Protein AF-A0AA39CTA6-F1 (afdb_monomer)

Foldseek 3Di:
DDDDDDALVRCVVVVVCVVPVPVRVPGDGPPDQAACDQADPPDDPQLNVQLVVVCVVQVPDGVVLNVLSSLLSVLVSVVVPPVPDDPVSVVVNVVSCVVSVPDPLQLLVLLVCPCVVVAPAALLQVLLSVLVVVCCVCVVVVQKHFARVQLSVLLVCQQVFWAFPDDPRHLHGRHDDSVLSNVSSQQGGMAGNVRATQAQEEEAAFFPFLCQLLSLLSVQVCQFPPVPAAQAEEEQDEQAQVVSVVSVVRNVSRQVSGPVNVVQWDFPDDVVGTAWIARVVRNYIYGYDYPVCVVQPPQAQHQEYEYEAQQPHPACVVVVSNVVNPVPPRHGHYYYYHFAHQDCVGPSVVVVQVLQCQSQVHNCSVVPSHRPNNHPGRRYRHHAQAFDPPDDVLPDVVRQCNRRVCEPPRHDSVNLNVLSVVVVVDVQSVCVSCGNRHRDHHHPRFFLDDCVLVVLQADADDPLVQFAFEKEKEWDDDWAQDKTKIKIKGWDAWDWDFDQDPNDTDTDIDIFMEMEMAIEDAQVCQVVCCVVQVFPSVVLCVVRLYHHDYDNTDDLLVVLVVVVVCVNGYPYPEYEYEPPPVVNNVVSNVVVVDDHHYWYAYADAPDFTDDDPVQQVVCVVVVHPRDTHHYALVVSVVVSVCSVRVRYHYHDGLVVVQPSRQWGWDADPVRRIGTDPHTGGDDPSVVVVVVPDDDDDDDDDDDDDDDDADDPPGPVNVVVVVVCVVDDDPDVLCVQLLLVLLLCVQLQLQLPWQKFKWFPDPDIDTPCVALLRCLQHPNQDDPDDNSRVSSVQSSQCQAFQKWKWFFDDDPNATDHTHTANVVQWDWDQDPVRWIWIWGQDPVPGTDIDGNLGMLMQGHPDDVVTHGDHLCVVCVVLSVVLVVLVVVVVCCQQQVPPPQFDWDAPDDDDPVRVVVLVVCCRPQQGHPVNPPPDDDDPRPIDTGGDDDDPVVVVSLVVNLVSSVVSCVSQVQDPVSVVNDDDDDDDCVLSSLVCCCPVHNVVVQVSSFVSCLSRRPDPVCSSTITTGIPCVVVVDDDPVVLVVVVCVLLPPPNRFHPDAQQRVCVVVVHDGDPDVRSRPRDHPVPPDDDDDDDDDDD

Secondary structure (DSSP, 8-state):
-PPPPPPHHHHHHTSHHHHSHHHHTT-PPPS-PPB--SPPTT--HHHHHHHHHHHHH-TT-BGGGHHHHHHHHHHHHHHTT-TT--HHHHHHHHHHHHHHT--S--TTHHHHHHHTTSS---HHHHHHHHHHHHHHHHGGGGTEEE-HHHHHHHHHIIIII-B--SGGGTT-B-PPPHHHHHHHHHHHHEEETTS-BS-SEEEEE--TTSSHHHHHHHHHHHHHHTS--TT-EEEEE-SSHHHHHHHHHHHHHHHHH-HHHHTT-EEESSTT---EEEEGGGTEEEEE--GGGGGG-----EEEEEE--GGG-S-THHHHHHHHGGGG-SS-EEEEEE---S-TTSHHHHHHHHHHHHHHTSTTTTT--------S-TTEEEEE----TT--TTT-GGGHHHH-TTBTTTB-HHHHHHHHHHHHH-HHHHHHHHHHHH---PPPS-BSS-HHHHGGGEE---GGGGTTSEEEEEEE--SSSS-EEEEEEEEEEEEEEEEEETTEEEEEEEEEEEEEEEEE--GGGHHHHHHHH---HHHHHHTTSSB--SSSS--HHHHHHHHHHHHHHSEEEEEEE-SSSHHHHHHHHHHTT----EEE--SSSS-PPPPPHHHHHHHHHTTPPPPPPP-HHHHHHHHHHHHHTT-EEEE--HHHHHHHHHEEEEE-TT--EEEEEEEPP-STTHHHHHHH-------------------TT-HHHHHHHHHHTT--SS-GGGGSHHHHHHHHHHHHHHHHS-EEEEE-SSS-EE-TTSHHHIIIII-SSSS--HHHHHHHHHHHHHHHS-EEEEEEEETTEEEEEEEE-GGGEEEEE-TTS-EEEEEEETTTEEEEEEGGGEEEE--SBSSSSSB--HHHHTHHHHHHHHHHHHHHHHHHHS--S---EEE-SSPPPHHHHHHHHHHHHHTS-SGGGTTSPPP--TT-EEEPPP-HHHHHHHHHHHHHHHHHHHHHHT--GGGGT---S---SSHHHHHHHHIIIIIHHHHHHHHHHHHHHHS-GGGTTTEEEEE-GGGT----HHHHHHHHHHHTTTTSPPP-S-HHHHHHHTTPPPP-STTTTS---GGG-------PPPP-

pLDDT: mean 77.66, std 17.05, range [24.48, 98.25]

Solvent-accessible surface area (backbone atoms only — not comparable to full-atom values): 61135 Å² total; per-residue (Å²): 134,83,77,87,76,84,48,41,67,62,28,54,76,66,45,52,31,76,77,39,44,84,86,45,72,84,53,72,59,74,86,73,70,52,66,47,69,80,78,68,92,87,60,53,73,57,28,46,51,44,46,53,53,51,46,69,78,37,76,86,57,27,41,89,44,44,67,59,51,48,52,44,15,51,54,54,40,41,59,77,73,41,95,80,73,52,72,68,57,56,52,51,45,52,53,51,32,48,76,73,64,59,59,73,86,49,45,65,54,46,30,49,31,35,71,72,60,77,38,72,60,10,48,43,37,38,20,27,25,51,40,54,57,49,42,74,73,52,29,59,84,75,44,30,47,76,37,61,70,51,10,52,54,58,48,45,41,34,39,77,50,34,14,35,64,60,80,99,37,54,72,34,59,35,72,70,50,62,74,52,31,29,51,50,20,51,48,55,12,31,20,34,79,88,69,35,51,36,36,37,35,33,44,37,33,36,16,74,63,60,55,61,55,61,51,51,21,52,51,47,49,34,45,38,78,67,61,88,52,75,50,17,28,29,34,24,29,31,69,43,47,72,60,7,36,50,40,44,48,50,33,49,44,22,31,72,56,8,76,72,42,50,77,59,45,46,74,42,68,56,94,97,53,64,59,34,42,33,26,70,94,42,61,11,32,38,32,54,39,45,81,74,56,76,78,67,78,70,79,57,59,33,31,30,38,39,34,44,48,41,46,70,25,90,58,51,62,63,58,54,55,50,57,66,18,29,82,85,45,85,60,32,33,41,41,37,35,27,39,44,38,48,52,81,87,31,44,39,35,56,50,48,51,49,33,36,18,43,22,10,16,43,90,59,19,80,85,43,63,61,73,71,64,43,89,74,47,78,36,53,42,37,41,38,31,18,64,51,94,88,59,48,71,81,82,36,75,82,51,48,38,20,11,26,84,38,61,76,75,72,35,51,68,66,59,53,48,55,49,40,55,45,27,74,74,34,72,94,39,30,49,62,45,40,10,36,51,39,24,36,76,31,70,60,97,47,57,64,54,57,64,88,62,48,56,84,25,50,38,89,75,68,72,75,82,48,55,70,38,63,31,39,35,38,44,47,72,43,55,73,84,60,66,24,40,39,38,40,39,31,79,75,54,69,45,80,40,83,42,75,56,97,90,41,83,39,80,43,80,40,74,22,35,41,32,42,73,49,37,38,41,29,38,73,42,45,70,64,44,29,69,72,66,73,44,70,54,71,59,35,38,78,69,69,57,32,44,55,57,82,38,72,43,49,62,51,57,63,56,38,49,52,50,52,52,44,54,72,44,24,42,66,66,37,36,35,30,37,83,61,70,39,70,64,40,53,51,43,31,52,74,71,67,59,91,75,48,76,41,48,36,37,86,38,73,90,48,64,21,70,55,52,72,67,54,39,52,50,21,58,74,67,77,43,75,70,59,80,31,43,31,38,30,64,52,50,53,55,49,52,53,31,40,78,68,68,29,38,38,33,47,74,40,71,63,59,51,49,50,47,57,24,30,20,63,43,66,53,99,82,70,48,40,21,70,45,92,58,74,57,85,89,62,78,66,66,63,57,45,64,79,76,53,84,91,84,87,87,88,86,90,88,89,89,90,87,90,89,85,91,51,91,82,30,65,69,50,47,48,53,47,56,72,48,71,74,71,77,66,101,56,69,68,64,70,37,66,57,53,40,50,50,50,48,50,56,23,45,53,58,20,70,44,55,42,42,32,31,34,61,57,103,66,78,42,75,38,74,86,41,56,59,26,42,33,50,56,63,40,19,38,99,87,40,50,29,36,56,49,42,25,50,43,45,47,37,19,51,57,56,4,32,20,39,23,40,46,42,71,53,97,92,40,66,68,34,50,45,79,46,65,47,94,42,45,47,69,45,76,42,98,84,76,43,49,36,35,42,32,58,39,98,89,73,45,78,42,80,39,53,51,81,34,40,40,59,43,73,45,66,48,91,80,79,70,57,32,55,26,61,49,65,74,43,41,66,62,55,49,52,46,50,52,50,52,48,54,52,45,49,37,52,56,61,47,53,71,64,67,44,50,77,49,58,83,65,89,73,51,73,72,53,48,53,49,53,51,49,44,46,66,70,68,54,47,25,71,92,22,79,81,62,83,80,87,66,66,85,77,39,43,80,44,65,66,91,64,78,70,63,55,57,53,51,51,51,53,49,53,53,44,44,50,60,61,26,57,79,68,50,50,57,59,71,86,72,72,74,70,98,67,90,84,77,87,62,60,64,60,52,52,47,44,38,44,64,76,36,46,43,57,55,52,52,50,52,26,50,34,45,38,72,48,67,42,58,80,94,42,51,80,40,46,44,48,42,68,51,64,65,75,78,65,66,62,54,76,64,56,48,49,53,50,52,42,46,31,50,13,57,92,79,44,78,37,81,43,28,56,36,61,53,25,54,75,68,76,41,78,75,64,91,54,91,61,28,84,40,69,56,68,68,86,68,82,76,82,80,81,96,70,81,86,80,90,131

InterPro domains:
  IPR005021 Terminase large subunit-like [PTHR41287] (108-679)
  IPR006427 Phage portal protein, HK97 [TIGR01537] (734-1071)
  IPR006944 Bacteriophage/Gene transfer agent portal protein [PF04860] (738-1067)
  IPR027417 P-loop containing nucleoside triphosphate hydrolase [G3DSA:3.40.50.300] (129-358)
  IPR046461 Terminase large subunit-like, ATPase domain [PF03354] (180-353)
  IPR046462 Terminase large subunit-like, endonuclease domain [PF20441] (377-611)

Radius of gyration: 41.33 Å; Cα contacts (8 Å, |Δi|>4): 1679; chains: 1; bounding box: 119×105×136 Å

Structure (mmCIF, N/CA/C/O backbone):
data_AF-A0AA39CTA6-F1
#
_entry.id   AF-A0AA39CTA6-F1
#
loop_
_atom_site.group_PDB
_atom_site.id
_atom_site.type_symbol
_atom_site.label_atom_id
_atom_site.label_alt_id
_atom_site.label_comp_id
_atom_site.label_asym_id
_atom_site.label_entity_id
_atom_site.label_seq_id
_atom_site.pdbx_PDB_ins_code
_atom_site.Cartn_x
_atom_site.Cartn_y
_atom_site.Cartn_z
_atom_site.occupancy
_atom_site.B_iso_or_equiv
_atom_site.auth_seq_id
_atom_site.auth_comp_id
_atom_site.auth_asym_id
_atom_site.auth_atom_id
_atom_site.pdbx_PDB_model_num
ATOM 1 N N . MET A 1 1 ? -61.393 31.768 -19.597 1.00 29.00 1 MET A N 1
ATOM 2 C CA . MET A 1 1 ? -60.006 32.105 -19.992 1.00 29.00 1 MET A CA 1
ATOM 3 C C . MET A 1 1 ? -59.219 30.814 -20.151 1.00 29.00 1 MET A C 1
ATOM 5 O O . MET A 1 1 ? -59.217 30.013 -19.227 1.00 29.00 1 MET A O 1
ATOM 9 N N . ALA A 1 2 ? -58.624 30.560 -21.319 1.00 29.92 2 ALA A N 1
ATOM 10 C CA . ALA A 1 2 ? -57.808 29.365 -21.530 1.00 29.92 2 ALA A CA 1
ATOM 11 C C . ALA A 1 2 ? -56.500 29.468 -20.724 1.00 29.92 2 ALA A C 1
ATOM 13 O O . ALA A 1 2 ? -55.793 30.468 -20.831 1.00 29.92 2 ALA A O 1
ATOM 14 N N . ASN A 1 3 ? -56.181 28.443 -19.926 1.00 33.16 3 ASN A N 1
ATOM 15 C CA . ASN A 1 3 ? -54.925 28.360 -19.174 1.00 33.16 3 ASN A CA 1
ATOM 16 C C . ASN A 1 3 ? -53.708 28.540 -20.110 1.00 33.16 3 ASN A C 1
ATOM 18 O O . ASN A 1 3 ? -53.654 27.877 -21.154 1.00 33.16 3 ASN A O 1
ATOM 22 N N . PRO A 1 4 ? -52.714 29.382 -19.762 1.00 40.12 4 PRO A N 1
ATOM 23 C CA . PRO A 1 4 ? -51.540 29.580 -20.606 1.00 40.12 4 PRO A CA 1
ATOM 24 C C . PRO A 1 4 ? -50.739 28.273 -20.715 1.00 40.12 4 PRO A C 1
ATOM 26 O O . PRO A 1 4 ? -50.340 27.671 -19.720 1.00 40.12 4 PRO A O 1
ATOM 29 N N . ARG A 1 5 ? -50.533 27.798 -21.949 1.00 52.25 5 ARG A N 1
ATOM 30 C CA . ARG A 1 5 ? -49.858 26.525 -22.252 1.00 52.25 5 ARG A CA 1
ATOM 31 C C . ARG A 1 5 ? -48.334 26.656 -22.092 1.00 52.25 5 ARG A C 1
ATOM 33 O O . ARG A 1 5 ? -47.736 27.572 -22.645 1.00 52.25 5 ARG A O 1
ATOM 40 N N . THR A 1 6 ? -47.694 25.704 -21.405 1.00 54.88 6 THR A N 1
ATOM 41 C CA . THR A 1 6 ? -46.226 25.641 -21.232 1.00 54.88 6 THR A CA 1
ATOM 42 C C . THR A 1 6 ? -45.495 25.513 -22.587 1.00 54.88 6 THR A C 1
ATOM 44 O O . THR A 1 6 ? -45.828 24.583 -23.340 1.00 54.88 6 THR A O 1
ATOM 47 N N . PRO A 1 7 ? -44.514 26.389 -22.906 1.00 55.34 7 PRO A N 1
ATOM 48 C CA . PRO A 1 7 ? -43.742 26.344 -24.158 1.00 55.34 7 PRO A CA 1
ATOM 49 C C . PRO A 1 7 ? -42.902 25.069 -24.321 1.00 55.34 7 PRO A C 1
ATOM 51 O O . PRO A 1 7 ? -42.473 24.483 -23.328 1.00 55.34 7 PRO A O 1
ATOM 54 N N . ALA A 1 8 ? -42.622 24.672 -25.569 1.00 54.59 8 ALA A N 1
ATOM 55 C CA . ALA A 1 8 ? -41.889 23.442 -25.897 1.00 54.59 8 ALA A CA 1
ATOM 56 C C . ALA A 1 8 ? -40.478 23.392 -25.282 1.00 54.59 8 ALA A C 1
ATOM 58 O O . ALA A 1 8 ? -40.132 22.390 -24.672 1.00 54.59 8 ALA A O 1
ATOM 59 N N . ALA A 1 9 ? -39.720 24.494 -25.325 1.00 47.56 9 ALA A N 1
ATOM 60 C CA . ALA A 1 9 ? -38.385 24.574 -24.719 1.00 47.56 9 ALA A CA 1
ATOM 61 C C . ALA A 1 9 ? -38.410 24.395 -23.188 1.00 47.56 9 ALA A C 1
ATOM 63 O O . ALA A 1 9 ? -37.610 23.650 -22.634 1.00 47.56 9 ALA A O 1
ATOM 64 N N . LYS A 1 10 ? -39.388 25.005 -22.498 1.00 45.78 10 LYS A N 1
ATOM 65 C CA . LYS A 1 10 ? -39.563 24.839 -21.045 1.00 45.78 10 LYS A CA 1
ATOM 66 C C . LYS A 1 10 ? -39.994 23.413 -20.688 1.00 45.78 10 LYS A C 1
ATOM 68 O O . LYS A 1 10 ? -39.543 22.889 -19.683 1.00 45.78 10 LYS A O 1
ATOM 73 N N . ALA A 1 11 ? -40.838 22.786 -21.510 1.00 53.94 11 ALA A N 1
ATOM 74 C CA . ALA A 1 11 ? -41.274 21.404 -21.310 1.00 53.94 11 ALA A CA 1
ATOM 75 C C . ALA A 1 11 ? -40.181 20.367 -21.635 1.00 53.94 11 ALA A C 1
ATOM 77 O O . ALA A 1 11 ? -40.172 19.309 -21.013 1.00 53.94 11 ALA A O 1
ATOM 78 N N . ALA A 1 12 ? -39.279 20.660 -22.577 1.00 49.78 12 ALA A N 1
ATOM 79 C CA . ALA A 1 12 ? -38.125 19.821 -22.896 1.00 49.78 12 ALA A CA 1
ATOM 80 C C . ALA A 1 12 ? -37.098 19.837 -21.755 1.00 49.78 12 ALA A C 1
ATOM 82 O O . ALA A 1 12 ? -36.729 18.784 -21.255 1.00 49.78 12 ALA A O 1
ATOM 83 N N . VAL A 1 13 ? -36.736 21.027 -21.262 1.00 41.19 13 VAL A N 1
ATOM 84 C CA . VAL A 1 13 ? -35.738 21.178 -20.187 1.00 41.19 13 VAL A CA 1
ATOM 85 C C . VAL A 1 13 ? -36.286 20.760 -18.815 1.00 41.19 13 VAL A C 1
ATOM 87 O O . VAL A 1 13 ? -35.540 20.261 -17.985 1.00 41.19 13 VAL A O 1
ATOM 90 N N . SER A 1 14 ? -37.594 20.901 -18.557 1.00 44.03 14 SER A N 1
ATOM 91 C CA . SER A 1 14 ? -38.211 20.420 -17.309 1.00 44.03 14 SER A CA 1
ATOM 92 C C . SER A 1 14 ? -38.575 18.925 -17.326 1.00 44.03 14 SER A C 1
ATOM 94 O O . SER A 1 14 ? -39.332 18.488 -16.458 1.00 44.03 14 SER A O 1
ATOM 96 N N . GLY A 1 15 ? -38.197 18.172 -18.368 1.00 40.72 15 GLY A N 1
ATOM 97 C CA . GLY A 1 15 ? -38.545 16.752 -18.549 1.00 40.72 15 GLY A CA 1
ATOM 98 C C . GLY A 1 15 ? -40.033 16.453 -18.814 1.00 40.72 15 GLY A C 1
ATOM 99 O O . GLY A 1 15 ? -40.420 15.308 -19.044 1.00 40.72 15 GLY A O 1
ATOM 100 N N . ALA A 1 16 ? -40.909 17.464 -18.834 1.00 49.34 16 ALA A N 1
ATOM 101 C CA . ALA A 1 16 ? -42.355 17.283 -18.994 1.00 49.34 16 ALA A CA 1
ATOM 102 C C . ALA A 1 16 ? -42.753 16.802 -20.402 1.00 49.34 16 ALA A C 1
ATOM 104 O O . ALA A 1 16 ? -43.793 16.161 -20.565 1.00 49.34 16 ALA A O 1
ATOM 105 N N . ALA A 1 17 ? -41.932 17.100 -21.413 1.00 48.06 17 ALA A N 1
ATOM 106 C CA . ALA A 1 17 ? -42.105 16.607 -22.776 1.00 48.06 17 ALA A CA 1
ATOM 107 C C . ALA A 1 17 ? -41.769 15.111 -22.901 1.00 48.06 17 ALA A C 1
ATOM 109 O O . ALA A 1 17 ? -42.447 14.422 -23.656 1.00 48.06 17 ALA A O 1
ATOM 110 N N . ALA A 1 18 ? -40.805 14.605 -22.123 1.00 47.41 18 ALA A N 1
ATOM 111 C CA . ALA A 1 18 ? -40.467 13.181 -22.069 1.00 47.41 18 ALA A CA 1
ATOM 112 C C . ALA A 1 18 ? -41.514 12.379 -21.276 1.00 47.41 18 ALA A C 1
ATOM 114 O O . ALA A 1 18 ? -41.905 11.291 -21.683 1.00 47.41 18 ALA A O 1
ATOM 115 N N . LYS A 1 19 ? -42.069 12.967 -20.205 1.00 46.81 19 LYS A N 1
ATOM 116 C CA . LYS A 1 19 ? -43.097 12.325 -19.365 1.00 46.81 19 LYS A CA 1
ATOM 117 C C . LYS A 1 19 ? -44.458 12.156 -20.058 1.00 46.81 19 LYS A C 1
ATOM 119 O O . LYS A 1 19 ? -45.244 11.308 -19.659 1.00 46.81 19 LYS A O 1
ATOM 124 N N . ASN A 1 20 ? -44.777 12.990 -21.054 1.00 50.41 20 ASN A N 1
ATOM 125 C CA . ASN A 1 20 ? -46.013 12.888 -21.845 1.00 50.41 20 ASN A CA 1
ATOM 126 C C . ASN A 1 20 ? -45.790 13.327 -23.307 1.00 50.41 20 ASN A C 1
ATOM 128 O O . ASN A 1 20 ? -46.271 14.392 -23.717 1.00 50.41 20 ASN A O 1
ATOM 132 N N . PRO A 1 21 ? -45.113 12.509 -24.130 1.00 52.94 21 PRO A N 1
ATOM 133 C CA . PRO A 1 21 ? -44.679 12.901 -25.473 1.00 52.94 21 PRO A CA 1
ATOM 134 C C . PRO A 1 21 ? -45.843 13.330 -26.368 1.00 52.94 21 PRO A C 1
ATOM 136 O O . PRO A 1 21 ? -45.788 14.371 -27.023 1.00 52.94 21 PRO A O 1
ATOM 139 N N . GLN A 1 22 ? -46.965 12.602 -26.319 1.00 56.75 22 GLN A N 1
ATOM 140 C CA . GLN A 1 22 ? -48.152 12.891 -27.133 1.00 56.75 22 GLN A CA 1
ATOM 141 C C . GLN A 1 22 ? -48.766 14.271 -26.847 1.00 56.75 22 GLN A C 1
ATOM 143 O O . GLN A 1 22 ? -49.211 14.955 -27.767 1.00 56.75 22 GLN A O 1
ATOM 148 N N . ARG A 1 23 ? -48.729 14.740 -25.592 1.00 56.97 23 ARG A N 1
ATOM 149 C CA . ARG A 1 23 ? -49.303 16.039 -25.190 1.00 56.97 23 ARG A CA 1
ATOM 150 C C . ARG A 1 23 ? -48.463 17.233 -25.680 1.00 56.97 23 ARG A C 1
ATOM 152 O O . ARG A 1 23 ? -48.927 18.383 -25.640 1.00 56.97 23 ARG A O 1
ATOM 159 N N . HIS A 1 24 ? -47.226 16.983 -26.114 1.00 59.84 24 HIS A N 1
ATOM 160 C CA . HIS A 1 24 ? -46.232 18.004 -26.455 1.00 59.84 24 HIS A CA 1
ATOM 161 C C . HIS A 1 24 ? -45.653 17.876 -27.884 1.00 59.84 24 HIS A C 1
ATOM 163 O O . HIS A 1 24 ? -45.038 18.833 -28.349 1.00 59.84 24 HIS A O 1
ATOM 169 N N . ARG A 1 25 ? -45.943 16.777 -28.606 1.00 50.22 25 ARG A N 1
ATOM 170 C CA . ARG A 1 25 ? -45.375 16.372 -29.914 1.00 50.22 25 ARG A CA 1
ATOM 171 C C . ARG A 1 25 ? -45.464 17.408 -31.045 1.00 50.22 25 ARG A C 1
ATOM 173 O O . ARG A 1 25 ? -44.577 17.456 -31.881 1.00 50.22 25 ARG A O 1
ATOM 180 N N . ASN A 1 26 ? -46.491 18.264 -31.043 1.00 53.22 26 ASN A N 1
ATOM 181 C CA . ASN A 1 26 ? -46.735 19.269 -32.093 1.00 53.22 26 ASN A CA 1
ATOM 182 C C . ASN A 1 26 ? -46.737 20.717 -31.565 1.00 53.22 26 ASN A C 1
ATOM 184 O O . ASN A 1 26 ? -47.363 21.609 -32.145 1.00 53.22 26 ASN A O 1
ATOM 188 N N . ARG A 1 27 ? -46.081 20.979 -30.426 1.00 63.38 27 ARG A N 1
ATOM 189 C CA . ARG A 1 27 ? -46.014 22.335 -29.861 1.00 63.38 27 ARG A CA 1
ATOM 190 C C . ARG A 1 27 ? -44.911 23.142 -30.538 1.00 63.38 27 ARG A C 1
ATOM 192 O O . ARG A 1 27 ? -43.734 22.860 -30.356 1.00 63.38 27 ARG A O 1
ATOM 199 N N . LYS A 1 28 ? -45.284 24.199 -31.260 1.00 46.62 28 LYS A N 1
ATOM 200 C CA . LYS A 1 28 ? -44.320 25.173 -31.788 1.00 46.62 28 LYS A CA 1
ATOM 201 C C . LYS A 1 28 ? -43.759 26.025 -30.647 1.00 46.62 28 LYS A C 1
ATOM 203 O O . LYS A 1 28 ? -44.518 26.565 -29.840 1.00 46.62 28 LYS A O 1
ATOM 208 N N . THR A 1 29 ? -42.438 26.179 -30.593 1.00 44.28 29 THR A N 1
ATOM 209 C CA . THR A 1 29 ? -41.799 27.234 -29.797 1.00 44.28 29 THR A CA 1
ATOM 210 C C . THR A 1 29 ? -42.264 28.580 -30.359 1.00 44.28 29 THR A C 1
ATOM 212 O O . THR A 1 29 ? -42.191 28.764 -31.578 1.00 44.28 29 THR A O 1
ATOM 215 N N . PRO A 1 30 ? -42.777 29.517 -29.542 1.00 41.25 30 PRO A N 1
ATOM 216 C CA . PRO A 1 30 ? -43.081 30.856 -30.031 1.00 41.25 30 PRO A CA 1
ATOM 217 C C . PRO A 1 30 ? -41.820 31.430 -30.683 1.00 41.25 30 PRO A C 1
ATOM 219 O O . PRO A 1 30 ? -40.770 31.474 -30.039 1.00 41.25 30 PRO A O 1
ATOM 222 N N . LYS A 1 31 ? -41.893 31.815 -31.965 1.00 40.06 31 LYS A N 1
ATOM 223 C CA . LYS A 1 31 ? -40.775 32.485 -32.638 1.00 40.06 31 LYS A CA 1
ATOM 224 C C . LYS A 1 31 ? -40.435 33.753 -31.850 1.00 40.06 31 LYS A C 1
ATOM 226 O O . LYS A 1 31 ? -41.252 34.663 -31.763 1.00 40.06 31 LYS A O 1
ATOM 231 N N . GLY A 1 32 ? -39.226 33.763 -31.294 1.00 51.97 32 GLY A N 1
ATOM 232 C CA . GLY A 1 32 ? -38.533 34.928 -30.757 1.00 51.97 32 GLY A CA 1
ATOM 233 C C . GLY A 1 32 ? -39.067 35.479 -29.437 1.00 51.97 32 GLY A C 1
ATOM 234 O O . GLY A 1 32 ? -39.689 36.542 -29.434 1.00 51.97 32 GLY A O 1
ATOM 235 N N . PRO A 1 33 ? -38.748 34.882 -28.276 1.00 50.12 33 PRO A N 1
ATOM 236 C CA . PRO A 1 33 ? -38.672 35.703 -27.088 1.00 50.12 33 PRO A CA 1
ATOM 237 C C . PRO A 1 33 ? -37.410 36.569 -27.217 1.00 50.12 33 PRO A C 1
ATOM 239 O O . PRO A 1 33 ? -36.296 36.056 -27.296 1.00 50.12 33 PRO A O 1
ATOM 242 N N . LYS A 1 34 ? -37.584 37.895 -27.275 1.00 55.72 34 LYS A N 1
ATOM 243 C CA . LYS A 1 34 ? -36.464 38.847 -27.192 1.00 55.72 34 LYS A CA 1
ATOM 244 C C . LYS A 1 34 ? -35.575 38.475 -25.996 1.00 55.72 34 LYS A C 1
ATOM 246 O O . LYS A 1 34 ? -36.100 38.045 -24.962 1.00 55.72 34 LYS A O 1
ATOM 251 N N . ALA A 1 35 ? -34.258 38.641 -26.138 1.00 60.50 35 ALA A N 1
ATOM 252 C CA . ALA A 1 35 ? -33.311 38.467 -25.038 1.00 60.50 35 ALA A CA 1
ATOM 253 C C . ALA A 1 35 ? -33.804 39.211 -23.788 1.00 60.50 35 ALA A C 1
ATOM 255 O O . ALA A 1 35 ? -34.526 40.209 -23.910 1.00 60.50 35 ALA A O 1
ATOM 256 N N . ILE A 1 36 ? -33.439 38.722 -22.595 1.00 76.69 36 ILE A N 1
ATOM 257 C CA . ILE A 1 36 ? -33.925 39.276 -21.324 1.00 76.69 36 ILE A CA 1
ATOM 258 C C . ILE A 1 36 ? -33.808 40.799 -21.294 1.00 76.69 36 ILE A C 1
ATOM 260 O O . ILE A 1 36 ? -34.740 41.423 -20.814 1.00 76.69 36 ILE A O 1
ATOM 264 N N . GLY A 1 37 ? -32.765 41.385 -21.899 1.00 74.62 37 GLY A N 1
ATOM 265 C CA . GLY A 1 37 ? -32.568 42.826 -22.067 1.00 74.62 37 GLY A CA 1
ATOM 266 C C . GLY A 1 37 ? -32.049 43.512 -20.800 1.00 74.62 37 GLY A C 1
ATOM 267 O O . GLY A 1 37 ? -32.018 42.916 -19.724 1.00 74.62 37 GLY A O 1
ATOM 268 N N . ALA A 1 38 ? -31.669 44.787 -20.916 1.00 82.38 38 ALA A N 1
ATOM 269 C CA . ALA A 1 38 ? -31.123 45.569 -19.802 1.00 82.38 38 ALA A CA 1
ATOM 270 C C . ALA A 1 38 ? -32.114 45.703 -18.617 1.00 82.38 38 ALA A C 1
ATOM 272 O O . ALA A 1 38 ? -33.331 45.643 -18.838 1.00 82.38 38 ALA A O 1
ATOM 273 N N . PRO A 1 39 ? -31.635 45.900 -17.371 1.00 86.31 39 PRO A N 1
ATOM 274 C CA . PRO A 1 39 ? -32.486 46.144 -16.200 1.00 86.31 39 PRO A CA 1
ATOM 275 C C . PRO A 1 39 ? -33.514 47.268 -16.424 1.00 86.31 39 PRO A C 1
ATOM 277 O O . PRO A 1 39 ? -33.351 48.119 -17.299 1.00 86.31 39 PRO A O 1
ATOM 280 N N . TYR A 1 40 ? -34.602 47.285 -15.649 1.00 83.25 40 TYR A N 1
ATOM 281 C CA . TYR A 1 40 ? -35.625 48.329 -15.789 1.00 83.25 40 TYR A CA 1
ATOM 282 C C . TYR A 1 40 ? -35.093 49.709 -15.365 1.00 83.25 40 TYR A C 1
ATOM 284 O O . TYR A 1 40 ? -34.421 49.835 -14.341 1.00 83.25 40 TYR A O 1
ATOM 292 N N . LYS A 1 41 ? -35.455 50.758 -16.121 1.00 78.62 41 LYS A N 1
ATOM 293 C CA . LYS A 1 41 ? -35.210 52.159 -15.732 1.00 78.62 41 LYS A CA 1
ATOM 294 C C . LYS A 1 41 ? -35.867 52.425 -14.367 1.00 78.62 41 LYS A C 1
ATOM 296 O O . LYS A 1 41 ? -37.055 52.156 -14.208 1.00 78.62 41 LYS A O 1
ATOM 301 N N . GLY A 1 42 ? -35.093 52.933 -13.405 1.00 78.62 42 GLY A N 1
ATOM 302 C CA . GLY A 1 42 ? -35.556 53.239 -12.043 1.00 78.62 42 GLY A CA 1
ATOM 303 C C . GLY A 1 42 ? -35.347 52.133 -10.997 1.00 78.62 42 GLY A C 1
ATOM 304 O O . GLY A 1 42 ? -35.792 52.300 -9.867 1.00 78.62 42 GLY A O 1
ATOM 305 N N . MET A 1 43 ? -34.690 51.016 -11.336 1.00 87.12 43 MET A N 1
ATOM 306 C CA . MET A 1 43 ? -34.210 50.052 -10.330 1.00 87.12 43 MET A CA 1
ATOM 307 C C . MET A 1 43 ? -33.070 50.645 -9.491 1.00 87.12 43 MET A C 1
ATOM 309 O O . MET A 1 43 ? -32.233 51.378 -10.023 1.00 87.12 43 MET A O 1
ATOM 313 N N . THR A 1 44 ? -33.018 50.305 -8.199 1.00 86.69 44 THR A N 1
ATOM 314 C CA . THR A 1 44 ? -31.902 50.707 -7.322 1.00 86.69 44 THR A CA 1
ATOM 315 C C . THR A 1 44 ? -30.612 49.976 -7.710 1.00 86.69 44 THR A C 1
ATOM 317 O O . THR A 1 44 ? -30.646 48.982 -8.443 1.00 86.69 44 THR A O 1
ATOM 320 N N . LYS A 1 45 ? -29.454 50.446 -7.226 1.00 84.19 45 LYS A N 1
ATOM 321 C CA . LYS A 1 45 ? -28.154 49.830 -7.550 1.00 84.19 45 LYS A CA 1
ATOM 322 C C . LYS A 1 45 ? -28.102 48.356 -7.132 1.00 84.19 45 LYS A C 1
ATOM 324 O O . LYS A 1 45 ? -27.606 47.523 -7.884 1.00 84.19 45 LYS A O 1
ATOM 329 N N . GLU A 1 46 ? -28.691 48.033 -5.989 1.00 79.38 46 GLU A N 1
ATOM 330 C CA . GLU A 1 46 ? -28.749 46.694 -5.400 1.00 79.38 46 GLU A CA 1
ATOM 331 C C . GLU A 1 46 ? -29.644 45.772 -6.240 1.00 79.38 46 GLU A C 1
ATOM 333 O O . GLU A 1 46 ? -29.266 44.650 -6.567 1.00 79.38 46 GLU A O 1
ATOM 338 N N . GLN A 1 47 ? -30.800 46.268 -6.693 1.00 85.06 47 GLN A N 1
ATOM 339 C CA . GLN A 1 47 ? -31.695 45.518 -7.582 1.00 85.06 47 GLN A CA 1
ATOM 340 C C . GLN A 1 47 ? -31.050 45.236 -8.944 1.00 85.06 47 GLN A C 1
ATOM 342 O O . GLN A 1 47 ? -31.252 44.162 -9.513 1.00 85.06 47 GLN A O 1
ATOM 347 N N . VAL A 1 48 ? -30.269 46.185 -9.471 1.00 85.94 48 VAL A N 1
ATOM 348 C CA . VAL A 1 48 ? -29.514 46.009 -10.721 1.00 85.94 48 VAL A CA 1
ATOM 349 C C . VAL A 1 48 ? -28.393 44.981 -10.557 1.00 85.94 48 VAL A C 1
ATOM 351 O O . VAL A 1 48 ? -28.167 44.198 -11.480 1.00 85.94 48 VAL A O 1
ATOM 354 N N . ALA A 1 49 ? -27.718 44.951 -9.405 1.00 80.19 49 ALA A N 1
ATOM 355 C CA . ALA A 1 49 ? -26.706 43.940 -9.104 1.00 80.19 49 ALA A CA 1
ATOM 356 C C . ALA A 1 49 ? -27.321 42.532 -9.098 1.00 80.19 49 ALA A C 1
ATOM 358 O O . ALA A 1 49 ? -26.869 41.674 -9.856 1.00 80.19 49 ALA A O 1
ATOM 359 N N . VAL A 1 50 ? -28.433 42.341 -8.373 1.00 80.06 50 VAL A N 1
ATOM 360 C CA . VAL A 1 50 ? -29.170 41.065 -8.369 1.00 80.06 50 VAL A CA 1
ATOM 361 C C . VAL A 1 50 ? -29.656 40.706 -9.776 1.00 80.06 50 VAL A C 1
ATOM 363 O O . VAL A 1 50 ? -29.594 39.551 -10.176 1.00 80.06 50 VAL A O 1
ATOM 366 N N . TRP A 1 51 ? -30.128 41.673 -10.571 1.00 87.81 51 TRP A N 1
ATOM 367 C CA . TRP A 1 51 ? -30.556 41.398 -11.948 1.00 87.81 51 TRP A CA 1
ATOM 368 C C . TRP A 1 51 ? -29.430 40.803 -12.794 1.00 87.81 51 TRP A C 1
ATOM 370 O O . TRP A 1 51 ? -29.664 39.840 -13.520 1.00 87.81 51 TRP A O 1
ATOM 380 N N . LYS A 1 52 ? -28.223 41.376 -12.721 1.00 80.94 52 LYS A N 1
ATOM 381 C CA . LYS A 1 52 ? -27.066 40.881 -13.478 1.00 80.94 52 LYS A CA 1
ATOM 382 C C . LYS A 1 52 ? -26.672 39.479 -13.022 1.00 80.94 52 LYS A C 1
ATOM 384 O O . LYS A 1 52 ? -26.599 38.588 -13.860 1.00 80.94 52 LYS A O 1
ATOM 389 N N . GLU A 1 53 ? -26.537 39.286 -11.714 1.00 72.12 53 GLU A N 1
ATOM 390 C CA . GLU A 1 53 ? -26.188 38.000 -11.103 1.00 72.12 53 GLU A CA 1
ATOM 391 C C . GLU A 1 53 ? -27.181 36.892 -11.489 1.00 72.12 53 GLU A C 1
ATOM 393 O O . GLU A 1 53 ? -26.798 35.799 -11.890 1.00 72.12 53 GLU A O 1
ATOM 398 N N . GLN A 1 54 ? -28.485 37.166 -11.424 1.00 71.88 54 GLN A N 1
ATOM 399 C CA . GLN A 1 54 ? -29.506 36.164 -11.733 1.00 71.88 54 GLN A CA 1
ATOM 400 C C . GLN A 1 54 ? -29.609 35.864 -13.237 1.00 71.88 54 GLN A C 1
ATOM 402 O O . GLN A 1 54 ? -29.948 34.744 -13.606 1.00 71.88 54 GLN A O 1
ATOM 407 N N . VAL A 1 55 ? -29.314 36.829 -14.116 1.00 73.50 55 VAL A N 1
ATOM 408 C CA . VAL A 1 55 ? -29.230 36.584 -15.569 1.00 73.50 55 VAL A CA 1
ATOM 409 C C . VAL A 1 55 ? -28.005 35.743 -15.920 1.00 73.50 55 VAL A C 1
ATOM 411 O O . VAL A 1 55 ? -28.107 34.871 -16.777 1.00 73.50 55 VAL A O 1
ATOM 414 N N . GLU A 1 56 ? -26.882 35.978 -15.246 1.00 62.94 56 GLU A N 1
ATOM 415 C CA . GLU A 1 56 ? -25.661 35.182 -15.390 1.00 62.94 56 GLU A CA 1
ATOM 416 C C . GLU A 1 56 ? -25.874 33.741 -14.903 1.00 62.94 56 GLU A C 1
ATOM 418 O O . GLU A 1 56 ? -25.596 32.789 -15.629 1.00 62.94 56 GLU A O 1
ATOM 423 N N . ASN A 1 57 ? -26.490 33.575 -13.730 1.00 51.69 57 ASN A N 1
ATOM 424 C CA . ASN A 1 57 ? -26.776 32.265 -13.140 1.00 51.69 57 ASN A CA 1
ATOM 425 C C . ASN A 1 57 ? -27.913 31.496 -13.845 1.00 51.69 57 ASN A C 1
ATOM 427 O O . ASN A 1 57 ? -28.017 30.276 -13.707 1.00 51.69 57 ASN A O 1
ATOM 431 N N . MET A 1 58 ? -28.785 32.185 -14.591 1.00 64.00 58 MET A N 1
ATOM 432 C CA . MET A 1 58 ? -29.903 31.585 -15.330 1.00 64.00 58 MET A CA 1
ATOM 433 C C . MET A 1 58 ? -29.911 32.031 -16.802 1.00 64.00 58 MET A C 1
ATOM 435 O O . MET A 1 58 ? -30.773 32.816 -17.219 1.00 64.00 58 MET A O 1
ATOM 439 N N . PRO A 1 59 ? -29.019 31.486 -17.649 1.00 53.97 59 PRO A N 1
ATOM 440 C CA . PRO A 1 59 ? -28.879 31.923 -19.041 1.00 53.97 59 PRO A CA 1
ATOM 441 C C . PRO A 1 59 ? -30.119 31.653 -19.920 1.00 53.97 59 PRO A C 1
ATOM 443 O O . PRO A 1 59 ? -30.219 32.167 -21.031 1.00 53.97 59 PRO A O 1
ATOM 446 N N . TRP A 1 60 ? -31.105 30.884 -19.435 1.00 57.69 60 TRP A N 1
ATOM 447 C CA . TRP A 1 60 ? -32.369 30.594 -20.133 1.00 57.69 60 TRP A CA 1
ATOM 448 C C . TRP A 1 60 ? -33.458 31.673 -19.963 1.00 57.69 60 TRP A C 1
ATOM 450 O O . TRP A 1 60 ? -34.567 31.536 -20.499 1.00 57.69 60 TRP A O 1
ATOM 460 N N . LEU A 1 61 ? -33.200 32.739 -19.198 1.00 66.12 61 LEU A N 1
ATOM 461 C CA . LEU A 1 61 ? -34.153 33.834 -19.016 1.00 66.12 61 LEU A CA 1
ATOM 462 C C . LEU A 1 61 ? -34.343 34.643 -20.315 1.00 66.12 61 LEU A C 1
ATOM 464 O O . LEU A 1 61 ? -33.422 34.883 -21.086 1.00 66.12 61 LEU A O 1
ATOM 468 N N . HIS A 1 62 ? -35.568 35.111 -20.562 1.00 70.81 62 HIS A N 1
ATOM 469 C CA . HIS A 1 62 ? -35.938 35.834 -21.786 1.00 70.81 62 HIS A CA 1
ATOM 470 C C . HIS A 1 62 ? -36.976 36.920 -21.474 1.00 70.81 62 HIS A C 1
ATOM 472 O O . HIS A 1 62 ? -37.465 36.981 -20.350 1.00 70.81 62 HIS A O 1
ATOM 478 N N . ALA A 1 63 ? -37.363 37.771 -22.434 1.00 71.38 63 ALA A N 1
ATOM 479 C CA . ALA A 1 63 ? -38.186 38.966 -22.179 1.00 71.38 63 ALA A CA 1
ATOM 480 C C . ALA A 1 63 ? -39.467 38.711 -21.346 1.00 71.38 63 ALA A C 1
ATOM 482 O O . ALA A 1 63 ? -39.816 39.512 -20.482 1.00 71.38 63 ALA A O 1
ATOM 483 N N . GLY A 1 64 ? -40.132 37.568 -21.543 1.00 64.56 64 GLY A N 1
ATOM 484 C CA . GLY A 1 64 ? -41.291 37.134 -20.745 1.00 64.56 64 GLY A CA 1
ATOM 485 C C . GLY A 1 64 ? -41.011 36.854 -19.258 1.00 64.56 64 GLY A C 1
ATOM 486 O O . GLY A 1 64 ? -41.922 36.938 -18.442 1.00 64.56 64 GLY A O 1
ATOM 487 N N . HIS A 1 65 ? -39.763 36.581 -18.877 1.00 75.06 65 HIS A N 1
ATOM 488 C CA . HIS A 1 65 ? -39.340 36.380 -17.488 1.00 75.06 65 HIS A CA 1
ATOM 489 C C . HIS A 1 65 ? -38.972 37.687 -16.773 1.00 75.06 65 HIS A C 1
ATOM 491 O O . HIS A 1 65 ? -38.864 37.690 -15.548 1.00 75.06 65 HIS A O 1
ATOM 497 N N . ARG A 1 66 ? -38.837 38.812 -17.496 1.00 87.56 66 ARG A N 1
ATOM 498 C CA . ARG A 1 66 ? -38.408 40.106 -16.929 1.00 87.56 66 ARG A CA 1
ATOM 499 C C . ARG A 1 66 ? -39.253 40.554 -15.741 1.00 87.56 66 ARG A C 1
ATOM 501 O O . ARG A 1 66 ? -38.730 41.188 -14.833 1.00 87.56 66 ARG A O 1
ATOM 508 N N . LEU A 1 67 ? -40.561 40.296 -15.763 1.00 80.19 67 LEU A N 1
ATOM 509 C CA . LEU A 1 67 ? -41.465 40.758 -14.708 1.00 80.19 67 LEU A CA 1
ATOM 510 C C . LEU A 1 67 ? -41.272 39.961 -13.410 1.00 80.19 67 LEU A C 1
ATOM 512 O O . LEU A 1 67 ? -41.217 40.550 -12.337 1.00 80.19 67 LEU A O 1
ATOM 516 N N . LEU A 1 68 ? -41.098 38.641 -13.522 1.00 80.25 68 LEU A N 1
ATOM 517 C CA . LEU A 1 68 ? -40.783 37.762 -12.393 1.00 80.25 68 LEU A CA 1
ATOM 518 C C . LEU A 1 68 ? -39.373 38.034 -11.862 1.00 80.25 68 LEU A C 1
ATOM 520 O O . LEU A 1 68 ? -39.201 38.189 -10.659 1.00 80.25 68 LEU A O 1
ATOM 524 N N . LEU A 1 69 ? -38.394 38.184 -12.760 1.00 84.62 69 LEU A N 1
ATOM 525 C CA . LEU A 1 69 ? -37.026 38.554 -12.404 1.00 84.62 69 LEU A CA 1
ATOM 526 C C . LEU A 1 69 ? -36.987 39.904 -11.676 1.00 84.62 69 LEU A C 1
ATOM 528 O O . LEU A 1 69 ? -36.308 40.033 -10.670 1.00 84.62 69 LEU A O 1
ATOM 532 N N . ARG A 1 70 ? -37.790 40.889 -12.100 1.00 87.62 70 ARG A N 1
ATOM 533 C CA . ARG A 1 70 ? -37.920 42.167 -11.385 1.00 87.62 70 ARG A CA 1
ATOM 534 C C . ARG A 1 70 ? -38.420 41.983 -9.952 1.00 87.62 70 ARG A C 1
ATOM 536 O O . ARG A 1 70 ? -37.890 42.636 -9.063 1.00 87.62 70 ARG A O 1
ATOM 543 N N . GLN A 1 71 ? -39.411 41.121 -9.724 1.00 84.06 71 GLN A N 1
ATOM 544 C CA . GLN A 1 71 ? -39.908 40.838 -8.371 1.00 84.06 71 GLN A CA 1
ATOM 545 C C . GLN A 1 71 ? -38.851 40.128 -7.518 1.00 84.06 71 GLN A C 1
ATOM 547 O O . GLN A 1 71 ? -38.679 40.484 -6.356 1.00 84.06 71 GLN A O 1
ATOM 552 N N . VAL A 1 72 ? -38.091 39.200 -8.111 1.00 82.94 72 VAL A N 1
ATOM 553 C CA . VAL A 1 72 ? -36.930 38.568 -7.464 1.00 82.94 72 VAL A CA 1
ATOM 554 C C . VAL A 1 72 ? -35.889 39.616 -7.078 1.00 82.94 72 VAL A C 1
ATOM 556 O O . VAL A 1 72 ? -35.482 39.644 -5.926 1.00 82.94 72 VAL A O 1
ATOM 559 N N . CYS A 1 73 ? -35.523 40.531 -7.981 1.00 87.12 73 CYS A N 1
ATOM 560 C CA . CYS A 1 73 ? -34.575 41.606 -7.681 1.00 87.12 73 CYS A CA 1
ATOM 561 C C . CYS A 1 73 ? -35.068 42.521 -6.557 1.00 87.12 73 CYS A C 1
ATOM 563 O O . CYS A 1 73 ? -34.276 42.897 -5.703 1.00 87.12 73 CYS A O 1
ATOM 565 N N . ILE A 1 74 ? -36.360 42.870 -6.532 1.00 84.06 74 ILE A N 1
ATOM 566 C CA . ILE A 1 74 ? -36.944 43.715 -5.478 1.00 84.06 74 ILE A CA 1
ATOM 567 C C . ILE A 1 74 ? -36.894 43.001 -4.126 1.00 84.06 74 ILE A C 1
ATOM 569 O O . ILE A 1 74 ? -36.424 43.584 -3.154 1.00 84.06 74 ILE A O 1
ATOM 573 N N . LEU A 1 75 ? -37.357 41.751 -4.062 1.00 79.62 75 LEU A N 1
ATOM 574 C CA . LEU A 1 75 ? -37.397 40.982 -2.818 1.00 79.62 75 LEU A CA 1
ATOM 575 C C . LEU A 1 75 ? -35.988 40.650 -2.312 1.00 79.62 75 LEU A C 1
ATOM 577 O O . LEU A 1 75 ? -35.714 40.856 -1.136 1.00 79.62 75 LEU A O 1
ATOM 581 N N . ALA A 1 76 ? -35.080 40.218 -3.189 1.00 76.00 76 ALA A N 1
ATOM 582 C CA . ALA A 1 76 ? -33.700 39.901 -2.827 1.00 76.00 76 ALA A CA 1
ATOM 583 C C . ALA A 1 76 ? -32.903 41.148 -2.400 1.00 76.00 76 ALA A C 1
ATOM 585 O O . ALA A 1 76 ? -32.203 41.107 -1.393 1.00 76.00 76 ALA A O 1
ATOM 586 N N . ALA A 1 77 ? -33.053 42.284 -3.093 1.00 79.38 77 ALA A N 1
ATOM 587 C CA . ALA A 1 77 ? -32.413 43.536 -2.673 1.00 79.38 77 ALA A CA 1
ATOM 588 C C . ALA A 1 77 ? -32.992 44.069 -1.352 1.00 79.38 77 ALA A C 1
ATOM 590 O O . ALA A 1 77 ? -32.271 44.651 -0.542 1.00 79.38 77 ALA A O 1
ATOM 591 N N . ARG A 1 78 ? -34.287 43.839 -1.104 1.00 73.62 78 ARG A N 1
ATOM 592 C CA . ARG A 1 78 ? -34.920 44.178 0.173 1.00 73.62 78 ARG A CA 1
ATOM 593 C C . ARG A 1 78 ? -34.438 43.275 1.310 1.00 73.62 78 ARG A C 1
ATOM 595 O O . ARG A 1 78 ? -34.207 43.780 2.396 1.00 73.62 78 ARG A O 1
ATOM 602 N N . MET A 1 79 ? -34.199 41.981 1.068 1.00 67.44 79 MET A N 1
ATOM 603 C CA . MET A 1 79 ? -33.584 41.089 2.071 1.00 67.44 79 MET A CA 1
ATOM 604 C C . MET A 1 79 ? -32.205 41.584 2.516 1.00 67.44 79 MET A C 1
ATOM 606 O O . MET A 1 79 ? -31.846 41.426 3.676 1.00 67.44 79 MET A O 1
ATOM 610 N N . ALA A 1 80 ? -31.441 42.197 1.610 1.00 61.47 80 ALA A N 1
ATOM 611 C CA . ALA A 1 80 ? -30.127 42.746 1.934 1.00 61.47 80 ALA A CA 1
ATOM 612 C C . ALA A 1 80 ? -30.186 44.035 2.779 1.00 61.47 80 ALA A C 1
ATOM 614 O O . ALA A 1 80 ? -29.158 44.465 3.294 1.00 61.47 80 ALA A O 1
ATOM 615 N N . THR A 1 81 ? -31.359 44.665 2.906 1.00 61.88 81 THR A N 1
ATOM 616 C CA . THR A 1 81 ? -31.524 45.991 3.529 1.00 61.88 81 THR A CA 1
ATOM 617 C C . THR A 1 81 ? -32.527 46.026 4.689 1.00 61.88 81 THR A C 1
ATOM 619 O O . THR A 1 81 ? -32.501 46.980 5.460 1.00 61.88 81 THR A O 1
ATOM 622 N N . ASP A 1 82 ? -33.369 45.002 4.854 1.00 60.06 82 ASP A N 1
ATOM 623 C CA . ASP A 1 82 ? -34.445 44.931 5.853 1.00 60.06 82 ASP A CA 1
ATOM 624 C C . ASP A 1 82 ? -34.345 43.620 6.674 1.00 60.06 82 ASP A C 1
ATOM 626 O O . ASP A 1 82 ? -34.734 42.554 6.180 1.00 60.06 82 ASP A O 1
ATOM 630 N N . PRO A 1 83 ? -33.799 43.662 7.910 1.00 55.25 83 PRO A N 1
ATOM 631 C CA . PRO A 1 83 ? -33.581 42.480 8.754 1.00 55.25 83 PRO A CA 1
ATOM 632 C C . PRO A 1 83 ? -34.861 41.804 9.274 1.00 55.25 83 PRO A C 1
ATOM 634 O O . PRO A 1 83 ? -34.791 40.667 9.737 1.00 55.25 83 PRO A O 1
ATOM 637 N N . GLU A 1 84 ? -36.020 42.471 9.216 1.00 51.47 84 GLU A N 1
ATOM 638 C CA . GLU A 1 84 ? -37.287 41.980 9.787 1.00 51.47 84 GLU A CA 1
ATOM 639 C C . GLU A 1 84 ? -38.210 41.300 8.763 1.00 51.47 84 GLU A C 1
ATOM 641 O O . GLU A 1 84 ? -39.397 41.078 9.026 1.00 51.47 84 GLU A O 1
ATOM 646 N N . MET A 1 85 ? -37.712 40.933 7.577 1.00 60.31 85 MET A N 1
ATOM 647 C CA . MET A 1 85 ? -38.577 40.274 6.597 1.00 60.31 85 MET A CA 1
ATOM 648 C C . MET A 1 85 ? -39.084 38.909 7.088 1.00 60.31 85 MET A C 1
ATOM 650 O O . MET A 1 85 ? -38.337 37.942 7.240 1.00 60.31 85 MET A O 1
ATOM 654 N N . GLY A 1 86 ? -40.402 38.832 7.288 1.00 57.31 86 GLY A N 1
ATOM 655 C CA . GLY A 1 86 ? -41.095 37.631 7.739 1.00 57.31 86 GLY A CA 1
ATOM 656 C C . GLY A 1 86 ? -40.988 36.452 6.764 1.00 57.31 86 GLY A C 1
ATOM 657 O O . GLY A 1 86 ? -40.822 36.611 5.553 1.00 57.31 86 GLY A O 1
ATOM 658 N N . VAL A 1 87 ? -41.153 35.241 7.306 1.00 56.56 87 VAL A N 1
ATOM 659 C CA . VAL A 1 87 ? -41.062 33.938 6.611 1.00 56.56 87 VAL A CA 1
ATOM 660 C C . VAL A 1 87 ? -41.865 33.889 5.300 1.00 56.56 87 VAL A C 1
ATOM 662 O O . VAL A 1 87 ? -41.446 33.248 4.337 1.00 56.56 87 VAL A O 1
ATOM 665 N N . SER A 1 88 ? -42.984 34.613 5.223 1.00 55.84 88 SER A N 1
ATOM 666 C CA . SER A 1 88 ? -43.833 34.697 4.029 1.00 55.84 88 SER A CA 1
ATOM 667 C C . SER A 1 88 ? -43.127 35.319 2.818 1.00 55.84 88 SER A C 1
ATOM 669 O O . SER A 1 88 ? -43.335 34.869 1.691 1.00 55.84 88 SER A O 1
ATOM 671 N N . ALA A 1 89 ? -42.256 36.310 3.020 1.00 60.78 89 ALA A N 1
ATOM 672 C CA . ALA A 1 89 ? -41.524 36.956 1.935 1.00 60.78 89 ALA A CA 1
ATOM 673 C C . ALA A 1 89 ? -40.381 36.074 1.408 1.00 60.78 89 ALA A C 1
ATOM 675 O O . ALA A 1 89 ? -40.163 36.008 0.197 1.00 60.78 89 ALA A O 1
ATOM 676 N N . MET A 1 90 ? -39.720 35.317 2.291 1.00 60.00 90 MET A N 1
ATOM 677 C CA . MET A 1 90 ? -38.745 34.291 1.900 1.00 60.00 90 MET A CA 1
ATOM 678 C C . MET A 1 90 ? -39.406 33.146 1.122 1.00 60.00 90 MET A C 1
ATOM 680 O O . MET A 1 90 ? -38.897 32.725 0.084 1.00 60.00 90 MET A O 1
ATOM 684 N N . GLN A 1 91 ? -40.583 32.688 1.560 1.00 60.72 91 GLN A N 1
ATOM 685 C CA . GLN A 1 91 ? -41.378 31.698 0.825 1.00 60.72 91 GLN A CA 1
ATOM 686 C C . GLN A 1 91 ? -41.816 32.223 -0.551 1.00 60.72 91 GLN A C 1
ATOM 688 O O . GLN A 1 91 ? -41.766 31.490 -1.543 1.00 60.72 91 GLN A O 1
ATOM 693 N N . ALA A 1 92 ? -42.200 33.500 -0.642 1.00 67.94 92 ALA A N 1
ATOM 694 C CA . ALA A 1 92 ? -42.547 34.137 -1.907 1.00 67.94 92 ALA A CA 1
ATOM 695 C C . ALA A 1 92 ? -41.342 34.224 -2.858 1.00 67.94 92 ALA A C 1
ATOM 697 O O . ALA A 1 92 ? -41.477 33.892 -4.038 1.00 67.94 92 ALA A O 1
ATOM 698 N N . LEU A 1 93 ? -40.159 34.598 -2.354 1.00 71.06 93 LEU A N 1
ATOM 699 C CA . LEU A 1 93 ? -38.924 34.624 -3.139 1.00 71.06 93 LEU A CA 1
ATOM 700 C C . LEU A 1 93 ? -38.548 33.222 -3.642 1.00 71.06 93 LEU A C 1
ATOM 702 O O . LEU A 1 93 ? -38.307 33.055 -4.837 1.00 71.06 93 LEU A O 1
ATOM 706 N N . GLY A 1 94 ? -38.590 32.207 -2.774 1.00 56.72 94 GLY A N 1
ATOM 707 C CA . GLY A 1 94 ? -38.356 30.811 -3.159 1.00 56.72 94 GLY A CA 1
ATOM 708 C C . GLY A 1 94 ? -39.343 30.318 -4.225 1.00 56.72 94 GLY A C 1
ATOM 709 O O . GLY A 1 94 ? -38.946 29.690 -5.207 1.00 56.72 94 GLY A O 1
ATOM 710 N N . SER A 1 95 ? -40.626 30.681 -4.106 1.00 66.88 95 SER A N 1
ATOM 711 C CA . SER A 1 95 ? -41.646 30.381 -5.122 1.00 66.88 95 SER A CA 1
ATOM 712 C C . SER A 1 95 ? -41.347 31.054 -6.467 1.00 66.88 95 SER A C 1
ATOM 714 O O . SER A 1 95 ? -41.537 30.447 -7.524 1.00 66.88 95 SER A O 1
ATOM 716 N N . LEU A 1 96 ? -40.879 32.305 -6.454 1.00 71.75 96 LEU A N 1
ATOM 717 C CA . LEU A 1 96 ? -40.534 33.050 -7.666 1.00 71.75 96 LEU A CA 1
ATOM 718 C C . LEU A 1 96 ? -39.278 32.491 -8.346 1.00 71.75 96 LEU A C 1
ATOM 720 O O . LEU A 1 96 ? -39.305 32.284 -9.559 1.00 71.75 96 LEU A O 1
ATOM 724 N N . LEU A 1 97 ? -38.226 32.182 -7.583 1.00 64.81 97 LEU A N 1
ATOM 725 C CA . LEU A 1 97 ? -37.003 31.545 -8.087 1.00 64.81 97 LEU A CA 1
ATOM 726 C C . LEU A 1 97 ? -37.299 30.161 -8.680 1.00 64.81 97 LEU A C 1
ATOM 728 O O . LEU A 1 97 ? -36.893 29.872 -9.804 1.00 64.81 97 LEU A O 1
ATOM 732 N N . SER A 1 98 ? -38.128 29.358 -8.009 1.00 55.81 98 SER A N 1
ATOM 733 C CA . SER A 1 98 ? -38.615 28.078 -8.537 1.00 55.81 98 SER A CA 1
ATOM 734 C C . SER A 1 98 ? -39.373 28.244 -9.864 1.00 55.81 98 SER A C 1
ATOM 736 O O . SER A 1 98 ? -39.104 27.535 -10.835 1.00 55.81 98 SER A O 1
ATOM 738 N N . LYS A 1 99 ? -40.263 29.243 -9.976 1.00 61.53 99 LYS A N 1
ATOM 739 C CA . LYS A 1 99 ? -40.989 29.546 -11.229 1.00 61.53 99 LYS A CA 1
ATOM 740 C C . LYS A 1 99 ? -40.064 29.984 -12.373 1.00 61.53 99 LYS A C 1
ATOM 742 O O . LYS A 1 99 ? -40.403 29.738 -13.541 1.00 61.53 99 LYS A O 1
ATOM 747 N N . LEU A 1 100 ? -38.930 30.610 -12.040 1.00 61.62 100 LEU A N 1
ATOM 748 C CA . LEU A 1 100 ? -37.855 30.989 -12.964 1.00 61.62 100 LEU A CA 1
ATOM 749 C C . LEU A 1 100 ? -36.897 29.833 -13.305 1.00 61.62 100 LEU A C 1
ATOM 751 O O . LEU A 1 100 ? -36.142 29.957 -14.265 1.00 61.62 100 LEU A O 1
ATOM 755 N N . GLY A 1 101 ? -36.955 28.705 -12.591 1.00 49.91 101 GLY A N 1
ATOM 756 C CA . GLY A 1 101 ? -36.046 27.565 -12.773 1.00 49.91 101 GLY A CA 1
ATOM 757 C C . GLY A 1 101 ? -34.744 27.650 -11.963 1.00 49.91 101 GLY A C 1
ATOM 758 O O . GLY A 1 101 ? -33.875 26.795 -12.128 1.00 49.91 101 GLY A O 1
ATOM 759 N N . ALA A 1 102 ? -34.615 28.643 -11.076 1.00 54.16 102 ALA A N 1
ATOM 760 C CA . ALA A 1 102 ? -33.533 28.773 -10.097 1.00 54.16 102 ALA A CA 1
ATOM 761 C C . ALA A 1 102 ? -33.793 27.902 -8.859 1.00 54.16 102 ALA A C 1
ATOM 763 O O . ALA A 1 102 ? -33.952 28.394 -7.743 1.00 54.16 102 ALA A O 1
ATOM 764 N N . THR A 1 103 ? -33.862 26.588 -9.049 1.00 47.59 103 THR A N 1
ATOM 765 C CA . THR A 1 103 ? -33.494 25.664 -7.970 1.00 47.59 103 THR A CA 1
ATOM 766 C C . THR A 1 103 ? -31.963 25.606 -7.864 1.00 47.59 103 THR A C 1
ATOM 768 O O . THR A 1 103 ? -31.308 25.809 -8.898 1.00 47.59 103 THR A O 1
ATOM 771 N N . PRO A 1 104 ? -31.394 25.339 -6.664 1.00 39.94 104 PRO A N 1
ATOM 772 C CA . PRO A 1 104 ? -29.958 25.099 -6.471 1.00 39.94 104 PRO A CA 1
ATOM 773 C C . PRO A 1 104 ? -29.408 24.134 -7.526 1.00 39.94 104 PRO A C 1
ATOM 775 O O . PRO A 1 104 ? -30.189 23.418 -8.154 1.00 39.94 104 PRO A O 1
ATOM 778 N N . VAL A 1 105 ? -28.093 24.176 -7.766 1.00 45.78 105 VAL A N 1
ATOM 779 C CA . VAL A 1 105 ? -27.363 23.391 -8.780 1.00 45.78 105 VAL A CA 1
ATOM 780 C C . VAL A 1 105 ? -27.799 21.923 -8.737 1.00 45.78 105 VAL A C 1
ATOM 782 O O . VAL A 1 105 ? -27.272 21.130 -7.975 1.00 45.78 105 VAL A O 1
ATOM 785 N N . ASP A 1 106 ? -28.815 21.603 -9.532 1.00 51.69 106 ASP A N 1
ATOM 786 C CA . ASP A 1 106 ? -29.450 20.295 -9.551 1.00 51.69 106 ASP A CA 1
ATOM 787 C C . ASP A 1 106 ? -28.426 19.311 -10.111 1.00 51.69 106 ASP A C 1
ATOM 789 O O . ASP A 1 106 ? -27.895 19.511 -11.205 1.00 51.69 106 ASP A O 1
ATOM 793 N N . GLU A 1 107 ? -28.108 18.283 -9.345 1.00 50.91 107 GLU A N 1
ATOM 794 C CA . GLU A 1 107 ? -27.180 17.208 -9.670 1.00 50.91 107 GLU A CA 1
ATOM 795 C C . GLU A 1 107 ? -27.495 16.503 -10.995 1.00 50.91 107 GLU A C 1
ATOM 797 O O . GLU A 1 107 ? -26.607 15.874 -11.564 1.00 50.91 107 GLU A O 1
ATOM 802 N N . THR A 1 108 ? -28.709 16.671 -11.534 1.00 57.03 108 THR A N 1
ATOM 803 C CA . THR A 1 108 ? -29.099 16.205 -12.873 1.00 57.03 108 THR A CA 1
ATOM 804 C C . THR A 1 108 ? -28.744 17.188 -14.003 1.00 57.03 108 THR A C 1
ATOM 806 O O . THR A 1 108 ? -28.606 16.779 -15.158 1.00 57.03 108 THR A O 1
ATOM 809 N N . LYS A 1 109 ? -28.505 18.479 -13.711 1.00 65.12 109 LYS A N 1
ATOM 810 C CA . LYS A 1 109 ? -28.139 19.505 -14.714 1.00 65.12 109 LYS A CA 1
ATOM 811 C C . LYS A 1 109 ? -26.731 19.309 -15.271 1.00 65.12 109 LYS A C 1
ATOM 813 O O . LYS A 1 109 ? -26.529 19.564 -16.456 1.00 65.12 109 LYS A O 1
ATOM 818 N N . TYR A 1 110 ? -25.773 18.883 -14.444 1.00 79.44 110 TYR A N 1
ATOM 819 C CA . TYR A 1 110 ? -24.403 18.624 -14.901 1.00 79.44 110 TYR A CA 1
ATOM 820 C C . TYR A 1 110 ? -24.342 17.425 -15.865 1.00 79.44 110 TYR A C 1
ATOM 822 O O . TYR A 1 110 ? -23.862 17.620 -16.981 1.00 79.44 110 TYR A O 1
ATOM 830 N N . PRO A 1 111 ? -24.913 16.244 -15.542 1.00 79.00 111 PRO A N 1
ATOM 831 C CA . PRO A 1 111 ? -24.987 15.119 -16.472 1.00 79.00 111 PRO A CA 1
ATOM 832 C C . PRO A 1 111 ? -25.653 15.460 -17.798 1.00 79.00 111 PRO A C 1
ATOM 834 O O . PRO A 1 111 ? -25.114 15.124 -18.848 1.00 79.00 111 PRO A O 1
ATOM 837 N N . LEU A 1 112 ? -26.782 16.177 -17.765 1.00 73.44 112 LEU A N 1
ATOM 838 C CA . LEU A 1 112 ? -27.457 16.629 -18.984 1.00 73.44 112 LEU A CA 1
ATOM 839 C C . LEU A 1 112 ? -26.561 17.556 -19.812 1.00 73.44 112 LEU A C 1
ATOM 841 O O . LEU A 1 112 ? -26.423 17.362 -21.013 1.00 73.44 112 LEU A O 1
ATOM 845 N N . ALA A 1 113 ? -25.915 18.539 -19.181 1.00 72.69 113 ALA A N 1
ATOM 846 C CA . ALA A 1 113 ? -25.031 19.465 -19.882 1.00 72.69 113 ALA A CA 1
ATOM 847 C C . ALA A 1 113 ? -23.791 18.774 -20.476 1.00 72.69 113 ALA A C 1
ATOM 849 O O . ALA A 1 113 ? -23.347 19.168 -21.551 1.00 72.69 113 ALA A O 1
ATOM 850 N N . VAL A 1 114 ? -23.256 17.746 -19.814 1.00 84.00 114 VAL A N 1
ATOM 851 C CA . VAL A 1 114 ? -22.142 16.935 -20.324 1.00 84.00 114 VAL A CA 1
ATOM 852 C C . VAL A 1 114 ? -22.580 16.070 -21.508 1.00 84.00 114 VAL A C 1
ATOM 854 O O . VAL A 1 114 ? -21.922 16.071 -22.545 1.00 84.00 114 VAL A O 1
ATOM 857 N N . VAL A 1 115 ? -23.708 15.359 -21.394 1.00 82.31 115 VAL A N 1
ATOM 858 C CA . VAL A 1 115 ? -24.206 14.470 -22.461 1.00 82.31 115 VAL A CA 1
ATOM 859 C C . VAL A 1 115 ? -24.657 15.252 -23.698 1.00 82.31 115 VAL A C 1
ATOM 861 O O . VAL A 1 115 ? -24.455 14.791 -24.817 1.00 82.31 115 VAL A O 1
ATOM 864 N N . GLU A 1 116 ? -25.204 16.455 -23.516 1.00 76.94 116 GLU A N 1
ATOM 865 C CA . GLU A 1 116 ? -25.566 17.373 -24.606 1.00 76.94 116 GLU A CA 1
ATOM 866 C C . GLU A 1 116 ? -24.366 18.150 -25.183 1.00 76.94 116 GLU A C 1
ATOM 868 O O . GLU A 1 116 ? -24.543 18.937 -26.113 1.00 76.94 116 GLU A O 1
ATOM 873 N N . GLY A 1 117 ? -23.160 17.989 -24.626 1.00 75.38 117 GLY A N 1
ATOM 874 C CA . GLY A 1 117 ? -21.946 18.668 -25.094 1.00 75.38 117 GLY A CA 1
ATOM 875 C C . GLY A 1 117 ? -21.852 20.158 -24.740 1.00 75.38 117 GLY A C 1
ATOM 876 O O . GLY A 1 117 ? -20.994 20.861 -25.266 1.00 75.38 117 GLY A O 1
ATOM 877 N N . ARG A 1 118 ? -22.708 20.665 -23.841 1.00 77.38 118 ARG A N 1
ATOM 878 C CA . ARG A 1 118 ? -22.621 22.040 -23.309 1.00 77.38 118 ARG A CA 1
ATOM 879 C C . ARG A 1 118 ? -21.457 22.213 -22.332 1.00 77.38 118 ARG A C 1
ATOM 881 O O . ARG A 1 118 ? -20.922 23.311 -22.220 1.00 77.38 118 ARG A O 1
ATOM 888 N N . ILE A 1 119 ? -21.094 21.147 -21.620 1.00 82.50 119 ILE A N 1
ATOM 889 C CA . ILE A 1 119 ? -19.873 21.057 -20.815 1.00 82.50 119 ILE A CA 1
ATOM 890 C C . ILE A 1 119 ? -18.969 20.023 -21.478 1.00 82.50 119 ILE A C 1
ATOM 892 O O . ILE A 1 119 ? -19.352 18.863 -21.623 1.00 82.50 119 ILE A O 1
ATOM 896 N N . VAL A 1 120 ? -17.769 20.448 -21.865 1.00 87.88 120 VAL A N 1
ATOM 897 C CA . VAL A 1 120 ? -16.743 19.557 -22.411 1.00 87.88 120 VAL A CA 1
ATOM 898 C C . VAL A 1 120 ? -16.201 18.685 -21.278 1.00 87.88 120 VAL A C 1
ATOM 900 O O . VAL A 1 120 ? -15.778 19.198 -20.244 1.00 87.88 120 VAL A O 1
ATOM 903 N N . ALA A 1 121 ? -16.236 17.368 -21.458 1.00 92.38 121 ALA A N 1
ATOM 904 C CA . ALA A 1 121 ? -15.757 16.398 -20.480 1.00 92.38 121 ALA A CA 1
ATOM 905 C C . ALA A 1 121 ? -15.161 15.178 -21.187 1.00 92.38 121 ALA A C 1
ATOM 907 O O . ALA A 1 121 ? -15.558 14.870 -22.313 1.00 92.38 121 ALA A O 1
ATOM 908 N N . GLY A 1 122 ? -14.237 14.492 -20.514 1.00 93.75 122 GLY A N 1
ATOM 909 C CA . GLY A 1 122 ? -13.580 13.287 -21.018 1.00 93.75 122 GLY A CA 1
ATOM 910 C C . GLY A 1 122 ? -14.511 12.080 -21.183 1.00 93.75 122 GLY A C 1
ATOM 911 O O . GLY A 1 122 ? -15.641 12.092 -20.675 1.00 93.75 122 GLY A O 1
ATOM 912 N N . PRO A 1 123 ? -14.043 11.015 -21.852 1.00 95.06 123 PRO A N 1
ATOM 913 C CA . PRO A 1 123 ? -14.857 9.852 -22.203 1.00 95.06 123 PRO A CA 1
ATOM 914 C C . PRO A 1 123 ? -15.546 9.204 -20.998 1.00 95.06 123 PRO A C 1
ATOM 916 O O . PRO A 1 123 ? -16.766 9.016 -20.996 1.00 95.06 123 PRO A O 1
ATOM 919 N N . HIS A 1 124 ? -14.800 8.937 -19.927 1.00 96.62 124 HIS A N 1
ATOM 920 C CA . HIS A 1 124 ? -15.342 8.225 -18.771 1.00 96.62 124 HIS A CA 1
ATOM 921 C C . HIS A 1 124 ? -16.272 9.099 -17.909 1.00 96.62 124 HIS A C 1
ATOM 923 O O . HIS A 1 124 ? -17.272 8.595 -17.396 1.00 96.62 124 HIS A O 1
ATOM 929 N N . VAL A 1 125 ? -16.044 10.419 -17.826 1.00 96.81 125 VAL A N 1
ATOM 930 C CA . VAL A 1 125 ? -16.998 11.358 -17.197 1.00 96.81 125 VAL A CA 1
ATOM 931 C C . VAL A 1 125 ? -18.315 11.399 -17.972 1.00 96.81 125 VAL A C 1
ATOM 933 O O . VAL A 1 125 ? -19.388 11.369 -17.361 1.00 96.81 125 VAL A O 1
ATOM 936 N N . ARG A 1 126 ? -18.264 11.423 -19.313 1.00 96.38 126 ARG A N 1
ATOM 937 C CA . ARG A 1 126 ? -19.473 11.338 -20.148 1.00 96.38 126 ARG A CA 1
ATOM 938 C C . ARG A 1 126 ? -20.231 10.041 -19.871 1.00 96.38 126 ARG A C 1
ATOM 940 O O . ARG A 1 126 ? -21.449 10.087 -19.721 1.00 96.38 126 ARG A O 1
ATOM 947 N N . ASN A 1 127 ? -19.534 8.917 -19.722 1.00 97.38 127 ASN A N 1
ATOM 948 C CA . ASN A 1 127 ? -20.156 7.631 -19.395 1.00 97.38 127 ASN A CA 1
ATOM 949 C C . ASN A 1 127 ? -20.780 7.607 -17.996 1.00 97.38 127 ASN A C 1
ATOM 951 O O . ASN A 1 127 ? -21.922 7.180 -17.857 1.00 97.38 127 ASN A O 1
ATOM 955 N N . ALA A 1 128 ? -20.110 8.158 -16.980 1.00 96.44 128 ALA A N 1
ATOM 956 C CA . ALA A 1 128 ? -20.691 8.310 -15.646 1.00 96.44 128 ALA A CA 1
ATOM 957 C C . ALA A 1 128 ? -21.979 9.160 -15.669 1.00 96.44 128 ALA A C 1
ATOM 959 O O . ALA A 1 128 ? -22.969 8.823 -15.015 1.00 96.44 128 ALA A O 1
ATOM 960 N N . CYS A 1 129 ? -21.997 10.231 -16.470 1.00 93.75 129 CYS A N 1
ATOM 961 C CA . CYS A 1 129 ? -23.178 11.071 -16.672 1.00 93.75 129 CYS A CA 1
ATOM 962 C C . CYS A 1 129 ? -24.306 10.322 -17.402 1.00 93.75 129 CYS A C 1
ATOM 964 O O . CYS A 1 129 ? -25.453 10.369 -16.959 1.00 93.75 129 CYS A O 1
ATOM 966 N N . ARG A 1 130 ? -23.991 9.593 -18.483 1.00 94.62 130 ARG A N 1
ATOM 967 C CA . ARG A 1 130 ? -24.956 8.749 -19.211 1.00 94.62 130 ARG A CA 1
ATOM 968 C C . ARG A 1 130 ? -25.551 7.676 -18.310 1.00 94.62 130 ARG A C 1
ATOM 970 O O . ARG A 1 130 ? -26.766 7.509 -18.302 1.00 94.62 130 ARG A O 1
ATOM 977 N N . ARG A 1 131 ? -24.720 7.008 -17.505 1.00 94.88 131 ARG A N 1
ATOM 978 C CA . ARG A 1 131 ? -25.164 6.010 -16.529 1.00 94.88 131 ARG A CA 1
ATOM 979 C C . ARG A 1 131 ? -26.122 6.610 -15.508 1.00 94.88 131 ARG A C 1
ATOM 981 O O . ARG A 1 131 ? -27.175 6.032 -15.282 1.00 94.88 131 ARG A O 1
ATOM 988 N N . HIS A 1 132 ? -25.808 7.777 -14.941 1.00 92.69 132 HIS A N 1
ATOM 989 C CA . HIS A 1 132 ? -26.713 8.454 -14.007 1.00 92.69 132 HIS A CA 1
ATOM 990 C C . HIS A 1 132 ? -28.081 8.741 -14.645 1.00 92.69 132 HIS A C 1
ATOM 992 O O . HIS A 1 132 ? -29.108 8.493 -14.021 1.00 92.69 132 HIS A O 1
ATOM 998 N N . LEU A 1 133 ? -28.104 9.245 -15.885 1.00 88.50 133 LEU A N 1
ATOM 999 C CA . LEU A 1 133 ? -29.353 9.534 -16.598 1.00 88.50 133 LEU A CA 1
ATOM 1000 C C . LEU A 1 133 ? -30.143 8.261 -16.924 1.00 88.50 133 LEU A C 1
ATOM 1002 O O . LEU A 1 133 ? -31.346 8.234 -16.696 1.00 88.50 133 LEU A O 1
ATOM 1006 N N . LYS A 1 134 ? -29.470 7.199 -17.378 1.00 90.56 134 LYS A N 1
ATOM 1007 C CA . LYS A 1 134 ? -30.084 5.885 -17.616 1.00 90.56 134 LYS A CA 1
ATOM 1008 C C . LYS A 1 134 ? -30.667 5.293 -16.332 1.00 90.56 134 LYS A C 1
ATOM 1010 O O . LYS A 1 134 ? -31.796 4.818 -16.322 1.00 90.56 134 LYS A O 1
ATOM 1015 N N . ASP A 1 135 ? -29.935 5.389 -15.225 1.00 91.00 135 ASP A N 1
ATOM 1016 C CA . ASP A 1 135 ? -30.394 4.889 -13.932 1.00 91.00 135 ASP A CA 1
ATOM 1017 C C . ASP A 1 135 ? -31.662 5.626 -13.454 1.00 91.00 135 ASP A C 1
ATOM 1019 O O . ASP A 1 135 ? -32.528 5.014 -12.831 1.00 91.00 135 ASP A O 1
ATOM 1023 N N . LEU A 1 136 ? -31.831 6.922 -13.759 1.00 87.44 136 LEU A N 1
ATOM 1024 C CA . LEU A 1 136 ? -33.081 7.645 -13.459 1.00 87.44 136 LEU A CA 1
ATOM 1025 C C . LEU A 1 136 ? -34.294 7.066 -14.200 1.00 87.44 136 LEU A C 1
ATOM 1027 O O . LEU A 1 136 ? -35.421 7.226 -13.728 1.00 87.44 136 LEU A O 1
ATOM 1031 N N . GLU A 1 137 ? -34.072 6.410 -15.337 1.00 86.88 137 GLU A N 1
ATOM 1032 C CA . GLU A 1 137 ? -35.115 5.777 -16.139 1.00 86.88 137 GLU A CA 1
ATOM 1033 C C . GLU A 1 137 ? -35.410 4.356 -15.644 1.00 86.88 137 GLU A C 1
ATOM 1035 O O . GLU A 1 137 ? -36.569 4.044 -15.370 1.00 86.88 137 GLU A O 1
ATOM 1040 N N . ASP A 1 138 ? -34.384 3.514 -15.469 1.00 90.88 138 ASP A N 1
ATOM 1041 C CA . ASP A 1 138 ? -34.557 2.062 -15.289 1.00 90.88 138 ASP A CA 1
ATOM 1042 C C . ASP A 1 138 ? -34.168 1.503 -13.909 1.00 90.88 138 ASP A C 1
ATOM 1044 O O . ASP A 1 138 ? -34.528 0.374 -13.578 1.00 90.88 138 ASP A O 1
ATOM 1048 N N . ALA A 1 139 ? -33.476 2.256 -13.046 1.00 88.75 139 ALA A N 1
ATOM 1049 C CA . ALA A 1 139 ? -32.883 1.657 -11.843 1.00 88.75 139 ALA A CA 1
ATOM 1050 C C . ALA A 1 139 ? -33.926 1.207 -10.803 1.00 88.75 139 ALA A C 1
ATOM 1052 O O . ALA A 1 139 ? -33.630 0.369 -9.947 1.00 88.75 139 ALA A O 1
ATOM 1053 N N . HIS A 1 140 ? -35.163 1.697 -10.910 1.00 90.69 140 HIS A N 1
ATOM 1054 C CA . HIS A 1 140 ? -36.294 1.232 -10.109 1.00 90.69 140 HIS A CA 1
ATOM 1055 C C . HIS A 1 140 ? -36.603 -0.258 -10.332 1.00 90.69 140 HIS A C 1
ATOM 1057 O O . HIS A 1 140 ? -37.010 -0.933 -9.387 1.00 90.69 140 HIS A O 1
ATOM 1063 N N . GLU A 1 141 ? -36.322 -0.797 -11.522 1.00 92.50 141 GLU A N 1
ATOM 1064 C CA . GLU A 1 141 ? -36.431 -2.231 -11.825 1.00 92.50 141 GLU A CA 1
ATOM 1065 C C . GLU A 1 141 ? -35.419 -3.063 -11.021 1.00 92.50 141 GLU A C 1
ATOM 1067 O O . GLU A 1 141 ? -35.676 -4.213 -10.674 1.00 92.50 141 GLU A O 1
ATOM 1072 N N . ARG A 1 142 ? -34.289 -2.450 -10.645 1.00 92.38 142 ARG A N 1
ATOM 1073 C CA . ARG A 1 142 ? -33.240 -3.031 -9.792 1.00 92.38 142 ARG A CA 1
ATOM 1074 C C . ARG A 1 142 ? -33.423 -2.703 -8.305 1.00 92.38 142 ARG A C 1
ATOM 1076 O O . ARG A 1 142 ? -32.535 -2.971 -7.498 1.00 92.38 142 ARG A O 1
ATOM 1083 N N . GLY A 1 143 ? -34.560 -2.115 -7.920 1.00 92.44 143 GLY A N 1
ATOM 1084 C CA . GLY A 1 143 ? -34.849 -1.732 -6.534 1.00 92.44 143 GLY A CA 1
ATOM 1085 C C . GLY A 1 143 ? -34.063 -0.510 -6.045 1.00 92.44 143 GLY A C 1
ATOM 1086 O O . GLY A 1 143 ? -33.850 -0.353 -4.840 1.00 92.44 143 GLY A O 1
ATOM 1087 N N . LEU A 1 144 ? -33.615 0.346 -6.966 1.00 94.88 144 LEU A N 1
ATOM 1088 C CA . LEU A 1 144 ? -32.880 1.575 -6.682 1.00 94.88 144 LEU A CA 1
ATOM 1089 C C . LEU A 1 144 ? -33.752 2.795 -6.982 1.00 94.88 144 LEU A C 1
ATOM 1091 O O . LEU A 1 144 ? -34.536 2.801 -7.927 1.00 94.88 144 LEU A O 1
ATOM 1095 N N . TYR A 1 145 ? -33.600 3.859 -6.206 1.00 91.38 145 TYR A N 1
ATOM 1096 C CA . TYR A 1 145 ? -34.283 5.120 -6.476 1.00 91.38 145 TYR A CA 1
ATOM 1097 C C . TYR A 1 145 ? -33.399 6.311 -6.124 1.00 91.38 145 TYR A C 1
ATOM 1099 O O . TYR A 1 145 ? -32.464 6.210 -5.324 1.00 91.38 145 TYR A O 1
ATOM 1107 N N . PHE A 1 146 ? -33.707 7.452 -6.732 1.00 89.94 146 PHE A N 1
ATOM 1108 C CA . PHE A 1 146 ? -32.991 8.693 -6.496 1.00 89.94 146 PHE A CA 1
ATOM 1109 C C . PHE A 1 146 ? -33.771 9.600 -5.533 1.00 89.94 146 PHE A C 1
ATOM 1111 O O . PHE A 1 146 ? -34.879 10.048 -5.828 1.00 89.94 146 PHE A O 1
ATOM 1118 N N . ASP A 1 147 ? -33.190 9.864 -4.366 1.00 88.38 147 ASP A N 1
ATOM 1119 C CA . ASP A 1 147 ? -33.706 10.763 -3.338 1.00 88.38 147 ASP A CA 1
ATOM 1120 C C . ASP A 1 147 ? -33.088 12.159 -3.492 1.00 88.38 147 ASP A C 1
ATOM 1122 O O . ASP A 1 147 ? -32.020 12.470 -2.953 1.00 88.38 147 ASP A O 1
ATOM 1126 N N . ARG A 1 148 ? -33.796 13.009 -4.235 1.00 81.25 148 ARG A N 1
ATOM 1127 C CA . ARG A 1 148 ? -33.381 14.387 -4.521 1.00 81.25 148 ARG A CA 1
ATOM 1128 C C . ARG A 1 148 ? -33.250 15.245 -3.265 1.00 81.25 148 ARG A C 1
ATOM 1130 O O . ARG A 1 148 ? -32.326 16.039 -3.157 1.00 81.25 148 ARG A O 1
ATOM 1137 N N . GLU A 1 149 ? -34.129 15.061 -2.283 1.00 81.19 149 GLU A N 1
ATOM 1138 C CA . GLU A 1 149 ? -34.061 15.834 -1.040 1.00 81.19 149 GLU A CA 1
ATOM 1139 C C . GLU A 1 149 ? -32.817 15.456 -0.223 1.00 81.19 149 GLU A C 1
ATOM 1141 O O . GLU A 1 149 ? -32.173 16.319 0.381 1.00 81.19 149 GLU A O 1
ATOM 1146 N N . ALA A 1 150 ? -32.446 14.171 -0.213 1.00 85.69 150 ALA A N 1
ATOM 1147 C CA . ALA A 1 150 ? -31.200 13.730 0.401 1.00 85.69 150 ALA A CA 1
ATOM 1148 C C . ALA A 1 150 ? -29.972 14.306 -0.319 1.00 85.69 150 ALA A C 1
ATOM 1150 O O . ALA A 1 150 ? -29.061 14.774 0.364 1.00 85.69 150 ALA A O 1
ATOM 1151 N N . ALA A 1 151 ? -29.957 14.321 -1.656 1.00 86.25 151 ALA A N 1
ATOM 1152 C CA . ALA A 1 151 ? -28.884 14.930 -2.445 1.00 86.25 151 ALA A CA 1
ATOM 1153 C C . ALA A 1 151 ? -28.735 16.434 -2.148 1.00 86.25 151 ALA A C 1
ATOM 1155 O O . ALA A 1 151 ? -27.666 16.866 -1.703 1.00 86.25 151 ALA A O 1
ATOM 1156 N N . ASP A 1 152 ? -29.824 17.199 -2.280 1.00 79.75 152 ASP A N 1
ATOM 1157 C CA . ASP A 1 152 ? -29.872 18.649 -2.048 1.00 79.75 152 ASP A CA 1
ATOM 1158 C C . ASP A 1 152 ? -29.357 19.011 -0.645 1.00 79.75 152 ASP A C 1
ATOM 1160 O O . ASP A 1 152 ? -28.539 19.917 -0.483 1.00 79.75 152 ASP A O 1
ATOM 1164 N N . LYS A 1 153 ? -29.766 18.260 0.390 1.00 85.62 153 LYS A N 1
ATOM 1165 C CA . LYS A 1 153 ? -29.307 18.483 1.773 1.00 85.62 153 LYS A CA 1
ATOM 1166 C C . LYS A 1 153 ? -27.798 18.314 1.936 1.00 85.62 153 LYS A C 1
ATOM 1168 O O . LYS A 1 153 ? -27.187 19.039 2.721 1.00 85.62 153 LYS A O 1
ATOM 1173 N N . LYS A 1 154 ? -27.187 17.343 1.250 1.00 90.56 154 LYS A N 1
ATOM 1174 C CA . LYS A 1 154 ? -25.736 17.110 1.346 1.00 90.56 154 LYS A CA 1
ATOM 1175 C C . LYS A 1 154 ? -24.944 18.107 0.518 1.00 90.56 154 LYS A C 1
ATOM 1177 O O . LYS A 1 154 ? -23.873 18.498 0.958 1.00 90.56 154 LYS A O 1
ATOM 1182 N N . ILE A 1 155 ? -25.474 18.556 -0.617 1.00 86.31 155 ILE A N 1
ATOM 1183 C CA . ILE A 1 155 ? -24.892 19.654 -1.397 1.00 86.31 155 ILE A CA 1
ATOM 1184 C C . ILE A 1 155 ? -24.920 20.947 -0.569 1.00 86.31 155 ILE A C 1
ATOM 1186 O O . ILE A 1 155 ? -23.880 21.576 -0.379 1.00 86.31 155 ILE A O 1
ATOM 1190 N N . ALA A 1 156 ? -26.074 21.283 0.017 1.00 84.69 156 ALA A N 1
ATOM 1191 C CA . ALA A 1 156 ? -26.240 22.456 0.873 1.00 84.69 156 ALA A CA 1
ATOM 1192 C C . ALA A 1 156 ? -25.319 22.426 2.103 1.00 84.69 156 ALA A C 1
ATOM 1194 O O . ALA A 1 156 ? -24.816 23.462 2.519 1.00 84.69 156 ALA A O 1
ATOM 1195 N N . PHE A 1 157 ? -25.010 21.244 2.653 1.00 90.88 157 PHE A N 1
ATOM 1196 C CA . PHE A 1 157 ? -24.057 21.120 3.762 1.00 90.88 157 PHE A CA 1
ATOM 1197 C C . PHE A 1 157 ? -22.683 21.737 3.442 1.00 90.88 157 PHE A C 1
ATOM 1199 O O . PHE A 1 157 ? -22.080 22.353 4.320 1.00 90.88 157 PHE A O 1
ATOM 1206 N N . PHE A 1 158 ? -22.190 21.627 2.204 1.00 90.50 158 PHE A N 1
ATOM 1207 C CA . PHE A 1 158 ? -20.912 22.238 1.830 1.00 90.50 158 PHE A CA 1
ATOM 1208 C C . PHE A 1 158 ? -20.978 23.771 1.865 1.00 90.50 158 PHE A C 1
ATOM 1210 O O . PHE A 1 158 ? -20.132 24.402 2.496 1.00 90.50 158 PHE A O 1
ATOM 1217 N N . GLU A 1 159 ? -22.003 24.379 1.269 1.00 85.31 159 GLU A N 1
ATOM 1218 C CA . GLU A 1 159 ? -22.121 25.842 1.228 1.00 85.31 159 GLU A CA 1
ATOM 1219 C C . GLU A 1 159 ? -22.543 26.424 2.588 1.00 85.31 159 GLU A C 1
ATOM 1221 O O . GLU A 1 159 ? -21.923 27.356 3.110 1.00 85.31 159 GLU A O 1
ATOM 1226 N N . ASP A 1 160 ? -23.555 25.844 3.225 1.00 87.12 160 ASP A N 1
ATOM 1227 C CA . ASP A 1 160 ? -24.160 26.405 4.430 1.00 87.12 160 ASP A CA 1
ATOM 1228 C C . ASP A 1 160 ? -23.293 26.174 5.671 1.00 87.12 160 ASP A C 1
ATOM 1230 O O . ASP A 1 160 ? -23.171 27.065 6.520 1.00 87.12 160 ASP A O 1
ATOM 1234 N N . VAL A 1 161 ? -22.662 24.996 5.773 1.00 90.75 161 VAL A N 1
ATOM 1235 C CA . VAL A 1 161 ? -21.958 24.554 6.987 1.00 90.75 161 VAL A CA 1
ATOM 1236 C C . VAL A 1 161 ? -20.446 24.654 6.848 1.00 90.75 161 VAL A C 1
ATOM 1238 O O . VAL A 1 161 ? -19.795 25.137 7.779 1.00 90.75 161 VAL A O 1
ATOM 1241 N N . LEU A 1 162 ? -19.864 24.200 5.735 1.00 92.50 162 LEU A N 1
ATOM 1242 C CA . LEU A 1 162 ? -18.409 24.163 5.589 1.00 92.50 162 LEU A CA 1
ATOM 1243 C C . LEU A 1 162 ? -17.847 25.537 5.221 1.00 92.50 162 LEU A C 1
ATOM 1245 O O . LEU A 1 162 ? -18.435 26.323 4.473 1.00 92.50 162 LEU A O 1
ATOM 1249 N N . ARG A 1 163 ? -16.680 25.843 5.780 1.00 89.19 163 ARG A N 1
ATOM 1250 C CA . ARG A 1 163 ? -15.911 27.043 5.461 1.00 89.19 163 ARG A CA 1
ATOM 1251 C C . ARG A 1 163 ? -14.526 26.608 5.036 1.00 89.19 163 ARG A C 1
ATOM 1253 O O . ARG A 1 163 ? -13.912 25.789 5.717 1.00 89.19 163 ARG A O 1
ATOM 1260 N N . LEU A 1 164 ? -14.075 27.120 3.900 1.00 84.25 164 LEU A N 1
ATOM 1261 C CA . LEU A 1 164 ? -12.717 26.894 3.440 1.00 84.25 164 LEU A CA 1
ATOM 1262 C C . LEU A 1 164 ? -11.753 27.757 4.258 1.00 84.25 164 LEU A C 1
ATOM 1264 O O . LEU A 1 164 ? -12.099 28.820 4.777 1.00 84.25 164 LEU A O 1
ATOM 1268 N N . SER A 1 165 ? -10.540 27.254 4.382 1.00 66.06 165 SER A N 1
ATOM 1269 C CA . SER A 1 165 ? -9.408 27.904 5.027 1.00 66.06 165 SER A CA 1
ATOM 1270 C C . SER A 1 165 ? -8.265 27.917 4.025 1.00 66.06 165 SER A C 1
ATOM 1272 O O . SER A 1 165 ? -8.117 26.944 3.289 1.00 66.06 165 SER A O 1
ATOM 1274 N N . GLU A 1 166 ? -7.441 28.954 4.076 1.00 66.19 166 GLU A N 1
ATOM 1275 C CA . GLU A 1 166 ? -6.223 29.192 3.301 1.00 66.19 166 GLU A CA 1
ATOM 1276 C C . GLU A 1 166 ? -6.392 29.917 1.957 1.00 66.19 166 GLU A C 1
ATOM 1278 O O . GLU A 1 166 ? -7.325 29.715 1.171 1.00 66.19 166 GLU A O 1
ATOM 1283 N N . GLY A 1 167 ? -5.419 30.799 1.701 1.00 72.06 167 GLY A N 1
ATOM 1284 C CA . GLY A 1 167 ? -5.282 31.565 0.468 1.00 72.06 167 GLY A CA 1
ATOM 1285 C C . GLY A 1 167 ? -6.504 32.429 0.154 1.00 72.06 167 GLY A C 1
ATOM 1286 O O . GLY A 1 167 ? -7.057 33.118 1.009 1.00 72.06 167 GLY A O 1
ATOM 1287 N N . GLN A 1 168 ? -6.941 32.379 -1.103 1.00 68.38 168 GLN A N 1
ATOM 1288 C CA . GLN A 1 168 ? -8.074 33.161 -1.610 1.00 68.38 168 GLN A CA 1
ATOM 1289 C C . GLN A 1 168 ? -9.451 32.726 -1.066 1.00 68.38 168 GLN A C 1
ATOM 1291 O O . GLN A 1 168 ? -10.464 33.377 -1.363 1.00 68.38 168 GLN A O 1
ATOM 1296 N N . PHE A 1 169 ? -9.506 31.640 -0.287 1.00 73.88 169 PHE A N 1
ATOM 1297 C CA . PHE A 1 169 ? -10.739 31.019 0.201 1.00 73.88 169 PHE A CA 1
ATOM 1298 C C . PHE A 1 169 ? -10.946 31.133 1.718 1.00 73.88 169 PHE A C 1
ATOM 1300 O O . PHE A 1 169 ? -11.957 30.638 2.215 1.00 73.88 169 PHE A O 1
ATOM 1307 N N . GLU A 1 170 ? -10.048 31.815 2.437 1.00 79.50 170 GLU A N 1
ATOM 1308 C CA . GLU A 1 170 ? -10.114 32.004 3.893 1.00 79.50 170 GLU A CA 1
ATOM 1309 C C . GLU A 1 170 ? -11.500 32.494 4.356 1.00 79.50 170 GLU A C 1
ATOM 1311 O O . GLU A 1 170 ? -11.980 33.555 3.946 1.00 79.50 170 GLU A O 1
ATOM 1316 N N . GLY A 1 171 ? -12.165 31.697 5.198 1.00 76.62 171 GLY A N 1
ATOM 1317 C CA . GLY A 1 171 ? -13.454 32.023 5.813 1.00 76.62 171 GLY A CA 1
ATOM 1318 C C . GLY A 1 171 ? -14.659 31.999 4.866 1.00 76.62 171 GLY A C 1
ATOM 1319 O O . GLY A 1 171 ? -15.781 32.267 5.307 1.00 76.62 171 GLY A O 1
ATOM 1320 N N . LYS A 1 172 ? -14.477 31.671 3.580 1.00 84.69 172 LYS A N 1
ATOM 1321 C CA . LYS A 1 172 ? -15.566 31.653 2.593 1.00 84.69 172 LYS A CA 1
ATOM 1322 C C . LYS A 1 172 ? -16.373 30.345 2.659 1.00 84.69 172 LYS A C 1
ATOM 1324 O O . LYS A 1 172 ? -15.812 29.290 2.966 1.00 84.69 172 LYS A O 1
ATOM 1329 N N . PRO A 1 173 ? -17.686 30.380 2.358 1.00 85.69 173 PRO A N 1
ATOM 1330 C CA . PRO A 1 173 ? -18.496 29.180 2.136 1.00 85.69 173 PRO A CA 1
ATOM 1331 C C . PRO A 1 173 ? -17.866 28.237 1.107 1.00 85.69 173 PRO A C 1
ATOM 1333 O O . PRO A 1 173 ? -17.387 28.700 0.068 1.00 85.69 173 PRO A O 1
ATOM 1336 N N . PHE A 1 174 ? -17.895 26.926 1.362 1.00 89.06 174 PHE A N 1
ATOM 1337 C CA . PHE A 1 174 ? -17.439 25.949 0.374 1.00 89.06 174 PHE A CA 1
ATOM 1338 C C . PHE A 1 174 ? -18.524 25.753 -0.691 1.00 89.06 174 PHE A C 1
ATOM 1340 O O . PHE A 1 174 ? -19.356 24.853 -0.615 1.00 89.06 174 PHE A O 1
ATOM 1347 N N . LYS A 1 175 ? -18.498 26.603 -1.718 1.00 85.94 175 LYS A N 1
ATOM 1348 C CA . LYS A 1 175 ? -19.371 26.462 -2.886 1.00 85.94 175 LYS A CA 1
ATOM 1349 C C . LYS A 1 175 ? -18.858 25.354 -3.797 1.00 85.94 175 LYS A C 1
ATOM 1351 O O . LYS A 1 175 ? -17.760 25.458 -4.340 1.00 85.94 175 LYS A O 1
ATOM 1356 N N . LEU A 1 176 ? -19.657 24.303 -3.954 1.00 85.38 176 LEU A N 1
ATOM 1357 C CA . LEU A 1 176 ? -19.333 23.194 -4.845 1.00 85.38 176 LEU A CA 1
ATOM 1358 C C . LEU A 1 176 ? -19.435 23.633 -6.306 1.00 85.38 176 LEU A C 1
ATOM 1360 O O . LEU A 1 176 ? -20.420 24.241 -6.724 1.00 85.38 176 LEU A O 1
ATOM 1364 N N . HIS A 1 177 ? -18.441 23.256 -7.101 1.00 88.62 177 HIS A N 1
ATOM 1365 C CA . HIS A 1 177 ? -18.549 23.326 -8.555 1.00 88.62 177 HIS A CA 1
ATOM 1366 C C . HIS A 1 177 ? -19.574 22.301 -9.074 1.00 88.62 177 HIS A C 1
ATOM 1368 O O . HIS A 1 177 ? -19.713 21.245 -8.452 1.00 88.62 177 HIS A O 1
ATOM 1374 N N . PRO A 1 178 ? -20.255 22.520 -10.219 1.00 84.44 178 PRO A N 1
ATOM 1375 C CA . PRO A 1 178 ? -21.218 21.562 -10.765 1.00 84.44 178 PRO A CA 1
ATOM 1376 C C . PRO A 1 178 ? -20.719 20.113 -10.872 1.00 84.44 178 PRO A C 1
ATOM 1378 O O . PRO A 1 178 ? -21.477 19.195 -10.566 1.00 84.44 178 PRO A O 1
ATOM 1381 N N . SER A 1 179 ? -19.444 19.885 -11.217 1.00 89.50 179 SER A N 1
ATOM 1382 C CA . SER A 1 179 ? -18.871 18.527 -11.231 1.00 89.50 179 SER A CA 1
ATOM 1383 C C . SER A 1 179 ? -18.753 17.917 -9.828 1.00 89.50 179 SER A C 1
ATOM 1385 O O . SER A 1 179 ? -18.986 16.725 -9.649 1.00 89.50 179 SER A O 1
ATOM 1387 N N . GLN A 1 180 ? -18.434 18.720 -8.809 1.00 92.81 180 GLN A N 1
ATOM 1388 C CA . GLN A 1 180 ? -18.396 18.274 -7.415 1.00 92.81 180 GLN A CA 1
ATOM 1389 C C . GLN A 1 180 ? -19.815 18.047 -6.873 1.00 92.81 180 GLN A C 1
ATOM 1391 O O . GLN A 1 180 ? -20.064 17.031 -6.229 1.00 92.81 180 GLN A O 1
ATOM 1396 N N . ALA A 1 181 ? -20.764 18.932 -7.193 1.00 87.75 181 ALA A N 1
ATOM 1397 C CA . ALA A 1 181 ? -22.175 18.772 -6.844 1.00 87.75 181 ALA A CA 1
ATOM 1398 C C . ALA A 1 181 ? -22.763 17.484 -7.439 1.00 87.75 181 ALA A C 1
ATOM 1400 O O . ALA A 1 181 ? -23.457 16.758 -6.735 1.00 87.75 181 ALA A O 1
ATOM 1401 N N . PHE A 1 182 ? -22.410 17.132 -8.681 1.00 92.31 182 PHE A N 1
ATOM 1402 C CA . PHE A 1 182 ? -22.788 15.852 -9.285 1.00 92.31 182 PHE A CA 1
ATOM 1403 C C . PHE A 1 182 ? -22.250 14.639 -8.508 1.00 92.31 182 PHE A C 1
ATOM 1405 O O . PHE A 1 182 ? -23.000 13.689 -8.269 1.00 92.31 182 PHE A O 1
ATOM 1412 N N . LYS A 1 183 ? -20.981 14.670 -8.070 1.00 95.81 183 LYS A N 1
ATOM 1413 C CA . LYS A 1 183 ? -20.386 13.598 -7.249 1.00 95.81 183 LYS A CA 1
ATOM 1414 C C . LYS A 1 183 ? -21.127 13.458 -5.921 1.00 95.81 183 LYS A C 1
ATOM 1416 O O . LYS A 1 183 ? -21.596 12.373 -5.593 1.00 95.81 183 LYS A O 1
ATOM 1421 N N . ILE A 1 184 ? -21.286 14.554 -5.177 1.00 94.81 184 ILE A N 1
ATOM 1422 C CA . ILE A 1 184 ? -21.966 14.548 -3.871 1.00 94.81 184 ILE A CA 1
ATOM 1423 C C . ILE A 1 184 ? -23.438 14.139 -4.020 1.00 94.81 184 ILE A C 1
ATOM 1425 O O . ILE A 1 184 ? -23.905 13.250 -3.308 1.00 94.81 184 ILE A O 1
ATOM 1429 N N . GLY A 1 185 ? -24.156 14.724 -4.977 1.00 92.00 185 GLY A N 1
ATOM 1430 C CA . GLY A 1 185 ? -25.553 14.401 -5.253 1.00 92.00 185 GLY A CA 1
ATOM 1431 C C . GLY A 1 185 ? -25.745 12.935 -5.635 1.00 92.00 185 GLY A C 1
ATOM 1432 O O . GLY A 1 185 ? -26.628 12.274 -5.096 1.00 92.00 185 GLY A O 1
ATOM 1433 N N . SER A 1 186 ? -24.865 12.376 -6.470 1.00 94.38 186 SER A N 1
ATOM 1434 C CA . SER A 1 186 ? -24.920 10.953 -6.826 1.00 94.38 186 SER A CA 1
ATOM 1435 C C . SER A 1 186 ? -24.639 10.043 -5.631 1.00 94.38 186 SER A C 1
ATOM 1437 O O . SER A 1 186 ? -25.395 9.101 -5.396 1.00 94.38 186 SER A O 1
ATOM 1439 N N . LEU A 1 187 ? -23.595 10.332 -4.847 1.00 96.06 187 LEU A N 1
ATOM 1440 C CA . LEU A 1 187 ? -23.198 9.511 -3.698 1.00 96.06 187 LEU A CA 1
ATOM 1441 C C . LEU A 1 187 ? -24.268 9.449 -2.609 1.00 96.06 187 LEU A C 1
ATOM 1443 O O . LEU A 1 187 ? -24.429 8.409 -1.977 1.00 96.06 187 LEU A O 1
ATOM 1447 N N . PHE A 1 188 ? -24.988 10.543 -2.368 1.00 94.94 188 PHE A N 1
ATOM 1448 C CA . PHE A 1 188 ? -25.949 10.621 -1.267 1.00 94.94 188 PHE A CA 1
ATOM 1449 C C . PHE A 1 188 ? -27.422 10.586 -1.693 1.00 94.94 188 PHE A C 1
ATOM 1451 O O . PHE A 1 188 ? -28.278 10.334 -0.842 1.00 94.94 188 PHE A O 1
ATOM 1458 N N . GLY A 1 189 ? -27.719 10.813 -2.973 1.00 92.75 189 GLY A N 1
ATOM 1459 C CA . GLY A 1 189 ? -29.070 10.755 -3.526 1.00 92.75 189 GLY A CA 1
ATOM 1460 C C . GLY A 1 189 ? -29.497 9.349 -3.938 1.00 92.75 189 GLY A C 1
ATOM 1461 O O . GLY A 1 189 ? -30.641 8.971 -3.708 1.00 92.75 189 GLY A O 1
ATOM 1462 N N . TRP A 1 190 ? -28.599 8.529 -4.493 1.00 95.12 190 TRP A N 1
ATOM 1463 C CA . TRP A 1 190 ? -28.954 7.165 -4.899 1.00 95.12 190 TRP A CA 1
ATOM 1464 C C . TRP A 1 190 ? -29.088 6.213 -3.704 1.00 95.12 190 TRP A C 1
ATOM 1466 O O . TRP A 1 190 ? -28.133 5.983 -2.950 1.00 95.12 190 TRP A O 1
ATOM 1476 N N . LYS A 1 191 ? -30.271 5.607 -3.565 1.00 95.19 191 LYS A N 1
ATOM 1477 C CA . LYS A 1 191 ? -30.634 4.711 -2.463 1.00 95.19 191 LYS A CA 1
ATOM 1478 C C . LYS A 1 191 ? -31.174 3.372 -2.954 1.00 95.19 191 LYS A C 1
ATOM 1480 O O . LYS A 1 191 ? -31.713 3.263 -4.051 1.00 95.19 191 LYS A O 1
ATOM 1485 N N . GLN A 1 192 ? -31.016 2.359 -2.112 1.00 95.38 192 GLN A N 1
ATOM 1486 C CA . GLN A 1 192 ? -31.691 1.068 -2.231 1.00 95.38 192 GLN A CA 1
ATOM 1487 C C . GLN A 1 192 ? -33.110 1.163 -1.664 1.00 95.38 192 GLN A C 1
ATOM 1489 O O . GLN A 1 192 ? -33.400 2.059 -0.871 1.00 95.38 192 GLN A O 1
ATOM 1494 N N . ALA A 1 193 ? -33.972 0.204 -2.000 1.00 92.12 193 ALA A N 1
ATOM 1495 C CA . ALA A 1 193 ? -35.350 0.127 -1.507 1.00 92.12 193 ALA A CA 1
ATOM 1496 C C . ALA A 1 193 ? -35.485 0.193 0.031 1.00 92.12 193 ALA A C 1
ATOM 1498 O O . ALA A 1 193 ? -36.491 0.683 0.535 1.00 92.12 193 ALA A O 1
ATOM 1499 N N . ASP A 1 194 ? -34.471 -0.248 0.786 1.00 90.75 194 ASP A N 1
ATOM 1500 C CA . ASP A 1 194 ? -34.450 -0.185 2.256 1.00 90.75 194 ASP A CA 1
ATOM 1501 C C . ASP A 1 194 ? -34.020 1.188 2.824 1.00 90.75 194 ASP A C 1
ATOM 1503 O O . ASP A 1 194 ? -33.855 1.339 4.038 1.00 90.75 194 ASP A O 1
ATOM 1507 N N . GLY A 1 195 ? -33.810 2.180 1.953 1.00 90.31 195 GLY A N 1
ATOM 1508 C CA . GLY A 1 195 ? -33.387 3.540 2.284 1.00 90.31 195 GLY A CA 1
ATOM 1509 C C . GLY A 1 195 ? -31.879 3.713 2.504 1.00 90.31 195 GLY A C 1
ATOM 1510 O O . GLY A 1 195 ? -31.438 4.838 2.759 1.00 90.31 195 GLY A O 1
ATOM 1511 N N . THR A 1 196 ? -31.075 2.646 2.412 1.00 93.06 196 THR A N 1
ATOM 1512 C CA . THR A 1 196 ? -29.608 2.728 2.537 1.00 93.06 196 THR A CA 1
ATOM 1513 C C . THR A 1 196 ? -28.948 3.238 1.257 1.00 93.06 196 THR A C 1
ATOM 1515 O O . THR A 1 196 ? -29.524 3.179 0.171 1.00 93.06 196 THR A O 1
ATOM 1518 N N . ARG A 1 197 ? -27.715 3.747 1.372 1.00 94.06 197 ARG A N 1
ATOM 1519 C CA . ARG A 1 197 ? -26.956 4.269 0.225 1.00 94.06 197 ARG A CA 1
ATOM 1520 C C . ARG A 1 197 ? -26.662 3.160 -0.790 1.00 94.06 197 ARG A C 1
ATOM 1522 O O . ARG A 1 197 ? -26.192 2.087 -0.405 1.00 94.06 197 ARG A O 1
ATOM 1529 N N . ARG A 1 198 ? -26.874 3.453 -2.078 1.00 94.81 198 ARG A N 1
ATOM 1530 C CA . ARG A 1 198 ? -26.472 2.586 -3.197 1.00 94.81 198 ARG A CA 1
ATOM 1531 C C . ARG A 1 198 ? -24.949 2.473 -3.282 1.00 94.81 198 ARG A C 1
ATOM 1533 O O . ARG A 1 198 ? -24.400 1.383 -3.148 1.00 94.81 198 ARG A O 1
ATOM 1540 N N . PHE A 1 199 ? -24.278 3.604 -3.494 1.00 97.00 199 PHE A N 1
ATOM 1541 C CA . PHE A 1 199 ? -22.836 3.633 -3.711 1.00 97.00 199 PHE A CA 1
ATOM 1542 C C . PHE A 1 199 ? -22.078 3.457 -2.397 1.00 97.00 199 PHE A C 1
ATOM 1544 O O . PHE A 1 199 ? -22.099 4.332 -1.538 1.00 97.00 199 PHE A O 1
ATOM 1551 N N . ARG A 1 200 ? -21.413 2.315 -2.231 1.00 95.81 200 ARG A N 1
ATOM 1552 C CA . ARG A 1 200 ? -20.572 2.000 -1.064 1.00 95.81 200 ARG A CA 1
ATOM 1553 C C . ARG A 1 200 ? -19.087 2.163 -1.359 1.00 95.81 200 ARG A C 1
ATOM 1555 O O . ARG A 1 200 ? -18.290 2.227 -0.427 1.00 95.81 200 ARG A O 1
ATOM 1562 N N . ARG A 1 201 ? -18.737 2.267 -2.639 1.00 97.06 201 ARG A N 1
ATOM 1563 C CA . ARG A 1 201 ? -17.403 2.581 -3.140 1.00 97.06 201 ARG A CA 1
ATOM 1564 C C . ARG A 1 201 ? -17.500 3.748 -4.111 1.00 97.06 201 ARG A C 1
ATOM 1566 O O . ARG A 1 201 ? -18.486 3.875 -4.838 1.00 97.06 201 ARG A O 1
ATOM 1573 N N . ALA A 1 202 ? -16.488 4.597 -4.119 1.00 98.06 202 ALA A N 1
ATOM 1574 C CA . ALA A 1 202 ? -16.381 5.717 -5.033 1.00 98.06 202 ALA A CA 1
ATOM 1575 C C . ALA A 1 202 ? -14.922 5.914 -5.424 1.00 98.06 202 ALA A C 1
ATOM 1577 O O . ALA A 1 202 ? -14.081 6.043 -4.538 1.00 98.06 202 ALA A O 1
ATOM 1578 N N . TYR A 1 203 ? -14.646 5.954 -6.722 1.00 98.25 203 TYR A N 1
ATOM 1579 C CA . TYR A 1 203 ? -13.317 6.218 -7.263 1.00 98.25 203 TYR A CA 1
ATOM 1580 C C . TYR A 1 203 ? -13.346 7.498 -8.095 1.00 98.25 203 TYR A C 1
ATOM 1582 O O . TYR A 1 203 ? -14.123 7.606 -9.049 1.00 98.25 203 TYR A O 1
ATOM 1590 N N . ILE A 1 204 ? -12.542 8.481 -7.684 1.00 98.06 204 ILE A N 1
ATOM 1591 C CA . ILE A 1 204 ? -12.449 9.800 -8.306 1.00 98.06 204 ILE A CA 1
ATOM 1592 C C . ILE A 1 204 ? -11.004 10.043 -8.747 1.00 98.06 204 ILE A C 1
ATOM 1594 O O . ILE A 1 204 ? -10.110 10.213 -7.915 1.00 98.06 204 ILE A O 1
ATOM 1598 N N . GLU A 1 205 ? -10.795 10.118 -10.053 1.00 97.56 205 GLU A N 1
ATOM 1599 C CA . GLU A 1 205 ? -9.492 10.376 -10.664 1.00 97.56 205 GLU A CA 1
ATOM 1600 C C . GLU A 1 205 ? -9.558 11.684 -11.444 1.00 97.56 205 GLU A C 1
ATOM 1602 O O . GLU A 1 205 ? -10.365 11.821 -12.359 1.00 97.56 205 GLU A O 1
ATOM 1607 N N . GLU A 1 206 ? -8.763 12.676 -11.038 1.00 96.06 206 GLU A N 1
ATOM 1608 C CA . GLU A 1 206 ? -8.737 14.003 -11.671 1.00 96.06 206 GLU A CA 1
ATOM 1609 C C . GLU A 1 206 ? -7.350 14.634 -11.580 1.00 96.06 206 GLU A C 1
ATOM 1611 O O . GLU A 1 206 ? -6.564 14.292 -10.691 1.00 96.06 206 GLU A O 1
ATOM 1616 N N . GLY A 1 207 ? -7.088 15.643 -12.416 1.00 93.19 207 GLY A N 1
ATOM 1617 C CA . GLY A 1 207 ? -5.832 16.384 -12.413 1.00 93.19 207 GLY A CA 1
ATOM 1618 C C . GLY A 1 207 ? -5.553 17.087 -11.079 1.00 93.19 207 GLY A C 1
ATOM 1619 O O . GLY A 1 207 ? -6.437 17.304 -10.230 1.00 93.19 207 GLY A O 1
ATOM 1620 N N . LYS A 1 208 ? -4.289 17.441 -10.851 1.00 91.44 208 LYS A N 1
ATOM 1621 C CA . LYS A 1 208 ? -3.843 18.110 -9.627 1.00 91.44 208 LYS A CA 1
ATOM 1622 C C . LYS A 1 208 ? -4.413 19.530 -9.574 1.00 91.44 208 LYS A C 1
ATOM 1624 O O . LYS A 1 208 ? -4.261 20.296 -10.514 1.00 91.44 208 LYS A O 1
ATOM 1629 N N . GLY A 1 209 ? -5.054 19.878 -8.454 1.00 87.31 209 GLY A N 1
ATOM 1630 C CA . GLY A 1 209 ? -5.664 21.198 -8.232 1.00 87.31 209 GLY A CA 1
ATOM 1631 C C . GLY A 1 209 ? -7.192 21.264 -8.384 1.00 87.31 209 GLY A C 1
ATOM 1632 O O . GLY A 1 209 ? -7.777 22.312 -8.120 1.00 87.31 209 GLY A O 1
ATOM 1633 N N . ASN A 1 210 ? -7.873 20.158 -8.716 1.00 90.19 210 ASN A N 1
ATOM 1634 C CA . ASN A 1 210 ? -9.345 20.107 -8.841 1.00 90.19 210 ASN A CA 1
ATOM 1635 C C . ASN A 1 210 ? -10.108 20.035 -7.492 1.00 90.19 210 ASN A C 1
ATOM 1637 O O . ASN A 1 210 ? -11.302 19.740 -7.449 1.00 90.19 210 ASN A O 1
ATOM 1641 N N . GLY A 1 211 ? -9.438 20.301 -6.363 1.00 87.94 211 GLY A N 1
ATOM 1642 C CA . GLY A 1 211 ? -10.085 20.370 -5.045 1.00 87.94 211 GLY A CA 1
ATOM 1643 C C . GLY A 1 211 ? -10.559 19.024 -4.476 1.00 87.94 211 GLY A C 1
ATOM 1644 O O . GLY A 1 211 ? -11.514 19.004 -3.698 1.00 87.94 211 GLY A O 1
ATOM 1645 N N . LYS A 1 212 ? -9.900 17.911 -4.840 1.00 91.75 212 LYS A N 1
ATOM 1646 C CA . LYS A 1 212 ? -10.238 16.547 -4.384 1.00 91.75 212 LYS A CA 1
ATOM 1647 C C . LYS A 1 212 ? -10.152 16.381 -2.858 1.00 91.75 212 LYS A C 1
ATOM 1649 O O . LYS A 1 212 ? -11.145 15.999 -2.240 1.00 91.75 212 LYS A O 1
ATOM 1654 N N . SER A 1 213 ? -9.011 16.708 -2.243 1.00 89.75 213 SER A N 1
ATOM 1655 C CA . SER A 1 213 ? -8.784 16.501 -0.800 1.00 89.75 213 SER A CA 1
ATOM 1656 C C . SER A 1 213 ? -9.710 17.348 0.091 1.00 89.75 213 SER A C 1
ATOM 1658 O O . SER A 1 213 ? -10.327 16.776 0.993 1.00 89.75 213 SER A O 1
ATOM 1660 N N . PRO A 1 214 ? -9.954 18.651 -0.187 1.00 89.88 214 PRO A N 1
ATOM 1661 C CA . PRO A 1 214 ? -10.974 19.418 0.534 1.00 89.88 214 PRO A CA 1
ATOM 1662 C C . PRO A 1 214 ? -12.381 18.815 0.412 1.00 89.88 214 PRO A C 1
ATOM 1664 O O . PRO A 1 214 ? -13.106 18.725 1.404 1.00 89.88 214 PRO A O 1
ATOM 1667 N N . MET A 1 215 ? -12.776 18.353 -0.782 1.00 93.12 215 MET A N 1
ATOM 1668 C CA . MET A 1 215 ? -14.066 17.682 -0.981 1.00 93.12 215 MET A CA 1
ATOM 1669 C C . MET A 1 215 ? -14.165 16.395 -0.143 1.00 93.12 215 MET A C 1
ATOM 1671 O O . MET A 1 215 ? -15.179 16.179 0.522 1.00 93.12 215 MET A O 1
ATOM 1675 N N . ALA A 1 216 ? -13.106 15.579 -0.109 1.00 95.94 216 ALA A N 1
ATOM 1676 C CA . ALA A 1 216 ? -13.044 14.376 0.722 1.00 95.94 216 ALA A CA 1
ATOM 1677 C C . ALA A 1 216 ? -13.124 14.695 2.226 1.00 95.94 216 ALA A C 1
ATOM 1679 O O . ALA A 1 216 ? -13.836 14.009 2.961 1.00 95.94 216 ALA A O 1
ATOM 1680 N N . GLY A 1 217 ? -12.479 15.776 2.680 1.00 94.94 217 GLY A N 1
ATOM 1681 C CA . GLY A 1 217 ? -12.620 16.294 4.045 1.00 94.94 217 GLY A CA 1
ATOM 1682 C C . GLY A 1 217 ? -14.066 16.678 4.385 1.00 94.94 217 GLY A C 1
ATOM 1683 O O . GLY A 1 217 ? -14.573 16.316 5.447 1.00 94.94 217 GLY A O 1
ATOM 1684 N N . GLY A 1 218 ? -14.779 17.324 3.458 1.00 95.06 218 GLY A N 1
ATOM 1685 C CA . GLY A 1 218 ? -16.206 17.620 3.611 1.00 95.06 218 GLY A CA 1
ATOM 1686 C C . GLY A 1 218 ? -17.081 16.363 3.708 1.00 95.06 218 GLY A C 1
ATOM 1687 O O . GLY A 1 218 ? -17.944 16.279 4.585 1.00 95.06 218 GLY A O 1
ATOM 1688 N N . ILE A 1 219 ? -16.816 15.344 2.881 1.00 97.19 219 ILE A N 1
ATOM 1689 C CA . ILE A 1 219 ? -17.490 14.033 2.954 1.00 97.19 219 ILE A CA 1
ATOM 1690 C C . ILE A 1 219 ? -17.213 13.346 4.299 1.00 97.19 219 ILE A C 1
ATOM 1692 O O . ILE A 1 219 ? -18.129 12.776 4.895 1.00 97.19 219 ILE A O 1
ATOM 1696 N N . ALA A 1 220 ? -15.984 13.436 4.816 1.00 97.19 220 ALA A N 1
ATOM 1697 C CA . ALA A 1 220 ? -15.630 12.900 6.128 1.00 97.19 220 ALA A CA 1
ATOM 1698 C C . ALA A 1 220 ? -16.464 13.543 7.249 1.00 97.19 220 ALA A C 1
ATOM 1700 O O . ALA A 1 220 ? -16.988 12.842 8.116 1.00 97.19 220 ALA A O 1
ATOM 1701 N N . LEU A 1 221 ? -16.650 14.867 7.200 1.00 96.81 221 LEU A N 1
ATOM 1702 C CA . LEU A 1 221 ? -17.482 15.603 8.157 1.00 96.81 221 LEU A CA 1
ATOM 1703 C C . LEU A 1 221 ? -18.970 15.253 8.025 1.00 96.81 221 LEU A C 1
ATOM 1705 O O . LEU A 1 221 ? -19.662 15.138 9.039 1.00 96.81 221 LEU A O 1
ATOM 1709 N N . ILE A 1 222 ? -19.456 14.994 6.805 1.00 96.00 222 ILE A N 1
ATOM 1710 C CA . ILE A 1 222 ? -20.802 14.445 6.604 1.00 96.00 222 ILE A CA 1
ATOM 1711 C C . ILE A 1 222 ? -20.931 13.094 7.312 1.00 96.00 222 ILE A C 1
ATOM 1713 O O . ILE A 1 222 ? -21.851 12.925 8.112 1.00 96.00 222 ILE A O 1
ATOM 1717 N N . GLY A 1 223 ? -20.009 12.160 7.063 1.00 95.38 223 GLY A N 1
ATOM 1718 C CA . GLY A 1 223 ? -19.989 10.843 7.708 1.00 95.38 223 GLY A CA 1
ATOM 1719 C C . GLY A 1 223 ? -19.923 10.924 9.236 1.00 95.38 223 GLY A C 1
ATOM 1720 O O . GLY A 1 223 ? -20.549 10.122 9.925 1.00 95.38 223 GLY A O 1
ATOM 1721 N N . LEU A 1 224 ? -19.212 11.924 9.762 1.00 95.75 224 LEU A N 1
ATOM 1722 C CA . LEU A 1 224 ? -19.010 12.130 11.194 1.00 95.75 224 LEU A CA 1
ATOM 1723 C C . LEU A 1 224 ? -20.260 12.648 11.922 1.00 95.75 224 LEU A C 1
ATOM 1725 O O . LEU A 1 224 ? -20.547 12.189 13.029 1.00 95.75 224 LEU A O 1
ATOM 1729 N N . CYS A 1 225 ? -20.974 13.629 11.354 1.00 92.19 225 CYS A N 1
ATOM 1730 C CA . CYS A 1 225 ? -22.038 14.331 12.088 1.00 92.19 225 CYS A CA 1
ATOM 1731 C C . CYS A 1 225 ? -23.349 14.567 11.326 1.00 92.19 225 CYS A C 1
ATOM 1733 O O . CYS A 1 225 ? -24.307 15.054 11.928 1.00 92.19 225 CYS A O 1
ATOM 1735 N N . ALA A 1 226 ? -23.423 14.253 10.031 1.00 91.06 226 ALA A N 1
ATOM 1736 C CA . ALA A 1 226 ? -24.592 14.546 9.196 1.00 91.06 226 ALA A CA 1
ATOM 1737 C C . ALA A 1 226 ? -25.142 13.333 8.424 1.00 91.06 226 ALA A C 1
ATOM 1739 O O . ALA A 1 226 ? -26.090 13.493 7.656 1.00 91.06 226 ALA A O 1
ATOM 1740 N N . ASP A 1 227 ? -24.589 12.129 8.604 1.00 90.94 227 ASP A N 1
ATOM 1741 C CA . ASP A 1 227 ? -25.022 10.901 7.916 1.00 90.94 227 ASP A CA 1
ATOM 1742 C C . ASP A 1 227 ? -25.982 10.016 8.724 1.00 90.94 227 ASP A C 1
ATOM 1744 O O . ASP A 1 227 ? -26.408 8.974 8.244 1.00 90.94 227 ASP A O 1
ATOM 1748 N N . GLN A 1 228 ? -26.374 10.473 9.921 1.00 86.19 228 GLN A N 1
ATOM 1749 C CA . GLN A 1 228 ? -27.345 9.813 10.810 1.00 86.19 228 GLN A CA 1
ATOM 1750 C C . GLN A 1 228 ? -26.925 8.408 11.291 1.00 86.19 228 GLN A C 1
ATOM 1752 O O . GLN A 1 228 ? -27.768 7.616 11.700 1.00 86.19 228 GLN A O 1
ATOM 1757 N N . GLU A 1 229 ? -25.621 8.123 11.310 1.00 89.69 229 GLU A N 1
ATOM 1758 C CA . GLU A 1 229 ? -25.053 6.883 11.850 1.00 89.69 229 GLU A CA 1
ATOM 1759 C C . GLU A 1 229 ? -24.572 7.087 13.298 1.00 89.69 229 GLU A C 1
ATOM 1761 O O . GLU A 1 229 ? -23.824 8.020 13.605 1.00 89.69 229 GLU A O 1
ATOM 1766 N N . ALA A 1 230 ? -24.974 6.191 14.202 1.00 89.62 230 ALA A N 1
ATOM 1767 C CA . ALA A 1 230 ? -24.474 6.178 15.573 1.00 89.62 230 ALA A CA 1
ATOM 1768 C C . ALA A 1 230 ? -23.096 5.499 15.656 1.00 89.62 230 ALA A C 1
ATOM 1770 O O . ALA A 1 230 ? -22.832 4.459 15.049 1.00 89.62 230 ALA A O 1
ATOM 1771 N N . GLY A 1 231 ? -22.196 6.080 16.443 1.00 90.81 231 GLY A N 1
ATOM 1772 C CA . GLY A 1 231 ? -20.844 5.572 16.642 1.00 90.81 231 GLY A CA 1
ATOM 1773 C C . GLY A 1 231 ? -20.019 5.510 15.357 1.00 90.81 231 GLY A C 1
ATOM 1774 O O . GLY A 1 231 ? -19.219 4.586 15.214 1.00 90.81 231 GLY A O 1
ATOM 1775 N N . ALA A 1 232 ? -20.249 6.411 14.396 1.00 94.38 232 ALA A N 1
ATOM 1776 C CA . ALA A 1 232 ? -19.563 6.422 13.111 1.00 94.38 232 ALA A CA 1
ATOM 1777 C C . ALA A 1 232 ? -18.048 6.589 13.303 1.00 94.38 232 ALA A C 1
ATOM 1779 O O . ALA A 1 232 ? -17.581 7.543 13.927 1.00 94.38 232 ALA A O 1
ATOM 1780 N N . GLN A 1 233 ? -17.279 5.641 12.767 1.00 94.50 233 GLN A N 1
ATOM 1781 C CA . GLN A 1 233 ? -15.820 5.721 12.731 1.00 94.50 233 GLN A CA 1
ATOM 1782 C C . GLN A 1 233 ? -15.414 6.164 11.330 1.00 94.50 233 GLN A C 1
ATOM 1784 O O . GLN A 1 233 ? -15.699 5.471 10.356 1.00 94.50 233 GLN A O 1
ATOM 1789 N N . VAL A 1 234 ? -14.796 7.329 11.221 1.00 96.31 234 VAL A N 1
ATOM 1790 C CA . VAL A 1 234 ? -14.337 7.894 9.955 1.00 96.31 234 VAL A CA 1
ATOM 1791 C C . VAL A 1 234 ? -12.814 7.849 9.940 1.00 96.31 234 VAL A C 1
ATOM 1793 O O . VAL A 1 234 ? -12.179 8.180 10.946 1.00 96.31 234 VAL A O 1
ATOM 1796 N N . TYR A 1 235 ? -12.216 7.446 8.820 1.00 94.94 235 TYR A N 1
ATOM 1797 C CA . TYR A 1 235 ? -10.760 7.366 8.697 1.00 94.94 235 TYR A CA 1
ATOM 1798 C C . TYR A 1 235 ? -10.235 8.008 7.425 1.00 94.94 235 TYR A C 1
ATOM 1800 O O . TYR A 1 235 ? -10.792 7.800 6.353 1.00 94.94 235 TYR A O 1
ATOM 1808 N N . ALA A 1 236 ? -9.132 8.744 7.558 1.00 94.38 236 ALA A N 1
ATOM 1809 C CA . ALA A 1 236 ? -8.314 9.184 6.435 1.00 94.38 236 ALA A CA 1
ATOM 1810 C C . ALA A 1 236 ? -7.183 8.172 6.251 1.00 94.38 236 ALA A C 1
ATOM 1812 O O . ALA A 1 236 ? -6.557 7.773 7.236 1.00 94.38 236 ALA A O 1
ATOM 1813 N N . VAL A 1 237 ? -6.940 7.749 5.018 1.00 91.62 237 VAL A N 1
ATOM 1814 C CA . VAL A 1 237 ? -5.988 6.698 4.659 1.00 91.62 237 VAL A CA 1
ATOM 1815 C C . VAL A 1 237 ? -5.126 7.186 3.499 1.00 91.62 237 VAL A C 1
ATOM 1817 O O . VAL A 1 237 ? -5.629 7.812 2.577 1.00 91.62 237 VAL A O 1
ATOM 1820 N N . ALA A 1 238 ? -3.831 6.898 3.556 1.00 88.12 238 ALA A N 1
ATOM 1821 C CA . ALA A 1 238 ? -2.850 7.151 2.501 1.00 88.12 238 ALA A CA 1
ATOM 1822 C C . ALA A 1 238 ? -1.696 6.138 2.654 1.00 88.12 238 ALA A C 1
ATOM 1824 O O . ALA A 1 238 ? -1.702 5.342 3.603 1.00 88.12 238 ALA A O 1
ATOM 1825 N N . SER A 1 239 ? -0.685 6.189 1.782 1.00 82.12 239 SER A N 1
ATOM 1826 C CA . SER A 1 239 ? 0.513 5.331 1.855 1.00 82.12 239 SER A CA 1
ATOM 1827 C C . SER A 1 239 ? 1.243 5.449 3.194 1.00 82.12 239 SER A C 1
ATOM 1829 O O . SER A 1 239 ? 1.645 4.446 3.790 1.00 82.12 239 SER A O 1
ATOM 1831 N N . HIS A 1 240 ? 1.338 6.675 3.715 1.00 78.94 240 HIS A N 1
ATOM 1832 C CA . HIS A 1 240 ? 1.939 6.982 5.011 1.00 78.94 240 HIS A CA 1
ATOM 1833 C C . HIS A 1 240 ? 1.009 7.840 5.877 1.00 78.94 240 HIS A C 1
ATOM 1835 O O . HIS A 1 240 ? 0.175 8.600 5.381 1.00 78.94 240 HIS A O 1
ATOM 1841 N N . LYS A 1 241 ? 1.171 7.750 7.205 1.00 78.44 241 LYS A N 1
ATOM 1842 C CA . LYS A 1 241 ? 0.317 8.462 8.174 1.00 78.44 241 LYS A CA 1
ATOM 1843 C C . LYS A 1 241 ? 0.331 9.979 7.975 1.00 78.44 241 LYS A C 1
ATOM 1845 O O . LYS A 1 241 ? -0.706 10.617 8.128 1.00 78.44 241 LYS A O 1
ATOM 1850 N N . ASP A 1 242 ? 1.485 10.548 7.639 1.00 81.69 242 ASP A N 1
ATOM 1851 C CA . ASP A 1 242 ? 1.643 11.997 7.483 1.00 81.69 242 ASP A CA 1
ATOM 1852 C C . ASP A 1 242 ? 0.878 12.539 6.273 1.00 81.69 242 ASP A C 1
ATOM 1854 O O . ASP A 1 242 ? 0.309 13.633 6.346 1.00 81.69 242 ASP A O 1
ATOM 1858 N N . GLN A 1 243 ? 0.791 11.733 5.210 1.00 81.25 243 GLN A N 1
ATOM 1859 C CA . GLN A 1 243 ? 0.002 12.013 4.013 1.00 81.25 243 GLN A CA 1
ATOM 1860 C C . GLN A 1 243 ? -1.499 11.905 4.310 1.00 81.25 243 GLN A C 1
ATOM 1862 O O . GLN A 1 243 ? -2.245 12.830 4.005 1.00 81.25 243 GLN A O 1
ATOM 1867 N N . ALA A 1 244 ? -1.937 10.872 5.044 1.00 84.75 244 ALA A N 1
ATOM 1868 C CA . ALA A 1 244 ? -3.314 10.788 5.553 1.00 84.75 244 ALA A CA 1
ATOM 1869 C C . ALA A 1 244 ? -3.657 11.970 6.486 1.00 84.75 244 ALA A C 1
ATOM 1871 O O . ALA A 1 244 ? -4.802 12.421 6.573 1.00 84.75 244 ALA A O 1
ATOM 1872 N N . GLY A 1 245 ? -2.641 12.502 7.170 1.00 86.25 245 GLY A N 1
ATOM 1873 C CA . GLY A 1 245 ? -2.721 13.708 7.979 1.00 86.25 245 GLY A CA 1
ATOM 1874 C C . GLY A 1 245 ? -3.024 14.978 7.180 1.00 86.25 245 GLY A C 1
ATOM 1875 O O . GLY A 1 245 ? -3.565 15.907 7.768 1.00 86.25 245 GLY A O 1
ATOM 1876 N N . ILE A 1 246 ? -2.724 15.044 5.875 1.00 85.81 246 ILE A N 1
ATOM 1877 C CA . ILE A 1 246 ? -3.030 16.215 5.030 1.00 85.81 246 ILE A CA 1
ATOM 1878 C C . ILE A 1 246 ? -4.547 16.392 4.923 1.00 85.81 246 ILE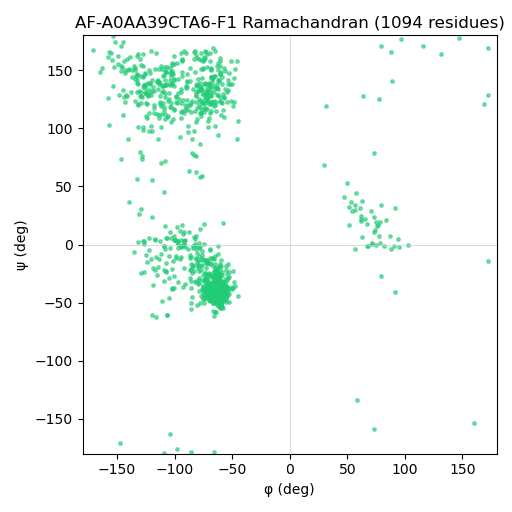 A C 1
ATOM 1880 O O . ILE A 1 246 ? -5.072 17.403 5.387 1.00 85.81 246 ILE A O 1
ATOM 1884 N N . LEU A 1 247 ? -5.254 15.365 4.438 1.00 89.88 247 LEU A N 1
ATOM 1885 C CA . LEU A 1 247 ? -6.718 15.358 4.341 1.00 89.88 247 LEU A CA 1
ATOM 1886 C C . LEU A 1 247 ? -7.371 15.610 5.709 1.00 89.88 247 LEU A C 1
ATOM 1888 O O . LEU A 1 247 ? -8.305 16.405 5.833 1.00 89.88 247 LEU A O 1
ATOM 1892 N N . PHE A 1 248 ? -6.855 14.972 6.765 1.00 93.94 248 PHE A N 1
ATOM 1893 C CA . PHE A 1 248 ? -7.361 15.177 8.122 1.00 93.94 248 PHE A CA 1
ATOM 1894 C C . PHE A 1 248 ? -7.194 16.630 8.603 1.00 93.94 248 PHE A C 1
ATOM 1896 O O . PHE A 1 248 ? -8.125 17.196 9.178 1.00 93.94 248 PHE A O 1
ATOM 1903 N N . ARG A 1 249 ? -6.039 17.259 8.348 1.00 90.12 249 ARG A N 1
ATOM 1904 C CA . ARG A 1 249 ? -5.792 18.663 8.709 1.00 90.12 249 ARG A CA 1
ATOM 1905 C C . ARG A 1 249 ? -6.720 19.614 7.963 1.00 90.12 249 ARG A C 1
ATOM 1907 O O . ARG A 1 249 ? -7.200 20.559 8.582 1.00 90.12 249 ARG A O 1
ATOM 1914 N N . ASP A 1 250 ? -7.032 19.358 6.697 1.00 88.56 250 ASP A N 1
ATOM 1915 C CA . ASP A 1 250 ? -7.995 20.185 5.960 1.00 88.56 250 ASP A CA 1
ATOM 1916 C C . ASP A 1 250 ? -9.383 20.141 6.609 1.00 88.56 250 ASP A C 1
ATOM 1918 O O . ASP A 1 250 ? -10.002 21.184 6.826 1.00 88.56 250 ASP A O 1
ATOM 1922 N N . ALA A 1 251 ? -9.834 18.964 7.050 1.00 93.44 251 ALA A N 1
ATOM 1923 C CA . ALA A 1 251 ? -11.073 18.853 7.815 1.00 93.44 251 ALA A CA 1
ATOM 1924 C C . ALA A 1 251 ? -11.003 19.581 9.172 1.00 93.44 251 ALA A C 1
ATOM 1926 O O . ALA A 1 251 ? -11.968 20.244 9.555 1.00 93.44 251 ALA A O 1
ATOM 1927 N N . VAL A 1 252 ? -9.872 19.518 9.890 1.00 93.00 252 VAL A N 1
ATOM 1928 C CA . VAL A 1 252 ? -9.671 20.285 11.138 1.00 93.00 252 VAL A CA 1
ATOM 1929 C C . VAL A 1 252 ? -9.847 21.780 10.885 1.00 93.00 252 VAL A C 1
ATOM 1931 O O . VAL A 1 252 ? -10.573 22.444 11.632 1.00 93.00 252 VAL A O 1
ATOM 1934 N N . LYS A 1 253 ? -9.228 22.316 9.827 1.00 90.56 253 LYS A N 1
ATOM 1935 C CA . LYS A 1 253 ? -9.349 23.737 9.492 1.00 90.56 253 LYS A CA 1
ATOM 1936 C C . LYS A 1 253 ? -10.792 24.107 9.129 1.00 90.56 253 LYS A C 1
ATOM 1938 O O . LYS A 1 253 ? -11.300 25.098 9.654 1.00 90.56 253 LYS A O 1
ATOM 1943 N N . MET A 1 254 ? -11.496 23.272 8.354 1.00 92.31 254 MET A N 1
ATOM 1944 C CA . MET A 1 254 ? -12.920 23.481 8.042 1.00 92.31 254 MET A CA 1
ATOM 1945 C C . MET A 1 254 ? -13.796 23.531 9.300 1.00 92.31 254 MET A C 1
ATOM 1947 O O . MET A 1 254 ? -14.690 24.374 9.408 1.00 92.31 254 MET A O 1
ATOM 1951 N N . VAL A 1 255 ? -13.537 22.656 10.278 1.00 93.50 255 VAL A N 1
ATOM 1952 C CA . VAL A 1 255 ? -14.265 22.651 11.557 1.00 93.50 255 VAL A CA 1
ATOM 1953 C C . VAL A 1 255 ? -13.963 23.909 12.367 1.00 93.50 255 VAL A C 1
ATOM 1955 O O . VAL A 1 255 ? -14.891 24.516 12.898 1.00 93.50 255 VAL A O 1
ATOM 1958 N N . LYS A 1 256 ? -12.694 24.334 12.443 1.00 91.00 256 LYS A N 1
ATOM 1959 C CA . LYS A 1 256 ? -12.299 25.557 13.164 1.00 91.00 256 LYS A CA 1
ATOM 1960 C C . LYS A 1 256 ? -12.917 26.818 12.551 1.00 91.00 256 LYS A C 1
ATOM 1962 O O . LYS A 1 256 ? -13.310 27.712 13.302 1.00 91.00 256 LYS A O 1
ATOM 1967 N N . ALA A 1 257 ? -13.029 26.868 11.224 1.00 90.25 257 ALA A N 1
ATOM 1968 C CA . ALA A 1 257 ? -13.613 27.985 10.486 1.00 90.25 257 ALA A CA 1
ATOM 1969 C C . ALA A 1 257 ? -15.155 27.981 10.486 1.00 90.25 257 ALA A C 1
ATOM 1971 O O . ALA A 1 257 ? -15.769 29.032 10.313 1.00 90.25 257 ALA A O 1
ATOM 1972 N N . SER A 1 258 ? -15.802 26.828 10.696 1.00 91.81 258 SER A N 1
ATOM 1973 C CA . SER A 1 258 ? -17.265 26.703 10.721 1.00 91.81 258 SER A CA 1
ATOM 1974 C C . SER A 1 258 ? -17.850 26.944 12.122 1.00 91.81 258 SER A C 1
ATOM 1976 O O . SER A 1 258 ? -17.666 26.114 13.019 1.00 91.81 258 SER A O 1
ATOM 1978 N N . PRO A 1 259 ? -18.660 28.002 12.339 1.00 89.44 259 PRO A N 1
ATOM 1979 C CA . PRO A 1 259 ? -19.281 28.255 13.643 1.00 89.44 259 PRO A CA 1
ATOM 1980 C C . PRO A 1 259 ? -20.233 27.141 14.095 1.00 89.44 259 PRO A C 1
ATOM 1982 O O . PRO A 1 259 ? -20.398 26.908 15.293 1.00 89.44 259 PRO A O 1
ATOM 1985 N N . ALA A 1 260 ? -20.879 26.458 13.145 1.00 89.88 260 ALA A N 1
ATOM 1986 C CA . ALA A 1 260 ? -21.820 25.382 13.430 1.00 89.88 260 ALA A CA 1
ATOM 1987 C C . ALA A 1 260 ? -21.105 24.099 13.877 1.00 89.88 260 ALA A C 1
ATOM 1989 O O . ALA A 1 260 ? -21.563 23.447 14.817 1.00 89.88 260 ALA A O 1
ATOM 1990 N N . LEU A 1 261 ? -19.983 23.754 13.235 1.00 93.25 261 LEU A N 1
ATOM 1991 C CA . LEU A 1 261 ? -19.207 22.559 13.574 1.00 93.25 261 LEU A CA 1
ATOM 1992 C C . LEU A 1 261 ? -18.339 22.770 14.812 1.00 93.25 261 LEU A C 1
ATOM 1994 O O . LEU A 1 261 ? -18.320 21.898 15.675 1.00 93.25 261 LEU A O 1
ATOM 1998 N N . LYS A 1 262 ? -17.720 23.947 14.972 1.00 91.81 262 LYS A N 1
ATOM 1999 C CA . LYS A 1 262 ? -16.907 24.293 16.150 1.00 91.81 262 LYS A CA 1
ATOM 2000 C C . LYS A 1 262 ? -17.664 24.157 17.478 1.00 91.81 262 LYS A C 1
ATOM 2002 O O . LYS A 1 262 ? -17.060 23.867 18.499 1.00 91.81 262 LYS A O 1
ATOM 2007 N N . LYS A 1 263 ? -18.988 24.354 17.474 1.00 92.31 263 LYS A N 1
ATOM 2008 C CA . LYS A 1 263 ? -19.854 24.176 18.657 1.00 92.31 263 LYS A CA 1
ATOM 2009 C C . LYS A 1 263 ? -20.228 22.719 18.949 1.00 92.31 263 LYS A C 1
ATOM 2011 O O . LYS A 1 263 ? -20.786 22.446 20.006 1.00 92.31 263 LYS A O 1
ATOM 2016 N N . ARG A 1 264 ? -20.042 21.811 17.988 1.00 91.75 264 ARG A N 1
ATOM 2017 C CA . ARG A 1 264 ? -20.549 20.427 18.036 1.00 91.75 264 ARG A CA 1
ATOM 2018 C C . ARG A 1 264 ? -19.437 19.383 18.044 1.00 91.75 264 ARG A C 1
ATOM 2020 O O . ARG A 1 264 ? -19.696 18.250 18.440 1.00 91.75 264 ARG A O 1
ATOM 2027 N N . LEU A 1 265 ? -18.251 19.746 17.566 1.00 95.88 265 LEU A N 1
ATOM 2028 C CA . LEU A 1 265 ? -17.109 18.860 17.408 1.00 95.88 265 LEU A CA 1
ATOM 2029 C C . LEU A 1 265 ? -15.970 19.294 18.326 1.00 95.88 265 LEU A C 1
ATOM 2031 O O . LEU A 1 265 ? -15.685 20.483 18.447 1.00 95.88 265 LEU A O 1
ATOM 2035 N N . GLU A 1 266 ? -15.304 18.315 18.925 1.00 94.25 266 GLU A N 1
ATOM 2036 C CA . GLU A 1 266 ? -14.155 18.518 19.807 1.00 94.25 266 GLU A CA 1
ATOM 2037 C C . GLU A 1 266 ? -12.904 17.871 19.214 1.00 94.25 266 GLU A C 1
ATOM 2039 O O . GLU A 1 266 ? -12.984 16.877 18.490 1.00 94.25 266 GLU A O 1
ATOM 2044 N N . PHE A 1 267 ? -11.733 18.426 19.518 1.00 95.06 267 PHE A N 1
ATOM 2045 C CA . PHE A 1 267 ? -10.455 17.890 19.058 1.00 95.06 267 PHE A CA 1
ATOM 2046 C C . PHE A 1 267 ? -9.743 17.146 20.187 1.00 95.06 267 PHE A C 1
ATOM 2048 O O . PHE A 1 267 ? -9.849 17.520 21.352 1.00 95.06 267 PHE A O 1
ATOM 2055 N N . SER A 1 268 ? -8.968 16.118 19.844 1.00 91.12 268 SER A N 1
ATOM 2056 C CA . SER A 1 268 ? -7.981 15.538 20.766 1.00 91.12 268 SER A CA 1
ATOM 2057 C C . SER A 1 268 ? -6.565 15.788 20.254 1.00 91.12 268 SER A C 1
ATOM 2059 O O . SER A 1 268 ? -6.299 15.637 19.058 1.00 91.12 268 SER A O 1
ATOM 2061 N N . GLY A 1 269 ? -5.668 16.149 21.172 1.00 85.06 269 GLY A N 1
ATOM 2062 C CA . GLY A 1 269 ? -4.315 16.629 20.878 1.00 85.06 269 GLY A CA 1
ATOM 2063 C C . GLY A 1 269 ? -4.115 18.078 21.330 1.00 85.06 269 GLY A C 1
ATOM 2064 O O . GLY A 1 269 ? -5.062 18.738 21.750 1.00 85.06 269 GLY A O 1
ATOM 2065 N N . GLY A 1 270 ? -2.869 18.551 21.282 1.00 78.25 270 GLY A N 1
ATOM 2066 C CA . GLY A 1 270 ? -2.564 19.974 21.454 1.00 78.25 270 GLY A CA 1
ATOM 2067 C C . GLY A 1 270 ? -2.883 20.764 20.184 1.00 78.25 270 GLY A C 1
ATOM 2068 O O . GLY A 1 270 ? -3.039 20.179 19.111 1.00 78.25 270 GLY A O 1
ATOM 2069 N N . GLU A 1 271 ? -2.949 22.089 20.296 1.00 78.19 271 GLU A N 1
ATOM 2070 C CA . GLU A 1 271 ? -3.150 22.970 19.144 1.00 78.19 271 GLU A CA 1
ATOM 2071 C C . GLU A 1 271 ? -2.055 22.748 18.085 1.00 78.19 271 GLU A C 1
ATOM 2073 O O . GLU A 1 271 ? -0.862 22.740 18.394 1.00 78.19 271 GLU A O 1
ATOM 2078 N N . GLY A 1 272 ? -2.469 22.487 16.841 1.00 75.88 272 GLY A N 1
ATOM 2079 C CA . GLY A 1 272 ? -1.565 22.168 15.730 1.00 75.88 272 GLY A CA 1
ATOM 2080 C C . GLY A 1 272 ? -1.046 20.723 15.718 1.00 75.88 272 GLY A C 1
ATOM 2081 O O . GLY A 1 272 ? -0.256 20.363 14.844 1.00 75.88 272 GLY A O 1
ATOM 2082 N N . LYS A 1 273 ? -1.470 19.885 16.672 1.00 84.38 273 LYS A N 1
ATOM 2083 C CA . LYS A 1 273 ? -1.132 18.453 16.785 1.00 84.38 273 LYS A CA 1
ATOM 2084 C C . LYS A 1 273 ? -2.385 17.592 16.965 1.00 84.38 273 LYS A C 1
ATOM 2086 O O . LYS A 1 273 ? -2.351 16.558 17.639 1.00 84.38 273 LYS A O 1
ATOM 2091 N N . GLU A 1 274 ? -3.505 18.031 16.402 1.00 91.62 274 GLU A N 1
ATOM 2092 C CA . GLU A 1 274 ? -4.767 17.308 16.457 1.00 91.62 274 GLU A CA 1
ATOM 2093 C C . GLU A 1 274 ? -4.637 15.959 15.738 1.00 91.62 274 GLU A C 1
ATOM 2095 O O . GLU A 1 274 ? -4.110 15.869 14.629 1.00 91.62 274 GLU A O 1
ATOM 2100 N N . TYR A 1 275 ? -5.142 14.896 16.362 1.00 89.94 275 TYR A N 1
ATOM 2101 C CA . TYR A 1 275 ? -5.153 13.546 15.781 1.00 89.94 275 TYR A CA 1
ATOM 2102 C C . TYR A 1 275 ? -6.547 12.906 15.780 1.00 89.94 275 TYR A C 1
ATOM 2104 O O . TYR A 1 275 ? -6.703 11.757 15.368 1.00 89.94 275 TYR A O 1
ATOM 2112 N N . ASN A 1 276 ? -7.560 13.620 16.276 1.00 94.06 276 ASN A N 1
ATOM 2113 C CA . ASN A 1 276 ? -8.934 13.144 16.383 1.00 94.06 276 ASN A CA 1
ATOM 2114 C C . ASN A 1 276 ? -9.925 14.317 16.349 1.00 94.06 276 ASN A C 1
ATOM 2116 O O . ASN A 1 276 ? -9.713 15.303 17.052 1.00 94.06 276 ASN A O 1
ATOM 2120 N N . ILE A 1 277 ? -11.014 14.171 15.588 1.00 96.25 277 ILE A N 1
ATOM 2121 C CA . ILE A 1 277 ? -12.214 15.021 15.667 1.00 96.25 277 ILE A CA 1
ATOM 2122 C C . ILE A 1 277 ? -13.345 14.155 16.223 1.00 96.25 277 ILE A C 1
ATOM 2124 O O . ILE A 1 277 ? -13.696 13.146 15.614 1.00 96.25 277 ILE A O 1
ATOM 2128 N N . ALA A 1 278 ? -13.907 14.520 17.370 1.00 95.69 278 ALA A N 1
ATOM 2129 C CA . ALA A 1 278 ? -14.963 13.783 18.052 1.00 95.69 278 ALA A CA 1
ATOM 2130 C C . ALA A 1 278 ? -16.314 14.493 17.928 1.00 95.69 278 ALA A C 1
ATOM 2132 O O . ALA A 1 278 ? -16.418 15.704 18.109 1.00 95.69 278 ALA A O 1
ATOM 2133 N N . HIS A 1 279 ? -17.368 13.716 17.689 1.00 96.44 279 HIS A N 1
ATOM 2134 C CA . HIS A 1 279 ? -18.756 14.141 17.835 1.00 96.44 279 HIS A CA 1
ATOM 2135 C C . HIS A 1 279 ? -19.392 13.341 18.979 1.00 96.44 279 HIS A C 1
ATOM 2137 O O . HIS A 1 279 ? -19.928 12.246 18.781 1.00 96.44 279 HIS A O 1
ATOM 2143 N N . HIS A 1 280 ? -19.315 13.881 20.199 1.00 92.38 280 HIS A N 1
ATOM 2144 C CA . HIS A 1 280 ? -19.716 13.174 21.422 1.00 92.38 280 HIS A CA 1
ATOM 2145 C C . HIS A 1 280 ? -21.190 12.758 21.432 1.00 92.38 280 HIS A C 1
ATOM 2147 O O . HIS A 1 280 ? -21.512 11.665 21.896 1.00 92.38 280 HIS A O 1
ATOM 2153 N N . LYS A 1 281 ? -22.082 13.573 20.847 1.00 91.06 281 LYS A N 1
ATOM 2154 C CA . LYS A 1 281 ? -23.524 13.283 20.802 1.00 91.06 281 LYS A CA 1
ATOM 2155 C C . LYS A 1 281 ? -23.834 11.938 20.142 1.00 91.06 281 LYS A C 1
ATOM 2157 O O . LYS A 1 281 ? -24.713 11.227 20.615 1.00 91.06 281 LYS A O 1
ATOM 2162 N N . SER A 1 282 ? -23.130 11.589 19.065 1.00 92.06 282 SER A N 1
ATOM 2163 C CA . SER A 1 282 ? -23.288 10.298 18.387 1.00 92.06 282 SER A CA 1
ATOM 2164 C C . SER A 1 282 ? -22.146 9.328 18.686 1.00 92.06 282 SER A C 1
ATOM 2166 O O . SER A 1 282 ? -22.044 8.321 17.996 1.00 92.06 282 SER A O 1
ATOM 2168 N N . GLN A 1 283 ? -21.267 9.606 19.659 1.00 92.69 283 GLN A N 1
ATOM 2169 C CA . GLN A 1 283 ? -20.083 8.783 19.967 1.00 92.69 283 GLN A CA 1
ATOM 2170 C C . GLN A 1 283 ? -19.214 8.479 18.729 1.00 92.69 283 GLN A C 1
ATOM 2172 O O . GLN A 1 283 ? -18.643 7.398 18.591 1.00 92.69 283 GLN A O 1
ATOM 2177 N N . SER A 1 284 ? -19.173 9.415 17.779 1.00 95.31 284 SER A N 1
ATOM 2178 C CA . SER A 1 284 ? -18.515 9.252 16.478 1.00 95.31 284 SER A CA 1
ATOM 2179 C C . SER A 1 284 ? -17.173 9.975 16.457 1.00 95.31 284 SER A C 1
ATOM 2181 O O . SER A 1 284 ? -16.976 10.936 17.205 1.00 95.31 284 SER A O 1
ATOM 2183 N N . TYR A 1 285 ? -16.243 9.533 15.614 1.00 95.81 285 TYR A N 1
ATOM 2184 C CA . TYR A 1 285 ? -14.934 10.170 15.501 1.00 95.81 285 TYR A CA 1
ATOM 2185 C C . TYR A 1 285 ? -14.326 10.071 14.103 1.00 95.81 285 TYR A C 1
ATOM 2187 O O . TYR A 1 285 ? -14.618 9.142 13.355 1.00 95.81 285 TYR A O 1
ATOM 2195 N N . PHE A 1 286 ? -13.434 11.009 13.787 1.00 96.44 286 PHE A N 1
ATOM 2196 C CA . PHE A 1 286 ? -12.617 11.029 12.578 1.00 96.44 286 PHE A CA 1
ATOM 2197 C C . PHE A 1 286 ? -11.129 11.074 12.944 1.00 96.44 286 PHE A C 1
ATOM 2199 O O . PHE A 1 286 ? -10.727 11.908 13.758 1.00 96.44 286 PHE A O 1
ATOM 2206 N N . ARG A 1 287 ? -10.316 10.166 12.383 1.00 93.12 287 ARG A N 1
ATOM 2207 C CA . ARG A 1 287 ? -8.869 10.054 12.653 1.00 93.12 287 ARG A CA 1
ATOM 2208 C C . ARG A 1 287 ? -8.064 9.729 11.387 1.00 93.12 287 ARG A C 1
ATOM 2210 O O . ARG A 1 287 ? -8.565 9.000 10.533 1.00 93.12 287 ARG A O 1
ATOM 2217 N N . PRO A 1 288 ? -6.796 10.160 11.284 1.00 90.62 288 PRO A N 1
ATOM 2218 C CA . PRO A 1 288 ? -5.872 9.597 10.308 1.00 90.62 288 PRO A CA 1
ATOM 2219 C C . PRO A 1 288 ? -5.466 8.178 10.735 1.00 90.62 288 PRO A C 1
ATOM 2221 O O . PRO A 1 288 ? -5.069 7.949 11.883 1.00 90.62 288 PRO A O 1
ATOM 2224 N N . ALA A 1 289 ? -5.569 7.219 9.820 1.00 81.06 289 ALA A N 1
ATOM 2225 C CA . ALA A 1 289 ? -5.144 5.838 10.009 1.00 81.06 289 ALA A CA 1
ATOM 2226 C C . ALA A 1 289 ? -3.874 5.548 9.199 1.00 81.06 289 ALA A C 1
ATOM 2228 O O . ALA A 1 289 ? -3.658 6.110 8.129 1.00 81.06 289 ALA A O 1
ATOM 2229 N N . SER A 1 290 ? -3.029 4.657 9.718 1.00 63.69 290 SER A N 1
ATOM 2230 C CA . SER A 1 290 ? -1.844 4.167 9.014 1.00 63.69 290 SER A CA 1
ATOM 2231 C C . SER A 1 290 ? -1.755 2.649 9.067 1.00 63.69 290 SER A C 1
ATOM 2233 O O . SER A 1 290 ? -2.393 1.990 9.893 1.00 63.69 290 SER A O 1
ATOM 2235 N N . ARG A 1 291 ? -0.912 2.109 8.186 1.00 53.78 291 ARG A N 1
ATOM 2236 C CA . ARG A 1 291 ? -0.646 0.679 7.998 1.00 53.78 291 ARG A CA 1
ATOM 2237 C C . ARG A 1 291 ? -0.221 -0.050 9.287 1.00 53.78 291 ARG A C 1
ATOM 2239 O O . ARG A 1 291 ? -0.475 -1.242 9.430 1.00 53.78 291 ARG A O 1
ATOM 2246 N N . ASP A 1 292 ? 0.356 0.666 10.254 1.00 50.69 292 ASP A N 1
ATOM 2247 C CA . ASP A 1 292 ? 0.882 0.100 11.506 1.00 50.69 292 ASP A CA 1
ATOM 2248 C C . ASP A 1 292 ? -0.168 -0.244 12.566 1.00 50.69 292 ASP A C 1
ATOM 2250 O O . ASP A 1 292 ? 0.126 -0.972 13.515 1.00 50.69 292 ASP A O 1
ATOM 2254 N N . VAL A 1 293 ? -1.407 0.223 12.419 1.00 43.94 293 VAL A N 1
ATOM 2255 C CA . VAL A 1 293 ? -2.453 -0.019 13.425 1.00 43.94 293 VAL A CA 1
ATOM 2256 C C . VAL A 1 293 ? -3.063 -1.421 13.295 1.00 43.94 293 VAL A C 1
ATOM 2258 O O . VAL A 1 293 ? -3.576 -1.961 14.277 1.00 43.94 293 VAL A O 1
ATOM 2261 N N . GLY A 1 294 ? -2.898 -2.081 12.140 1.00 40.31 294 GLY A N 1
ATOM 2262 C CA . GLY A 1 294 ? -3.280 -3.486 11.931 1.00 40.31 294 GLY A CA 1
ATOM 2263 C C . GLY A 1 294 ? -2.568 -4.482 12.865 1.00 40.31 294 GLY A C 1
ATOM 2264 O O . GLY A 1 294 ? -3.019 -5.613 13.012 1.00 40.31 294 GLY A O 1
ATOM 2265 N N . LYS A 1 295 ? -1.502 -4.057 13.563 1.00 42.12 295 LYS A N 1
ATOM 2266 C CA . LYS A 1 295 ? -0.780 -4.847 14.579 1.00 42.12 295 LYS A CA 1
ATOM 2267 C C . LYS A 1 295 ? -1.456 -4.866 15.963 1.00 42.12 295 LYS A C 1
ATOM 2269 O O . LYS A 1 295 ? -0.999 -5.598 16.832 1.00 42.12 295 LYS A O 1
ATOM 2274 N N . THR A 1 296 ? -2.522 -4.084 16.191 1.00 38.28 296 THR A N 1
ATOM 2275 C CA . THR A 1 296 ? -3.171 -3.935 17.519 1.00 38.28 296 THR A CA 1
ATOM 2276 C C . THR A 1 296 ? -4.447 -4.763 17.726 1.00 38.28 296 THR A C 1
ATOM 2278 O O . THR A 1 296 ? -5.090 -4.645 18.766 1.00 38.28 296 THR A O 1
ATOM 2281 N N . GLY A 1 297 ? -4.845 -5.612 16.770 1.00 34.56 297 GLY A N 1
ATOM 2282 C CA . GLY A 1 297 ? -5.956 -6.566 16.945 1.00 34.56 297 GLY A CA 1
ATOM 2283 C C . GLY A 1 297 ? -7.360 -5.956 17.097 1.00 34.56 297 GLY A C 1
ATOM 2284 O O . GLY A 1 297 ? -8.339 -6.696 17.179 1.00 34.56 297 GLY A O 1
ATOM 2285 N N . SER A 1 298 ? -7.511 -4.627 17.095 1.00 45.03 298 SER A N 1
ATOM 2286 C CA . SER A 1 298 ? -8.835 -4.001 17.056 1.00 45.03 298 SER A CA 1
ATOM 2287 C C . SER A 1 298 ? -9.340 -3.979 15.613 1.00 45.03 298 SER A C 1
ATOM 2289 O O . SER A 1 298 ? -8.844 -3.236 14.772 1.00 45.03 298 SER A O 1
ATOM 2291 N N . GLY A 1 299 ? -10.301 -4.850 15.298 1.00 62.34 299 GLY A N 1
ATOM 2292 C CA . GLY A 1 299 ? -10.968 -4.824 14.000 1.00 62.34 299 GLY A CA 1
ATOM 2293 C C . GLY A 1 299 ? -11.643 -3.469 13.804 1.00 62.34 299 GLY A C 1
ATOM 2294 O O . GLY A 1 299 ? -12.604 -3.161 14.515 1.00 62.34 299 GLY A O 1
ATOM 2295 N N . TYR A 1 300 ? -11.128 -2.668 12.869 1.00 76.06 300 TYR A N 1
ATOM 2296 C CA . TYR A 1 300 ? -11.726 -1.399 12.472 1.00 76.06 300 TYR A CA 1
ATOM 2297 C C . TYR A 1 300 ? -13.216 -1.593 12.164 1.00 76.06 300 TYR A C 1
ATOM 2299 O O . TYR A 1 300 ? -13.605 -2.574 11.529 1.00 76.06 300 TYR A O 1
ATOM 2307 N N . ARG A 1 301 ? -14.065 -0.659 12.613 1.00 87.38 301 ARG A N 1
ATOM 2308 C CA . ARG A 1 301 ? -15.506 -0.643 12.292 1.00 87.38 301 ARG A CA 1
ATOM 2309 C C . ARG A 1 301 ? -15.871 0.651 11.562 1.00 87.38 301 ARG A C 1
ATOM 2311 O O . ARG A 1 301 ? -16.741 1.396 12.049 1.00 87.38 301 ARG A O 1
ATOM 2318 N N . PRO A 1 302 ? -15.180 0.947 10.443 1.00 92.94 302 PRO A N 1
ATOM 2319 C CA . PRO A 1 302 ? -15.340 2.191 9.730 1.00 92.94 302 PRO A CA 1
ATOM 2320 C C . PRO A 1 302 ? -16.763 2.300 9.205 1.00 92.94 302 PRO A C 1
ATOM 2322 O O . PRO A 1 302 ? -17.342 1.331 8.725 1.00 92.94 302 PRO A O 1
ATOM 2325 N N . HIS A 1 303 ? -17.326 3.493 9.330 1.00 95.56 303 HIS A N 1
ATOM 2326 C CA . HIS A 1 303 ? -18.468 3.923 8.542 1.00 95.56 303 HIS A CA 1
ATOM 2327 C C . HIS A 1 303 ? -17.952 4.487 7.223 1.00 95.56 303 HIS A C 1
ATOM 2329 O O . HIS A 1 303 ? -18.324 3.994 6.164 1.00 95.56 303 HIS A O 1
ATOM 2335 N N . PHE A 1 304 ? -17.050 5.472 7.285 1.00 97.38 304 PHE A N 1
ATOM 2336 C CA . PHE A 1 304 ? -16.468 6.127 6.111 1.00 97.38 304 PHE A CA 1
ATOM 2337 C C . PHE A 1 304 ? -14.944 5.980 6.098 1.00 97.38 304 PHE A C 1
ATOM 2339 O O . PHE A 1 304 ? -14.285 6.133 7.129 1.00 97.38 304 PHE A O 1
ATOM 2346 N N . VAL A 1 305 ? -14.388 5.728 4.918 1.00 96.19 305 VAL A N 1
ATOM 2347 C CA . VAL A 1 305 ? -12.946 5.618 4.669 1.00 96.19 305 VAL A CA 1
ATOM 2348 C C . VAL A 1 305 ? -12.615 6.527 3.498 1.00 96.19 305 VAL A C 1
ATOM 2350 O O . VAL A 1 305 ? -13.200 6.385 2.430 1.00 96.19 305 VAL A O 1
ATOM 2353 N N . LEU A 1 306 ? -11.711 7.475 3.714 1.00 97.00 306 LEU A N 1
ATOM 2354 C CA . LEU A 1 306 ? -11.292 8.467 2.735 1.00 97.00 306 LEU A CA 1
ATOM 2355 C C . LEU A 1 306 ? -9.840 8.153 2.373 1.00 97.00 306 LEU A C 1
ATOM 2357 O O . LEU A 1 306 ? -8.939 8.435 3.163 1.00 97.00 306 LEU A O 1
ATOM 2361 N N . ALA A 1 307 ? -9.635 7.512 1.229 1.00 94.88 307 ALA A N 1
ATOM 2362 C CA . ALA A 1 307 ? -8.320 7.150 0.722 1.00 94.88 307 ALA A CA 1
ATOM 2363 C C . ALA A 1 307 ? -7.818 8.252 -0.220 1.00 94.88 307 ALA A C 1
ATOM 2365 O O . ALA A 1 307 ? -8.433 8.489 -1.260 1.00 94.88 307 ALA A O 1
ATOM 2366 N N . ASP A 1 308 ? -6.739 8.929 0.167 1.00 92.88 308 ASP A N 1
ATOM 2367 C CA . ASP A 1 308 ? -6.093 9.977 -0.628 1.00 92.88 308 ASP A CA 1
ATOM 2368 C C . ASP A 1 308 ? -4.824 9.444 -1.298 1.00 92.88 308 ASP A C 1
ATOM 2370 O O . ASP A 1 308 ? -4.137 8.585 -0.739 1.00 92.88 308 ASP A O 1
ATOM 2374 N N . GLU A 1 309 ? -4.529 9.970 -2.484 1.00 91.06 309 GLU A N 1
ATOM 2375 C CA . GLU A 1 309 ? -3.374 9.617 -3.316 1.00 91.06 309 GLU A CA 1
ATOM 2376 C C . GLU A 1 309 ? -3.196 8.102 -3.514 1.00 91.06 309 GLU A C 1
ATOM 2378 O O . GLU A 1 309 ? -2.124 7.542 -3.287 1.00 91.06 309 GLU A O 1
ATOM 2383 N N . VAL A 1 310 ? -4.260 7.422 -3.960 1.00 92.31 310 VAL A N 1
ATOM 2384 C CA . VAL A 1 310 ? -4.252 5.959 -4.171 1.00 92.31 310 VAL A CA 1
ATOM 2385 C C . VAL A 1 310 ? -3.132 5.506 -5.120 1.00 92.31 310 VAL A C 1
ATOM 2387 O O . VAL A 1 310 ? -2.572 4.433 -4.918 1.00 92.31 310 VAL A O 1
ATOM 2390 N N . HIS A 1 311 ? -2.745 6.326 -6.104 1.00 89.44 311 HIS A N 1
ATOM 2391 C CA . HIS A 1 311 ? -1.627 6.042 -7.017 1.00 89.44 311 HIS A CA 1
ATOM 2392 C C . HIS A 1 311 ? -0.248 5.940 -6.351 1.00 89.44 311 HIS A C 1
ATOM 2394 O O . HIS A 1 311 ? 0.646 5.325 -6.921 1.00 89.44 311 HIS A O 1
ATOM 2400 N N . GLU A 1 312 ? -0.077 6.489 -5.148 1.00 87.19 312 GLU A N 1
ATOM 2401 C CA . GLU A 1 312 ? 1.168 6.401 -4.375 1.00 87.19 312 GLU A CA 1
ATOM 2402 C C . GLU A 1 312 ? 1.169 5.185 -3.423 1.00 87.19 312 GLU A C 1
ATOM 2404 O O . GLU A 1 312 ? 2.115 4.981 -2.655 1.00 87.19 312 GLU A O 1
ATOM 2409 N N . MET A 1 313 ? 0.095 4.384 -3.386 1.00 85.00 313 MET A N 1
ATOM 2410 C CA . MET A 1 313 ? -0.018 3.236 -2.481 1.00 85.00 313 MET A CA 1
ATOM 2411 C C . MET A 1 313 ? 0.720 2.012 -3.027 1.00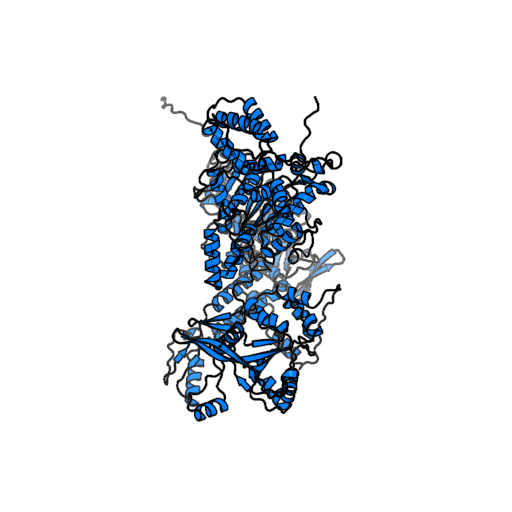 85.00 313 MET A C 1
ATOM 2413 O O . MET A 1 313 ? 0.381 1.483 -4.079 1.00 85.00 313 MET A O 1
ATOM 2417 N N . ALA A 1 314 ? 1.672 1.495 -2.243 1.00 72.56 314 ALA A N 1
ATOM 2418 C CA . ALA A 1 314 ? 2.469 0.326 -2.622 1.00 72.56 314 ALA A CA 1
ATOM 2419 C C . ALA A 1 314 ? 1.654 -0.976 -2.785 1.00 72.56 314 ALA A C 1
ATOM 2421 O O . ALA A 1 314 ? 2.025 -1.831 -3.579 1.00 72.56 314 ALA A O 1
ATOM 2422 N N . ASP A 1 315 ? 0.579 -1.168 -2.007 1.00 78.62 315 ASP A N 1
ATOM 2423 C CA . ASP A 1 315 ? -0.379 -2.269 -2.197 1.00 78.62 315 ASP A CA 1
ATOM 2424 C C . ASP A 1 315 ? -1.770 -1.928 -1.624 1.00 78.62 315 ASP A C 1
ATOM 2426 O O . ASP A 1 315 ? -1.925 -0.996 -0.832 1.00 78.62 315 ASP A O 1
ATOM 2430 N N . GLY A 1 316 ? -2.792 -2.699 -2.012 1.00 79.75 316 GLY A N 1
ATOM 2431 C CA . GLY A 1 316 ? -4.193 -2.473 -1.631 1.00 79.75 316 GLY A CA 1
ATOM 2432 C C . GLY A 1 316 ? -4.591 -2.924 -0.222 1.00 79.75 316 GLY A C 1
ATOM 2433 O O . GLY A 1 316 ? -5.742 -2.747 0.177 1.00 79.75 316 GLY A O 1
ATOM 2434 N N . LYS A 1 317 ? -3.665 -3.456 0.588 1.00 83.50 317 LYS A N 1
ATOM 2435 C CA . LYS A 1 317 ? -4.002 -4.114 1.867 1.00 83.50 317 LYS A CA 1
ATOM 2436 C C . LYS A 1 317 ? -4.717 -3.201 2.860 1.00 83.50 317 LYS A C 1
ATOM 2438 O O . LYS A 1 317 ? -5.553 -3.665 3.630 1.00 83.50 317 LYS A O 1
ATOM 2443 N N . ILE A 1 318 ? -4.378 -1.909 2.889 1.00 82.31 318 ILE A N 1
ATOM 2444 C CA . ILE A 1 318 ? -5.023 -0.955 3.805 1.00 82.31 318 ILE A CA 1
ATOM 2445 C C . ILE A 1 318 ? -6.463 -0.647 3.383 1.00 82.31 318 ILE A C 1
ATOM 2447 O O . ILE A 1 318 ? -7.328 -0.521 4.249 1.00 82.31 318 ILE A O 1
ATOM 2451 N N . ILE A 1 319 ? -6.724 -0.588 2.074 1.00 86.56 319 ILE A N 1
ATOM 2452 C CA . ILE A 1 319 ? -8.065 -0.415 1.513 1.00 86.56 319 ILE A CA 1
ATOM 2453 C C . ILE A 1 319 ? -8.899 -1.661 1.823 1.00 86.56 319 ILE A C 1
ATOM 2455 O O . ILE A 1 319 ? -9.959 -1.537 2.435 1.00 86.56 319 ILE A O 1
ATOM 2459 N N . GLU A 1 320 ? -8.373 -2.855 1.531 1.00 87.94 320 GLU A N 1
ATOM 2460 C CA . GLU A 1 320 ? -9.029 -4.137 1.824 1.00 87.94 320 GLU A CA 1
ATOM 2461 C C . GLU A 1 320 ? -9.331 -4.306 3.320 1.00 87.94 320 GLU A C 1
ATOM 2463 O O . GLU A 1 320 ? -10.429 -4.701 3.709 1.00 87.94 320 GLU A O 1
ATOM 2468 N N . MET A 1 321 ? -8.376 -3.983 4.199 1.00 85.94 321 MET A N 1
ATOM 2469 C CA . MET A 1 321 ? -8.564 -4.062 5.651 1.00 85.94 321 MET A CA 1
ATOM 2470 C C . MET A 1 321 ? -9.689 -3.138 6.131 1.00 85.94 321 MET A C 1
ATOM 2472 O O . MET A 1 321 ? -10.505 -3.539 6.965 1.00 85.94 321 MET A O 1
ATOM 2476 N N . MET A 1 322 ? -9.725 -1.901 5.631 1.00 88.06 322 MET A N 1
ATOM 2477 C CA . MET A 1 322 ? -10.744 -0.924 6.004 1.00 88.06 322 MET A CA 1
ATOM 2478 C C . MET A 1 322 ? -12.119 -1.319 5.464 1.00 88.06 322 MET A C 1
ATOM 2480 O O . MET A 1 322 ? -13.103 -1.277 6.201 1.00 88.06 322 MET A O 1
ATOM 2484 N N . GLU A 1 323 ? -12.187 -1.784 4.220 1.00 88.69 323 GLU A N 1
ATOM 2485 C CA . GLU A 1 323 ? -13.426 -2.258 3.612 1.00 88.69 323 GLU A CA 1
ATOM 2486 C C . GLU A 1 323 ? -13.982 -3.504 4.318 1.00 88.69 323 GLU A C 1
ATOM 2488 O O . GLU A 1 323 ? -15.172 -3.562 4.624 1.00 88.69 323 GLU A O 1
ATOM 2493 N N . ASN A 1 324 ? -13.130 -4.460 4.698 1.00 86.25 324 ASN A N 1
ATOM 2494 C CA . ASN A 1 324 ? -13.535 -5.627 5.492 1.00 86.25 324 ASN A CA 1
ATOM 2495 C C . ASN A 1 324 ? -14.156 -5.240 6.852 1.00 86.25 324 ASN A C 1
ATOM 2497 O O . ASN A 1 324 ? -14.951 -5.989 7.435 1.00 86.25 324 ASN A O 1
ATOM 2501 N N . GLY A 1 325 ? -13.834 -4.050 7.365 1.00 86.31 325 GLY A N 1
ATOM 2502 C CA . GLY A 1 325 ? -14.435 -3.478 8.567 1.00 86.31 325 GLY A CA 1
ATOM 2503 C C . GLY A 1 325 ? -15.894 -3.023 8.403 1.00 86.31 325 GLY A C 1
ATOM 2504 O O . GLY A 1 325 ? -16.591 -2.839 9.407 1.00 86.31 325 GLY A O 1
ATOM 2505 N N . PHE A 1 326 ? -16.401 -2.891 7.172 1.00 91.44 326 PHE A N 1
ATOM 2506 C CA . PHE A 1 326 ? -17.765 -2.432 6.877 1.00 91.44 326 PHE A CA 1
ATOM 2507 C C . PHE A 1 326 ? -18.875 -3.398 7.300 1.00 91.44 326 PHE A C 1
ATOM 2509 O O . PHE A 1 326 ? -20.037 -3.000 7.347 1.00 91.44 326 PHE A O 1
ATOM 2516 N N . LYS A 1 327 ? -18.540 -4.640 7.669 1.00 82.94 327 LYS A N 1
ATOM 2517 C CA . LYS A 1 327 ? -19.483 -5.729 7.997 1.00 82.94 327 LYS A CA 1
ATOM 2518 C C . LYS A 1 327 ? -20.607 -5.392 8.990 1.00 82.94 327 LYS A C 1
ATOM 2520 O O . LYS A 1 327 ? -21.626 -6.071 8.988 1.00 82.94 327 LYS A O 1
ATOM 2525 N N . PHE A 1 328 ? -20.446 -4.369 9.832 1.00 78.94 328 PHE A N 1
ATOM 2526 C CA . PHE A 1 328 ? -21.452 -3.956 10.823 1.00 78.94 328 PHE A CA 1
ATOM 2527 C C . PHE A 1 328 ? -22.172 -2.641 10.487 1.00 78.94 328 PHE A C 1
ATOM 2529 O O . PHE A 1 328 ? -22.939 -2.146 11.311 1.00 78.94 328 PHE A O 1
ATOM 2536 N N . ARG A 1 329 ? -21.932 -2.052 9.310 1.00 87.81 329 ARG A N 1
ATOM 2537 C CA . ARG A 1 329 ? -22.517 -0.768 8.897 1.00 87.81 329 ARG A CA 1
ATOM 2538 C C . ARG A 1 329 ? -23.524 -0.966 7.777 1.00 87.81 329 ARG A C 1
ATOM 2540 O O . ARG A 1 329 ? -23.265 -1.683 6.814 1.00 87.81 329 ARG A O 1
ATOM 2547 N N . ARG A 1 330 ? -24.672 -0.292 7.880 1.00 88.19 330 ARG A N 1
ATOM 2548 C CA . ARG A 1 330 ? -25.744 -0.384 6.872 1.00 88.19 330 ARG A CA 1
ATOM 2549 C C . ARG A 1 330 ? -25.478 0.469 5.631 1.00 88.19 330 ARG A C 1
ATOM 2551 O O . ARG A 1 330 ? -25.822 0.050 4.529 1.00 88.19 330 ARG A O 1
ATOM 2558 N N . SER A 1 331 ? -24.834 1.622 5.812 1.00 92.19 331 SER A N 1
ATOM 2559 C CA . SER A 1 331 ? -24.541 2.585 4.740 1.00 92.19 331 SER A CA 1
ATOM 2560 C C . SER A 1 331 ? -23.077 3.066 4.769 1.00 92.19 331 SER A C 1
ATOM 2562 O O . SER A 1 331 ? -22.853 4.272 4.883 1.00 92.19 331 SER A O 1
ATOM 2564 N N . PRO A 1 332 ? -22.070 2.173 4.704 1.00 95.75 332 PRO A N 1
ATOM 2565 C CA . PRO A 1 332 ? -20.667 2.579 4.685 1.00 95.75 332 PRO A CA 1
ATOM 2566 C C . PRO A 1 332 ? -20.269 3.228 3.348 1.00 95.75 332 PRO A C 1
ATOM 2568 O O . PRO A 1 332 ? -20.988 3.101 2.352 1.00 95.75 332 PRO A O 1
ATOM 2571 N N . LEU A 1 333 ? -19.129 3.923 3.324 1.00 97.69 333 LEU A N 1
ATOM 2572 C CA . LEU A 1 333 ? -18.549 4.500 2.107 1.00 97.69 333 LEU A CA 1
ATOM 2573 C C . LEU A 1 333 ? -17.017 4.419 2.120 1.00 97.69 333 LEU A C 1
ATOM 2575 O O . LEU A 1 333 ? -16.372 4.989 2.999 1.00 97.69 333 LEU A O 1
ATOM 2579 N N . LEU A 1 334 ? -16.445 3.773 1.107 1.00 97.62 334 LEU A N 1
ATOM 2580 C CA . LEU A 1 334 ? -15.045 3.916 0.714 1.00 97.62 334 LEU A CA 1
ATOM 2581 C C . LEU A 1 334 ? -14.959 4.967 -0.398 1.00 97.62 334 LEU A C 1
ATOM 2583 O O . LEU A 1 334 ? -15.486 4.760 -1.488 1.00 97.62 334 LEU A O 1
ATOM 2587 N N . PHE A 1 335 ? -14.322 6.098 -0.115 1.00 98.06 335 PHE A N 1
ATOM 2588 C CA . PHE A 1 335 ? -14.146 7.211 -1.040 1.00 98.06 335 PHE A CA 1
ATOM 2589 C C . PHE A 1 335 ? -12.663 7.357 -1.376 1.00 98.06 335 PHE A C 1
ATOM 2591 O O . PHE A 1 335 ? -11.864 7.747 -0.527 1.00 98.06 335 PHE A O 1
ATOM 2598 N N . MET A 1 336 ? -12.307 7.006 -2.605 1.00 97.75 336 MET A N 1
ATOM 2599 C CA . MET A 1 336 ? -10.949 7.004 -3.132 1.00 97.75 336 MET A CA 1
ATOM 2600 C C . MET A 1 336 ? -10.772 8.201 -4.055 1.00 97.75 336 MET A C 1
ATOM 2602 O O . MET A 1 336 ? -11.540 8.376 -5.003 1.00 97.75 336 MET A O 1
ATOM 2606 N N . ILE A 1 337 ? -9.765 9.020 -3.773 1.00 96.50 337 ILE A N 1
ATOM 2607 C CA . ILE A 1 337 ? -9.362 10.134 -4.626 1.00 96.50 337 ILE A CA 1
ATOM 2608 C C . ILE A 1 337 ? -7.909 9.952 -5.050 1.00 96.50 337 ILE A C 1
ATOM 2610 O O . ILE A 1 337 ? -7.064 9.545 -4.253 1.00 96.50 337 ILE A O 1
ATOM 2614 N N . THR A 1 338 ? -7.612 10.230 -6.315 1.00 95.31 338 THR A N 1
ATOM 2615 C CA . THR A 1 338 ? -6.249 10.093 -6.832 1.00 95.31 338 THR A CA 1
ATOM 2616 C C . THR A 1 338 ? -6.012 10.956 -8.069 1.00 95.31 338 THR A C 1
ATOM 2618 O O . THR A 1 338 ? -6.936 11.515 -8.669 1.00 95.31 338 THR A O 1
ATOM 2621 N N . ASN A 1 339 ? -4.744 11.109 -8.419 1.00 93.81 339 ASN A N 1
ATOM 2622 C CA . ASN A 1 339 ? -4.293 11.395 -9.773 1.00 93.81 339 ASN A CA 1
ATOM 2623 C C . ASN A 1 339 ? -3.990 10.069 -10.496 1.00 93.81 339 ASN A C 1
ATOM 2625 O O . ASN A 1 339 ? -3.901 9.028 -9.839 1.00 93.81 339 ASN A O 1
ATOM 2629 N N . SER A 1 340 ? -3.826 10.098 -11.819 1.00 90.12 340 SER A N 1
ATOM 2630 C CA . SER A 1 340 ? -3.384 8.919 -12.574 1.00 90.12 340 SER A CA 1
ATOM 2631 C C . SER A 1 340 ? -2.013 8.441 -12.082 1.00 90.12 340 SER A C 1
ATOM 2633 O O . SER A 1 340 ? -1.200 9.240 -11.609 1.00 90.12 340 SER A O 1
ATOM 2635 N N . GLY A 1 341 ? -1.767 7.134 -12.147 1.00 84.50 341 GLY A N 1
ATOM 2636 C CA . GLY A 1 341 ? -0.499 6.512 -11.763 1.00 84.50 341 GLY A CA 1
ATOM 2637 C C . GLY A 1 341 ? 0.410 6.232 -12.960 1.00 84.50 341 GLY A C 1
ATOM 2638 O O . GLY A 1 341 ? 0.109 6.618 -14.087 1.00 84.50 341 GLY A O 1
ATOM 2639 N N . SER A 1 342 ? 1.551 5.592 -12.694 1.00 74.94 342 SER A N 1
ATOM 2640 C CA . SER A 1 342 ? 2.483 5.112 -13.731 1.00 74.94 342 SER A CA 1
ATOM 2641 C C . SER A 1 342 ? 2.763 3.609 -13.675 1.00 74.94 342 SER A C 1
ATOM 2643 O O . SER A 1 342 ? 3.471 3.081 -14.524 1.00 74.94 342 SER A O 1
ATOM 2645 N N . ASP A 1 343 ? 2.237 2.912 -12.665 1.00 74.81 343 ASP A N 1
ATOM 2646 C CA . ASP A 1 343 ? 2.338 1.459 -12.540 1.00 74.81 343 ASP A CA 1
ATOM 2647 C C . ASP A 1 343 ? 0.963 0.826 -12.757 1.00 74.81 343 ASP A C 1
ATOM 2649 O O . ASP A 1 343 ? 0.055 0.968 -11.933 1.00 74.81 343 ASP A O 1
ATOM 2653 N N . ARG A 1 344 ? 0.824 0.100 -13.864 1.00 79.56 344 ARG A N 1
ATOM 2654 C CA . ARG A 1 344 ? -0.391 -0.637 -14.229 1.00 79.56 344 ARG A CA 1
ATOM 2655 C C . ARG A 1 344 ? -0.559 -1.959 -13.462 1.00 79.56 344 ARG A C 1
ATOM 2657 O O . ARG A 1 344 ? -1.562 -2.639 -13.591 1.00 79.56 344 ARG A O 1
ATOM 2664 N N . ASN A 1 345 ? 0.380 -2.336 -12.594 1.00 74.06 345 ASN A N 1
ATOM 2665 C CA . ASN A 1 345 ? 0.170 -3.414 -11.617 1.00 74.06 345 ASN A CA 1
ATOM 2666 C C . ASN A 1 345 ? -0.220 -2.876 -10.229 1.00 74.06 345 ASN A C 1
ATOM 2668 O O . ASN A 1 345 ? -0.390 -3.659 -9.289 1.00 74.06 345 ASN A O 1
ATOM 2672 N N . SER A 1 346 ? -0.358 -1.555 -10.083 1.00 80.75 346 SER A N 1
ATOM 2673 C CA . SER A 1 346 ? -0.703 -0.924 -8.810 1.00 80.75 346 SER A CA 1
ATOM 2674 C C . SER A 1 346 ? -2.173 -1.125 -8.436 1.00 80.75 346 SER A C 1
ATOM 2676 O O . SER A 1 346 ? -3.043 -1.354 -9.280 1.00 80.75 346 SER A O 1
ATOM 2678 N N . VAL A 1 347 ? -2.478 -0.943 -7.146 1.00 87.50 347 VAL A N 1
ATOM 2679 C CA . VAL A 1 347 ? -3.871 -0.899 -6.672 1.00 87.50 347 VAL A CA 1
ATOM 2680 C C . VAL A 1 347 ? -4.668 0.210 -7.366 1.00 87.50 347 VAL A C 1
ATOM 2682 O O . VAL A 1 347 ? -5.843 0.025 -7.665 1.00 87.50 347 VAL A O 1
ATOM 2685 N N . ALA A 1 348 ? -4.036 1.342 -7.682 1.00 91.44 348 ALA A N 1
ATOM 2686 C CA . ALA A 1 348 ? -4.709 2.445 -8.352 1.00 91.44 348 ALA A CA 1
ATOM 2687 C C . ALA A 1 348 ? -5.155 2.091 -9.772 1.00 91.44 348 ALA A C 1
ATOM 2689 O O . ALA A 1 348 ? -6.226 2.544 -10.169 1.00 91.44 348 ALA A O 1
ATOM 2690 N N . TRP A 1 349 ? -4.380 1.279 -10.499 1.00 92.44 349 TRP A N 1
ATOM 2691 C CA . TRP A 1 349 ? -4.768 0.801 -11.826 1.00 92.44 349 TRP A CA 1
ATOM 2692 C C . TRP A 1 349 ? -5.926 -0.189 -11.756 1.00 92.44 349 TRP A C 1
ATOM 2694 O O . TRP A 1 349 ? -6.893 -0.051 -12.497 1.00 92.44 349 TRP A O 1
ATOM 2704 N N . ALA A 1 350 ? -5.892 -1.128 -10.807 1.00 91.19 350 ALA A N 1
ATOM 2705 C CA . ALA A 1 350 ? -7.000 -2.062 -10.607 1.00 91.19 350 ALA A CA 1
ATOM 2706 C C . ALA A 1 350 ? -8.325 -1.326 -10.310 1.00 91.19 350 ALA A C 1
ATOM 2708 O O . ALA A 1 350 ? -9.375 -1.669 -10.860 1.00 91.19 350 ALA A O 1
ATOM 2709 N N . GLU A 1 351 ? -8.278 -0.278 -9.480 1.00 95.25 351 GLU A N 1
ATOM 2710 C CA . GLU A 1 351 ? -9.442 0.572 -9.204 1.00 95.25 351 GLU A CA 1
ATOM 2711 C C . GLU A 1 351 ? -9.845 1.434 -10.413 1.00 95.25 351 GLU A C 1
ATOM 2713 O O . GLU A 1 351 ? -11.041 1.584 -10.670 1.00 95.25 351 GLU A O 1
ATOM 2718 N N . HIS A 1 352 ? -8.879 1.952 -11.183 1.00 95.56 352 HIS A N 1
ATOM 2719 C CA . HIS A 1 352 ? -9.121 2.677 -12.436 1.00 95.56 352 HIS A CA 1
ATOM 2720 C C . HIS A 1 352 ? -9.867 1.800 -13.449 1.00 95.56 352 HIS A C 1
ATOM 2722 O O . HIS A 1 352 ? -10.941 2.174 -13.925 1.00 95.56 352 HIS A O 1
ATOM 2728 N N . GLU A 1 353 ? -9.350 0.601 -13.726 1.00 95.00 353 GLU A N 1
ATOM 2729 C CA . GLU A 1 353 ? -9.967 -0.354 -14.644 1.00 95.00 353 GLU A CA 1
ATOM 2730 C C . GLU A 1 353 ? -11.403 -0.684 -14.233 1.00 95.00 353 GLU A C 1
ATOM 2732 O O . GLU A 1 353 ? -12.311 -0.684 -15.069 1.00 95.00 353 GLU A O 1
ATOM 2737 N N . HIS A 1 354 ? -11.626 -0.960 -12.943 1.00 96.25 354 HIS A N 1
ATOM 2738 C CA . HIS A 1 354 ? -12.964 -1.234 -12.421 1.00 96.25 354 HIS A CA 1
ATOM 2739 C C . HIS A 1 354 ? -13.882 -0.025 -12.605 1.00 96.25 354 HIS A C 1
ATOM 2741 O O . HIS A 1 354 ? -14.985 -0.160 -13.133 1.00 96.25 354 HIS A O 1
ATOM 2747 N N . ALA A 1 355 ? -13.422 1.173 -12.241 1.00 96.88 355 ALA A N 1
ATOM 2748 C CA . ALA A 1 355 ? -14.194 2.405 -12.346 1.00 96.88 355 ALA A CA 1
ATOM 2749 C C . ALA A 1 355 ? -14.594 2.730 -13.796 1.00 96.88 355 ALA A C 1
ATOM 2751 O O . ALA A 1 355 ? -15.734 3.141 -14.040 1.00 96.88 355 ALA A O 1
ATOM 2752 N N . VAL A 1 356 ? -13.696 2.526 -14.762 1.00 96.56 356 VAL A N 1
ATOM 2753 C CA . VAL A 1 356 ? -13.960 2.742 -16.192 1.00 96.56 356 VAL A CA 1
ATOM 2754 C C . VAL A 1 356 ? -14.979 1.732 -16.729 1.00 96.56 356 VAL A C 1
ATOM 2756 O O . VAL A 1 356 ? -15.983 2.138 -17.325 1.00 96.56 356 VAL A O 1
ATOM 2759 N N . LYS A 1 357 ? -14.797 0.436 -16.431 1.00 96.75 357 LYS A N 1
ATOM 2760 C CA . LYS A 1 357 ? -15.745 -0.643 -16.784 1.00 96.75 357 LYS A CA 1
ATOM 2761 C C . LYS A 1 357 ? -17.136 -0.359 -16.225 1.00 96.75 357 LYS A C 1
ATOM 2763 O O . LYS A 1 357 ? -18.132 -0.423 -16.943 1.00 96.75 357 LYS A O 1
ATOM 2768 N N . VAL A 1 358 ? -17.205 0.048 -14.962 1.00 96.25 358 VAL A N 1
ATOM 2769 C CA . VAL A 1 358 ? -18.449 0.365 -14.252 1.00 96.25 358 VAL A CA 1
ATOM 2770 C C . VAL A 1 358 ? -19.152 1.619 -14.790 1.00 96.25 358 VAL A C 1
ATOM 2772 O O . VAL A 1 358 ? -20.381 1.691 -14.752 1.00 96.25 358 VAL A O 1
ATOM 2775 N N . ALA A 1 359 ? -18.417 2.619 -15.285 1.00 95.75 359 ALA A N 1
ATOM 2776 C CA . ALA A 1 359 ? -19.012 3.806 -15.901 1.00 95.75 359 ALA A CA 1
ATOM 2777 C C . ALA A 1 359 ? -19.580 3.512 -17.299 1.00 95.75 359 ALA A C 1
ATOM 2779 O O . ALA A 1 359 ? -20.675 3.973 -17.621 1.00 95.75 359 ALA A O 1
ATOM 2780 N N . ALA A 1 360 ? -18.841 2.761 -18.120 1.00 95.88 360 ALA A N 1
ATOM 2781 C CA . ALA A 1 360 ? -19.221 2.428 -19.494 1.00 95.88 360 ALA A CA 1
ATOM 2782 C C . ALA A 1 360 ? -20.267 1.304 -19.579 1.00 95.88 360 ALA A C 1
ATOM 2784 O O . ALA A 1 360 ? -21.099 1.294 -20.487 1.00 95.88 360 ALA A O 1
ATOM 2785 N N . GLY A 1 361 ? -20.246 0.378 -18.618 1.00 94.94 361 GLY A N 1
ATOM 2786 C CA . GLY A 1 361 ? -21.137 -0.775 -18.560 1.00 94.94 361 GLY A CA 1
ATOM 2787 C C . GLY A 1 361 ? -20.723 -1.927 -19.476 1.00 94.94 361 GLY A C 1
ATOM 2788 O O . GLY A 1 361 ? -21.598 -2.576 -20.030 1.00 94.94 361 GLY A O 1
ATOM 2789 N N . HIS A 1 362 ? -19.419 -2.153 -19.678 1.00 93.31 362 HIS A N 1
ATOM 2790 C CA . HIS A 1 362 ? -18.868 -3.363 -20.314 1.00 93.31 362 HIS A CA 1
ATOM 2791 C C . HIS A 1 362 ? -17.397 -3.586 -19.916 1.00 93.31 362 HIS A C 1
ATOM 2793 O O . HIS A 1 362 ? -16.723 -2.680 -19.427 1.00 93.31 362 HIS A O 1
ATOM 2799 N N . THR A 1 363 ? -16.885 -4.807 -20.092 1.00 88.94 363 THR A N 1
ATOM 2800 C CA . THR A 1 363 ? -15.552 -5.213 -19.603 1.00 88.94 363 THR A CA 1
ATOM 2801 C C . THR A 1 363 ? -14.384 -4.688 -20.436 1.00 88.94 363 THR A C 1
ATOM 2803 O O . THR A 1 363 ? -13.256 -4.670 -19.948 1.00 88.94 363 THR A O 1
ATOM 2806 N N . GLU A 1 364 ? -14.636 -4.253 -21.671 1.00 87.00 364 GLU A N 1
ATOM 2807 C CA . GLU A 1 364 ? -13.605 -3.759 -22.600 1.00 87.00 364 GLU A CA 1
ATOM 2808 C C . GLU A 1 364 ? -13.383 -2.239 -22.516 1.00 87.00 364 GLU A C 1
ATOM 2810 O O . GLU A 1 364 ? -12.542 -1.698 -23.230 1.00 87.00 364 GLU A O 1
ATOM 2815 N N . ALA A 1 365 ? -14.083 -1.573 -21.591 1.00 87.31 365 ALA A N 1
ATOM 2816 C CA . ALA A 1 365 ? -14.173 -0.119 -21.458 1.00 87.31 365 ALA A CA 1
ATOM 2817 C C . ALA A 1 365 ? -12.841 0.639 -21.325 1.00 87.31 365 ALA A C 1
ATOM 2819 O O . ALA A 1 365 ? -12.784 1.843 -21.559 1.00 87.31 365 ALA A O 1
ATOM 2820 N N . VAL A 1 366 ? -11.791 -0.062 -20.888 1.00 84.69 366 VAL A N 1
ATOM 2821 C CA . VAL A 1 366 ? -10.435 0.486 -20.720 1.00 84.69 366 VAL A CA 1
ATOM 2822 C C . VAL A 1 366 ? -9.813 0.827 -22.074 1.00 84.69 366 VAL A C 1
ATOM 2824 O O . VAL A 1 366 ? -9.123 1.829 -22.188 1.00 84.69 366 VAL A O 1
ATOM 2827 N N . ASN A 1 367 ? -10.085 0.013 -23.097 1.00 81.94 367 ASN A N 1
ATOM 2828 C CA . ASN A 1 367 ? -9.571 0.221 -24.453 1.00 81.94 367 ASN A CA 1
ATOM 2829 C C . ASN A 1 367 ? -10.628 0.808 -25.397 1.00 81.94 367 ASN A C 1
ATOM 2831 O O . ASN A 1 367 ? -10.277 1.354 -26.432 1.00 81.94 367 ASN A O 1
ATOM 2835 N N . ASP A 1 368 ? -11.911 0.665 -25.066 1.00 88.00 368 ASP A N 1
ATOM 2836 C CA . ASP A 1 368 ? -13.018 1.225 -25.837 1.00 88.00 368 ASP A CA 1
ATOM 2837 C C . ASP A 1 368 ? -13.981 1.947 -24.888 1.00 88.00 368 ASP A C 1
ATOM 2839 O O . ASP A 1 368 ? -14.795 1.292 -24.245 1.00 88.00 368 ASP A O 1
ATOM 2843 N N . PRO A 1 369 ? -13.946 3.284 -24.785 1.00 87.81 369 PRO A N 1
ATOM 2844 C CA . P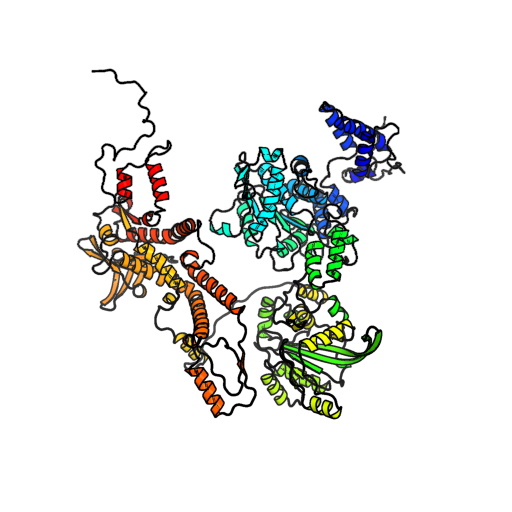RO A 1 369 ? -14.807 4.024 -23.871 1.00 87.81 369 PRO A CA 1
ATOM 2845 C C . PRO A 1 369 ? -16.275 4.114 -24.332 1.00 87.81 369 PRO A C 1
ATOM 2847 O O . PRO A 1 369 ? -17.011 4.990 -23.863 1.00 87.81 369 PRO A O 1
ATOM 2850 N N . THR A 1 370 ? -16.735 3.270 -25.254 1.00 92.62 370 THR A N 1
ATOM 2851 C CA . THR A 1 370 ? -18.127 3.254 -25.712 1.00 92.62 370 THR A CA 1
ATOM 2852 C C . THR A 1 370 ? -19.100 2.993 -24.559 1.00 92.62 370 THR A C 1
ATOM 2854 O O . THR A 1 370 ? -18.884 2.177 -23.674 1.00 92.62 370 THR A O 1
ATOM 2857 N N . PHE A 1 371 ? -20.219 3.717 -24.532 1.00 95.12 371 PHE A N 1
ATOM 2858 C CA . PHE A 1 371 ? -21.238 3.503 -23.507 1.00 95.12 371 PHE A CA 1
ATOM 2859 C C . PHE A 1 371 ? -22.199 2.389 -23.928 1.00 95.12 371 PHE A C 1
ATOM 2861 O O . PHE A 1 371 ? -22.976 2.581 -24.863 1.00 95.12 371 PHE A O 1
ATOM 2868 N N . ILE A 1 372 ? -22.188 1.270 -23.203 1.00 92.44 372 ILE A N 1
ATOM 2869 C CA . ILE A 1 372 ? -23.156 0.170 -23.363 1.00 92.44 372 ILE A CA 1
ATOM 2870 C C . ILE A 1 372 ? -24.241 0.253 -22.278 1.00 92.44 372 ILE A C 1
ATOM 2872 O O . ILE A 1 372 ? -25.425 0.055 -22.546 1.00 92.44 372 ILE A O 1
ATOM 2876 N N . GLY A 1 373 ? -23.860 0.641 -21.058 1.00 88.25 373 GLY A N 1
ATOM 2877 C CA . GLY A 1 373 ? -24.794 0.911 -19.967 1.00 88.25 373 GLY A CA 1
ATOM 2878 C C . GLY A 1 373 ? -25.342 -0.331 -19.258 1.00 88.25 373 GLY A C 1
ATOM 2879 O O . GLY A 1 373 ? -26.371 -0.219 -18.577 1.00 88.25 373 GLY A O 1
ATOM 2880 N N . GLU A 1 374 ? -24.684 -1.490 -19.385 1.00 89.62 374 GLU A N 1
ATOM 2881 C CA . GLU A 1 374 ? -25.018 -2.674 -18.588 1.00 89.62 374 GLU A CA 1
ATOM 2882 C C . GLU A 1 374 ? -24.518 -2.531 -17.136 1.00 89.62 374 GLU A C 1
ATOM 2884 O O . GLU A 1 374 ? -23.404 -2.050 -16.896 1.00 89.62 374 GLU A O 1
ATOM 2889 N N . PRO A 1 375 ? -25.313 -2.929 -16.126 1.00 87.94 375 PRO A N 1
ATOM 2890 C CA . PRO A 1 375 ? -24.885 -2.862 -14.731 1.00 87.94 375 PRO A CA 1
ATOM 2891 C C . PRO A 1 375 ? -23.806 -3.912 -14.405 1.00 87.94 375 PRO A C 1
ATOM 2893 O O . PRO A 1 375 ? -24.120 -5.072 -14.159 1.00 87.94 375 PRO A O 1
ATOM 2896 N N . ILE A 1 376 ? -22.534 -3.499 -14.349 1.00 92.06 376 ILE A N 1
ATOM 2897 C CA . ILE A 1 376 ? -21.428 -4.351 -13.860 1.00 92.06 376 ILE A CA 1
ATOM 2898 C C . ILE A 1 376 ? -21.382 -4.377 -12.327 1.00 92.06 376 ILE A C 1
ATOM 2900 O O . ILE A 1 376 ? -21.351 -5.439 -11.711 1.00 92.06 376 ILE A O 1
ATOM 2904 N N . ASP A 1 377 ? -21.372 -3.197 -11.704 1.00 94.81 377 ASP A N 1
ATOM 2905 C CA . ASP A 1 377 ? -21.366 -3.035 -10.250 1.00 94.81 377 ASP A CA 1
ATOM 2906 C C . ASP A 1 377 ? -22.180 -1.799 -9.855 1.00 94.81 377 ASP A C 1
ATOM 2908 O O . ASP A 1 377 ? -21.803 -0.649 -10.104 1.00 94.81 377 ASP A O 1
ATOM 2912 N N . ASP A 1 378 ? -23.316 -2.038 -9.206 1.00 94.06 378 ASP A N 1
ATOM 2913 C CA . ASP A 1 378 ? -24.212 -0.984 -8.740 1.00 94.06 378 ASP A CA 1
ATOM 2914 C C . ASP A 1 378 ? -23.774 -0.290 -7.459 1.00 94.06 378 ASP A C 1
ATOM 2916 O O . ASP A 1 378 ? -24.343 0.747 -7.119 1.00 94.06 378 ASP A O 1
ATOM 2920 N N . ARG A 1 379 ? -22.760 -0.810 -6.765 1.00 94.81 379 ARG A N 1
ATOM 2921 C CA . ARG A 1 379 ? -22.248 -0.243 -5.515 1.00 94.81 379 ARG A CA 1
ATOM 2922 C C . ARG A 1 379 ? -21.066 0.694 -5.725 1.00 94.81 379 ARG A C 1
ATOM 2924 O O . ARG A 1 379 ? -20.714 1.398 -4.776 1.00 94.81 379 ARG A O 1
ATOM 2931 N N . THR A 1 380 ? -20.493 0.745 -6.925 1.00 97.38 380 THR A N 1
ATOM 2932 C CA . THR A 1 380 ? -19.357 1.618 -7.243 1.00 97.38 380 THR A CA 1
ATOM 2933 C C . THR A 1 380 ? -19.798 2.839 -8.046 1.00 97.38 380 THR A C 1
ATOM 2935 O O . THR A 1 380 ? -20.372 2.732 -9.133 1.00 97.38 380 THR A O 1
ATOM 2938 N N . PHE A 1 381 ? -19.510 4.018 -7.493 1.00 97.94 381 PHE A N 1
ATOM 2939 C CA . PHE A 1 381 ? -19.557 5.290 -8.203 1.00 97.94 381 PHE A CA 1
ATOM 2940 C C . PHE A 1 381 ? -18.200 5.564 -8.855 1.00 97.94 381 PHE A C 1
ATOM 2942 O O . PHE A 1 381 ? -17.158 5.409 -8.220 1.00 97.94 381 PHE A O 1
ATOM 2949 N N . SER A 1 382 ? -18.216 6.003 -10.108 1.00 97.31 382 SER A N 1
ATOM 2950 C CA . SER A 1 382 ? -17.013 6.281 -10.889 1.00 97.31 382 SER A CA 1
ATOM 2951 C C . SER A 1 382 ? -17.061 7.707 -11.420 1.00 97.31 382 SER A C 1
ATOM 2953 O O . SER A 1 382 ? -18.074 8.134 -11.979 1.00 97.31 382 SER A O 1
ATOM 2955 N N . PHE A 1 383 ? -15.967 8.440 -11.235 1.00 97.69 383 PHE A N 1
ATOM 2956 C CA . PHE A 1 383 ? -15.726 9.720 -11.886 1.00 97.69 383 PHE A CA 1
ATOM 2957 C C . PHE A 1 383 ? -14.250 9.789 -12.279 1.00 97.69 383 PHE A C 1
ATOM 2959 O O . PHE A 1 383 ? -13.407 10.211 -11.491 1.00 97.69 383 PHE A O 1
ATOM 2966 N N . VAL A 1 384 ? -13.949 9.335 -13.492 1.00 97.88 384 VAL A N 1
ATOM 2967 C CA . VAL A 1 384 ? -12.587 9.285 -14.033 1.00 97.88 384 VAL A CA 1
ATOM 2968 C C . VAL A 1 384 ? -12.459 10.351 -15.112 1.00 97.88 384 VAL A C 1
ATOM 2970 O O . VAL A 1 384 ? -13.124 10.286 -16.147 1.00 97.88 384 VAL A O 1
ATOM 2973 N N . CYS A 1 385 ? -11.649 11.367 -14.851 1.00 97.06 385 CYS A N 1
ATOM 2974 C CA . CYS A 1 385 ? -11.221 12.321 -15.861 1.00 97.06 385 CYS A CA 1
ATOM 2975 C C . CYS A 1 385 ? -10.143 11.688 -16.742 1.00 97.06 385 CYS A C 1
ATOM 2977 O O . CYS A 1 385 ? -9.299 10.941 -16.268 1.00 97.06 385 CYS A O 1
ATOM 2979 N N . GLY A 1 386 ? -10.180 12.013 -18.027 1.00 93.56 386 GLY A N 1
ATOM 2980 C CA . GLY A 1 386 ? -9.259 11.507 -19.036 1.00 93.56 386 GLY A CA 1
ATOM 2981 C C . GLY A 1 386 ? -9.469 12.273 -20.333 1.00 93.56 386 GLY A C 1
ATOM 2982 O O . GLY A 1 386 ? -10.453 13.013 -20.466 1.00 93.56 386 GLY A O 1
ATOM 2983 N N . LEU A 1 387 ? -8.542 12.121 -21.265 1.00 93.50 387 LEU A N 1
ATOM 2984 C CA . LEU A 1 387 ? -8.631 12.722 -22.589 1.00 93.50 387 LEU A CA 1
ATOM 2985 C C . LEU A 1 387 ? -9.260 11.739 -23.587 1.00 93.50 387 LEU A C 1
ATOM 2987 O O . LEU A 1 387 ? -9.342 10.542 -23.317 1.00 93.50 387 LEU A O 1
ATOM 2991 N N . ASP A 1 388 ? -9.784 12.263 -24.691 1.00 90.75 388 ASP A N 1
ATOM 2992 C CA . ASP A 1 388 ? -10.181 11.443 -25.838 1.00 90.75 388 ASP A CA 1
ATOM 2993 C C . ASP A 1 388 ? -8.935 10.965 -26.606 1.00 90.75 388 ASP A C 1
ATOM 2995 O O . ASP A 1 388 ? -7.876 11.571 -26.487 1.00 90.75 388 ASP A O 1
ATOM 2999 N N . GLU A 1 389 ? -9.058 9.890 -27.390 1.00 84.06 389 GLU A N 1
ATOM 3000 C CA . GLU A 1 389 ? -7.930 9.271 -28.116 1.00 84.06 389 GLU A CA 1
ATOM 3001 C C . GLU A 1 389 ? -7.193 10.258 -29.041 1.00 84.06 389 GLU A C 1
ATOM 3003 O O . GLU A 1 389 ? -5.970 10.227 -29.124 1.00 84.06 389 GLU A O 1
ATOM 3008 N N . ASP A 1 390 ? -7.930 11.189 -29.655 1.00 85.50 390 ASP A N 1
ATOM 3009 C CA . ASP A 1 390 ? -7.393 12.200 -30.576 1.00 85.50 390 ASP A CA 1
ATOM 3010 C C . ASP A 1 390 ? -6.998 13.530 -29.893 1.00 85.50 390 ASP A C 1
ATOM 3012 O O . ASP A 1 390 ? -6.653 14.501 -30.572 1.00 85.50 390 ASP A O 1
ATOM 3016 N N . ASP A 1 391 ? -7.108 13.640 -28.565 1.00 88.69 391 ASP A N 1
ATOM 3017 C CA . ASP A 1 391 ? -6.729 14.865 -27.854 1.00 88.69 391 ASP A CA 1
ATOM 3018 C C . ASP A 1 391 ? -5.212 14.925 -27.616 1.00 88.69 391 ASP A C 1
ATOM 3020 O O . ASP A 1 391 ? -4.633 14.047 -26.979 1.00 88.69 391 ASP A O 1
ATOM 3024 N N . ASP A 1 392 ? -4.591 16.043 -27.995 1.00 87.94 392 ASP A N 1
ATOM 3025 C CA . ASP A 1 392 ? -3.208 16.359 -27.630 1.00 87.94 392 ASP A CA 1
ATOM 3026 C C . ASP A 1 392 ? -3.175 17.494 -26.584 1.00 87.94 392 ASP A C 1
ATOM 3028 O O . ASP A 1 392 ? -3.433 18.654 -26.923 1.00 87.94 392 ASP A O 1
ATOM 3032 N N . PRO A 1 393 ? -2.848 17.218 -25.306 1.00 89.44 393 PRO A N 1
ATOM 3033 C CA . PRO A 1 393 ? -2.793 18.251 -24.274 1.00 89.44 393 PRO A CA 1
ATOM 3034 C C . PRO A 1 393 ? -1.597 19.196 -24.399 1.00 89.44 393 PRO A C 1
ATOM 3036 O O . PRO A 1 393 ? -1.608 20.252 -23.761 1.00 89.44 393 PRO A O 1
ATOM 3039 N N . LEU A 1 394 ? -0.569 18.852 -25.176 1.00 87.56 394 LEU A N 1
ATOM 3040 C CA . LEU A 1 394 ? 0.584 19.720 -25.391 1.00 87.56 394 LEU A CA 1
ATOM 3041 C C . LEU A 1 394 ? 0.296 20.774 -26.460 1.00 87.56 394 LEU A C 1
ATOM 3043 O O . LEU A 1 394 ? 0.814 21.890 -26.372 1.00 87.56 394 LEU A O 1
ATOM 3047 N N . GLU A 1 395 ? -0.537 20.446 -27.445 1.00 87.50 395 GLU A N 1
ATOM 3048 C CA . GLU A 1 395 ? -0.841 21.334 -28.572 1.00 87.50 395 GLU A CA 1
ATOM 3049 C C . GLU A 1 395 ? -2.253 21.942 -28.526 1.00 87.50 395 GLU A C 1
ATOM 3051 O O . GLU A 1 395 ? -2.457 23.032 -29.065 1.00 87.50 395 GLU A O 1
ATOM 3056 N N . ASP A 1 396 ? -3.221 21.316 -27.842 1.00 89.31 396 ASP A N 1
ATOM 3057 C CA . ASP A 1 396 ? -4.607 21.795 -27.772 1.00 89.31 396 ASP A CA 1
ATOM 3058 C C . ASP A 1 396 ? -5.091 22.109 -26.340 1.00 89.31 396 ASP A C 1
ATOM 3060 O O . ASP A 1 396 ? -5.621 21.243 -25.635 1.00 89.31 396 ASP A O 1
ATOM 3064 N N . PRO A 1 397 ? -5.063 23.390 -25.922 1.00 90.62 397 PRO A N 1
ATOM 3065 C CA . PRO A 1 397 ? -5.593 23.813 -24.627 1.00 90.62 397 PRO A CA 1
ATOM 3066 C C . PRO A 1 397 ? -7.091 23.557 -24.410 1.00 90.62 397 PRO A C 1
ATOM 3068 O O . PRO A 1 397 ? -7.565 23.598 -23.272 1.00 90.62 397 PRO A O 1
ATOM 3071 N N . ARG A 1 398 ? -7.872 23.301 -25.469 1.00 89.06 398 ARG A N 1
ATOM 3072 C CA . ARG A 1 398 ? -9.321 23.055 -25.357 1.00 89.06 398 ARG A CA 1
ATOM 3073 C C . ARG A 1 398 ? -9.627 21.718 -24.687 1.00 89.06 398 ARG A C 1
ATOM 3075 O O . ARG A 1 398 ? -10.699 21.583 -24.095 1.00 89.06 398 ARG A O 1
ATOM 3082 N N . CYS A 1 399 ? -8.711 20.749 -24.744 1.00 92.19 399 CYS A N 1
ATOM 3083 C CA . CYS A 1 399 ? -8.901 19.452 -24.097 1.00 92.19 399 CYS A CA 1
ATOM 3084 C C . CYS A 1 399 ? -8.610 19.492 -22.584 1.00 92.19 399 CYS A C 1
ATOM 3086 O O . CYS A 1 399 ? -9.108 18.646 -21.843 1.00 92.19 399 CYS A O 1
ATOM 3088 N N . TRP A 1 400 ? -7.906 20.513 -22.074 1.00 94.56 400 TRP A N 1
ATOM 3089 C CA . TRP A 1 400 ? -7.472 20.580 -20.669 1.00 94.56 400 TRP A CA 1
ATOM 3090 C C . TRP A 1 400 ? -8.619 20.507 -19.658 1.00 94.56 400 TRP A C 1
ATOM 3092 O O . TRP A 1 400 ? -8.455 19.943 -18.573 1.00 94.56 400 TRP A O 1
ATOM 3102 N N . VAL A 1 401 ? -9.792 21.042 -20.014 1.00 92.44 401 VAL A N 1
ATOM 3103 C CA . VAL A 1 401 ? -11.003 21.012 -19.176 1.00 92.44 401 VAL A CA 1
ATOM 3104 C C . VAL A 1 401 ? -11.542 19.590 -18.962 1.00 92.44 401 VAL A C 1
ATOM 3106 O O . VAL A 1 401 ? -12.190 19.330 -17.949 1.00 92.44 401 VAL A O 1
ATOM 3109 N N . LYS A 1 402 ? -11.234 18.643 -19.863 1.00 94.69 402 LYS A N 1
ATOM 3110 C CA . LYS A 1 402 ? -11.632 17.229 -19.741 1.00 94.69 402 LYS A CA 1
ATOM 3111 C C . LYS A 1 402 ? -10.922 16.545 -18.568 1.00 94.69 402 LYS A C 1
ATOM 3113 O O . LYS A 1 402 ? -11.558 15.790 -17.831 1.00 94.69 402 LYS A O 1
ATOM 3118 N N . ALA A 1 403 ? -9.642 16.869 -18.367 1.00 94.50 403 ALA A N 1
ATOM 3119 C CA . ALA A 1 403 ? -8.828 16.415 -17.238 1.00 94.50 403 ALA A CA 1
ATOM 3120 C C . ALA A 1 403 ? -8.985 17.292 -15.978 1.00 94.50 403 ALA A C 1
ATOM 3122 O O . ALA A 1 403 ? -8.765 16.832 -14.854 1.00 94.50 403 ALA A O 1
ATOM 3123 N N . ASN A 1 404 ? -9.372 18.560 -16.164 1.00 95.31 404 ASN A N 1
ATOM 3124 C CA . ASN A 1 404 ? -9.469 19.567 -15.109 1.00 95.31 404 ASN A CA 1
ATOM 3125 C C . ASN A 1 404 ? -10.824 20.294 -15.130 1.00 95.31 404 ASN A C 1
ATOM 3127 O O . ASN A 1 404 ? -10.901 21.438 -15.586 1.00 95.31 404 ASN A O 1
ATOM 3131 N N . PRO A 1 405 ? -11.899 19.689 -14.591 1.00 90.25 405 PRO A N 1
ATOM 3132 C CA . PRO A 1 405 ? -13.225 20.307 -14.575 1.00 90.25 405 PRO A CA 1
ATOM 3133 C C . PRO A 1 405 ? -13.295 21.651 -13.833 1.00 90.25 405 PRO A C 1
ATOM 3135 O O . PRO A 1 405 ? -14.258 22.385 -14.019 1.00 90.25 405 PRO A O 1
ATOM 3138 N N . MET A 1 406 ? -12.315 21.960 -12.974 1.00 88.88 406 MET A N 1
ATOM 3139 C CA . MET A 1 406 ? -12.218 23.211 -12.205 1.00 88.88 406 MET A CA 1
ATOM 3140 C C . MET A 1 406 ? -11.332 24.281 -12.875 1.00 88.88 406 MET A C 1
ATOM 3142 O O . MET A 1 406 ? -10.948 25.263 -12.224 1.00 88.88 406 MET A O 1
ATOM 3146 N N . LEU A 1 407 ? -10.957 24.088 -14.145 1.00 89.00 407 LEU A N 1
ATOM 3147 C CA . LEU A 1 407 ? -10.164 25.052 -14.908 1.00 89.00 407 LEU A CA 1
ATOM 3148 C C . LEU A 1 407 ? -10.878 26.413 -14.972 1.00 89.00 407 LEU A C 1
ATOM 3150 O O . LEU A 1 407 ? -12.061 26.498 -15.290 1.00 89.00 407 LEU A O 1
ATOM 3154 N N . GLY A 1 408 ? -10.152 27.480 -14.642 1.00 81.69 408 GLY A N 1
ATOM 3155 C CA . GLY A 1 408 ? -10.670 28.844 -14.518 1.00 81.69 408 GLY A CA 1
ATOM 3156 C C . GLY A 1 408 ? -11.222 29.199 -13.131 1.00 81.69 408 GLY A C 1
ATOM 3157 O O . GLY A 1 408 ? -11.593 30.350 -12.916 1.00 81.69 408 GLY A O 1
ATOM 3158 N N . ILE A 1 409 ? -11.261 28.252 -12.183 1.00 82.25 409 ILE A N 1
ATOM 3159 C CA . ILE A 1 409 ? -11.739 28.484 -10.807 1.00 82.25 409 ILE A CA 1
ATOM 3160 C C . ILE A 1 409 ? -10.610 28.286 -9.796 1.00 82.25 409 ILE A C 1
ATOM 3162 O O . ILE A 1 409 ? -10.255 29.215 -9.073 1.00 82.25 409 ILE A O 1
ATOM 3166 N N . THR A 1 410 ? -10.055 27.072 -9.717 1.00 81.44 410 THR A N 1
ATOM 3167 C CA . THR A 1 410 ? -8.929 26.763 -8.815 1.00 81.44 410 THR A CA 1
ATOM 3168 C C . THR A 1 410 ? -7.606 26.693 -9.558 1.00 81.44 410 THR A C 1
ATOM 3170 O O . THR A 1 410 ? -6.588 27.135 -9.034 1.00 81.44 410 THR A O 1
ATOM 3173 N N . ILE A 1 411 ? -7.625 26.147 -10.772 1.00 87.38 411 ILE A N 1
ATOM 3174 C CA . ILE A 1 411 ? -6.472 26.044 -11.664 1.00 87.38 411 ILE A CA 1
ATOM 3175 C C . ILE A 1 411 ? -6.645 27.097 -12.753 1.00 87.38 411 ILE A C 1
ATOM 3177 O O . ILE A 1 411 ? -7.717 27.171 -13.351 1.00 87.38 411 ILE A O 1
ATOM 3181 N N . THR A 1 412 ? -5.621 27.902 -13.025 1.00 89.50 412 THR A N 1
ATOM 3182 C CA . THR A 1 412 ? -5.678 28.888 -14.112 1.00 89.50 412 THR A CA 1
ATOM 3183 C C . THR A 1 412 ? -5.108 28.319 -15.406 1.00 89.50 412 THR A C 1
ATOM 3185 O O . THR A 1 412 ? -4.323 27.366 -15.395 1.00 89.50 412 THR A O 1
ATOM 3188 N N . GLN A 1 413 ? -5.506 28.906 -16.535 1.00 90.69 413 GLN A N 1
ATOM 3189 C CA . GLN A 1 413 ? -4.998 28.494 -17.839 1.00 90.69 413 GLN A CA 1
ATOM 3190 C C . GLN A 1 413 ? -3.497 28.789 -17.963 1.00 90.69 413 GLN A C 1
ATOM 3192 O O . GLN A 1 413 ? -2.762 27.969 -18.501 1.00 90.69 413 GLN A O 1
ATOM 3197 N N . GLU A 1 414 ? -3.017 29.891 -17.379 1.00 91.25 414 GLU A N 1
ATOM 3198 C CA . GLU A 1 414 ? -1.594 30.246 -17.370 1.00 91.25 414 GLU A CA 1
ATOM 3199 C C . GLU A 1 414 ? -0.750 29.218 -16.607 1.00 91.25 414 GLU A C 1
ATOM 3201 O O . GLU A 1 414 ? 0.352 28.881 -17.037 1.00 91.25 414 GLU A O 1
ATOM 3206 N N . TYR A 1 415 ? -1.264 28.678 -15.495 1.00 91.88 415 TYR A N 1
ATOM 3207 C CA . TYR A 1 415 ? -0.560 27.643 -14.738 1.00 91.88 415 TYR A CA 1
ATOM 3208 C C . TYR A 1 415 ? -0.390 26.357 -15.555 1.00 91.88 415 TYR A C 1
ATOM 3210 O O . TYR A 1 415 ? 0.710 25.807 -15.602 1.00 91.88 415 TYR A O 1
ATOM 3218 N N . LEU A 1 416 ? -1.457 25.878 -16.210 1.00 93.25 416 LEU A N 1
ATOM 3219 C CA . LEU A 1 416 ? -1.369 24.684 -17.056 1.00 93.25 416 LEU A CA 1
ATOM 3220 C C . LEU A 1 416 ? -0.494 24.923 -18.284 1.00 93.25 416 LEU A C 1
ATOM 3222 O O . LEU A 1 416 ? 0.308 24.052 -18.604 1.00 93.25 416 LEU A O 1
ATOM 3226 N N . GLN A 1 417 ? -0.568 26.107 -18.897 1.00 93.50 417 GLN A N 1
ATOM 3227 C CA . GLN A 1 417 ? 0.325 26.475 -19.994 1.00 93.50 417 GLN A CA 1
ATOM 3228 C C . GLN A 1 417 ? 1.790 26.403 -19.557 1.00 93.50 417 GLN A C 1
ATOM 3230 O O . GLN A 1 417 ? 2.581 25.741 -20.216 1.00 93.50 417 GLN A O 1
ATOM 3235 N N . GLY A 1 418 ? 2.142 26.962 -18.395 1.00 91.31 418 GLY A N 1
ATOM 3236 C CA . GLY A 1 418 ? 3.506 26.864 -17.870 1.00 91.31 418 GLY A CA 1
ATOM 3237 C C . GLY A 1 418 ? 3.958 25.423 -17.595 1.00 91.31 418 GLY A C 1
ATOM 3238 O O . GLY A 1 418 ? 5.140 25.111 -17.732 1.00 91.31 418 GLY A O 1
ATOM 3239 N N . ARG A 1 419 ? 3.037 24.514 -17.239 1.00 91.81 419 ARG A N 1
ATOM 3240 C CA . ARG A 1 419 ? 3.340 23.075 -17.136 1.00 91.81 419 ARG A CA 1
ATOM 3241 C C . ARG A 1 419 ? 3.542 22.450 -18.516 1.00 91.81 419 ARG A C 1
ATOM 3243 O O . ARG A 1 419 ? 4.498 21.707 -18.682 1.00 91.81 419 ARG A O 1
ATOM 3250 N N . VAL A 1 420 ? 2.712 22.768 -19.503 1.00 90.00 420 VAL A N 1
ATOM 3251 C CA . VAL A 1 420 ? 2.888 22.284 -20.883 1.00 90.00 420 VAL A CA 1
ATOM 3252 C C . VAL A 1 420 ? 4.213 22.760 -21.472 1.00 90.00 420 VAL A C 1
ATOM 3254 O O . VAL A 1 420 ? 4.961 21.953 -22.015 1.00 90.00 420 VAL A O 1
ATOM 3257 N N . ASP A 1 421 ? 4.560 24.032 -21.292 1.00 88.00 421 ASP A N 1
ATOM 3258 C CA . ASP A 1 421 ? 5.829 24.588 -21.765 1.00 88.00 421 ASP A CA 1
ATOM 3259 C C . ASP A 1 421 ? 7.020 23.872 -21.113 1.00 88.00 421 ASP A C 1
ATOM 3261 O O . ASP A 1 421 ? 7.991 23.532 -21.788 1.00 88.00 421 ASP A O 1
ATOM 3265 N N . LEU A 1 422 ? 6.924 23.570 -19.813 1.00 75.00 422 LEU A N 1
ATOM 3266 C CA . LEU A 1 422 ? 7.935 22.795 -19.095 1.00 75.00 422 LEU A CA 1
ATOM 3267 C C . LEU A 1 422 ? 8.050 21.358 -19.626 1.00 75.00 422 LEU A C 1
ATOM 3269 O O . LEU A 1 422 ? 9.164 20.861 -19.767 1.00 75.00 422 LEU A O 1
ATOM 3273 N N . ALA A 1 423 ? 6.925 20.706 -19.935 1.00 76.25 423 ALA A N 1
ATOM 3274 C CA . ALA A 1 423 ? 6.910 19.369 -20.530 1.00 76.25 423 ALA A CA 1
ATOM 3275 C C . ALA A 1 423 ? 7.569 19.354 -21.918 1.00 76.25 423 ALA A C 1
ATOM 3277 O O . ALA A 1 423 ? 8.330 18.440 -22.221 1.00 76.25 423 ALA A O 1
ATOM 3278 N N . LYS A 1 424 ? 7.338 20.395 -22.733 1.00 74.94 424 LYS A N 1
ATOM 3279 C CA . LYS A 1 424 ? 7.975 20.557 -24.051 1.00 74.94 424 LYS A CA 1
ATOM 3280 C C . LYS A 1 424 ? 9.476 20.840 -23.955 1.00 74.94 424 LYS A C 1
ATOM 3282 O O . LYS A 1 424 ? 10.235 20.421 -24.821 1.00 74.94 424 LYS A O 1
ATOM 3287 N N . GLN A 1 425 ? 9.910 21.565 -22.924 1.00 70.50 425 GLN A N 1
ATOM 3288 C CA . GLN A 1 425 ? 11.319 21.927 -22.732 1.00 70.50 425 GLN A CA 1
ATOM 3289 C C . GLN A 1 425 ? 12.147 20.814 -22.083 1.00 70.50 425 GLN A C 1
ATOM 3291 O O . GLN A 1 425 ? 13.343 20.712 -22.349 1.00 70.50 425 GLN A O 1
ATOM 3296 N N . ILE A 1 426 ? 11.539 20.006 -21.209 1.00 62.75 426 ILE A N 1
ATOM 3297 C CA . ILE A 1 426 ? 12.238 19.013 -20.391 1.00 62.75 426 ILE A CA 1
ATOM 3298 C C . ILE A 1 426 ? 11.568 17.642 -20.575 1.00 62.75 426 ILE A C 1
ATOM 3300 O O . ILE A 1 426 ? 10.588 17.351 -19.885 1.00 62.75 426 ILE A O 1
ATOM 3304 N N . PRO A 1 427 ? 12.118 16.762 -21.437 1.00 58.09 427 PRO A N 1
ATOM 3305 C CA . PRO A 1 427 ? 11.546 15.438 -21.702 1.00 58.09 427 PRO A CA 1
ATOM 3306 C C . PRO A 1 427 ? 11.338 14.584 -20.444 1.00 58.09 427 PRO A C 1
ATOM 3308 O O . PRO A 1 427 ? 10.316 13.922 -20.312 1.00 58.09 427 PRO A O 1
ATOM 3311 N N . SER A 1 428 ? 12.236 14.673 -19.455 1.00 55.16 428 SER A N 1
ATOM 3312 C CA . SER A 1 428 ? 12.111 13.958 -18.171 1.00 55.16 428 SER A CA 1
ATOM 3313 C C . SER A 1 428 ? 10.985 14.467 -17.261 1.00 55.16 428 SER A C 1
ATOM 3315 O O . SER A 1 428 ? 10.770 13.931 -16.179 1.00 55.16 428 SER A O 1
ATOM 3317 N N . LYS A 1 429 ? 10.282 15.539 -17.646 1.00 65.12 429 LYS A N 1
ATOM 3318 C CA . LYS A 1 429 ? 9.097 16.050 -16.942 1.00 65.12 429 LYS A CA 1
ATOM 3319 C C . LYS A 1 429 ? 7.795 15.729 -17.657 1.00 65.12 429 LYS A C 1
ATOM 3321 O O . LYS A 1 429 ? 6.734 15.925 -17.064 1.00 65.12 429 LYS A O 1
ATOM 3326 N N . LEU A 1 430 ? 7.867 15.228 -18.889 1.00 75.25 430 LEU A N 1
ATOM 3327 C CA . LEU A 1 430 ? 6.707 14.967 -19.725 1.00 75.25 430 LEU A CA 1
ATOM 3328 C C . LEU A 1 430 ? 5.735 13.999 -19.044 1.00 75.25 430 LEU A C 1
ATOM 3330 O O . LEU A 1 430 ? 4.583 14.365 -18.817 1.00 75.25 430 LEU A O 1
ATOM 3334 N N . ASN A 1 431 ? 6.209 12.821 -18.631 1.00 73.62 431 ASN A N 1
ATOM 3335 C CA . ASN A 1 431 ? 5.352 11.795 -18.034 1.00 73.62 431 ASN A CA 1
ATOM 3336 C C . ASN A 1 431 ? 4.713 12.263 -16.721 1.00 73.62 431 ASN A C 1
ATOM 3338 O O . ASN A 1 431 ? 3.506 12.128 -16.531 1.00 73.62 431 ASN A O 1
ATOM 3342 N N . GLU A 1 432 ? 5.494 12.905 -15.841 1.00 82.69 432 GLU A N 1
ATOM 3343 C CA . GLU A 1 432 ? 4.989 13.503 -14.596 1.00 82.69 432 GLU A CA 1
ATOM 3344 C C . GLU A 1 432 ? 3.830 14.481 -14.871 1.00 82.69 432 GLU A C 1
ATOM 3346 O O . GLU A 1 432 ? 2.821 14.479 -14.161 1.00 82.69 432 GLU A O 1
ATOM 3351 N N . ILE A 1 433 ? 3.959 15.319 -15.905 1.00 86.50 433 ILE A N 1
ATOM 3352 C CA . ILE A 1 433 ? 2.981 16.356 -16.252 1.00 86.50 433 ILE A CA 1
ATOM 3353 C C . ILE A 1 433 ? 1.743 15.756 -16.923 1.00 86.50 433 ILE A C 1
ATOM 3355 O O . ILE A 1 433 ? 0.628 16.063 -16.497 1.00 86.50 433 ILE A O 1
ATOM 3359 N N . LEU A 1 434 ? 1.908 14.871 -17.907 1.00 87.12 434 LEU A N 1
ATOM 3360 C CA . LEU A 1 434 ? 0.797 14.152 -18.544 1.00 87.12 434 LEU A CA 1
ATOM 3361 C C . LEU A 1 434 ? -0.040 13.394 -17.506 1.00 87.12 434 LEU A C 1
ATOM 3363 O O . LEU A 1 434 ? -1.267 13.519 -17.463 1.00 87.12 434 LEU A O 1
ATOM 3367 N N . ARG A 1 435 ? 0.629 12.720 -16.572 1.00 88.12 435 ARG A N 1
ATOM 3368 C CA . ARG A 1 435 ? -0.005 11.989 -15.479 1.00 88.12 435 ARG A CA 1
ATOM 3369 C C . ARG A 1 435 ? -0.726 12.895 -14.483 1.00 88.12 435 ARG A C 1
ATOM 3371 O O . ARG A 1 435 ? -1.922 12.744 -14.234 1.00 88.12 435 ARG A O 1
ATOM 3378 N N . LEU A 1 436 ? -0.014 13.849 -13.881 1.00 90.00 436 LEU A N 1
ATOM 3379 C CA . LEU A 1 436 ? -0.553 14.633 -12.766 1.00 90.00 436 LEU A CA 1
ATOM 3380 C C . LEU A 1 436 ? -1.499 15.754 -13.210 1.00 90.00 436 LEU A C 1
ATOM 3382 O O . LEU A 1 436 ? -2.384 16.128 -12.437 1.00 90.00 436 LEU A O 1
ATOM 3386 N N . ASN A 1 437 ? -1.333 16.307 -14.412 1.00 93.75 437 ASN A N 1
ATOM 3387 C CA . ASN A 1 437 ? -2.136 17.429 -14.901 1.00 93.75 437 ASN A CA 1
ATOM 3388 C C . ASN A 1 437 ? -3.186 17.016 -15.943 1.00 93.75 437 ASN A C 1
ATOM 3390 O O . ASN A 1 437 ? -4.238 17.655 -15.986 1.00 93.75 437 ASN A O 1
ATOM 3394 N N . PHE A 1 438 ? -2.952 15.960 -16.729 1.00 94.25 438 PHE A N 1
ATOM 3395 C CA . PHE A 1 438 ? -3.819 15.583 -17.858 1.00 94.25 438 PHE A CA 1
ATOM 3396 C C . PHE A 1 438 ? -4.500 14.216 -17.721 1.00 94.25 438 PHE A C 1
ATOM 3398 O O . PHE A 1 438 ? -5.266 13.830 -18.596 1.00 94.25 438 PHE A O 1
ATOM 3405 N N . CYS A 1 439 ? -4.323 13.546 -16.579 1.00 92.06 439 CYS A N 1
ATOM 3406 C CA . CYS A 1 439 ? -4.932 12.249 -16.271 1.00 92.06 439 CYS A CA 1
ATOM 3407 C C . CYS A 1 439 ? -4.612 11.157 -17.305 1.00 92.06 439 CYS A C 1
ATOM 3409 O O . CYS A 1 439 ? -5.455 10.320 -17.625 1.00 92.06 439 CYS A O 1
ATOM 3411 N N . MET A 1 440 ? -3.407 11.203 -17.870 1.00 88.12 440 MET A N 1
ATOM 3412 C CA . MET A 1 440 ? -2.925 10.177 -18.785 1.00 88.12 440 MET A CA 1
ATOM 3413 C C . MET A 1 440 ? -2.083 9.184 -18.000 1.00 88.12 440 MET A C 1
ATOM 3415 O O . MET A 1 440 ? -1.125 9.565 -17.328 1.00 88.12 440 MET A O 1
ATOM 3419 N N . TRP A 1 441 ? -2.434 7.907 -18.077 1.00 84.69 441 TRP A N 1
ATOM 3420 C CA . TRP A 1 441 ? -1.592 6.855 -17.526 1.00 84.69 441 TRP A CA 1
ATOM 3421 C C . TRP A 1 441 ? -0.351 6.720 -18.395 1.00 84.69 441 TRP A C 1
ATOM 3423 O O . TRP A 1 441 ? -0.419 6.240 -19.523 1.00 84.69 441 TRP A O 1
ATOM 3433 N N . THR A 1 442 ? 0.770 7.200 -17.868 1.00 64.88 442 THR A N 1
ATOM 3434 C CA . THR A 1 442 ? 2.067 7.148 -18.536 1.00 64.88 442 THR A CA 1
ATOM 3435 C C . THR A 1 442 ? 2.890 6.011 -17.976 1.00 64.88 442 THR A C 1
ATOM 3437 O O . THR A 1 442 ? 2.939 5.799 -16.765 1.00 64.88 442 THR A O 1
ATOM 3440 N N . ASP A 1 443 ? 3.619 5.357 -18.851 1.00 54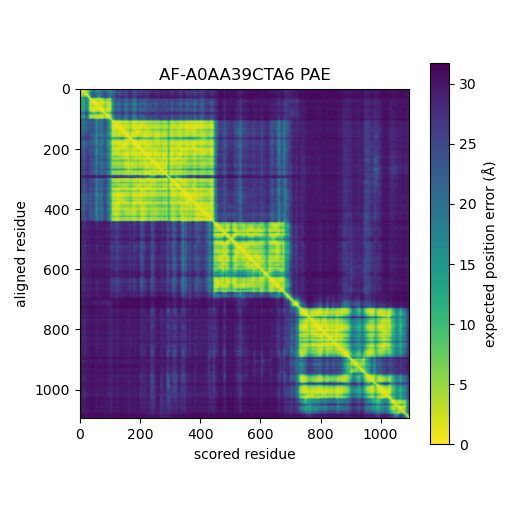.53 443 ASP A N 1
ATOM 3441 C CA . ASP A 1 443 ? 4.660 4.412 -18.503 1.00 54.53 443 ASP A CA 1
ATOM 3442 C C . ASP A 1 443 ? 5.791 5.104 -17.707 1.00 54.53 443 ASP A C 1
ATOM 3444 O O . ASP A 1 443 ? 6.100 6.276 -17.927 1.00 54.53 443 ASP A O 1
ATOM 3448 N N . ALA A 1 444 ? 6.352 4.431 -16.693 1.00 42.34 444 ALA A N 1
ATOM 3449 C CA . ALA A 1 444 ? 7.395 5.006 -15.836 1.00 42.34 444 ALA A CA 1
ATOM 3450 C C . ALA A 1 444 ? 8.625 5.504 -16.635 1.00 42.34 444 ALA A C 1
ATOM 3452 O O . ALA A 1 444 ? 8.999 4.932 -17.653 1.00 42.34 444 ALA A O 1
ATOM 3453 N N . ASP A 1 445 ? 9.272 6.548 -16.107 1.00 41.06 445 ASP A N 1
ATOM 3454 C CA . ASP A 1 445 ? 10.175 7.534 -16.738 1.00 41.06 445 ASP A CA 1
ATOM 3455 C C . ASP A 1 445 ? 11.459 7.066 -17.477 1.00 41.06 445 ASP A C 1
ATOM 3457 O O . ASP A 1 445 ? 12.360 7.881 -17.676 1.00 41.06 445 ASP A O 1
ATOM 3461 N N . GLN A 1 446 ? 11.616 5.800 -17.886 1.00 48.34 446 GLN A N 1
ATOM 3462 C CA . GLN A 1 446 ? 12.881 5.327 -18.479 1.00 48.34 446 GLN A CA 1
ATOM 3463 C C . GLN A 1 446 ? 12.774 4.378 -19.687 1.00 48.34 446 GLN A C 1
ATOM 3465 O O . GLN A 1 446 ? 13.611 3.491 -19.818 1.00 48.34 446 GLN A O 1
ATOM 3470 N N . ALA A 1 447 ? 11.810 4.533 -20.594 1.00 54.94 447 ALA A N 1
ATOM 3471 C CA . ALA A 1 447 ? 11.883 3.830 -21.884 1.00 54.94 447 ALA A CA 1
ATOM 3472 C C . ALA A 1 447 ? 12.963 4.458 -22.797 1.00 54.94 447 ALA A C 1
ATOM 3474 O O . ALA A 1 447 ? 13.092 5.681 -22.854 1.00 54.94 447 ALA A O 1
ATOM 3475 N N . TRP A 1 448 ? 13.755 3.636 -23.500 1.00 69.50 448 TRP A N 1
ATOM 3476 C CA . TRP A 1 448 ? 14.846 4.098 -24.374 1.00 69.50 448 TRP A CA 1
ATOM 3477 C C . TRP A 1 448 ? 14.344 4.921 -25.568 1.00 69.50 448 TRP A C 1
ATOM 3479 O O . TRP A 1 448 ? 14.874 6.000 -25.837 1.00 69.50 448 TRP A O 1
ATOM 3489 N N . LEU A 1 449 ? 13.321 4.429 -26.270 1.00 69.12 449 LEU A N 1
ATOM 3490 C CA . LEU A 1 449 ? 12.724 5.083 -27.434 1.00 69.12 449 LEU A CA 1
ATOM 3491 C C . LEU A 1 449 ? 11.203 5.142 -27.270 1.00 69.12 449 LEU A C 1
ATOM 3493 O O . LEU A 1 449 ? 10.569 4.116 -27.032 1.00 69.12 449 LEU A O 1
ATOM 3497 N N . GLY A 1 450 ? 10.631 6.339 -27.417 1.00 63.91 450 GLY A N 1
ATOM 3498 C CA . GLY A 1 450 ? 9.184 6.539 -27.480 1.00 63.91 450 GLY A CA 1
ATOM 3499 C C . GLY A 1 450 ? 8.596 6.102 -28.826 1.00 63.91 450 GLY A C 1
ATOM 3500 O O . GLY A 1 450 ? 9.310 5.965 -29.830 1.00 63.91 450 GLY A O 1
ATOM 3501 N N . ARG A 1 451 ? 7.275 5.884 -28.857 1.00 62.72 451 ARG A N 1
ATOM 3502 C CA . ARG A 1 451 ? 6.544 5.430 -30.054 1.00 62.72 451 ARG A CA 1
ATOM 3503 C C . ARG A 1 451 ? 6.706 6.395 -31.224 1.00 62.72 451 ARG A C 1
ATOM 3505 O O . ARG A 1 451 ? 6.941 5.960 -32.343 1.00 62.72 451 ARG A O 1
ATOM 3512 N N . GLU A 1 452 ? 6.690 7.694 -30.956 1.00 63.53 452 GLU A N 1
ATOM 3513 C CA . GLU A 1 452 ? 6.835 8.763 -31.945 1.00 63.53 452 GLU A CA 1
ATOM 3514 C C . GLU A 1 452 ? 8.174 8.727 -32.696 1.00 63.53 452 GLU A C 1
ATOM 3516 O O . GLU A 1 452 ? 8.257 9.176 -33.839 1.00 63.53 452 GLU A O 1
ATOM 3521 N N . THR A 1 453 ? 9.215 8.160 -32.077 1.00 71.19 453 THR A N 1
ATOM 3522 C CA . THR A 1 453 ? 10.530 7.986 -32.708 1.00 71.19 453 THR A CA 1
ATOM 3523 C C . THR A 1 453 ? 10.642 6.638 -33.430 1.00 71.19 453 THR A C 1
ATOM 3525 O O . THR A 1 453 ? 11.305 6.548 -34.464 1.00 71.19 453 THR A O 1
ATOM 3528 N N . LEU A 1 454 ? 10.002 5.586 -32.906 1.00 79.88 454 LEU A N 1
ATOM 3529 C CA . LEU A 1 454 ? 10.106 4.221 -33.434 1.00 79.88 454 LEU A CA 1
ATOM 3530 C C . LEU A 1 454 ? 9.131 3.937 -34.587 1.00 79.88 454 LEU A C 1
ATOM 3532 O O . LEU A 1 454 ? 9.533 3.356 -35.594 1.00 79.88 454 LEU A O 1
ATOM 3536 N N . GLU A 1 455 ? 7.864 4.335 -34.459 1.00 80.69 455 GLU A N 1
ATOM 3537 C CA . GLU A 1 455 ? 6.800 4.025 -35.424 1.00 80.69 455 GLU A CA 1
ATOM 3538 C C . GLU A 1 455 ? 7.114 4.497 -36.854 1.00 80.69 455 GLU A C 1
ATOM 3540 O O . GLU A 1 455 ? 6.933 3.697 -37.773 1.00 80.69 455 GLU A O 1
ATOM 3545 N N . PRO A 1 456 ? 7.673 5.706 -37.093 1.00 83.75 456 PRO A N 1
ATOM 3546 C CA . PRO A 1 456 ? 8.031 6.138 -38.448 1.00 83.75 456 PRO A CA 1
ATOM 3547 C C . PRO A 1 456 ? 9.118 5.281 -39.114 1.00 83.75 456 PRO A C 1
ATOM 3549 O O . PRO A 1 456 ? 9.230 5.271 -40.343 1.00 83.75 456 PRO A O 1
ATOM 3552 N N . ALA A 1 457 ? 9.938 4.588 -38.319 1.00 84.56 457 ALA A N 1
ATOM 3553 C CA . ALA A 1 457 ? 10.993 3.714 -38.815 1.00 84.56 457 ALA A CA 1
ATOM 3554 C C . ALA A 1 457 ? 10.487 2.297 -39.129 1.00 84.56 457 ALA A C 1
ATOM 3556 O O . ALA A 1 457 ? 11.120 1.607 -39.926 1.00 84.56 457 ALA A O 1
ATOM 3557 N N . LEU A 1 458 ? 9.364 1.853 -38.550 1.00 88.00 458 LEU A N 1
ATOM 3558 C CA . LEU A 1 458 ? 8.796 0.527 -38.806 1.00 88.00 458 LEU A CA 1
ATOM 3559 C C . LEU A 1 458 ? 8.153 0.477 -40.199 1.00 88.00 458 LEU A C 1
ATOM 3561 O O . LEU A 1 458 ? 7.174 1.167 -40.478 1.00 88.00 458 LEU A O 1
ATOM 3565 N N . GLN A 1 459 ? 8.682 -0.367 -41.083 1.00 86.38 459 GLN A N 1
ATOM 3566 C CA . GLN A 1 459 ? 8.139 -0.596 -42.423 1.00 86.38 459 GLN A CA 1
ATOM 3567 C C . GLN A 1 459 ? 8.033 -2.089 -42.737 1.00 86.38 459 GLN A C 1
ATOM 3569 O O . GLN A 1 459 ? 8.655 -2.935 -42.097 1.00 86.38 459 GLN A O 1
ATOM 3574 N N . SER A 1 460 ? 7.229 -2.418 -43.746 1.00 84.31 460 SER A N 1
ATOM 3575 C CA . SER A 1 460 ? 7.219 -3.747 -44.356 1.00 84.31 460 SER A CA 1
ATOM 3576 C C . SER A 1 460 ? 8.050 -3.713 -45.636 1.00 84.31 460 SER A C 1
ATOM 3578 O O . SER A 1 460 ? 7.865 -2.846 -46.489 1.00 84.31 460 SER A O 1
ATOM 3580 N N . PHE A 1 461 ? 8.997 -4.637 -45.757 1.00 87.62 461 PHE A N 1
ATOM 3581 C CA . PHE A 1 461 ? 9.789 -4.851 -46.964 1.00 87.62 461 PHE A CA 1
ATOM 3582 C C . PHE A 1 461 ? 10.286 -6.297 -47.002 1.00 87.62 461 PHE A C 1
ATOM 3584 O O . PHE A 1 461 ? 10.323 -6.975 -45.977 1.00 87.62 461 PHE A O 1
ATOM 3591 N N . ASP A 1 462 ? 10.630 -6.775 -48.194 1.00 85.44 462 ASP A N 1
ATOM 3592 C CA . ASP A 1 462 ? 11.148 -8.127 -48.390 1.00 85.44 462 ASP A CA 1
ATOM 3593 C C . ASP A 1 462 ? 12.680 -8.105 -48.334 1.00 85.44 462 ASP A C 1
ATOM 3595 O O . ASP A 1 462 ? 13.329 -7.372 -49.086 1.00 85.44 462 ASP A O 1
ATOM 3599 N N . THR A 1 463 ? 13.259 -8.910 -47.443 1.00 87.12 463 THR A N 1
ATOM 3600 C CA . THR A 1 463 ? 14.712 -9.019 -47.259 1.00 87.12 463 THR A CA 1
ATOM 3601 C C . THR A 1 463 ? 15.405 -9.565 -48.509 1.00 87.12 463 THR A C 1
ATOM 3603 O O . THR A 1 463 ? 16.561 -9.215 -48.761 1.00 87.12 463 THR A O 1
ATOM 3606 N N . SER A 1 464 ? 14.689 -10.314 -49.359 1.00 86.50 464 SER A N 1
ATOM 3607 C CA . SER A 1 464 ? 15.230 -10.874 -50.603 1.00 86.50 464 SER A CA 1
ATOM 3608 C C . SER A 1 464 ? 15.697 -9.812 -51.607 1.00 86.50 464 SER A C 1
ATOM 3610 O O . SER A 1 464 ? 16.616 -10.037 -52.397 1.00 86.50 464 SER A O 1
ATOM 3612 N N . GLN A 1 465 ? 15.145 -8.597 -51.520 1.00 86.81 465 GLN A N 1
ATOM 3613 C CA . GLN A 1 465 ? 15.527 -7.447 -52.352 1.00 86.81 465 GLN A CA 1
ATOM 3614 C C . GLN A 1 465 ? 16.964 -6.968 -52.092 1.00 86.81 465 GLN A C 1
ATOM 3616 O O . GLN A 1 465 ? 17.509 -6.152 -52.845 1.00 86.81 465 GLN A O 1
ATOM 3621 N N . HIS A 1 466 ? 17.576 -7.447 -51.011 1.00 89.94 466 HIS A N 1
ATOM 3622 C CA . HIS A 1 466 ? 18.930 -7.102 -50.610 1.00 89.94 466 HIS A CA 1
ATOM 3623 C C . HIS A 1 466 ? 19.933 -8.236 -50.859 1.00 89.94 466 HIS A C 1
ATOM 3625 O O . HIS A 1 466 ? 21.095 -8.071 -50.494 1.00 89.94 466 HIS A O 1
ATOM 3631 N N . HIS A 1 467 ? 19.532 -9.344 -51.500 1.00 89.94 467 HIS A N 1
ATOM 3632 C CA . HIS A 1 467 ? 20.446 -10.440 -51.836 1.00 89.94 467 HIS A CA 1
ATOM 3633 C C . HIS A 1 467 ? 21.670 -9.943 -52.619 1.00 89.94 467 HIS A C 1
ATOM 3635 O O . HIS A 1 467 ? 21.571 -9.079 -53.495 1.00 89.94 467 HIS A O 1
ATOM 3641 N N . GLY A 1 468 ? 22.840 -10.477 -52.274 1.00 85.88 468 GLY A N 1
ATOM 3642 C CA . GLY A 1 468 ? 24.131 -10.075 -52.835 1.00 85.88 468 GLY A CA 1
ATOM 3643 C C . GLY A 1 468 ? 24.638 -8.697 -52.388 1.00 85.88 468 GLY A C 1
ATOM 3644 O O . GLY A 1 468 ? 25.710 -8.286 -52.827 1.00 85.88 468 GLY A O 1
ATOM 3645 N N . LYS A 1 469 ? 23.910 -7.966 -51.530 1.00 89.88 469 LYS A N 1
ATOM 3646 C CA . LYS A 1 469 ? 24.426 -6.741 -50.901 1.00 89.88 469 LYS A CA 1
ATOM 3647 C C . LYS A 1 469 ? 25.267 -7.073 -49.672 1.00 89.88 469 LYS A C 1
ATOM 3649 O O . LYS A 1 469 ? 25.128 -8.126 -49.050 1.00 89.88 469 LYS A O 1
ATOM 3654 N N . ARG A 1 470 ? 26.109 -6.111 -49.304 1.00 91.25 470 ARG A N 1
ATOM 3655 C CA . ARG A 1 470 ? 26.963 -6.172 -48.123 1.00 91.25 470 ARG A CA 1
ATOM 3656 C C . ARG A 1 470 ? 26.141 -6.055 -46.837 1.00 91.25 470 ARG A C 1
ATOM 3658 O O . ARG A 1 470 ? 25.474 -5.042 -46.628 1.00 91.25 470 ARG A O 1
ATOM 3665 N N . LEU A 1 471 ? 26.222 -7.067 -45.975 1.00 93.06 471 LEU A N 1
ATOM 3666 C CA . LEU A 1 471 ? 25.409 -7.209 -44.768 1.00 93.06 471 LEU A CA 1
ATOM 3667 C C . LEU A 1 471 ? 26.259 -7.113 -43.496 1.00 93.06 471 LEU A C 1
ATOM 3669 O O . LEU A 1 471 ? 27.308 -7.747 -43.376 1.00 93.06 471 LEU A O 1
ATOM 3673 N N . HIS A 1 472 ? 25.789 -6.334 -42.525 1.00 93.19 472 HIS A N 1
ATOM 3674 C CA . HIS A 1 472 ? 26.369 -6.255 -41.187 1.00 93.19 472 HIS A CA 1
ATOM 3675 C C . HIS A 1 472 ? 25.437 -6.928 -40.184 1.00 93.19 472 HIS A C 1
ATOM 3677 O O . HIS A 1 472 ? 24.245 -6.626 -40.156 1.00 93.19 472 HIS A O 1
ATOM 3683 N N . LEU A 1 473 ? 25.980 -7.815 -39.352 1.00 94.00 473 LEU A N 1
ATOM 3684 C CA . LEU A 1 473 ? 25.203 -8.564 -38.367 1.00 94.00 473 LEU A CA 1
ATOM 3685 C C . LEU A 1 473 ? 25.577 -8.164 -36.936 1.00 94.00 473 LEU A C 1
ATOM 3687 O O . LEU A 1 473 ? 26.717 -7.779 -36.670 1.00 94.00 473 LEU A O 1
ATOM 3691 N N . GLY A 1 474 ? 24.626 -8.280 -36.013 1.00 92.19 474 GLY A N 1
ATOM 3692 C CA . GLY A 1 474 ? 24.818 -8.113 -34.574 1.00 92.19 474 GLY A CA 1
ATOM 3693 C C . GLY A 1 474 ? 24.166 -9.261 -33.810 1.00 92.19 474 GLY A C 1
ATOM 3694 O O . GLY A 1 474 ? 23.019 -9.599 -34.087 1.00 92.19 474 GLY A O 1
ATOM 3695 N N . LEU A 1 475 ? 24.893 -9.865 -32.874 1.00 90.62 475 LEU A N 1
ATOM 3696 C CA . LEU A 1 475 ? 24.500 -11.096 -32.199 1.00 90.62 475 LEU A CA 1
ATOM 3697 C C . LEU A 1 475 ? 24.445 -10.910 -30.676 1.00 90.62 475 LEU A C 1
ATOM 3699 O O . LEU A 1 475 ? 25.428 -10.478 -30.075 1.00 90.62 475 LEU A O 1
ATOM 3703 N N . ASP A 1 476 ? 23.313 -11.288 -30.079 1.00 89.31 476 ASP A N 1
ATOM 3704 C CA . ASP A 1 476 ? 23.084 -11.349 -28.628 1.00 89.31 476 ASP A CA 1
ATOM 3705 C C . ASP A 1 476 ? 22.617 -12.767 -28.256 1.00 89.31 476 ASP A C 1
ATOM 3707 O O . ASP A 1 476 ? 21.538 -13.209 -28.664 1.00 89.31 476 ASP A O 1
ATOM 3711 N N . LEU A 1 477 ? 23.464 -13.521 -27.548 1.00 87.81 477 LEU A N 1
ATOM 3712 C CA . LEU A 1 477 ? 23.268 -14.953 -27.291 1.00 87.81 477 LEU A CA 1
ATOM 3713 C C . LEU A 1 477 ? 22.707 -15.218 -25.889 1.00 87.81 477 LEU A C 1
ATOM 3715 O O . LEU A 1 477 ? 23.210 -14.723 -24.886 1.00 87.81 477 LEU A O 1
ATOM 3719 N N . SER A 1 478 ? 21.729 -16.122 -25.790 1.00 84.12 478 SER A N 1
ATOM 3720 C CA . SER A 1 478 ? 21.209 -16.644 -24.519 1.00 84.12 478 SER A CA 1
ATOM 3721 C C . SER A 1 478 ? 21.158 -18.174 -24.521 1.00 84.12 478 SER A C 1
ATOM 3723 O O . SER A 1 478 ? 21.172 -18.798 -25.576 1.00 84.12 478 SER A O 1
ATOM 3725 N N . GLN A 1 479 ? 21.104 -18.800 -23.340 1.00 67.94 479 GLN A N 1
ATOM 3726 C CA . GLN A 1 479 ? 20.971 -20.261 -23.212 1.00 67.94 479 GLN A CA 1
ATOM 3727 C C . GLN A 1 479 ? 19.571 -20.686 -22.747 1.00 67.94 479 GLN A C 1
ATOM 3729 O O . GLN A 1 479 ? 18.878 -21.412 -23.460 1.00 67.94 479 GLN A O 1
ATOM 3734 N N . ASN A 1 480 ? 19.143 -20.243 -21.554 1.00 64.56 480 ASN A N 1
ATOM 3735 C CA . ASN A 1 480 ? 18.010 -20.876 -20.849 1.00 64.56 480 ASN A CA 1
ATOM 3736 C C . ASN A 1 480 ? 16.897 -19.895 -20.445 1.00 64.56 480 ASN A C 1
ATOM 3738 O O . ASN A 1 480 ? 15.774 -20.315 -20.170 1.00 64.56 480 ASN A O 1
ATOM 3742 N N . ARG A 1 481 ? 17.211 -18.600 -20.297 1.00 63.84 481 ARG A N 1
ATOM 3743 C CA . ARG A 1 481 ? 16.328 -17.639 -19.605 1.00 63.84 481 ARG A CA 1
ATOM 3744 C C . ARG A 1 481 ? 15.840 -16.487 -20.470 1.00 63.84 481 ARG A C 1
ATOM 3746 O O . ARG A 1 481 ? 14.686 -16.097 -20.283 1.00 63.84 481 ARG A O 1
ATOM 3753 N N . ASP A 1 482 ? 16.675 -16.008 -21.391 1.00 74.50 482 ASP A N 1
ATOM 3754 C CA . ASP A 1 482 ? 16.390 -14.865 -22.262 1.00 74.50 482 ASP A CA 1
ATOM 3755 C C . ASP A 1 482 ? 16.164 -15.316 -23.712 1.00 74.50 482 ASP A C 1
ATOM 3757 O O . ASP A 1 482 ? 16.063 -16.516 -23.987 1.00 74.50 482 ASP A O 1
ATOM 3761 N N . ILE A 1 483 ? 15.917 -14.359 -24.603 1.00 86.44 483 ILE A N 1
ATOM 3762 C CA . ILE A 1 483 ? 15.783 -14.574 -26.048 1.00 86.44 483 ILE A CA 1
ATOM 3763 C C . ILE A 1 483 ? 17.179 -14.433 -26.659 1.00 86.44 483 ILE A C 1
ATOM 3765 O O . ILE A 1 483 ? 17.947 -13.582 -26.225 1.00 86.44 483 ILE A O 1
ATOM 3769 N N . THR A 1 484 ? 17.509 -15.278 -27.632 1.00 90.44 484 THR A N 1
ATOM 3770 C CA . THR A 1 484 ? 18.684 -15.062 -28.492 1.00 90.44 484 THR A CA 1
ATOM 3771 C C . THR A 1 484 ? 18.252 -14.241 -29.697 1.00 90.44 484 THR A C 1
ATOM 3773 O O . THR A 1 484 ? 17.200 -14.542 -30.259 1.00 90.44 484 THR A O 1
ATOM 3776 N N . ALA A 1 485 ? 19.028 -13.239 -30.101 1.00 91.94 485 ALA A N 1
ATOM 3777 C CA . ALA A 1 485 ? 18.686 -12.361 -31.217 1.00 91.94 485 ALA A CA 1
ATOM 3778 C C . ALA A 1 485 ? 19.861 -12.167 -32.187 1.00 91.94 485 ALA A C 1
ATOM 3780 O O . ALA A 1 485 ? 21.015 -12.033 -31.779 1.00 91.94 485 ALA A O 1
ATOM 3781 N N . LEU A 1 486 ? 19.538 -12.114 -33.480 1.00 93.75 486 LEU A N 1
ATOM 3782 C CA . LEU A 1 486 ? 20.444 -11.774 -34.573 1.00 93.75 486 LEU A CA 1
ATOM 3783 C C . LEU A 1 486 ? 19.848 -10.593 -35.345 1.00 93.75 486 LEU A C 1
ATOM 3785 O O . LEU A 1 486 ? 18.845 -10.740 -36.040 1.00 93.75 486 LEU A O 1
ATOM 3789 N N . GLY A 1 487 ? 20.456 -9.418 -35.214 1.00 93.69 487 GLY A N 1
ATOM 3790 C CA . GLY A 1 487 ? 20.116 -8.231 -35.994 1.00 93.69 487 GLY A CA 1
ATOM 3791 C C . GLY A 1 487 ? 20.914 -8.176 -37.293 1.00 93.69 487 GLY A C 1
ATOM 3792 O O . GLY A 1 487 ? 22.109 -8.468 -37.296 1.00 93.69 487 GLY A O 1
ATOM 3793 N N . ALA A 1 488 ? 20.274 -7.766 -38.382 1.00 94.06 488 ALA A N 1
ATOM 3794 C CA . ALA A 1 488 ? 20.879 -7.633 -39.701 1.00 94.06 488 ALA A CA 1
ATOM 3795 C C . ALA A 1 488 ? 20.647 -6.223 -40.251 1.00 94.06 488 ALA A C 1
ATOM 3797 O O . ALA A 1 488 ? 19.550 -5.687 -40.112 1.00 94.06 488 ALA A O 1
ATOM 3798 N N . VAL A 1 489 ? 21.679 -5.610 -40.840 1.00 94.25 489 VAL A N 1
ATOM 3799 C CA . VAL A 1 489 ? 21.649 -4.229 -41.347 1.00 94.25 489 VAL A CA 1
ATOM 3800 C C . VAL A 1 489 ? 22.348 -4.139 -42.701 1.00 94.25 489 VAL A C 1
ATOM 3802 O O . VAL A 1 489 ? 23.490 -4.580 -42.850 1.00 94.25 489 VAL A O 1
ATOM 3805 N N . VAL A 1 490 ? 21.689 -3.506 -43.670 1.00 94.00 490 VAL A N 1
ATOM 3806 C CA . VAL A 1 490 ? 22.215 -3.245 -45.016 1.00 94.00 490 VAL A CA 1
ATOM 3807 C C . VAL A 1 490 ? 22.152 -1.754 -45.338 1.00 94.00 490 VAL A C 1
ATOM 3809 O O . VAL A 1 490 ? 21.164 -1.080 -45.050 1.00 94.00 490 VAL A O 1
ATOM 3812 N N . GLU A 1 491 ? 23.207 -1.223 -45.950 1.00 92.69 491 GLU A N 1
ATOM 3813 C CA . GLU A 1 491 ? 23.213 0.142 -46.481 1.00 92.69 491 GLU A CA 1
ATOM 3814 C C . GLU A 1 491 ? 22.455 0.190 -47.818 1.00 92.69 491 GLU A C 1
ATOM 3816 O O . GLU A 1 491 ? 22.633 -0.662 -48.692 1.00 92.69 491 GLU A O 1
ATOM 3821 N N . THR A 1 492 ? 21.571 1.173 -47.978 1.00 88.56 492 THR A N 1
ATOM 3822 C CA . THR A 1 492 ? 20.605 1.240 -49.090 1.00 88.56 492 THR A CA 1
ATOM 3823 C C . THR A 1 492 ? 20.824 2.408 -50.041 1.00 88.56 492 THR A C 1
ATOM 3825 O O . THR A 1 492 ? 20.343 2.369 -51.172 1.00 88.56 492 THR A O 1
ATOM 3828 N N . GLY A 1 493 ? 21.550 3.434 -49.603 1.00 87.75 493 GLY A N 1
ATOM 3829 C CA . GLY A 1 493 ? 21.762 4.669 -50.345 1.00 87.75 493 GLY A CA 1
ATOM 3830 C C . GLY A 1 493 ? 22.201 5.799 -49.422 1.00 87.75 493 GLY A C 1
ATOM 3831 O O . GLY A 1 493 ? 22.781 5.557 -48.365 1.00 87.75 493 GLY A O 1
ATOM 3832 N N . ALA A 1 494 ? 21.916 7.040 -49.815 1.00 86.38 494 ALA A N 1
ATOM 3833 C CA . ALA A 1 494 ? 22.214 8.225 -49.022 1.00 86.38 494 ALA A CA 1
ATOM 3834 C C . ALA A 1 494 ? 21.070 9.245 -49.090 1.00 86.38 494 ALA A C 1
ATOM 3836 O O . ALA A 1 494 ? 20.348 9.331 -50.082 1.00 86.38 494 ALA A O 1
ATOM 3837 N N . LYS A 1 495 ? 20.918 10.028 -48.023 1.00 85.31 495 LYS A N 1
ATOM 3838 C CA . LYS A 1 495 ? 19.914 11.079 -47.852 1.00 85.31 495 LYS A CA 1
ATOM 3839 C C . LYS A 1 495 ? 20.611 12.379 -47.472 1.00 85.31 495 LYS A C 1
ATOM 3841 O O . LYS A 1 495 ? 21.510 12.381 -46.630 1.00 85.31 495 LYS A O 1
ATOM 3846 N N . GLU A 1 496 ? 20.183 13.486 -48.067 1.00 85.88 496 GLU A N 1
ATOM 3847 C CA . GLU A 1 496 ? 20.651 14.810 -47.666 1.00 85.88 496 GLU A CA 1
ATOM 3848 C C . GLU A 1 496 ? 20.026 15.211 -46.328 1.00 85.88 496 GLU A C 1
ATOM 3850 O O . GLU A 1 496 ? 18.808 15.163 -46.147 1.00 85.88 496 GLU A O 1
ATOM 3855 N N . VAL A 1 497 ? 20.872 15.598 -45.375 1.00 81.06 497 VAL A N 1
ATOM 3856 C CA . VAL A 1 497 ? 20.469 16.022 -44.036 1.00 81.06 497 VAL A CA 1
ATOM 3857 C C . VAL A 1 497 ? 21.060 17.398 -43.753 1.00 81.06 497 VAL A C 1
ATOM 3859 O O . VAL A 1 497 ? 22.234 17.653 -44.014 1.00 81.06 497 VAL A O 1
ATOM 3862 N N . LEU A 1 498 ? 20.245 18.297 -43.207 1.00 78.56 498 LEU A N 1
ATOM 3863 C CA . LEU A 1 498 ? 20.691 19.600 -42.719 1.00 78.56 498 LEU A CA 1
ATOM 3864 C C . LEU A 1 498 ? 21.470 19.426 -41.412 1.00 78.56 498 LEU A C 1
ATOM 3866 O O . LEU A 1 498 ? 20.914 18.979 -40.412 1.00 78.56 498 LEU A O 1
ATOM 3870 N N . VAL A 1 499 ? 22.747 19.802 -41.421 1.00 74.50 499 VAL A N 1
ATOM 3871 C CA . VAL A 1 499 ? 23.633 19.776 -40.254 1.00 74.50 499 VAL A CA 1
ATOM 3872 C C . VAL A 1 499 ? 24.102 21.196 -39.961 1.00 74.50 499 VAL A C 1
ATOM 3874 O O . VAL A 1 499 ? 24.459 21.949 -40.868 1.00 74.50 499 VAL A O 1
ATOM 3877 N N . GLU A 1 500 ? 24.082 21.583 -38.691 1.00 71.94 500 GLU A N 1
ATOM 3878 C CA . GLU A 1 500 ? 24.591 22.876 -38.248 1.00 71.94 500 GLU A CA 1
ATOM 3879 C C . GLU A 1 500 ? 26.072 22.753 -37.891 1.00 71.94 500 GLU A C 1
ATOM 3881 O O . GLU A 1 500 ? 26.451 21.998 -36.997 1.00 71.94 500 GLU A O 1
ATOM 3886 N N . VAL A 1 501 ? 26.916 23.479 -38.622 1.00 68.19 501 VAL A N 1
ATOM 3887 C CA . VAL A 1 501 ? 28.364 23.533 -38.400 1.00 68.19 501 VAL A CA 1
ATOM 3888 C C . VAL A 1 501 ? 28.722 25.000 -38.204 1.00 68.19 501 VAL A C 1
ATOM 3890 O O . VAL A 1 501 ? 28.419 25.826 -39.064 1.00 68.19 501 VAL A O 1
ATOM 3893 N N . GLU A 1 502 ? 29.297 25.340 -37.048 1.00 62.97 502 GLU A N 1
ATOM 3894 C CA . GLU A 1 502 ? 29.681 26.720 -36.691 1.00 62.97 502 GLU A CA 1
ATOM 3895 C C . GLU A 1 502 ? 28.532 27.748 -36.829 1.00 62.97 502 GLU A C 1
ATOM 3897 O O . GLU A 1 502 ? 28.733 28.886 -37.252 1.00 62.97 502 GLU A O 1
ATOM 3902 N N . GLY A 1 503 ? 27.296 27.348 -36.504 1.00 63.56 503 GLY A N 1
ATOM 3903 C CA . GLY A 1 503 ? 26.117 28.221 -36.580 1.00 63.56 503 GLY A CA 1
ATOM 3904 C C . GLY A 1 503 ? 25.552 28.432 -37.993 1.00 63.56 503 GLY A C 1
ATOM 3905 O O . GLY A 1 503 ? 24.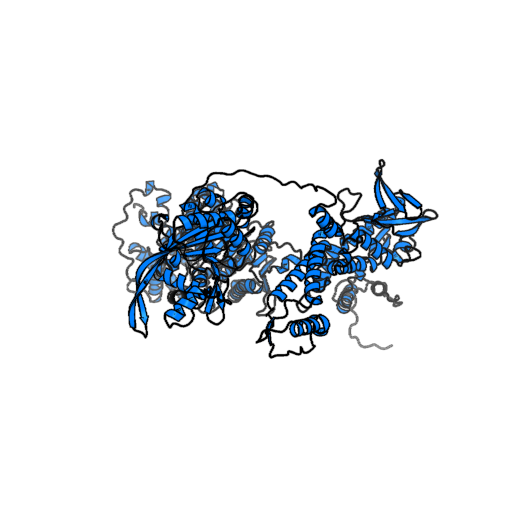654 29.254 -38.181 1.00 63.56 503 GLY A O 1
ATOM 3906 N N . LYS A 1 504 ? 26.054 27.709 -39.008 1.00 63.53 504 LYS A N 1
ATOM 3907 C CA . LYS A 1 504 ? 25.508 27.701 -40.376 1.00 63.53 504 LYS A CA 1
ATOM 3908 C C . LYS A 1 504 ? 24.907 26.341 -40.724 1.00 63.53 504 LYS A C 1
ATOM 3910 O O . LYS A 1 504 ? 25.560 25.303 -40.631 1.00 63.53 504 LYS A O 1
ATOM 3915 N N . LYS A 1 505 ? 23.656 26.363 -41.188 1.00 74.62 505 LYS A N 1
ATOM 3916 C CA . LYS A 1 505 ? 22.935 25.183 -41.678 1.00 74.62 505 LYS A CA 1
ATOM 3917 C C . LYS A 1 505 ? 23.455 24.785 -43.061 1.00 74.62 505 LYS A C 1
ATOM 3919 O O . LYS A 1 505 ? 23.274 25.531 -44.019 1.00 74.62 505 LYS A O 1
ATOM 3924 N N . THR A 1 506 ? 24.080 23.616 -43.156 1.00 77.75 506 THR A N 1
ATOM 3925 C CA . THR A 1 506 ? 24.674 23.078 -44.389 1.00 77.75 506 THR A CA 1
ATOM 3926 C C . THR A 1 506 ? 24.062 21.714 -44.703 1.00 77.75 506 THR A C 1
ATOM 3928 O O . THR A 1 506 ? 23.841 20.913 -43.797 1.00 77.75 506 THR A O 1
ATOM 3931 N N . LEU A 1 507 ? 23.767 21.437 -45.974 1.00 81.88 507 LEU A N 1
ATOM 3932 C CA . LEU A 1 507 ? 23.294 20.121 -46.416 1.00 81.88 507 LEU A CA 1
ATOM 3933 C C . LEU A 1 507 ? 24.479 19.157 -46.533 1.00 81.88 507 LEU A C 1
ATOM 3935 O O . LEU A 1 507 ? 25.457 19.449 -47.218 1.00 81.88 507 LEU A O 1
ATOM 3939 N N . VAL A 1 508 ? 24.388 18.010 -45.860 1.00 83.31 508 VAL A N 1
ATOM 3940 C CA . VAL A 1 508 ? 25.393 16.942 -45.892 1.00 83.31 508 VAL A CA 1
ATOM 3941 C C . VAL A 1 508 ? 24.710 15.632 -46.274 1.00 83.31 508 VAL A C 1
ATOM 3943 O O . VAL A 1 508 ? 23.694 15.263 -45.687 1.00 83.31 508 VAL A O 1
ATOM 3946 N N . SER A 1 509 ? 25.269 14.913 -47.248 1.00 86.69 509 SER A N 1
ATOM 3947 C CA . SER A 1 509 ? 24.780 13.588 -47.646 1.00 86.69 509 SER A CA 1
ATOM 3948 C C . SER A 1 509 ? 25.245 12.521 -46.647 1.00 86.69 509 SER A C 1
ATOM 3950 O O . SER A 1 509 ? 26.445 12.397 -46.388 1.00 86.69 509 SER A O 1
ATOM 3952 N N . LYS A 1 510 ? 24.303 11.773 -46.057 1.00 86.75 510 LYS A N 1
ATOM 3953 C CA . LYS A 1 510 ? 24.557 10.701 -45.076 1.00 86.75 510 LYS A CA 1
ATOM 3954 C C . LYS A 1 510 ? 23.904 9.380 -45.514 1.00 86.75 510 LYS A C 1
ATOM 3956 O O . LYS A 1 510 ? 22.824 9.426 -46.095 1.00 86.75 510 LYS A O 1
ATOM 3961 N N . PRO A 1 511 ? 24.490 8.212 -45.198 1.00 89.94 511 PRO A N 1
ATOM 3962 C CA . PRO A 1 511 ? 23.970 6.912 -45.629 1.00 89.94 511 PRO A CA 1
ATOM 3963 C C . PRO A 1 511 ? 22.630 6.537 -44.972 1.00 89.94 511 PRO A C 1
ATOM 3965 O O . PRO A 1 511 ? 22.347 6.946 -43.836 1.00 89.94 511 PRO A O 1
ATOM 3968 N N . THR A 1 512 ? 21.826 5.744 -45.685 1.00 91.06 512 THR A N 1
ATOM 3969 C CA . THR A 1 512 ? 20.547 5.165 -45.241 1.00 91.06 512 THR A CA 1
ATOM 3970 C C . THR A 1 512 ? 20.635 3.647 -45.092 1.00 91.06 512 THR A C 1
ATOM 3972 O O . THR A 1 512 ? 21.424 2.998 -45.777 1.00 91.06 512 THR A O 1
ATOM 3975 N N . PHE A 1 513 ? 19.804 3.073 -44.221 1.00 93.94 513 PHE A N 1
ATOM 3976 C CA . PHE A 1 513 ? 19.888 1.678 -43.794 1.00 93.94 513 PHE A CA 1
ATOM 3977 C C . PHE A 1 513 ? 18.522 0.997 -43.742 1.00 93.94 513 PHE A C 1
ATOM 3979 O O . PHE A 1 513 ? 17.549 1.609 -43.306 1.00 93.94 513 PHE A O 1
ATOM 3986 N N . ASP A 1 514 ? 18.495 -0.283 -44.097 1.00 94.19 514 ASP A N 1
ATOM 3987 C CA . ASP A 1 514 ? 17.391 -1.195 -43.788 1.00 94.19 514 ASP A CA 1
ATOM 3988 C C . ASP A 1 514 ? 17.884 -2.243 -42.789 1.00 94.19 514 ASP A C 1
ATOM 3990 O O . ASP A 1 514 ? 19.016 -2.721 -42.904 1.00 94.19 514 ASP A O 1
ATOM 3994 N N . ALA A 1 515 ? 17.057 -2.591 -41.804 1.00 93.69 515 ALA A N 1
ATOM 3995 C CA . ALA A 1 515 ? 17.418 -3.559 -40.777 1.00 93.69 515 ALA A CA 1
ATOM 3996 C C . ALA A 1 515 ? 16.254 -4.460 -40.348 1.00 93.69 515 ALA A C 1
ATOM 3998 O O . ALA A 1 515 ? 15.093 -4.055 -40.368 1.00 93.69 515 ALA A O 1
ATOM 3999 N N . TRP A 1 516 ? 16.574 -5.686 -39.939 1.00 94.06 516 TRP A N 1
ATOM 4000 C CA . TRP A 1 516 ? 15.618 -6.689 -39.457 1.00 94.06 516 TRP A CA 1
ATOM 4001 C C . TRP A 1 516 ? 16.239 -7.568 -38.365 1.00 94.06 516 TRP A C 1
ATOM 4003 O O . TRP A 1 516 ? 17.439 -7.476 -38.097 1.00 94.06 516 TRP A O 1
ATOM 4013 N N . VAL A 1 517 ? 15.419 -8.392 -37.703 1.00 94.00 517 VAL A N 1
ATOM 4014 C CA . VAL A 1 517 ? 15.866 -9.278 -36.620 1.00 94.00 517 VAL A CA 1
ATOM 4015 C C . VAL A 1 517 ? 15.309 -10.689 -36.772 1.00 94.00 517 VAL A C 1
ATOM 4017 O O . VAL A 1 517 ? 14.138 -10.864 -37.108 1.00 94.00 517 VAL A O 1
ATOM 4020 N N . GLU A 1 518 ? 16.144 -11.666 -36.435 1.00 93.31 518 GLU A N 1
ATOM 4021 C CA . GLU A 1 518 ? 15.772 -13.053 -36.167 1.00 93.31 518 GLU A CA 1
ATOM 4022 C C . GLU A 1 518 ? 15.903 -13.328 -34.663 1.00 93.31 518 GLU A C 1
ATOM 4024 O O . GLU A 1 518 ? 16.866 -12.887 -34.030 1.00 93.31 518 GLU A O 1
ATOM 4029 N N . ALA A 1 519 ? 14.939 -14.034 -34.069 1.00 93.50 519 ALA A N 1
ATOM 4030 C CA . ALA A 1 519 ? 14.902 -14.280 -32.627 1.00 93.50 519 ALA A CA 1
ATOM 4031 C C . ALA A 1 519 ? 14.600 -15.747 -32.297 1.00 93.50 519 ALA A C 1
ATOM 4033 O O . ALA A 1 519 ? 13.780 -16.372 -32.967 1.00 93.50 519 ALA A O 1
ATOM 4034 N N . TRP A 1 520 ? 15.201 -16.276 -31.223 1.00 92.69 520 TRP A N 1
ATOM 4035 C CA . TRP A 1 520 ? 15.026 -17.661 -30.766 1.00 92.69 520 TRP A CA 1
ATOM 4036 C C . TRP A 1 520 ? 14.698 -17.771 -29.273 1.00 92.69 520 TRP A C 1
ATOM 4038 O O . TRP A 1 520 ? 15.240 -17.043 -28.436 1.00 92.69 520 TRP A O 1
ATOM 4048 N N . THR A 1 521 ? 13.862 -18.752 -28.927 1.00 90.00 521 THR A N 1
ATOM 4049 C CA . THR A 1 521 ? 13.520 -19.142 -27.548 1.00 90.00 521 THR A CA 1
ATOM 4050 C C . THR A 1 521 ? 13.498 -20.677 -27.403 1.00 90.00 521 THR A C 1
ATOM 4052 O O . THR A 1 521 ? 13.189 -21.353 -28.381 1.00 90.00 521 THR A O 1
ATOM 4055 N N . PRO A 1 522 ? 13.801 -21.285 -26.236 1.00 88.19 522 PRO A N 1
ATOM 4056 C CA . PRO A 1 522 ? 13.712 -22.740 -26.077 1.00 88.19 522 PRO A CA 1
ATOM 4057 C C . PRO A 1 522 ? 12.259 -23.236 -26.131 1.00 88.19 522 PRO A C 1
ATOM 4059 O O . PRO A 1 522 ? 11.439 -22.846 -25.287 1.00 88.19 522 PRO A O 1
ATOM 4062 N N . GLY A 1 523 ? 11.954 -24.132 -27.075 1.00 85.88 523 GLY A N 1
ATOM 4063 C CA . GLY A 1 523 ? 10.599 -24.612 -27.362 1.00 85.88 523 GLY A CA 1
ATOM 4064 C C . GLY A 1 523 ? 9.900 -25.281 -26.176 1.00 85.88 523 GLY A C 1
ATOM 4065 O O . GLY A 1 523 ? 8.724 -25.013 -25.921 1.00 85.88 523 GLY A O 1
ATOM 4066 N N . ASP A 1 524 ? 10.628 -26.062 -25.373 1.00 85.00 524 ASP A N 1
ATOM 4067 C CA . ASP A 1 524 ? 10.034 -26.838 -24.272 1.00 85.00 524 ASP A CA 1
ATOM 4068 C C . ASP A 1 524 ? 9.589 -25.951 -23.094 1.00 85.00 524 ASP A C 1
ATOM 4070 O O . ASP A 1 524 ? 8.824 -26.380 -22.228 1.00 85.00 524 ASP A O 1
ATOM 4074 N N . THR A 1 525 ? 10.050 -24.695 -23.052 1.00 84.12 525 THR A N 1
ATOM 4075 C CA . THR A 1 525 ? 9.795 -23.761 -21.942 1.00 84.12 525 THR A CA 1
ATOM 4076 C C . THR A 1 525 ? 8.844 -22.618 -22.296 1.00 84.12 525 THR A C 1
ATOM 4078 O O . THR A 1 525 ? 8.509 -21.823 -21.416 1.00 84.12 525 THR A O 1
ATOM 4081 N N . VAL A 1 526 ? 8.354 -22.550 -23.541 1.00 82.75 526 VAL A N 1
ATOM 4082 C CA . VAL A 1 526 ? 7.540 -21.430 -24.058 1.00 82.75 526 VAL A CA 1
ATOM 4083 C C . VAL A 1 526 ? 6.338 -21.127 -23.165 1.00 82.75 526 VAL A C 1
ATOM 4085 O O . VAL A 1 526 ? 6.183 -19.989 -22.740 1.00 82.75 526 VAL A O 1
ATOM 4088 N N . LYS A 1 527 ? 5.541 -22.136 -22.780 1.00 76.88 527 LYS A N 1
ATOM 4089 C CA . LYS A 1 527 ? 4.347 -21.933 -21.932 1.00 76.88 527 LYS A CA 1
ATOM 4090 C C . LYS A 1 527 ? 4.680 -21.386 -20.543 1.00 76.88 527 LYS A C 1
ATOM 4092 O O . LYS A 1 527 ? 3.982 -20.520 -20.026 1.00 76.88 527 LYS A O 1
ATOM 4097 N N . ALA A 1 528 ? 5.746 -21.895 -19.923 1.00 75.56 528 ALA A N 1
ATOM 4098 C CA . ALA A 1 528 ? 6.188 -21.424 -18.612 1.00 75.56 528 ALA A CA 1
ATOM 4099 C C . ALA A 1 528 ? 6.717 -19.983 -18.686 1.00 75.56 528 ALA A C 1
ATOM 4101 O O . ALA A 1 528 ? 6.511 -19.199 -17.761 1.00 75.56 528 ALA A O 1
ATOM 4102 N N . ARG A 1 529 ? 7.368 -19.631 -19.799 1.00 72.88 529 ARG A N 1
ATOM 4103 C CA . ARG A 1 529 ? 7.882 -18.285 -20.056 1.00 72.88 529 ARG A CA 1
ATOM 4104 C C . ARG A 1 529 ? 6.773 -17.300 -20.416 1.00 72.88 529 ARG A C 1
ATOM 4106 O O . ARG A 1 529 ? 6.789 -16.206 -19.888 1.00 72.88 529 ARG A O 1
ATOM 4113 N N . GLU A 1 530 ? 5.769 -17.697 -21.186 1.00 73.56 530 GLU A N 1
ATOM 4114 C CA . GLU A 1 530 ? 4.577 -16.887 -21.488 1.00 73.56 530 GLU A CA 1
ATOM 4115 C C . GLU A 1 530 ? 3.775 -16.548 -20.217 1.00 73.56 530 GLU A C 1
ATOM 4117 O O . GLU A 1 530 ? 3.303 -15.428 -20.051 1.00 73.56 530 GLU A O 1
ATOM 4122 N N . LEU A 1 531 ? 3.703 -17.469 -19.248 1.00 61.03 531 LEU A N 1
ATOM 4123 C CA . LEU A 1 531 ? 3.120 -17.203 -17.924 1.00 61.03 531 LEU A CA 1
ATOM 4124 C C . LEU A 1 531 ? 3.968 -16.252 -17.065 1.00 61.03 531 LEU A C 1
ATOM 4126 O O . LEU A 1 531 ? 3.418 -15.439 -16.321 1.00 61.03 531 LEU A O 1
ATOM 4130 N N . ARG A 1 532 ? 5.297 -16.387 -17.127 1.00 68.12 532 ARG A N 1
ATOM 4131 C CA . ARG A 1 532 ? 6.253 -15.594 -16.340 1.00 68.12 532 ARG A CA 1
ATOM 4132 C C . ARG A 1 532 ? 6.388 -14.170 -16.877 1.00 68.12 532 ARG A C 1
ATOM 4134 O O . ARG A 1 532 ? 6.303 -13.224 -16.102 1.00 68.12 532 ARG A O 1
ATOM 4141 N N . ASP A 1 533 ? 6.607 -14.071 -18.181 1.00 60.03 533 ASP A N 1
ATOM 4142 C CA . ASP A 1 533 ? 6.921 -12.855 -18.923 1.00 60.03 533 ASP A CA 1
ATOM 4143 C C . ASP A 1 533 ? 5.656 -12.222 -19.511 1.00 60.03 533 ASP A C 1
ATOM 4145 O O . ASP A 1 533 ? 5.765 -11.223 -20.172 1.00 60.03 533 ASP A O 1
ATOM 4149 N N . LYS A 1 534 ? 4.453 -12.800 -19.362 1.00 59.38 534 LYS A N 1
ATOM 4150 C CA . LYS A 1 534 ? 3.172 -12.231 -19.847 1.00 59.38 534 LYS A CA 1
ATOM 4151 C C . LYS A 1 534 ? 3.138 -11.793 -21.335 1.00 59.38 534 LYS A C 1
ATOM 4153 O O . LYS A 1 534 ? 2.201 -11.095 -21.734 1.00 59.38 534 LYS A O 1
ATOM 4158 N N . LEU A 1 535 ? 4.093 -12.244 -22.153 1.00 67.50 535 LEU A N 1
ATOM 4159 C CA . LEU A 1 535 ? 4.208 -11.981 -23.591 1.00 67.50 535 LEU A CA 1
ATOM 4160 C C . LEU A 1 535 ? 3.617 -13.117 -24.425 1.00 67.50 535 LEU A C 1
ATOM 4162 O O . LEU A 1 535 ? 3.839 -14.278 -24.078 1.00 67.50 535 LEU A O 1
ATOM 4166 N N . PRO A 1 536 ? 2.951 -12.818 -25.558 1.00 73.50 536 PRO A N 1
ATOM 4167 C CA . PRO A 1 536 ? 2.286 -13.814 -26.396 1.00 73.50 536 PRO A CA 1
ATOM 4168 C C . PRO A 1 536 ? 3.282 -14.593 -27.280 1.00 73.50 536 PRO A C 1
ATOM 4170 O O . PRO A 1 536 ? 3.190 -14.591 -28.512 1.00 73.50 536 PRO A O 1
ATOM 4173 N N . TYR A 1 537 ? 4.263 -15.264 -26.666 1.00 80.12 537 TYR A N 1
ATOM 4174 C CA . TYR A 1 537 ? 5.299 -16.026 -27.371 1.00 80.12 537 TYR A CA 1
ATOM 4175 C C . TYR A 1 537 ? 4.705 -17.095 -28.285 1.00 80.12 537 TYR A C 1
ATOM 4177 O O . TYR A 1 537 ? 5.186 -17.273 -29.404 1.00 80.12 537 TYR A O 1
ATOM 4185 N N . SER A 1 538 ? 3.630 -17.760 -27.852 1.00 79.81 538 SER A N 1
ATOM 4186 C CA . SER A 1 538 ? 2.946 -18.766 -28.666 1.00 79.81 538 SER A CA 1
ATOM 4187 C C . SER A 1 538 ? 2.394 -18.164 -29.967 1.00 79.81 538 SER A C 1
ATOM 4189 O O . SER A 1 538 ? 2.499 -18.782 -31.029 1.00 79.81 538 SER A O 1
ATOM 4191 N N . THR A 1 539 ? 1.874 -16.932 -29.917 1.00 76.12 539 THR A N 1
ATOM 4192 C CA . THR A 1 539 ? 1.372 -16.219 -31.102 1.00 76.12 539 THR A CA 1
ATOM 4193 C C . THR A 1 539 ? 2.504 -15.783 -32.028 1.00 76.12 539 THR A C 1
ATOM 4195 O O . THR A 1 539 ? 2.382 -15.905 -33.248 1.00 76.12 539 THR A O 1
ATOM 4198 N N . TRP A 1 540 ? 3.618 -15.296 -31.477 1.00 85.25 540 TRP A N 1
ATOM 4199 C CA . TRP A 1 540 ? 4.777 -14.883 -32.274 1.00 85.25 540 TRP A CA 1
ATOM 4200 C C . TRP A 1 540 ? 5.429 -16.059 -33.001 1.00 85.25 540 TRP A C 1
ATOM 4202 O O . TRP A 1 540 ? 5.811 -15.911 -34.161 1.00 85.25 540 TRP A O 1
ATOM 4212 N N . ILE A 1 541 ? 5.476 -17.234 -32.366 1.00 86.06 541 ILE A N 1
ATOM 4213 C CA . ILE A 1 541 ? 5.962 -18.472 -32.989 1.00 86.06 541 ILE A CA 1
ATOM 4214 C C . ILE A 1 541 ? 5.039 -18.907 -34.127 1.00 86.06 541 ILE A C 1
ATOM 4216 O O . ILE A 1 541 ? 5.506 -19.160 -35.234 1.00 86.06 541 ILE A O 1
ATOM 4220 N N . ALA A 1 542 ? 3.721 -18.938 -33.896 1.00 79.62 542 ALA A N 1
ATOM 4221 C CA . ALA A 1 542 ? 2.751 -19.342 -34.917 1.00 79.62 542 ALA A CA 1
ATOM 4222 C C . ALA A 1 542 ? 2.795 -18.462 -36.181 1.00 79.62 542 ALA A C 1
ATOM 4224 O O . ALA A 1 542 ? 2.440 -18.920 -37.265 1.00 79.62 542 ALA A O 1
ATOM 4225 N N . LYS A 1 543 ? 3.235 -17.205 -36.041 1.00 78.25 543 LYS A N 1
ATOM 4226 C CA . LYS A 1 543 ? 3.358 -16.223 -37.129 1.00 78.25 543 LYS A CA 1
ATOM 4227 C C . LYS A 1 543 ? 4.765 -16.112 -37.718 1.00 78.25 543 LYS A C 1
ATOM 4229 O O . LYS A 1 543 ? 4.968 -15.307 -38.620 1.00 78.25 543 LYS A O 1
ATOM 4234 N N . GLY A 1 544 ? 5.723 -16.896 -37.223 1.00 84.50 544 GLY A N 1
ATOM 4235 C CA . GLY A 1 544 ? 7.101 -16.902 -37.718 1.00 84.50 544 GLY A CA 1
ATOM 4236 C C . GLY A 1 544 ? 7.950 -15.702 -37.284 1.00 84.50 544 GLY A C 1
ATOM 4237 O O . GLY A 1 544 ? 8.994 -15.466 -37.874 1.00 84.50 544 GLY A O 1
ATOM 4238 N N . HIS A 1 545 ? 7.535 -14.940 -36.266 1.00 84.12 545 HIS A N 1
ATOM 4239 C CA . HIS A 1 545 ? 8.318 -13.816 -35.727 1.00 84.12 545 HIS A CA 1
ATOM 4240 C C . HIS A 1 545 ? 9.343 -14.239 -34.661 1.00 84.12 545 HIS A C 1
ATOM 4242 O O . HIS A 1 545 ? 10.233 -13.459 -34.322 1.00 84.12 545 HIS A O 1
ATOM 4248 N N . LEU A 1 546 ? 9.191 -15.448 -34.107 1.00 91.06 546 LEU A N 1
ATOM 4249 C CA . LEU A 1 546 ? 10.048 -16.030 -33.075 1.00 91.06 546 LEU A CA 1
ATOM 4250 C C . LEU A 1 546 ? 10.249 -17.525 -33.353 1.00 91.06 546 LEU A C 1
ATOM 4252 O O . LEU A 1 546 ? 9.280 -18.269 -33.480 1.00 91.06 546 LEU A O 1
ATOM 4256 N N . HIS A 1 547 ? 11.496 -17.982 -33.390 1.00 91.62 547 HIS A N 1
ATOM 4257 C CA . HIS A 1 547 ? 11.842 -19.384 -33.622 1.00 91.62 547 HIS A CA 1
ATOM 4258 C C . HIS A 1 547 ? 11.934 -20.153 -32.301 1.00 91.62 547 HIS A C 1
ATOM 4260 O O . HIS A 1 547 ? 12.551 -19.694 -31.339 1.00 91.62 547 HIS A O 1
ATOM 4266 N N . ALA A 1 548 ? 11.348 -21.349 -32.246 1.00 89.50 548 ALA A N 1
ATOM 4267 C CA . ALA A 1 548 ? 11.297 -22.161 -31.030 1.00 89.50 548 ALA A CA 1
ATOM 4268 C C . ALA A 1 548 ? 11.797 -23.597 -31.269 1.00 89.50 548 ALA A C 1
ATOM 4270 O O . ALA A 1 548 ? 10.984 -24.522 -31.339 1.00 89.50 548 ALA A O 1
ATOM 4271 N N . PRO A 1 549 ? 13.119 -23.808 -31.432 1.00 87.94 549 PRO A N 1
ATOM 4272 C CA . PRO A 1 549 ? 13.677 -25.148 -31.586 1.00 87.94 549 PRO A CA 1
ATOM 4273 C C . PRO A 1 549 ? 13.379 -26.023 -30.359 1.00 87.94 549 PRO A C 1
ATOM 4275 O O . PRO A 1 549 ? 13.314 -25.534 -29.228 1.00 87.94 549 PRO A O 1
ATOM 4278 N N . GLN A 1 550 ? 13.187 -27.322 -30.594 1.00 83.56 550 GLN A N 1
ATOM 4279 C CA . GLN A 1 550 ? 12.857 -28.293 -29.549 1.00 83.56 550 GLN A CA 1
ATOM 4280 C C . GLN A 1 550 ? 14.011 -28.432 -28.542 1.00 83.56 550 GLN A C 1
ATOM 4282 O O . GLN A 1 550 ? 15.168 -28.557 -28.943 1.00 83.56 550 GLN A O 1
ATOM 4287 N N . GLY A 1 551 ? 13.694 -28.432 -27.243 1.00 82.19 551 GLY A N 1
ATOM 4288 C CA . GLY A 1 551 ? 14.678 -28.512 -26.160 1.00 82.19 551 GLY A CA 1
ATOM 4289 C C . GLY A 1 551 ? 14.489 -27.468 -25.054 1.00 82.19 551 GLY A C 1
ATOM 4290 O O . GLY A 1 551 ? 13.798 -26.456 -25.210 1.00 82.19 551 GLY A O 1
ATOM 4291 N N . GLN A 1 552 ? 15.134 -27.713 -23.907 1.00 80.19 552 GLN A N 1
ATOM 4292 C CA . GLN A 1 552 ? 15.125 -26.808 -22.745 1.00 80.19 552 GLN A CA 1
ATOM 4293 C C . GLN A 1 552 ? 16.131 -25.649 -22.856 1.00 80.19 552 GLN A C 1
ATOM 4295 O O . GLN A 1 552 ? 16.053 -24.696 -22.078 1.00 80.19 552 GLN A O 1
ATOM 4300 N N . THR A 1 553 ? 17.060 -25.715 -23.811 1.00 82.75 553 THR A N 1
ATOM 4301 C CA . THR A 1 553 ? 18.092 -24.703 -24.078 1.00 82.75 553 THR A CA 1
ATOM 4302 C C . THR A 1 553 ? 18.189 -24.435 -25.582 1.00 82.75 553 THR A C 1
ATOM 4304 O O . THR A 1 553 ? 17.854 -25.301 -26.390 1.00 82.75 553 THR A O 1
ATOM 4307 N N . ILE A 1 554 ? 18.627 -23.235 -25.978 1.00 84.06 554 ILE A N 1
ATOM 4308 C CA . ILE A 1 554 ? 18.834 -22.903 -27.399 1.00 84.06 554 ILE A CA 1
ATOM 4309 C C . ILE A 1 554 ? 20.164 -23.510 -27.858 1.00 84.06 554 ILE A C 1
ATOM 4311 O O . ILE A 1 554 ? 21.218 -23.165 -27.325 1.00 84.06 554 ILE A O 1
ATOM 4315 N N . SER A 1 555 ? 20.131 -24.395 -28.859 1.00 85.69 555 SER A N 1
ATOM 4316 C CA . SER A 1 555 ? 21.354 -24.836 -29.540 1.00 85.69 555 SER A CA 1
ATOM 4317 C C . SER A 1 555 ? 21.861 -23.732 -30.469 1.00 85.69 555 SER A C 1
ATOM 4319 O O . SER A 1 555 ? 21.144 -23.284 -31.368 1.00 85.69 555 SER A O 1
ATOM 4321 N N . TYR A 1 556 ? 23.117 -23.324 -30.285 1.00 88.12 556 TYR A N 1
ATOM 4322 C CA . TYR A 1 556 ? 23.765 -22.311 -31.122 1.00 88.12 556 TYR A CA 1
ATOM 4323 C C . TYR A 1 556 ? 23.952 -22.738 -32.573 1.00 88.12 556 TYR A C 1
ATOM 4325 O O . TYR A 1 556 ? 24.070 -21.877 -33.443 1.00 88.12 556 TYR A O 1
ATOM 4333 N N . ARG A 1 557 ? 23.851 -24.038 -32.855 1.00 87.88 557 ARG A N 1
ATOM 4334 C CA . ARG A 1 557 ? 23.831 -24.575 -34.212 1.00 87.88 557 ARG A CA 1
ATOM 4335 C C . ARG A 1 557 ? 22.690 -24.010 -35.061 1.00 87.88 557 ARG A C 1
ATOM 4337 O O . ARG A 1 557 ? 22.894 -23.762 -36.242 1.00 87.88 557 ARG A O 1
ATOM 4344 N N . HIS A 1 558 ? 21.517 -23.743 -34.476 1.00 87.81 558 HIS A N 1
ATOM 4345 C CA . HIS A 1 558 ? 20.397 -23.121 -35.203 1.00 87.81 558 HIS A CA 1
ATOM 4346 C C . HIS A 1 558 ? 20.713 -21.686 -35.638 1.00 87.81 558 HIS A C 1
ATOM 4348 O O . HIS A 1 558 ? 20.398 -21.277 -36.755 1.00 87.81 558 HIS A O 1
ATOM 4354 N N . VAL A 1 559 ? 21.381 -20.934 -34.764 1.00 89.62 559 VAL A N 1
ATOM 4355 C CA . VAL A 1 559 ? 21.819 -19.568 -35.064 1.00 89.62 559 VAL A CA 1
ATOM 4356 C C . VAL A 1 559 ? 22.935 -19.600 -36.111 1.00 89.62 559 VAL A C 1
ATOM 4358 O O . VAL A 1 559 ? 22.893 -18.845 -37.077 1.00 89.62 559 VAL A O 1
ATOM 4361 N N . ALA A 1 560 ? 23.897 -20.518 -35.975 1.00 89.94 560 ALA A N 1
ATOM 4362 C CA . ALA A 1 560 ? 25.000 -20.680 -36.921 1.00 89.94 560 ALA A CA 1
ATOM 4363 C C . ALA A 1 560 ? 24.510 -21.114 -38.314 1.00 89.94 560 ALA A C 1
ATOM 4365 O O . ALA A 1 560 ? 25.022 -20.632 -39.321 1.00 89.94 560 ALA A O 1
ATOM 4366 N N . GLN A 1 561 ? 23.466 -21.946 -38.386 1.00 89.69 561 GLN A N 1
ATOM 4367 C CA . GLN A 1 561 ? 22.804 -22.297 -39.642 1.00 89.69 561 GLN A CA 1
ATOM 4368 C C . GLN A 1 561 ? 22.159 -21.074 -40.311 1.00 89.69 561 GLN A C 1
ATOM 4370 O O . GLN A 1 561 ? 22.312 -20.896 -41.513 1.00 89.69 561 GLN A O 1
ATOM 4375 N N . THR A 1 562 ? 21.505 -20.199 -39.543 1.00 91.12 562 THR A N 1
ATOM 4376 C CA . THR A 1 562 ? 20.927 -18.955 -40.087 1.00 91.12 562 THR A CA 1
ATOM 4377 C C . THR A 1 562 ? 22.022 -18.034 -40.632 1.00 91.12 562 THR A C 1
ATOM 4379 O O . THR A 1 562 ? 21.873 -17.439 -41.694 1.00 91.12 562 THR A O 1
ATOM 4382 N N . VAL A 1 563 ? 23.173 -17.968 -39.953 1.00 90.75 563 VAL A N 1
ATOM 4383 C CA . VAL A 1 563 ? 24.350 -17.250 -40.469 1.00 90.75 563 VAL A CA 1
ATOM 4384 C C . VAL A 1 563 ? 24.886 -17.897 -41.751 1.00 90.75 563 VAL A C 1
ATOM 4386 O O . VAL A 1 563 ? 25.261 -17.168 -42.661 1.00 90.75 563 VAL A O 1
ATOM 4389 N N . ALA A 1 564 ? 24.870 -19.229 -41.872 1.00 90.00 564 ALA A N 1
ATOM 4390 C CA . ALA A 1 564 ? 25.235 -19.926 -43.110 1.00 90.00 564 ALA A CA 1
ATOM 4391 C C . ALA A 1 564 ? 24.292 -19.581 -44.275 1.00 90.00 564 ALA A C 1
ATOM 4393 O O . ALA A 1 564 ? 24.729 -19.384 -45.406 1.00 90.00 564 ALA A O 1
ATOM 4394 N N . GLU A 1 565 ? 22.990 -19.506 -43.996 1.00 90.50 565 GLU A N 1
ATOM 4395 C CA . GLU A 1 565 ? 21.975 -19.102 -44.970 1.00 90.50 565 GLU A CA 1
ATOM 4396 C C . GLU A 1 565 ? 22.191 -17.646 -45.404 1.00 90.50 565 GLU A C 1
ATOM 4398 O O . GLU A 1 565 ? 22.157 -17.349 -46.597 1.00 90.50 565 GLU A O 1
ATOM 4403 N N . TYR A 1 566 ? 22.528 -16.753 -44.469 1.00 91.62 566 TYR A N 1
ATOM 4404 C CA . TYR A 1 566 ? 22.859 -15.364 -44.791 1.00 91.62 566 TYR A CA 1
ATOM 4405 C C . TYR A 1 566 ? 24.184 -15.215 -45.544 1.00 91.62 566 TYR A C 1
ATOM 4407 O O . TYR A 1 566 ? 24.266 -14.347 -46.401 1.00 91.62 566 TYR A O 1
ATOM 4415 N N . ASP A 1 567 ? 25.193 -16.049 -45.286 1.00 88.88 567 ASP A N 1
ATOM 4416 C CA . ASP A 1 567 ? 26.464 -16.047 -46.032 1.00 88.88 567 ASP A CA 1
ATOM 4417 C C . ASP A 1 567 ? 26.282 -16.523 -47.482 1.00 88.88 567 ASP A C 1
ATOM 4419 O O . ASP A 1 567 ? 26.994 -16.101 -48.391 1.00 88.88 567 ASP A O 1
ATOM 4423 N N . ARG A 1 568 ? 25.278 -17.378 -47.722 1.00 89.00 568 ARG A N 1
ATOM 4424 C CA . ARG A 1 568 ? 24.867 -17.781 -49.072 1.00 89.00 568 ARG A CA 1
ATOM 4425 C C . ARG A 1 568 ? 24.146 -16.651 -49.809 1.00 89.00 568 ARG A C 1
ATOM 4427 O O . ARG A 1 568 ? 24.381 -16.458 -51.002 1.00 89.00 568 ARG A O 1
ATOM 4434 N N . ASP A 1 569 ? 23.239 -15.958 -49.124 1.00 88.69 569 ASP A N 1
ATOM 4435 C CA . ASP A 1 569 ? 22.306 -15.013 -49.748 1.00 88.69 569 ASP A CA 1
ATOM 4436 C C . ASP A 1 569 ? 22.841 -13.562 -49.770 1.00 88.69 569 ASP A C 1
ATOM 4438 O O . ASP A 1 569 ? 22.415 -12.752 -50.599 1.00 88.69 569 ASP A O 1
ATOM 4442 N N . PHE A 1 570 ? 23.817 -13.229 -48.917 1.00 91.75 570 PHE A N 1
ATOM 4443 C CA . PHE A 1 570 ? 24.402 -11.895 -48.739 1.00 91.75 570 PHE A CA 1
ATOM 4444 C C . PHE A 1 570 ? 25.929 -11.944 -48.576 1.00 91.75 570 PHE A C 1
ATOM 4446 O O . PHE A 1 570 ? 26.500 -12.956 -48.190 1.00 91.75 570 PHE A O 1
ATOM 4453 N N . GLU A 1 571 ? 26.605 -10.812 -48.795 1.00 89.62 571 GLU A N 1
ATOM 4454 C CA . GLU A 1 571 ? 28.037 -10.687 -48.487 1.00 89.62 571 GLU A CA 1
ATOM 4455 C C . GLU A 1 571 ? 28.213 -10.229 -47.028 1.00 89.62 571 GLU A C 1
ATOM 4457 O O . GLU A 1 571 ? 28.120 -9.032 -46.728 1.00 89.62 571 GLU A O 1
ATOM 4462 N N . ILE A 1 572 ? 28.453 -11.163 -46.099 1.00 90.62 572 ILE A N 1
ATOM 4463 C CA . ILE A 1 572 ? 28.631 -10.826 -44.677 1.00 90.62 572 ILE A CA 1
ATOM 4464 C C . ILE A 1 572 ? 29.951 -10.073 -44.476 1.00 90.62 572 ILE A C 1
ATOM 4466 O O . ILE A 1 572 ? 31.045 -10.621 -44.584 1.00 90.62 572 ILE A O 1
ATOM 4470 N N . ALA A 1 573 ? 29.851 -8.798 -44.105 1.00 88.06 573 ALA A N 1
ATOM 4471 C CA . ALA A 1 573 ? 31.010 -7.954 -43.850 1.00 88.06 573 ALA A CA 1
ATOM 4472 C C . ALA A 1 573 ? 31.645 -8.231 -42.484 1.00 88.06 573 ALA A C 1
ATOM 4474 O O . ALA A 1 573 ? 32.863 -8.351 -42.367 1.00 88.06 573 ALA A O 1
ATOM 4475 N N . GLN A 1 574 ? 30.815 -8.248 -41.439 1.00 88.75 574 GLN A N 1
ATOM 4476 C CA . GLN A 1 574 ? 31.231 -8.478 -40.058 1.00 88.75 574 GLN A CA 1
ATOM 4477 C C . GLN A 1 574 ? 30.032 -8.844 -39.181 1.00 88.75 574 GLN A C 1
ATOM 4479 O O . GLN A 1 574 ? 28.915 -8.376 -39.419 1.00 88.75 574 GLN A O 1
ATOM 4484 N N . VAL A 1 575 ? 30.301 -9.607 -38.124 1.00 91.06 575 VAL A N 1
ATOM 4485 C CA . VAL A 1 575 ? 29.347 -9.963 -37.072 1.00 91.06 575 VAL A CA 1
ATOM 4486 C C . VAL A 1 575 ? 29.820 -9.351 -35.759 1.00 91.06 575 VAL A C 1
ATOM 4488 O O . VAL A 1 575 ? 30.861 -9.733 -35.218 1.00 91.06 575 VAL A O 1
ATOM 4491 N N . ALA A 1 576 ? 29.070 -8.374 -35.258 1.00 90.88 576 ALA A N 1
ATOM 4492 C CA . ALA A 1 576 ? 29.291 -7.786 -33.947 1.00 90.88 576 ALA A CA 1
ATOM 4493 C C . ALA A 1 576 ? 28.735 -8.708 -32.853 1.00 90.88 576 ALA A C 1
ATOM 4495 O O . ALA A 1 576 ? 27.628 -9.219 -32.998 1.00 90.88 576 ALA A O 1
ATOM 4496 N N . TYR A 1 577 ? 29.478 -8.918 -31.768 1.00 89.06 577 TYR A N 1
ATOM 4497 C CA . TYR A 1 577 ? 29.075 -9.833 -30.695 1.00 89.06 577 TYR A CA 1
ATOM 4498 C C . TYR A 1 577 ? 29.532 -9.345 -29.317 1.00 89.06 577 TYR A C 1
ATOM 4500 O O . TYR A 1 577 ? 30.566 -8.678 -29.197 1.00 89.06 577 TYR A O 1
ATOM 4508 N N . ASP A 1 578 ? 28.810 -9.734 -28.268 1.00 85.00 578 ASP A N 1
ATOM 4509 C CA . ASP A 1 578 ? 29.272 -9.607 -26.888 1.00 85.00 578 ASP A CA 1
ATOM 4510 C C . ASP A 1 578 ? 29.957 -10.907 -26.411 1.00 85.00 578 ASP A C 1
ATOM 4512 O O . ASP A 1 578 ? 29.773 -11.988 -26.962 1.00 85.00 578 ASP A O 1
ATOM 4516 N N . ARG A 1 579 ? 30.794 -10.838 -25.369 1.00 80.44 579 ARG A N 1
ATOM 4517 C CA . ARG A 1 579 ? 31.615 -11.994 -24.951 1.00 80.44 579 ARG A CA 1
ATOM 4518 C C . ARG A 1 579 ? 30.813 -13.178 -24.406 1.00 80.44 579 ARG A C 1
ATOM 4520 O O . ARG A 1 579 ? 31.389 -14.263 -24.271 1.00 80.44 579 ARG A O 1
ATOM 4527 N N . TYR A 1 580 ? 29.563 -12.981 -24.002 1.00 75.06 580 TYR A N 1
ATOM 4528 C CA . TYR A 1 580 ? 28.758 -14.029 -23.402 1.00 75.06 580 TYR A CA 1
ATOM 4529 C C . TYR A 1 580 ? 28.414 -15.106 -24.438 1.00 75.06 580 TYR A C 1
ATOM 4531 O O . TYR A 1 580 ? 27.951 -14.818 -25.532 1.00 75.06 580 TYR A O 1
ATOM 4539 N N . ALA A 1 581 ? 28.695 -16.367 -24.098 1.00 76.88 581 ALA A N 1
ATOM 4540 C CA . ALA A 1 581 ? 28.438 -17.557 -24.917 1.00 76.88 581 ALA A CA 1
ATOM 4541 C C . ALA A 1 581 ? 29.056 -17.612 -26.337 1.00 76.88 581 ALA A C 1
ATOM 4543 O O . ALA A 1 581 ? 29.021 -18.668 -26.968 1.00 76.88 581 ALA A O 1
ATOM 4544 N N . PHE A 1 582 ? 29.725 -16.552 -26.800 1.00 84.94 582 PHE A N 1
ATOM 4545 C CA . PHE A 1 582 ? 30.321 -16.469 -28.133 1.00 84.94 582 PHE A CA 1
ATOM 4546 C C . PHE A 1 582 ? 31.288 -17.613 -28.460 1.00 84.94 582 PHE A C 1
ATOM 4548 O O . PHE A 1 582 ? 31.267 -18.115 -29.573 1.00 84.94 582 PHE A O 1
ATOM 4555 N N . ARG A 1 583 ? 32.106 -18.073 -27.500 1.00 82.94 583 ARG A N 1
ATOM 4556 C CA . ARG A 1 583 ? 33.074 -19.161 -27.753 1.00 82.94 583 ARG A CA 1
ATOM 4557 C C . ARG A 1 583 ? 32.409 -20.455 -28.229 1.00 82.94 583 ARG A C 1
ATOM 4559 O O . ARG A 1 583 ? 32.948 -21.115 -29.102 1.00 82.94 583 ARG A O 1
ATOM 4566 N N . GLN A 1 584 ? 31.248 -20.792 -27.668 1.00 83.38 584 GLN A N 1
ATOM 4567 C CA . GLN A 1 584 ? 30.497 -21.992 -28.056 1.00 83.38 584 GLN A CA 1
ATOM 4568 C C . GLN A 1 584 ? 29.863 -21.816 -29.440 1.00 83.38 584 GLN A C 1
ATOM 4570 O O . GLN A 1 584 ? 29.853 -22.738 -30.243 1.00 83.38 584 GLN A O 1
ATOM 4575 N N . PHE A 1 585 ? 29.374 -20.611 -29.744 1.00 87.94 585 PHE A N 1
ATOM 4576 C CA . PHE A 1 585 ? 28.873 -20.277 -31.075 1.00 87.94 585 PHE A CA 1
ATOM 4577 C C . PHE A 1 585 ? 29.987 -20.286 -32.140 1.00 87.94 585 PHE A C 1
ATOM 4579 O O . PHE A 1 585 ? 29.782 -20.790 -33.239 1.00 87.94 585 PHE A O 1
ATOM 4586 N N . GLU A 1 586 ? 31.181 -19.782 -31.818 1.00 87.62 586 GLU A N 1
ATOM 4587 C CA . GLU A 1 586 ? 32.334 -19.764 -32.726 1.00 87.62 586 GLU A CA 1
ATOM 4588 C C . GLU A 1 586 ? 32.777 -21.183 -33.125 1.00 87.62 586 GLU A C 1
ATOM 4590 O O . GLU A 1 586 ? 33.173 -21.407 -34.269 1.00 87.62 586 GLU A O 1
ATOM 4595 N N . GLU A 1 587 ? 32.695 -22.147 -32.203 1.00 85.94 587 GLU A N 1
ATOM 4596 C CA . GLU A 1 587 ? 32.960 -23.564 -32.483 1.00 85.94 587 GLU A CA 1
ATOM 4597 C C . GLU A 1 587 ? 31.954 -24.135 -33.497 1.00 85.94 587 GLU A C 1
ATOM 4599 O O . GLU A 1 587 ? 32.372 -24.710 -34.499 1.00 85.94 587 GLU A O 1
ATOM 4604 N N . GLU A 1 588 ? 30.654 -23.881 -33.319 1.00 88.81 588 GLU A N 1
ATOM 4605 C CA . GLU A 1 588 ? 29.599 -24.322 -34.252 1.00 88.81 588 GLU A CA 1
ATOM 4606 C C . GLU A 1 588 ? 29.768 -23.711 -35.657 1.00 88.81 588 GLU A C 1
ATOM 4608 O O . GLU A 1 588 ? 29.610 -24.394 -36.668 1.00 88.81 588 GLU A O 1
ATOM 4613 N N . VAL A 1 589 ? 30.149 -22.430 -35.747 1.00 87.50 589 VAL A N 1
ATOM 4614 C CA . VAL A 1 589 ? 30.432 -21.755 -37.030 1.00 87.50 589 VAL A CA 1
ATOM 4615 C C . VAL A 1 589 ? 31.636 -22.388 -37.739 1.00 87.50 589 VAL A C 1
ATOM 4617 O O . VAL A 1 589 ? 31.601 -22.586 -38.956 1.00 87.50 589 VAL A O 1
ATOM 4620 N N . LYS A 1 590 ? 32.689 -22.744 -36.988 1.00 86.00 590 LYS A N 1
ATOM 4621 C CA . LYS A 1 590 ? 33.871 -23.440 -37.527 1.00 86.00 590 LYS A CA 1
ATOM 4622 C C . LYS A 1 590 ? 33.534 -24.848 -38.004 1.00 86.00 590 LYS A C 1
ATOM 4624 O O . LYS A 1 590 ? 34.019 -25.245 -39.060 1.00 86.00 590 LYS A O 1
ATOM 4629 N N . GLU A 1 591 ? 32.699 -25.584 -37.271 1.00 86.38 591 GLU A N 1
ATOM 4630 C CA . GLU A 1 591 ? 32.226 -26.909 -37.692 1.00 86.38 591 GLU A CA 1
ATOM 4631 C C . GLU A 1 591 ? 31.408 -26.857 -38.988 1.00 86.38 591 GLU A C 1
ATOM 4633 O O . GLU A 1 591 ? 31.516 -27.759 -39.818 1.00 86.38 591 GLU A O 1
ATOM 4638 N N . LEU A 1 592 ? 30.635 -25.786 -39.198 1.00 86.12 592 LEU A N 1
ATOM 4639 C CA . LEU A 1 592 ? 29.907 -25.542 -40.448 1.00 86.12 592 LEU A CA 1
ATOM 4640 C C . LEU A 1 592 ? 30.804 -25.048 -41.599 1.00 86.12 592 LEU A C 1
ATOM 4642 O O . LEU A 1 592 ? 30.332 -24.938 -42.729 1.00 86.12 592 LEU A O 1
ATOM 4646 N N . GLY A 1 593 ? 32.088 -24.774 -41.342 1.00 82.75 593 GLY A N 1
ATOM 4647 C CA . GLY A 1 593 ? 33.060 -24.360 -42.358 1.00 82.75 593 GLY A CA 1
ATOM 4648 C C . GLY A 1 593 ? 32.914 -22.910 -42.835 1.00 82.75 593 GLY A C 1
ATOM 4649 O O . GLY A 1 593 ? 33.421 -22.574 -43.904 1.00 82.75 593 GLY A O 1
ATOM 4650 N N . LEU A 1 594 ? 32.236 -22.052 -42.069 1.00 83.56 594 LEU A N 1
ATOM 4651 C CA . LEU A 1 594 ? 31.997 -20.652 -42.430 1.00 83.56 594 LEU A CA 1
ATOM 4652 C C . LEU A 1 594 ? 33.209 -19.767 -42.102 1.00 83.56 594 LEU A C 1
ATOM 4654 O O . LEU A 1 594 ? 33.790 -19.854 -41.018 1.00 83.56 594 LEU A O 1
ATOM 4658 N N . SER A 1 595 ? 33.563 -18.858 -43.015 1.00 80.00 595 SER A N 1
ATOM 4659 C CA . SER A 1 595 ? 34.689 -17.927 -42.856 1.00 80.00 595 SER A CA 1
ATOM 4660 C C . SER A 1 595 ? 34.200 -16.494 -42.620 1.00 80.00 595 SER A C 1
ATOM 4662 O O . SER A 1 595 ? 34.332 -15.631 -43.487 1.00 80.00 595 SER A O 1
ATOM 4664 N N . VAL A 1 596 ? 33.657 -16.232 -41.429 1.00 83.44 596 VAL A N 1
ATOM 4665 C CA . VAL A 1 596 ? 33.031 -14.946 -41.074 1.00 83.44 596 VAL A CA 1
ATOM 4666 C C . VAL A 1 596 ? 33.936 -14.093 -40.175 1.00 83.44 596 VAL A C 1
ATOM 4668 O O . VAL A 1 596 ? 34.615 -14.602 -39.282 1.00 83.44 596 VAL A O 1
ATOM 4671 N N . SER A 1 597 ? 33.949 -12.772 -40.392 1.00 85.94 597 SER A N 1
ATOM 4672 C CA . SER A 1 597 ? 34.705 -11.828 -39.557 1.00 85.94 597 SER A CA 1
ATOM 4673 C C . SER A 1 597 ? 33.913 -11.413 -38.314 1.00 85.94 597 SER A C 1
ATOM 4675 O O . SER A 1 597 ? 32.819 -10.862 -38.427 1.00 85.94 597 SER A O 1
ATOM 4677 N N . PHE A 1 598 ? 34.478 -11.628 -37.126 1.00 87.50 598 PHE A N 1
ATOM 4678 C CA . PHE A 1 598 ? 33.853 -11.280 -35.848 1.00 87.50 598 PHE A CA 1
ATOM 4679 C C . PHE A 1 598 ? 34.470 -10.023 -35.228 1.00 87.50 598 PHE A C 1
ATOM 4681 O O . PHE A 1 598 ? 35.693 -9.869 -35.197 1.00 87.50 598 PHE A O 1
ATOM 4688 N N . VAL A 1 599 ? 33.627 -9.133 -34.695 1.00 88.00 599 VAL A N 1
ATOM 4689 C CA . VAL A 1 599 ? 34.048 -7.881 -34.048 1.00 88.00 599 VAL A CA 1
ATOM 4690 C C . VAL A 1 599 ? 33.417 -7.759 -32.668 1.00 88.00 599 VAL A C 1
ATOM 4692 O O . VAL A 1 599 ? 32.204 -7.835 -32.510 1.00 88.00 599 VAL A O 1
ATOM 4695 N N . GLU A 1 600 ? 34.241 -7.532 -31.650 1.00 86.19 600 GLU A N 1
ATOM 4696 C CA . GLU A 1 600 ? 33.753 -7.403 -30.279 1.00 86.19 600 GLU A CA 1
ATOM 4697 C C . GLU A 1 600 ? 32.990 -6.078 -30.077 1.00 86.19 600 GLU A C 1
ATOM 4699 O O . GLU A 1 600 ? 33.539 -4.995 -30.302 1.00 86.19 600 GLU A O 1
ATOM 4704 N N . HIS A 1 601 ? 31.753 -6.163 -29.581 1.00 88.19 601 HIS A N 1
ATOM 4705 C CA . HIS A 1 601 ? 30.924 -5.046 -29.121 1.00 88.19 601 HIS A CA 1
ATOM 4706 C C . HIS A 1 601 ? 30.530 -5.275 -27.648 1.00 88.19 601 HIS A C 1
ATOM 4708 O O . HIS A 1 601 ? 29.624 -6.054 -27.354 1.00 88.19 601 HIS A O 1
ATOM 4714 N N . PRO A 1 602 ? 31.245 -4.669 -26.682 1.00 82.75 602 PRO A N 1
ATOM 4715 C CA . PRO A 1 602 ? 30.964 -4.886 -25.265 1.00 82.75 602 PRO A CA 1
ATOM 4716 C C . PRO A 1 602 ? 29.628 -4.273 -24.821 1.00 82.75 602 PRO A C 1
ATOM 4718 O O . PRO A 1 602 ? 29.335 -3.114 -25.116 1.00 82.75 602 PRO A O 1
ATOM 4721 N N . GLN A 1 603 ? 28.869 -5.015 -24.007 1.00 74.81 603 GLN A N 1
ATOM 4722 C CA . GLN A 1 603 ? 27.664 -4.507 -23.347 1.00 74.81 603 GLN A CA 1
ATOM 4723 C C . GLN A 1 603 ? 28.019 -3.507 -22.222 1.00 74.81 603 GLN A C 1
ATOM 4725 O O . GLN A 1 603 ? 28.893 -3.777 -21.391 1.00 74.81 603 GLN A O 1
ATOM 4730 N N . GLY A 1 604 ? 27.311 -2.372 -22.168 1.00 78.94 604 GLY A N 1
ATOM 4731 C CA . GLY A 1 604 ? 27.451 -1.325 -21.143 1.00 78.94 604 GLY A CA 1
ATOM 4732 C C . GLY A 1 604 ? 28.352 -0.138 -21.529 1.00 78.94 604 GLY A C 1
ATOM 4733 O O . GLY A 1 604 ? 28.953 -0.097 -22.599 1.00 78.94 604 GLY A O 1
ATOM 4734 N N . GLY A 1 605 ? 28.447 0.861 -20.643 1.00 74.19 605 GLY A N 1
ATOM 4735 C CA . GLY A 1 605 ? 29.101 2.147 -20.939 1.00 74.19 605 GLY A CA 1
ATOM 4736 C C . GLY A 1 605 ? 30.620 2.221 -20.768 1.00 74.19 605 GLY A C 1
ATOM 4737 O O . GLY A 1 605 ? 31.247 3.132 -21.295 1.00 74.19 605 GLY A O 1
ATOM 4738 N N . LEU A 1 606 ? 31.244 1.284 -20.048 1.00 73.69 606 LEU A N 1
ATOM 4739 C CA . LEU A 1 606 ? 32.614 1.468 -19.534 1.00 73.69 606 LEU A CA 1
ATOM 4740 C C . LEU A 1 606 ? 33.731 0.881 -20.413 1.00 73.69 606 LEU A C 1
ATOM 4742 O O . LEU A 1 606 ? 34.904 1.154 -20.161 1.00 73.69 606 LEU A O 1
ATOM 4746 N N . LYS A 1 607 ? 33.411 0.044 -21.408 1.00 76.62 607 LYS A N 1
ATOM 4747 C CA . LYS A 1 607 ? 34.410 -0.688 -22.207 1.00 76.62 607 LYS A CA 1
ATOM 4748 C C . LYS A 1 607 ? 34.165 -0.511 -23.701 1.00 76.62 607 LYS A C 1
ATOM 4750 O O . LYS A 1 607 ? 33.056 -0.741 -24.163 1.00 76.62 607 LYS A O 1
ATOM 4755 N N . LYS A 1 608 ? 35.217 -0.170 -24.450 1.00 81.25 608 LYS A N 1
ATOM 4756 C CA . LYS A 1 608 ? 35.231 -0.209 -25.920 1.00 81.25 608 LYS A CA 1
ATOM 4757 C C . LYS A 1 608 ? 35.801 -1.550 -26.392 1.00 81.25 608 LYS A C 1
ATOM 4759 O O . LYS A 1 608 ? 36.699 -2.098 -25.748 1.00 81.25 608 LYS A O 1
ATOM 4764 N N . GLY A 1 609 ? 35.286 -2.076 -27.497 1.00 79.06 609 GLY A N 1
ATOM 4765 C CA . GLY A 1 609 ? 35.845 -3.236 -28.186 1.00 79.06 609 GLY A CA 1
ATOM 4766 C C . GLY A 1 609 ? 37.238 -2.935 -28.742 1.00 79.06 609 GLY A C 1
ATOM 4767 O O . GLY A 1 609 ? 37.665 -1.779 -28.807 1.00 79.06 609 GLY A O 1
ATOM 4768 N N . LYS A 1 610 ? 37.969 -3.974 -29.153 1.00 76.94 610 LYS A N 1
ATOM 4769 C CA . LYS A 1 610 ? 39.250 -3.788 -29.848 1.00 76.94 610 LYS A CA 1
ATOM 4770 C C . LYS A 1 610 ? 38.998 -3.548 -31.343 1.00 76.94 610 LYS A C 1
ATOM 4772 O O . LYS A 1 610 ? 38.217 -4.293 -31.932 1.00 76.94 610 LYS A O 1
ATOM 4777 N N . PRO A 1 611 ? 39.637 -2.547 -31.973 1.00 69.62 611 PRO A N 1
ATOM 4778 C CA . PRO A 1 611 ? 39.543 -2.365 -33.417 1.00 69.62 611 PRO A CA 1
ATOM 4779 C C . PRO A 1 611 ? 40.189 -3.549 -34.147 1.00 69.62 611 PRO A C 1
ATOM 4781 O O . PRO A 1 611 ? 41.184 -4.109 -33.683 1.00 69.62 611 PRO A O 1
ATOM 4784 N N . THR A 1 612 ? 39.627 -3.938 -35.291 1.00 69.25 612 THR A N 1
ATOM 4785 C CA . THR A 1 612 ? 40.155 -5.051 -36.089 1.00 69.25 612 THR A CA 1
ATOM 4786 C C . THR A 1 612 ? 41.514 -4.699 -36.693 1.00 69.25 612 THR A C 1
ATOM 4788 O O . THR A 1 612 ? 41.750 -3.567 -37.122 1.00 69.25 612 THR A O 1
ATOM 4791 N N . GLU A 1 613 ? 42.418 -5.679 -36.792 1.00 65.50 613 GLU A N 1
ATOM 4792 C CA . GLU A 1 613 ? 43.752 -5.473 -37.381 1.00 65.50 613 GLU A CA 1
ATOM 4793 C C . GLU A 1 613 ? 43.685 -4.959 -38.828 1.00 65.50 613 GLU A C 1
ATOM 4795 O O . GLU A 1 613 ? 44.527 -4.165 -39.252 1.00 65.50 613 GLU A O 1
ATOM 4800 N N . ALA A 1 614 ? 42.652 -5.359 -39.576 1.00 63.97 614 ALA A N 1
ATOM 4801 C CA . ALA A 1 614 ? 42.376 -4.864 -40.921 1.00 63.97 614 ALA A CA 1
ATOM 4802 C C . ALA A 1 614 ? 42.020 -3.364 -40.932 1.00 63.97 614 ALA A C 1
ATOM 4804 O O . ALA A 1 614 ? 42.532 -2.623 -41.770 1.00 63.97 614 ALA A O 1
ATOM 4805 N N . ALA A 1 615 ? 41.207 -2.890 -39.980 1.00 64.56 615 ALA A N 1
ATOM 4806 C CA . ALA A 1 615 ? 40.834 -1.479 -39.869 1.00 64.56 615 ALA A CA 1
ATOM 4807 C C . ALA A 1 615 ? 42.012 -0.598 -39.418 1.00 64.56 615 ALA A C 1
ATOM 4809 O O . ALA A 1 615 ? 42.176 0.518 -39.909 1.00 64.56 615 ALA A O 1
ATOM 4810 N N . VAL A 1 616 ? 42.880 -1.118 -38.544 1.00 66.62 616 VAL A N 1
ATOM 4811 C CA . VAL A 1 616 ? 44.122 -0.440 -38.132 1.00 66.62 616 VAL A CA 1
ATOM 4812 C C . VAL A 1 616 ? 45.098 -0.320 -39.308 1.00 66.62 616 VAL A C 1
ATOM 4814 O O . VAL A 1 616 ? 45.644 0.759 -39.541 1.00 66.62 616 VAL A O 1
ATOM 4817 N N . LYS A 1 617 ? 45.270 -1.385 -40.106 1.00 64.31 617 LYS A N 1
ATOM 4818 C CA . LYS A 1 617 ? 46.095 -1.356 -41.328 1.00 64.31 617 LYS A CA 1
ATOM 4819 C C . LYS A 1 617 ? 45.526 -0.413 -42.396 1.00 64.31 617 LYS A C 1
ATOM 4821 O O . LYS A 1 617 ? 46.291 0.318 -43.018 1.00 64.31 617 LYS A O 1
ATOM 4826 N N . ALA A 1 618 ? 44.204 -0.378 -42.580 1.00 63.59 618 ALA A N 1
ATOM 4827 C CA . ALA A 1 618 ? 43.545 0.527 -43.525 1.00 63.59 618 ALA A CA 1
ATOM 4828 C C . ALA A 1 618 ? 43.650 2.007 -43.106 1.00 63.59 618 ALA A C 1
ATOM 4830 O O . ALA A 1 618 ? 43.895 2.867 -43.949 1.00 63.59 618 ALA A O 1
ATOM 4831 N N . ALA A 1 619 ? 43.524 2.316 -41.811 1.00 63.53 619 ALA A N 1
ATOM 4832 C CA . ALA A 1 619 ? 43.714 3.672 -41.293 1.00 63.53 619 ALA A CA 1
ATOM 4833 C C . ALA A 1 619 ? 45.172 4.138 -41.419 1.00 63.53 619 ALA A C 1
ATOM 4835 O O . ALA A 1 619 ? 45.412 5.266 -41.850 1.00 63.53 619 ALA A O 1
ATOM 4836 N N . ALA A 1 620 ? 46.133 3.246 -41.153 1.00 67.19 620 ALA A N 1
ATOM 4837 C CA . ALA A 1 620 ? 47.551 3.505 -41.387 1.00 67.19 620 ALA A CA 1
ATOM 4838 C C . ALA A 1 620 ? 47.852 3.765 -42.876 1.00 67.19 620 ALA A C 1
ATOM 4840 O O . ALA A 1 620 ? 48.573 4.707 -43.197 1.00 67.19 620 ALA A O 1
ATOM 4841 N N . ALA A 1 621 ? 47.242 2.999 -43.789 1.00 67.62 621 ALA A N 1
ATOM 4842 C CA . ALA A 1 621 ? 47.360 3.211 -45.235 1.00 67.62 621 ALA A CA 1
ATOM 4843 C C . ALA A 1 621 ? 46.707 4.525 -45.716 1.00 67.62 621 ALA A C 1
ATOM 4845 O O . ALA A 1 621 ? 47.147 5.103 -46.705 1.00 67.62 621 ALA A O 1
ATOM 4846 N N . ALA A 1 622 ? 45.686 5.018 -45.007 1.00 69.75 622 ALA A N 1
ATOM 4847 C CA . ALA A 1 622 ? 44.986 6.270 -45.301 1.00 69.75 622 ALA A CA 1
ATOM 4848 C C . ALA A 1 622 ? 45.527 7.494 -44.528 1.00 69.75 622 ALA A C 1
ATOM 4850 O O . ALA A 1 622 ? 44.933 8.570 -44.613 1.00 69.75 622 ALA A O 1
ATOM 4851 N N . GLY A 1 623 ? 46.607 7.345 -43.746 1.00 61.19 623 GLY A N 1
ATOM 4852 C CA . GLY A 1 623 ? 47.189 8.422 -42.931 1.00 61.19 623 GLY A CA 1
ATOM 4853 C C . GLY A 1 623 ? 46.287 8.926 -41.795 1.00 61.19 623 GLY A C 1
ATOM 4854 O O . GLY A 1 623 ? 46.446 10.056 -41.337 1.00 61.19 623 GLY A O 1
ATOM 4855 N N . LYS A 1 624 ? 45.315 8.118 -41.357 1.00 65.81 624 LYS A N 1
ATOM 4856 C CA . LYS A 1 624 ? 44.349 8.455 -40.302 1.00 65.81 624 LYS A CA 1
ATOM 4857 C C . LYS A 1 624 ? 44.737 7.776 -38.979 1.00 65.81 624 LYS A C 1
ATOM 4859 O O . LYS A 1 624 ? 45.321 6.692 -39.007 1.00 65.81 624 LYS A O 1
ATOM 4864 N N . PRO A 1 625 ? 44.420 8.381 -37.818 1.00 64.12 625 PRO A N 1
ATOM 4865 C CA . PRO A 1 625 ? 44.628 7.738 -36.521 1.00 64.12 625 PRO A CA 1
ATOM 4866 C C . PRO A 1 625 ? 43.884 6.399 -36.445 1.00 64.12 625 PRO A C 1
ATOM 4868 O O . PRO A 1 625 ? 42.869 6.205 -37.119 1.00 64.12 625 PRO A O 1
ATOM 4871 N N . ALA A 1 626 ? 44.406 5.475 -35.631 1.00 65.88 626 ALA A N 1
ATOM 4872 C CA . ALA A 1 626 ? 43.812 4.153 -35.460 1.00 65.88 626 ALA A CA 1
ATOM 4873 C C . ALA A 1 626 ? 42.327 4.287 -35.058 1.00 65.88 626 ALA A C 1
ATOM 4875 O O . ALA A 1 626 ? 42.016 5.073 -34.158 1.00 65.88 626 ALA A O 1
ATOM 4876 N N . PRO A 1 627 ? 41.410 3.563 -35.724 1.00 66.88 627 PRO A N 1
ATOM 4877 C CA . PRO A 1 627 ? 39.984 3.700 -35.477 1.00 66.88 627 PRO A CA 1
ATOM 4878 C C . PRO A 1 627 ? 39.642 3.211 -34.070 1.00 66.88 627 PRO A C 1
ATOM 4880 O O . PRO A 1 627 ? 40.220 2.241 -33.577 1.00 66.88 627 PRO A O 1
ATOM 4883 N N . GLU A 1 628 ? 38.691 3.879 -33.422 1.00 70.62 628 GLU A N 1
ATOM 4884 C CA . GLU A 1 628 ? 38.154 3.405 -32.150 1.00 70.62 628 GLU A CA 1
ATOM 4885 C C . GLU A 1 628 ? 37.363 2.105 -32.364 1.00 70.62 628 GLU A C 1
ATOM 4887 O O . GLU A 1 628 ? 36.680 1.941 -33.377 1.00 70.62 628 GLU A O 1
ATOM 4892 N N . GLY A 1 629 ? 37.452 1.166 -31.419 1.00 78.44 629 GLY A N 1
ATOM 4893 C CA . GLY A 1 629 ? 36.611 -0.029 -31.448 1.00 78.44 629 GLY A CA 1
ATOM 4894 C C . GLY A 1 629 ? 35.162 0.266 -31.056 1.00 78.44 629 GLY A C 1
ATOM 4895 O O . GLY A 1 629 ? 34.845 1.335 -30.528 1.00 78.44 629 GLY A O 1
ATOM 4896 N N . LEU A 1 630 ? 34.273 -0.694 -31.318 1.00 84.69 630 LEU A N 1
ATOM 4897 C CA . LEU A 1 630 ? 32.838 -0.532 -31.090 1.00 84.69 630 LEU A CA 1
ATOM 4898 C C . LEU A 1 630 ? 32.514 -0.275 -29.611 1.00 84.69 630 LEU A C 1
ATOM 4900 O O . LEU A 1 630 ? 33.115 -0.865 -28.715 1.00 84.69 630 LEU A O 1
ATOM 4904 N N . TRP A 1 631 ? 31.557 0.614 -29.351 1.00 87.25 631 TRP A N 1
ATOM 4905 C CA . TRP A 1 631 ? 31.214 1.058 -28.001 1.00 87.25 631 TRP A CA 1
ATOM 4906 C C . TRP A 1 631 ? 29.732 1.405 -27.903 1.00 87.25 631 TRP A C 1
ATOM 4908 O O . TRP A 1 631 ? 29.239 2.197 -28.705 1.00 87.25 631 TRP A O 1
ATOM 4918 N N . MET A 1 632 ? 29.033 0.846 -26.911 1.00 85.88 632 MET A N 1
ATOM 4919 C CA . MET A 1 632 ? 27.573 0.932 -26.810 1.00 85.88 632 MET A CA 1
ATOM 4920 C C . MET A 1 632 ? 27.025 2.374 -26.782 1.00 85.88 632 MET A C 1
ATOM 4922 O O . MET A 1 632 ? 26.167 2.655 -27.615 1.00 85.88 632 MET A O 1
ATOM 4926 N N . PRO A 1 633 ? 27.538 3.323 -25.973 1.00 84.75 633 PRO A N 1
ATOM 4927 C CA . PRO A 1 633 ? 27.115 4.725 -26.048 1.00 84.75 633 PRO A CA 1
ATOM 4928 C C . PRO A 1 633 ? 27.316 5.387 -27.409 1.00 84.75 633 PRO A C 1
ATOM 4930 O O . PRO A 1 633 ? 26.445 6.116 -27.884 1.00 84.75 633 PRO A O 1
ATOM 4933 N N . GLY A 1 634 ? 28.438 5.101 -28.075 1.00 82.94 634 GLY A N 1
ATOM 4934 C CA . GLY A 1 634 ? 28.692 5.593 -29.428 1.00 82.94 634 GLY A CA 1
ATOM 4935 C C . GLY A 1 634 ? 27.701 5.018 -30.442 1.00 82.94 634 GLY A C 1
ATOM 4936 O O . GLY A 1 634 ? 27.135 5.764 -31.238 1.00 82.94 634 GLY A O 1
ATOM 4937 N N . SER A 1 635 ? 27.461 3.706 -30.385 1.00 88.06 635 SER A N 1
ATOM 4938 C CA . SER A 1 635 ? 26.521 3.002 -31.263 1.00 88.06 635 SER A CA 1
ATOM 4939 C C . SER A 1 635 ? 25.077 3.462 -31.063 1.00 88.06 635 SER A C 1
ATOM 4941 O O . SER A 1 635 ? 24.400 3.729 -32.051 1.00 88.06 635 SER A O 1
ATOM 4943 N N . LEU A 1 636 ? 24.624 3.607 -29.813 1.00 86.25 636 LEU A N 1
ATOM 4944 C CA . LEU A 1 636 ? 23.274 4.077 -29.489 1.00 86.25 636 LEU A CA 1
ATOM 4945 C C . LEU A 1 636 ? 23.042 5.486 -30.017 1.00 86.25 636 LEU A C 1
ATOM 4947 O O . LEU A 1 636 ? 22.077 5.711 -30.736 1.00 86.25 636 LEU A O 1
ATOM 4951 N N . ARG A 1 637 ? 23.979 6.406 -29.761 1.00 83.69 637 ARG A N 1
ATOM 4952 C CA . ARG A 1 637 ? 23.885 7.783 -30.256 1.00 83.69 637 ARG A CA 1
ATOM 4953 C C . ARG A 1 637 ? 23.802 7.842 -31.784 1.00 83.69 637 ARG A C 1
ATOM 4955 O O . ARG A 1 637 ? 23.004 8.599 -32.324 1.00 83.69 637 ARG A O 1
ATOM 4962 N N . LEU A 1 638 ? 24.629 7.062 -32.486 1.00 85.75 638 LEU A N 1
ATOM 4963 C CA . LEU A 1 638 ? 24.623 7.018 -33.955 1.00 85.75 638 LEU A CA 1
ATOM 4964 C C . LEU A 1 638 ? 23.328 6.413 -34.512 1.00 85.75 638 LEU A C 1
ATOM 4966 O O . LEU A 1 638 ? 22.841 6.863 -35.550 1.00 85.75 638 LEU A O 1
ATOM 4970 N N . PHE A 1 639 ? 22.778 5.408 -33.830 1.00 88.25 639 PHE A N 1
ATOM 4971 C CA . PHE A 1 639 ? 21.515 4.781 -34.201 1.00 88.25 639 PHE A CA 1
ATOM 4972 C C . PHE A 1 639 ? 20.325 5.725 -33.980 1.00 88.25 639 PHE A C 1
ATOM 4974 O O . PHE A 1 639 ? 19.536 5.929 -34.898 1.00 88.25 639 PHE A O 1
ATOM 4981 N N . GLU A 1 640 ? 20.248 6.376 -32.819 1.00 84.56 640 GLU A N 1
ATOM 4982 C CA . GLU A 1 640 ? 19.240 7.398 -32.501 1.00 84.56 640 GLU A CA 1
ATOM 4983 C C . GLU A 1 640 ? 19.290 8.564 -33.492 1.00 84.56 640 GLU A C 1
ATOM 4985 O O . GLU A 1 640 ? 18.260 8.985 -34.015 1.00 84.56 640 GLU A O 1
ATOM 4990 N N . GLU A 1 641 ? 20.490 9.054 -33.818 1.00 84.06 641 GLU A N 1
ATOM 4991 C CA . GLU A 1 641 ? 20.665 10.097 -34.829 1.00 84.06 641 GLU A CA 1
ATOM 4992 C C . GLU A 1 641 ? 20.124 9.646 -36.198 1.00 84.06 641 GLU A C 1
ATOM 4994 O O . GLU A 1 641 ? 19.486 10.423 -36.911 1.00 84.06 641 GLU A O 1
ATOM 4999 N N . ALA A 1 642 ? 20.374 8.392 -36.585 1.00 85.50 642 ALA A N 1
ATOM 5000 C CA . ALA A 1 642 ? 19.898 7.849 -37.851 1.00 85.50 642 ALA A CA 1
ATOM 5001 C C . ALA A 1 642 ? 18.373 7.660 -37.877 1.00 85.50 642 ALA A C 1
ATOM 5003 O O . ALA A 1 642 ? 17.757 7.950 -38.905 1.00 85.50 642 ALA A O 1
ATOM 5004 N N . LEU A 1 643 ? 17.767 7.248 -36.761 1.00 84.75 643 LEU A N 1
ATOM 5005 C CA . LEU A 1 643 ? 16.313 7.170 -36.601 1.00 84.75 643 LEU A CA 1
ATOM 5006 C C . LEU A 1 643 ? 15.664 8.555 -36.706 1.00 84.75 643 LEU A C 1
ATOM 5008 O O . LEU A 1 643 ? 14.796 8.755 -37.552 1.00 84.75 643 LEU A O 1
ATOM 5012 N N . LEU A 1 644 ? 16.151 9.540 -35.943 1.00 81.06 644 LEU A N 1
ATOM 5013 C CA . LEU A 1 644 ? 15.612 10.909 -35.939 1.00 81.06 644 LEU A CA 1
ATOM 5014 C C . LEU A 1 644 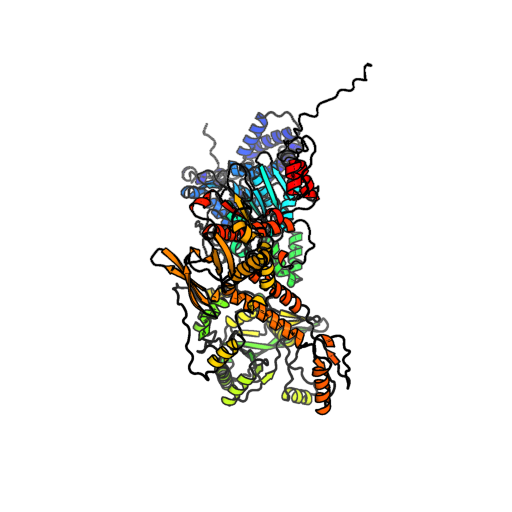? 15.737 11.605 -37.301 1.00 81.06 644 LEU A C 1
ATOM 5016 O O . LEU A 1 644 ? 14.892 12.410 -37.682 1.00 81.06 644 LEU A O 1
ATOM 5020 N N . GLN A 1 645 ? 16.780 11.285 -38.071 1.00 84.00 645 GLN A N 1
ATOM 5021 C CA . GLN A 1 645 ? 16.971 11.811 -39.427 1.00 84.00 645 GLN A CA 1
ATOM 5022 C C . GLN A 1 645 ? 16.165 11.035 -40.489 1.00 84.00 645 GLN A C 1
ATOM 5024 O O . GLN A 1 645 ? 16.238 11.355 -41.684 1.00 84.00 645 GLN A O 1
ATOM 5029 N N . GLY A 1 646 ? 15.403 10.008 -40.090 1.00 85.88 646 GLY A N 1
ATOM 5030 C CA . GLY A 1 646 ? 14.645 9.133 -40.983 1.00 85.88 646 GLY A CA 1
ATOM 5031 C C . GLY A 1 646 ? 15.550 8.452 -42.008 1.00 85.88 646 GLY A C 1
ATOM 5032 O O . GLY A 1 646 ? 15.262 8.499 -43.207 1.00 85.88 646 GLY A O 1
ATOM 5033 N N . ARG A 1 647 ? 16.702 7.948 -41.547 1.00 91.06 647 ARG A N 1
ATOM 5034 C CA . ARG A 1 647 ? 17.708 7.233 -42.349 1.00 91.06 647 ARG A CA 1
ATOM 5035 C C . ARG A 1 647 ? 17.681 5.722 -42.127 1.00 91.06 647 ARG A C 1
ATOM 5037 O O . ARG A 1 647 ? 18.453 5.035 -42.782 1.00 91.06 647 ARG A O 1
ATOM 5044 N N . VAL A 1 648 ? 16.839 5.210 -41.232 1.00 91.31 648 VAL A N 1
ATOM 5045 C CA . VAL A 1 648 ? 16.730 3.776 -40.929 1.00 91.31 648 VAL A CA 1
ATOM 5046 C C . VAL A 1 648 ? 15.302 3.308 -41.171 1.00 91.31 648 VAL A C 1
ATOM 5048 O O . VAL A 1 648 ? 14.368 3.955 -40.700 1.00 91.31 648 VAL A O 1
ATOM 5051 N N . ARG A 1 649 ? 15.142 2.178 -41.863 1.00 93.00 649 ARG A N 1
ATOM 5052 C CA . ARG A 1 649 ? 13.895 1.409 -41.898 1.00 93.00 649 ARG A CA 1
ATOM 5053 C C . ARG A 1 649 ? 14.086 0.089 -41.161 1.00 93.00 649 ARG A C 1
ATOM 5055 O O . ARG A 1 649 ? 15.055 -0.625 -41.403 1.00 93.00 649 ARG A O 1
ATOM 5062 N N . LEU A 1 650 ? 13.165 -0.229 -40.266 1.00 92.12 650 LEU A N 1
ATOM 5063 C CA . LEU A 1 650 ? 13.138 -1.447 -39.467 1.00 92.12 650 LEU A CA 1
ATOM 5064 C C . LEU A 1 650 ? 12.004 -2.340 -39.966 1.00 92.12 650 LEU A C 1
ATOM 5066 O O . LEU A 1 650 ? 10.861 -1.888 -40.038 1.00 92.12 650 LEU A O 1
ATOM 5070 N N . LEU A 1 651 ? 12.296 -3.597 -40.295 1.00 91.75 651 LEU A N 1
ATOM 5071 C CA . LEU A 1 651 ? 11.258 -4.564 -40.636 1.00 91.75 651 LEU A CA 1
ATOM 5072 C C . LEU A 1 651 ? 10.394 -4.828 -39.397 1.00 91.75 651 LEU A C 1
ATOM 5074 O O . LEU A 1 651 ? 10.910 -5.219 -38.347 1.00 91.75 651 LEU A O 1
ATOM 5078 N N . GLY A 1 652 ? 9.084 -4.608 -39.515 1.00 84.19 652 GLY A N 1
ATOM 5079 C CA . GLY A 1 652 ? 8.145 -4.777 -38.407 1.00 84.19 652 GLY A CA 1
ATOM 5080 C C . GLY A 1 652 ? 8.182 -6.189 -37.808 1.00 84.19 652 GLY A C 1
ATOM 5081 O O . GLY A 1 652 ? 7.711 -7.139 -38.428 1.00 84.19 652 GLY A O 1
ATOM 5082 N N . ASN A 1 653 ? 8.706 -6.319 -36.586 1.00 85.25 653 ASN A N 1
ATOM 5083 C CA . ASN A 1 653 ? 8.725 -7.565 -35.818 1.00 85.25 653 ASN A CA 1
ATOM 5084 C C . ASN A 1 653 ? 8.281 -7.282 -34.366 1.00 85.25 653 ASN A C 1
ATOM 5086 O O . ASN A 1 653 ? 8.906 -6.456 -33.695 1.00 85.25 653 ASN A O 1
ATOM 5090 N N . PRO A 1 654 ? 7.234 -7.951 -33.842 1.00 80.44 654 PRO A N 1
ATOM 5091 C CA . PRO A 1 654 ? 6.728 -7.694 -32.493 1.00 80.44 654 PRO A CA 1
ATOM 5092 C C . PRO A 1 654 ? 7.741 -8.019 -31.385 1.00 80.44 654 PRO A C 1
ATOM 5094 O O . PRO A 1 654 ? 7.701 -7.377 -30.338 1.00 80.44 654 PRO A O 1
ATOM 5097 N N . VAL A 1 655 ? 8.681 -8.945 -31.616 1.00 84.25 655 VAL A N 1
ATOM 5098 C CA . VAL A 1 655 ? 9.780 -9.244 -30.682 1.00 84.25 655 VAL A CA 1
ATOM 5099 C C . VAL A 1 655 ? 10.731 -8.050 -30.578 1.00 84.25 655 VAL A C 1
ATOM 5101 O O . VAL A 1 655 ? 11.107 -7.656 -29.476 1.00 84.25 655 VAL A O 1
ATOM 5104 N N . LEU A 1 656 ? 11.081 -7.437 -31.716 1.00 85.75 656 LEU A N 1
ATOM 5105 C CA . LEU A 1 656 ? 11.940 -6.249 -31.771 1.00 85.75 656 LEU A CA 1
ATOM 5106 C C . LEU A 1 656 ? 11.279 -5.055 -31.086 1.00 85.75 656 LEU A C 1
ATOM 5108 O O . LEU A 1 656 ? 11.904 -4.380 -30.273 1.00 85.75 656 LEU A O 1
ATOM 5112 N N . VAL A 1 657 ? 10.009 -4.812 -31.411 1.00 79.06 657 VAL A N 1
ATOM 5113 C CA . VAL A 1 657 ? 9.232 -3.710 -30.836 1.00 79.06 657 VAL A CA 1
ATOM 5114 C C . VAL A 1 657 ? 9.093 -3.898 -29.329 1.00 79.06 657 VAL A C 1
ATOM 5116 O O . VAL A 1 657 ? 9.378 -2.972 -28.578 1.00 79.06 657 VAL A O 1
ATOM 5119 N N . SER A 1 658 ? 8.747 -5.106 -28.875 1.00 74.00 658 SER A N 1
ATOM 5120 C CA . SER A 1 658 ? 8.707 -5.451 -27.452 1.00 74.00 658 SER A CA 1
ATOM 5121 C C . SER A 1 658 ? 10.050 -5.181 -26.768 1.00 74.00 658 SER A C 1
ATOM 5123 O O . SER A 1 658 ? 10.072 -4.528 -25.727 1.00 74.00 658 SER A O 1
ATOM 5125 N N . ALA A 1 659 ? 11.168 -5.602 -27.367 1.00 79.50 659 ALA A N 1
ATOM 5126 C CA . ALA A 1 659 ? 12.496 -5.384 -26.805 1.00 79.50 659 ALA A CA 1
ATOM 5127 C C . ALA A 1 659 ? 12.854 -3.891 -26.703 1.00 79.50 659 ALA A C 1
ATOM 5129 O O . ALA A 1 659 ? 13.272 -3.455 -25.633 1.00 79.50 659 ALA A O 1
ATOM 5130 N N . ILE A 1 660 ? 12.637 -3.103 -27.763 1.00 78.75 660 ILE A N 1
ATOM 5131 C CA . ILE A 1 660 ? 12.940 -1.660 -27.790 1.00 78.75 660 ILE A CA 1
ATOM 5132 C C . ILE A 1 660 ? 12.076 -0.893 -26.785 1.00 78.75 660 ILE A C 1
ATOM 5134 O O . ILE A 1 660 ? 12.609 -0.114 -25.997 1.00 78.75 660 ILE A O 1
ATOM 5138 N N . MET A 1 661 ? 10.766 -1.150 -26.775 1.00 68.00 661 MET A N 1
ATOM 5139 C CA . MET A 1 661 ? 9.827 -0.506 -25.851 1.00 68.00 661 MET A CA 1
ATOM 5140 C C . MET A 1 661 ? 10.104 -0.894 -24.396 1.00 68.00 661 MET A C 1
ATOM 5142 O O . MET A 1 661 ? 9.823 -0.121 -23.485 1.00 68.00 661 MET A O 1
ATOM 5146 N N . SER A 1 662 ? 10.676 -2.083 -24.169 1.00 63.84 662 SER A N 1
ATOM 5147 C CA . SER A 1 662 ? 11.012 -2.555 -22.826 1.00 63.84 662 SER A CA 1
ATOM 5148 C C . SER A 1 662 ? 12.387 -2.093 -22.308 1.00 63.84 662 SER A C 1
ATOM 5150 O O . SER A 1 662 ? 12.719 -2.313 -21.137 1.00 63.84 662 SER A O 1
ATOM 5152 N N . ALA A 1 663 ? 13.219 -1.517 -23.182 1.00 72.69 663 ALA A N 1
ATOM 5153 C CA . ALA A 1 663 ? 14.613 -1.222 -22.885 1.00 72.69 663 ALA A CA 1
ATOM 5154 C C . ALA A 1 663 ? 14.755 0.070 -22.074 1.00 72.69 663 ALA A C 1
ATOM 5156 O O . ALA A 1 663 ? 14.145 1.088 -22.393 1.00 72.69 663 ALA A O 1
ATOM 5157 N N . VAL A 1 664 ? 15.614 0.030 -21.055 1.00 72.12 664 VAL A N 1
ATOM 5158 C CA . VAL A 1 664 ? 15.895 1.150 -20.148 1.00 72.12 664 VAL A CA 1
ATOM 5159 C C . VAL A 1 664 ? 17.302 1.690 -20.389 1.00 72.12 664 VAL A C 1
ATOM 5161 O O . VAL A 1 664 ? 18.209 0.911 -20.671 1.00 72.12 664 VAL A O 1
ATOM 5164 N N . ILE A 1 665 ? 17.514 3.002 -20.259 1.00 74.69 665 ILE A N 1
ATOM 5165 C CA . ILE A 1 665 ? 18.841 3.626 -20.393 1.00 74.69 665 ILE A CA 1
ATOM 5166 C C . ILE A 1 665 ? 19.435 3.970 -19.023 1.00 74.69 665 ILE A C 1
ATOM 5168 O O . ILE A 1 665 ? 18.770 4.552 -18.170 1.00 74.69 665 ILE A O 1
ATOM 5172 N N . GLU A 1 666 ? 20.729 3.713 -18.859 1.00 75.31 666 GLU A N 1
ATOM 5173 C CA . GLU A 1 666 ? 21.577 4.294 -17.814 1.00 75.31 666 GLU A CA 1
ATOM 5174 C C . GLU A 1 666 ? 22.561 5.308 -18.410 1.00 75.31 666 GLU A C 1
ATOM 5176 O O . GLU A 1 666 ? 22.965 5.189 -19.569 1.00 75.31 666 GLU A O 1
ATOM 5181 N N . SER A 1 667 ? 22.977 6.294 -17.613 1.00 76.44 667 SER A N 1
ATOM 5182 C CA . SER A 1 667 ? 23.952 7.308 -18.022 1.00 76.44 667 SER A CA 1
ATOM 5183 C C . SER A 1 667 ? 25.055 7.517 -16.988 1.00 76.44 667 SER A C 1
ATOM 5185 O O . SER A 1 667 ? 24.805 7.465 -15.782 1.00 76.44 667 SER A O 1
ATOM 5187 N N . ASP A 1 668 ? 26.271 7.820 -17.446 1.00 74.94 668 ASP A N 1
ATOM 5188 C CA . ASP A 1 668 ? 27.354 8.284 -16.574 1.00 74.94 668 ASP A CA 1
ATOM 5189 C C . ASP A 1 668 ? 27.318 9.811 -16.339 1.00 74.94 668 ASP A C 1
ATOM 5191 O O . ASP A 1 668 ? 26.443 10.530 -16.820 1.00 74.94 668 ASP A O 1
ATOM 5195 N N . LYS A 1 669 ? 28.296 10.324 -15.578 1.00 65.06 669 LYS A N 1
ATOM 5196 C CA . LYS A 1 669 ? 28.453 11.761 -15.279 1.00 65.06 669 LYS A CA 1
ATOM 5197 C C . LYS A 1 669 ? 28.806 12.619 -16.502 1.00 65.06 669 LYS A C 1
ATOM 5199 O O . LYS A 1 669 ? 28.798 13.840 -16.389 1.00 65.06 669 LYS A O 1
ATOM 5204 N N . TRP A 1 670 ? 29.163 11.993 -17.619 1.00 66.69 670 TRP A N 1
ATOM 5205 C CA . TRP A 1 670 ? 29.533 12.636 -18.877 1.00 66.69 670 TRP A CA 1
ATOM 5206 C C . TRP A 1 670 ? 28.445 12.452 -19.945 1.00 66.69 670 TRP A C 1
ATOM 5208 O O . TRP A 1 670 ? 28.713 12.670 -21.123 1.00 66.69 670 TRP A O 1
ATOM 5218 N N . GLU A 1 671 ? 27.235 12.054 -19.531 1.00 66.88 671 GLU A N 1
ATOM 5219 C CA . GLU A 1 671 ? 26.064 11.824 -20.386 1.00 66.88 671 GLU A CA 1
ATOM 5220 C C . GLU A 1 671 ? 26.249 10.714 -21.436 1.00 66.88 671 GLU A C 1
ATOM 5222 O O . GLU A 1 671 ? 25.487 10.622 -22.401 1.00 66.88 671 GLU A O 1
ATOM 5227 N N . ASN A 1 672 ? 27.213 9.807 -21.249 1.00 78.12 672 ASN A N 1
ATOM 5228 C CA . ASN A 1 672 ? 27.283 8.606 -22.076 1.00 78.12 672 ASN A CA 1
ATOM 5229 C C . ASN A 1 672 ? 26.160 7.663 -21.659 1.00 78.12 672 ASN A C 1
ATOM 5231 O O . ASN A 1 672 ? 26.082 7.273 -20.497 1.00 78.12 672 ASN A O 1
ATOM 5235 N N . ARG A 1 673 ? 25.307 7.292 -22.614 1.00 80.19 673 ARG A N 1
ATOM 5236 C CA . ARG A 1 673 ? 24.104 6.480 -22.396 1.00 80.19 673 ARG A CA 1
ATOM 5237 C C . ARG A 1 673 ? 24.311 5.036 -22.838 1.00 80.19 673 ARG A C 1
ATOM 5239 O O . ARG A 1 673 ? 24.877 4.816 -23.901 1.00 80.19 673 ARG A O 1
ATOM 5246 N N . TRP A 1 674 ? 23.847 4.050 -22.076 1.00 85.12 674 TRP A N 1
ATOM 5247 C CA . TRP A 1 674 ? 23.835 2.636 -22.483 1.00 85.12 674 TRP A CA 1
ATOM 5248 C C . TRP A 1 674 ? 22.564 1.922 -22.028 1.00 85.12 674 TRP A C 1
ATOM 5250 O O . TRP A 1 674 ? 21.897 2.371 -21.100 1.00 85.12 674 TRP A O 1
ATOM 5260 N N . LEU A 1 675 ? 22.235 0.796 -22.667 1.00 82.50 675 LEU A N 1
ATOM 5261 C CA . LEU A 1 675 ? 21.077 -0.013 -22.282 1.00 82.50 675 LEU A CA 1
ATOM 5262 C C . LEU A 1 675 ? 21.349 -0.740 -20.957 1.00 82.50 675 LEU A C 1
ATOM 5264 O O . LEU A 1 675 ? 22.365 -1.427 -20.809 1.00 82.50 675 LEU A O 1
ATOM 5268 N N . SER A 1 676 ? 20.445 -0.569 -19.996 1.00 73.06 676 SER A N 1
ATOM 5269 C CA . SER A 1 676 ? 20.444 -1.240 -18.698 1.00 73.06 676 SER A CA 1
ATOM 5270 C C . SER A 1 676 ? 19.939 -2.679 -18.821 1.00 73.06 676 SER A C 1
ATOM 5272 O O . SER A 1 676 ? 19.219 -3.037 -19.751 1.00 73.06 676 SER A O 1
ATOM 5274 N N . LYS A 1 677 ? 20.285 -3.514 -17.835 1.00 62.41 677 LYS A N 1
ATOM 5275 C CA . LYS A 1 677 ? 19.684 -4.848 -17.660 1.00 62.41 677 LYS A CA 1
ATOM 5276 C C . LYS A 1 677 ? 18.334 -4.804 -16.934 1.00 62.41 677 LYS A C 1
ATOM 5278 O O . LYS A 1 677 ? 17.707 -5.851 -16.773 1.00 62.41 677 LYS A O 1
ATOM 5283 N N . ALA A 1 678 ? 17.896 -3.632 -16.474 1.00 47.72 678 ALA A N 1
ATOM 5284 C CA . ALA A 1 678 ? 16.541 -3.426 -15.979 1.00 47.72 678 ALA A CA 1
ATOM 5285 C C . ALA A 1 678 ? 15.534 -3.515 -17.142 1.00 47.72 678 ALA A C 1
ATOM 5287 O O . ALA A 1 678 ? 15.773 -2.950 -18.207 1.00 47.72 678 ALA A O 1
ATOM 5288 N N . ARG A 1 679 ? 14.419 -4.230 -16.944 1.00 45.22 679 ARG A N 1
ATOM 5289 C CA . ARG A 1 679 ? 13.313 -4.305 -17.914 1.00 45.22 679 ARG A CA 1
ATOM 5290 C C . ARG A 1 679 ? 12.159 -3.408 -17.479 1.00 45.22 679 ARG A C 1
ATOM 5292 O O . ARG A 1 679 ? 11.814 -3.378 -16.298 1.00 45.22 679 ARG A O 1
ATOM 5299 N N . PHE A 1 680 ? 11.567 -2.721 -18.447 1.00 34.56 680 PHE A N 1
ATOM 5300 C CA . PHE A 1 680 ? 10.297 -2.009 -18.330 1.00 34.56 680 PHE A CA 1
ATOM 5301 C C . PHE A 1 680 ? 9.109 -3.008 -18.345 1.00 34.56 680 PHE A C 1
ATOM 5303 O O . PHE A 1 680 ? 9.243 -4.101 -18.894 1.00 34.56 680 PHE A O 1
ATOM 5310 N N . ASN A 1 681 ? 7.975 -2.686 -17.703 1.00 38.09 681 ASN A N 1
ATOM 5311 C CA . ASN A 1 681 ? 6.881 -3.639 -17.424 1.00 38.09 681 ASN A CA 1
ATOM 5312 C C . ASN A 1 681 ? 5.681 -3.496 -18.391 1.00 38.09 681 ASN A C 1
ATOM 5314 O O . ASN A 1 681 ? 5.345 -2.403 -18.827 1.00 38.09 681 ASN A O 1
ATOM 5318 N N . GLU A 1 682 ? 5.023 -4.620 -18.696 1.00 48.81 682 GLU A N 1
ATOM 5319 C CA . GLU A 1 682 ? 4.295 -4.879 -19.951 1.00 48.81 682 GLU A CA 1
ATOM 5320 C C . GLU A 1 682 ? 2.757 -4.772 -19.868 1.00 48.81 682 GLU A C 1
ATOM 5322 O O . GLU A 1 682 ? 2.066 -5.708 -19.452 1.00 48.81 682 GLU A O 1
ATOM 5327 N N . GLU A 1 683 ? 2.187 -3.691 -20.400 1.00 37.25 683 GLU A N 1
ATOM 5328 C CA . GLU A 1 683 ? 0.770 -3.672 -20.815 1.00 37.25 683 GLU A CA 1
ATOM 5329 C C . GLU A 1 683 ? 0.549 -3.158 -22.241 1.00 37.25 683 GLU A C 1
ATOM 5331 O O . GLU A 1 683 ? -0.380 -3.610 -22.912 1.00 37.25 683 GLU A O 1
ATOM 5336 N N . ASP A 1 684 ? 1.464 -2.351 -22.771 1.00 39.06 684 ASP A N 1
ATOM 5337 C CA . ASP A 1 684 ? 1.414 -1.860 -24.152 1.00 39.06 684 ASP A CA 1
ATOM 5338 C C . ASP A 1 684 ? 1.654 -2.945 -25.218 1.00 39.06 684 ASP A C 1
ATOM 5340 O O . ASP A 1 684 ? 1.369 -2.746 -26.397 1.00 39.06 684 ASP A O 1
ATOM 5344 N N . ILE A 1 685 ? 2.112 -4.132 -24.813 1.00 44.00 685 ILE A N 1
ATOM 5345 C CA . ILE A 1 685 ? 2.379 -5.254 -25.725 1.00 44.00 685 ILE A CA 1
ATOM 5346 C C . ILE A 1 685 ? 1.103 -6.057 -26.028 1.00 44.00 685 ILE A C 1
ATOM 5348 O O . ILE A 1 685 ? 1.010 -6.733 -27.053 1.00 44.00 685 ILE A O 1
ATOM 5352 N N . LYS A 1 686 ? 0.062 -5.928 -25.194 1.00 36.03 686 LYS A N 1
ATOM 5353 C CA . LYS A 1 686 ? -1.231 -6.601 -25.407 1.00 36.03 686 LYS A CA 1
ATOM 5354 C C . LYS A 1 686 ? -2.122 -5.895 -26.432 1.00 36.03 686 LYS A C 1
ATOM 5356 O O . LYS A 1 686 ? -3.007 -6.539 -26.993 1.00 36.03 686 LYS A O 1
ATOM 5361 N N . SER A 1 687 ? -1.893 -4.611 -26.720 1.00 38.00 687 SER A N 1
ATOM 5362 C CA . SER A 1 687 ? -2.612 -3.902 -27.791 1.00 38.00 687 SER A CA 1
ATOM 5363 C C . SER A 1 687 ? -2.096 -4.265 -29.190 1.00 38.00 687 SER A C 1
ATOM 5365 O O . SER A 1 687 ? -2.855 -4.189 -30.154 1.00 38.00 687 SER A O 1
ATOM 5367 N N . LEU A 1 688 ? -0.861 -4.771 -29.300 1.00 42.38 688 LEU A N 1
ATOM 5368 C CA . LEU A 1 688 ? -0.266 -5.220 -30.564 1.00 42.38 688 LEU A CA 1
ATOM 5369 C C . LEU A 1 688 ? -0.878 -6.533 -31.082 1.00 42.38 688 LEU A C 1
ATOM 5371 O O . LEU A 1 688 ? -0.979 -6.725 -32.293 1.00 42.38 688 LEU A O 1
ATOM 5375 N N . ASP A 1 689 ? -1.348 -7.415 -30.190 1.00 37.31 689 ASP A N 1
ATOM 5376 C CA . ASP A 1 689 ? -1.949 -8.693 -30.601 1.00 37.31 689 ASP A CA 1
ATOM 5377 C C . ASP A 1 689 ? -3.325 -8.494 -31.264 1.00 37.31 689 ASP A C 1
ATOM 5379 O O . ASP A 1 689 ? -3.693 -9.249 -32.155 1.00 37.31 689 ASP A O 1
ATOM 5383 N N . ARG A 1 690 ? -4.048 -7.409 -30.945 1.00 37.28 690 ARG A N 1
ATOM 5384 C CA . ARG A 1 690 ? -5.354 -7.081 -31.557 1.00 37.28 690 ARG A CA 1
ATOM 5385 C C . ARG A 1 690 ? -5.256 -6.625 -33.011 1.00 37.28 690 ARG A C 1
ATOM 5387 O O . ARG A 1 690 ? -6.201 -6.819 -33.769 1.00 37.28 690 ARG A O 1
ATOM 5394 N N . ILE A 1 691 ? -4.115 -6.057 -33.404 1.00 40.00 691 ILE A N 1
ATOM 5395 C CA . ILE A 1 691 ? -3.849 -5.659 -34.793 1.00 40.00 691 ILE A CA 1
ATOM 5396 C C . ILE A 1 691 ? -3.596 -6.907 -35.658 1.00 40.00 691 ILE A C 1
ATOM 5398 O O . ILE A 1 691 ? -3.834 -6.894 -36.862 1.00 40.00 691 ILE A O 1
ATOM 5402 N N . TRP A 1 692 ? -3.165 -8.012 -35.037 1.00 40.84 692 TRP A N 1
ATOM 5403 C CA . TRP A 1 692 ? -2.660 -9.183 -35.746 1.00 40.84 692 TRP A CA 1
ATOM 5404 C C . TRP A 1 692 ? -3.470 -10.480 -35.500 1.00 40.84 692 TRP A C 1
ATOM 5406 O O . TRP A 1 692 ? -3.328 -11.394 -36.307 1.00 40.84 692 TRP A O 1
ATOM 5416 N N . ASN A 1 693 ? -4.278 -10.630 -34.435 1.00 38.31 693 ASN A N 1
ATOM 5417 C CA . ASN A 1 693 ? -5.116 -11.816 -34.139 1.00 38.31 693 ASN A CA 1
ATOM 5418 C C . ASN A 1 693 ? -6.315 -11.530 -33.184 1.00 38.31 693 ASN A C 1
ATOM 5420 O O . ASN A 1 693 ? -6.107 -11.104 -32.050 1.00 38.31 693 ASN A O 1
ATOM 5424 N N . PRO A 1 694 ? -7.567 -11.872 -33.551 1.00 28.88 694 PRO A N 1
ATOM 5425 C CA . PRO A 1 694 ? -8.705 -11.927 -32.619 1.00 28.88 694 PRO A CA 1
ATOM 5426 C C . PRO A 1 694 ? -8.825 -13.304 -31.902 1.00 28.88 694 PRO A C 1
ATOM 5428 O O . PRO A 1 694 ? -8.414 -14.316 -32.475 1.00 28.88 694 PRO A O 1
ATOM 5431 N N . PRO A 1 695 ? -9.388 -13.399 -30.673 1.00 29.94 695 PRO A N 1
ATOM 5432 C CA . PRO A 1 695 ? -9.250 -14.598 -29.829 1.00 29.94 695 PRO A CA 1
ATOM 5433 C C . PRO A 1 695 ? -10.393 -15.633 -29.959 1.00 29.94 695 PRO A C 1
ATOM 5435 O O . PRO A 1 695 ? -11.559 -15.247 -30.078 1.00 29.94 695 PRO A O 1
ATOM 5438 N N . PRO A 1 696 ? -10.099 -16.944 -29.790 1.00 33.53 696 PRO A N 1
ATOM 5439 C CA . PRO A 1 696 ? -11.078 -17.935 -29.333 1.00 33.53 696 PRO A CA 1
ATOM 5440 C C . PRO A 1 696 ? -10.681 -18.665 -28.020 1.00 33.53 696 PRO A C 1
ATOM 5442 O O . PRO A 1 696 ? -9.555 -18.577 -27.538 1.00 33.53 696 PRO A O 1
ATOM 5445 N N . ALA A 1 697 ? -11.666 -19.353 -27.424 1.00 31.91 697 ALA A N 1
ATOM 5446 C CA . ALA A 1 697 ? -11.769 -19.766 -26.013 1.00 31.91 697 ALA A CA 1
ATOM 5447 C C . ALA A 1 697 ? -10.901 -20.965 -25.528 1.00 31.91 697 ALA A C 1
ATOM 5449 O O . ALA A 1 697 ? -10.505 -21.832 -26.301 1.00 31.91 697 ALA A O 1
ATOM 5450 N N . ALA A 1 698 ? -10.668 -21.021 -24.203 1.00 31.86 698 ALA A N 1
ATOM 5451 C CA . ALA A 1 698 ? -9.762 -21.930 -23.464 1.00 31.86 698 ALA A CA 1
ATOM 5452 C C . ALA A 1 698 ? -10.302 -23.356 -23.176 1.00 31.86 698 ALA A C 1
ATOM 5454 O O . ALA A 1 698 ? -11.522 -23.534 -23.121 1.00 31.86 698 ALA A O 1
ATOM 5455 N N . PRO A 1 699 ? -9.420 -24.353 -22.876 1.00 34.09 699 PRO A N 1
ATOM 5456 C CA . PRO A 1 699 ? -9.428 -24.941 -21.511 1.00 34.09 699 PRO A CA 1
ATOM 5457 C C . PRO A 1 699 ? -8.116 -25.572 -20.921 1.00 34.09 699 PRO A C 1
ATOM 5459 O O . PRO A 1 699 ? -7.254 -26.085 -21.624 1.00 34.09 699 PRO A O 1
ATOM 5462 N N . GLN A 1 700 ? -8.064 -25.537 -19.573 1.00 30.06 700 GLN A N 1
ATOM 5463 C CA . GLN A 1 700 ? -7.565 -26.435 -18.482 1.00 30.06 700 GLN A CA 1
ATOM 5464 C C . GLN A 1 700 ? -6.352 -27.421 -18.590 1.00 30.06 700 GLN A C 1
ATOM 5466 O O . GLN A 1 700 ? -6.437 -28.455 -19.235 1.00 30.06 700 GLN A O 1
ATOM 5471 N N . GLY A 1 701 ? -5.326 -27.182 -17.737 1.00 36.00 701 GLY A N 1
ATOM 5472 C CA . GLY A 1 701 ? -4.848 -28.024 -16.595 1.00 36.00 701 GLY A CA 1
ATOM 5473 C C . GLY A 1 701 ? -3.981 -29.302 -16.777 1.00 36.00 701 GLY A C 1
ATOM 5474 O O . GLY A 1 701 ? -4.454 -30.265 -17.360 1.00 36.00 701 GLY A O 1
ATOM 5475 N N . ALA A 1 702 ? -2.794 -29.391 -16.122 1.00 24.48 702 ALA A N 1
ATOM 5476 C CA . ALA A 1 702 ? -2.148 -30.658 -15.666 1.00 24.48 702 ALA A CA 1
ATOM 5477 C C . ALA A 1 702 ? -0.988 -30.474 -14.633 1.00 24.48 702 ALA A C 1
ATOM 5479 O O . ALA A 1 702 ? -0.284 -29.467 -14.659 1.00 24.48 702 ALA A O 1
ATOM 5480 N N . ARG A 1 703 ? -0.813 -31.463 -13.727 1.00 28.45 703 ARG A N 1
ATOM 5481 C CA . ARG A 1 703 ? 0.162 -31.603 -12.599 1.00 28.45 703 ARG A CA 1
ATOM 5482 C C . ARG A 1 703 ? 1.481 -32.314 -13.011 1.00 28.45 703 ARG A C 1
ATOM 5484 O O . ARG A 1 703 ? 1.489 -32.993 -14.027 1.00 28.45 703 ARG A O 1
ATOM 5491 N N . ALA A 1 704 ? 2.545 -32.226 -12.191 1.00 27.58 704 ALA A N 1
ATOM 5492 C CA . ALA A 1 704 ? 3.886 -32.813 -12.423 1.00 27.58 704 ALA A CA 1
ATOM 5493 C C . ALA A 1 704 ? 4.263 -33.998 -11.484 1.00 27.58 704 ALA A C 1
ATOM 5495 O O . ALA A 1 704 ? 3.840 -34.012 -10.326 1.00 27.58 704 ALA A O 1
ATOM 5496 N N . GLU A 1 705 ? 5.107 -34.928 -11.971 1.00 30.17 705 GLU A N 1
ATOM 5497 C CA . GLU A 1 705 ? 5.685 -36.114 -11.283 1.00 30.17 705 GLU A CA 1
ATOM 5498 C C . GLU A 1 705 ? 7.235 -36.056 -11.146 1.00 30.17 705 GLU A C 1
ATOM 5500 O O . GLU A 1 705 ? 7.889 -35.247 -11.802 1.00 30.17 705 GLU A O 1
ATOM 5505 N N . ALA A 1 706 ? 7.820 -36.908 -10.281 1.00 31.75 706 ALA A N 1
ATOM 5506 C CA . ALA A 1 706 ? 9.233 -36.941 -9.844 1.00 31.75 706 ALA A CA 1
ATOM 5507 C C . ALA A 1 706 ? 10.050 -38.134 -10.418 1.00 31.75 706 ALA A C 1
ATOM 5509 O O . ALA A 1 706 ? 9.492 -39.208 -10.622 1.00 31.75 706 ALA A O 1
ATOM 5510 N N . GLY A 1 707 ? 11.370 -37.972 -10.638 1.00 36.47 707 GLY A N 1
ATOM 5511 C CA . GLY A 1 707 ? 12.258 -38.949 -11.318 1.00 36.47 707 GLY A CA 1
ATOM 5512 C C . GLY A 1 707 ? 13.147 -39.856 -10.430 1.00 36.47 707 GLY A C 1
ATOM 5513 O O . GLY A 1 707 ? 13.381 -39.558 -9.260 1.00 36.47 707 GLY A O 1
ATOM 5514 N N . GLN A 1 708 ? 13.643 -40.960 -11.022 1.00 35.12 708 GLN A N 1
ATOM 5515 C CA . GLN A 1 708 ? 14.500 -42.034 -10.457 1.00 35.12 708 GLN A CA 1
ATOM 5516 C C . GLN A 1 708 ? 16.003 -41.880 -10.822 1.00 35.12 708 GLN A C 1
ATOM 5518 O O . GLN A 1 708 ? 16.314 -41.311 -11.863 1.00 35.12 708 GLN A O 1
ATOM 5523 N N . PHE A 1 709 ? 16.923 -42.444 -10.012 1.00 50.41 709 PHE A N 1
ATOM 5524 C CA . PHE A 1 709 ? 18.395 -42.449 -10.222 1.00 50.41 709 PHE A CA 1
ATOM 5525 C C . PHE A 1 709 ? 18.935 -43.823 -10.665 1.00 50.41 709 PHE A C 1
ATOM 5527 O O . PHE A 1 709 ? 18.353 -44.850 -10.311 1.00 50.41 709 PHE A O 1
ATOM 5534 N N . THR A 1 710 ? 20.054 -43.849 -11.405 1.00 41.28 710 THR A N 1
ATOM 5535 C CA . THR A 1 710 ? 20.454 -45.010 -12.239 1.00 41.28 710 THR A CA 1
ATOM 5536 C C . THR A 1 710 ? 21.650 -45.846 -11.753 1.00 41.28 710 THR A C 1
ATOM 5538 O O . THR A 1 710 ? 21.924 -46.894 -12.334 1.00 41.28 710 THR A O 1
ATOM 5541 N N . GLY A 1 711 ? 22.331 -45.482 -10.661 1.00 38.56 711 GLY A N 1
ATOM 5542 C CA . GLY A 1 711 ? 23.406 -46.309 -10.084 1.00 38.56 711 GLY A CA 1
ATOM 5543 C C . GLY A 1 711 ? 24.180 -45.625 -8.953 1.00 38.56 711 GLY A C 1
ATOM 5544 O O . GLY A 1 711 ? 24.019 -44.428 -8.750 1.00 38.56 711 GLY A O 1
ATOM 5545 N N . MET A 1 712 ? 25.022 -46.364 -8.209 1.00 33.72 712 MET A N 1
ATOM 5546 C CA . MET A 1 712 ? 25.779 -45.822 -7.055 1.00 33.72 712 MET A CA 1
ATOM 5547 C C . MET A 1 712 ? 26.820 -44.756 -7.432 1.00 33.72 712 MET A C 1
ATOM 5549 O O . MET A 1 712 ? 27.153 -43.907 -6.606 1.00 33.72 712 MET A O 1
ATOM 5553 N N . ASP A 1 713 ? 27.262 -44.771 -8.687 1.00 37.44 713 ASP A N 1
ATOM 5554 C CA . ASP A 1 713 ? 28.268 -43.854 -9.226 1.00 37.44 713 ASP A CA 1
ATOM 5555 C C . ASP A 1 713 ? 27.625 -42.711 -10.037 1.00 37.44 713 ASP A C 1
ATOM 5557 O O . ASP A 1 713 ? 28.325 -41.900 -10.641 1.00 37.44 713 ASP A O 1
ATOM 5561 N N . ASP A 1 714 ? 26.284 -42.656 -10.068 1.00 47.84 714 ASP A N 1
ATOM 5562 C CA . ASP A 1 714 ? 25.509 -41.641 -10.779 1.00 47.84 714 ASP A CA 1
ATOM 5563 C C . ASP A 1 714 ? 25.878 -40.251 -10.226 1.00 47.84 714 ASP A C 1
ATOM 5565 O O . ASP A 1 714 ? 25.746 -40.023 -9.021 1.00 47.84 714 ASP A O 1
ATOM 5569 N N . PRO A 1 715 ? 26.343 -39.306 -11.062 1.00 42.97 715 PRO A N 1
ATOM 5570 C CA . PRO A 1 715 ? 26.730 -37.973 -10.617 1.00 42.97 715 PRO A CA 1
ATOM 5571 C C . PRO A 1 715 ? 25.611 -37.240 -9.872 1.00 42.97 715 PRO A C 1
ATOM 5573 O O . PRO A 1 715 ? 25.906 -36.531 -8.915 1.00 42.97 715 PRO A O 1
ATOM 5576 N N . ALA A 1 716 ? 24.342 -37.457 -10.242 1.00 44.41 716 ALA A N 1
ATOM 5577 C CA . ALA A 1 716 ? 23.193 -36.884 -9.547 1.00 44.41 716 ALA A CA 1
ATOM 5578 C C . ALA A 1 716 ? 22.963 -37.554 -8.184 1.00 44.41 716 ALA A C 1
ATOM 5580 O O . ALA A 1 716 ? 22.583 -36.881 -7.226 1.00 44.41 716 ALA A O 1
ATOM 5581 N N . LEU A 1 717 ? 23.264 -38.853 -8.055 1.00 42.84 717 LEU A N 1
ATOM 5582 C CA . LEU A 1 717 ? 23.270 -39.549 -6.768 1.00 42.84 717 LEU A CA 1
ATOM 5583 C C . LEU A 1 717 ? 24.466 -39.125 -5.905 1.00 42.84 717 LEU A C 1
ATOM 5585 O O . LEU A 1 717 ? 24.299 -38.909 -4.712 1.00 42.84 717 LEU A O 1
ATOM 5589 N N . LEU A 1 718 ? 25.660 -38.962 -6.473 1.00 43.72 718 LEU A N 1
ATOM 5590 C CA . LEU A 1 718 ? 26.859 -38.512 -5.763 1.00 43.72 718 LEU A CA 1
ATOM 5591 C C . LEU A 1 718 ? 26.748 -37.046 -5.337 1.00 43.72 718 LEU A C 1
ATOM 5593 O O . LEU A 1 718 ? 27.228 -36.687 -4.264 1.00 43.72 718 LEU A O 1
ATOM 5597 N N . GLU A 1 719 ? 26.085 -36.203 -6.126 1.00 45.19 719 GLU A N 1
ATOM 5598 C CA . GLU A 1 719 ? 25.753 -34.826 -5.765 1.00 45.19 719 GLU A CA 1
ATOM 5599 C C . GLU A 1 719 ? 24.624 -34.778 -4.724 1.00 45.19 719 GLU A C 1
ATOM 5601 O O . GLU A 1 719 ? 24.724 -34.027 -3.755 1.00 45.19 719 GLU A O 1
ATOM 5606 N N . PHE A 1 720 ? 23.622 -35.660 -4.816 1.00 46.19 720 PHE A N 1
ATOM 5607 C CA . PHE A 1 720 ? 22.612 -35.870 -3.772 1.00 46.19 720 PHE A CA 1
ATOM 5608 C C . PHE A 1 720 ? 23.236 -36.367 -2.451 1.00 46.19 720 PHE A C 1
ATOM 5610 O O . PHE A 1 720 ? 22.904 -35.863 -1.376 1.00 46.19 720 PHE A O 1
ATOM 5617 N N . ILE A 1 721 ? 24.203 -37.288 -2.518 1.00 41.84 721 ILE A N 1
ATOM 5618 C CA . ILE A 1 721 ? 24.975 -37.799 -1.377 1.00 41.84 721 ILE A CA 1
ATOM 5619 C C . ILE A 1 721 ? 25.908 -36.712 -0.828 1.00 41.84 721 ILE A C 1
ATOM 5621 O O . ILE A 1 721 ? 25.995 -36.573 0.387 1.00 41.84 721 ILE A O 1
ATOM 5625 N N . ARG A 1 722 ? 26.552 -35.886 -1.667 1.00 41.97 722 ARG A N 1
ATOM 5626 C CA . ARG A 1 722 ? 27.381 -34.740 -1.231 1.00 41.97 722 ARG A CA 1
ATOM 5627 C C . ARG A 1 722 ? 26.554 -33.610 -0.613 1.00 41.97 722 ARG A C 1
ATOM 5629 O O . ARG A 1 722 ? 26.975 -33.003 0.369 1.00 41.97 722 ARG A O 1
ATOM 5636 N N . ALA A 1 723 ? 25.350 -33.364 -1.123 1.00 44.22 723 ALA A N 1
ATOM 5637 C CA . ALA A 1 723 ? 24.378 -32.461 -0.510 1.00 44.22 723 ALA A CA 1
ATOM 5638 C C . ALA A 1 723 ? 23.868 -33.005 0.840 1.00 44.22 723 ALA A C 1
ATOM 5640 O O . ALA A 1 723 ? 23.523 -32.232 1.740 1.00 44.22 723 ALA A O 1
ATOM 5641 N N . GLN A 1 724 ? 23.874 -34.330 1.026 1.00 32.12 724 GLN A N 1
ATOM 5642 C CA . GLN A 1 724 ? 23.605 -34.973 2.311 1.00 32.12 724 GLN A CA 1
ATOM 5643 C C . GLN A 1 724 ? 24.840 -35.135 3.214 1.00 32.12 724 GLN A C 1
ATOM 5645 O O . GLN A 1 724 ? 24.668 -35.199 4.428 1.00 32.12 724 GLN A O 1
ATOM 5650 N N . SER A 1 725 ? 26.076 -35.126 2.703 1.00 31.38 725 SER A N 1
ATOM 5651 C CA . SER A 1 725 ? 27.285 -35.450 3.483 1.00 31.38 725 SER A CA 1
ATOM 5652 C C . SER A 1 725 ? 27.731 -34.351 4.458 1.00 31.38 725 SER A C 1
ATOM 5654 O O . SER A 1 725 ? 28.699 -34.530 5.192 1.00 31.38 725 SER A O 1
ATOM 5656 N N . GLY A 1 726 ? 27.005 -33.230 4.524 1.00 37.12 726 GLY A N 1
ATOM 5657 C CA . GLY A 1 726 ? 27.071 -32.267 5.631 1.00 37.12 726 GLY A CA 1
ATOM 5658 C C . GLY A 1 726 ? 26.118 -32.573 6.799 1.00 37.12 726 GLY A C 1
ATOM 5659 O O . GLY A 1 726 ? 26.124 -31.850 7.798 1.00 37.12 726 GLY A O 1
ATOM 5660 N N . GLN A 1 727 ? 25.275 -33.610 6.703 1.00 38.50 727 GLN A N 1
ATOM 5661 C CA . GLN A 1 727 ? 24.334 -34.001 7.756 1.00 38.50 727 GLN A CA 1
ATOM 5662 C C . GLN A 1 727 ? 24.990 -34.904 8.803 1.00 38.50 727 GLN A C 1
ATOM 5664 O O . GLN A 1 727 ? 24.768 -36.109 8.865 1.00 38.50 727 GLN A O 1
ATOM 5669 N N . GLY A 1 728 ? 25.739 -34.283 9.710 1.00 32.31 728 GLY A N 1
ATOM 5670 C CA . GLY A 1 728 ? 25.932 -34.829 11.048 1.00 32.31 728 GLY A CA 1
ATOM 5671 C C . GLY A 1 728 ? 24.822 -34.343 11.983 1.00 32.31 728 GLY A C 1
ATOM 5672 O O . GLY A 1 728 ? 24.889 -33.207 12.434 1.00 32.31 728 GLY A O 1
ATOM 5673 N N . GLY A 1 729 ? 23.832 -35.203 12.268 1.00 37.34 729 GLY A N 1
ATOM 5674 C CA . GLY A 1 729 ? 22.972 -35.197 13.469 1.00 37.34 729 GLY A CA 1
ATOM 5675 C C . GLY A 1 729 ? 22.047 -33.989 13.705 1.00 37.34 729 GLY A C 1
ATOM 5676 O O . GLY A 1 729 ? 22.480 -32.844 13.765 1.00 37.34 729 GLY A O 1
ATOM 5677 N N . GLY A 1 730 ? 20.750 -34.241 13.923 1.00 46.59 730 GLY A N 1
ATOM 5678 C CA . GLY A 1 730 ? 19.729 -33.216 14.195 1.00 46.59 730 GLY A CA 1
ATOM 5679 C C . GLY A 1 730 ? 20.166 -32.149 15.212 1.00 46.59 730 GLY A C 1
ATOM 5680 O O . GLY A 1 730 ? 20.222 -32.397 16.417 1.00 46.59 730 GLY A O 1
ATOM 5681 N N . GLY A 1 731 ? 20.453 -30.938 14.726 1.00 58.41 731 GLY A N 1
ATOM 5682 C CA . GLY A 1 731 ? 21.029 -29.872 15.549 1.00 58.41 731 GLY A CA 1
ATOM 5683 C C . GLY A 1 731 ? 21.462 -28.609 14.804 1.00 58.41 731 GLY A C 1
ATOM 5684 O O . GLY A 1 731 ? 21.649 -27.582 15.453 1.00 58.41 731 GLY A O 1
ATOM 5685 N N . TYR A 1 732 ? 21.582 -28.617 13.471 1.00 70.75 732 TYR A N 1
ATOM 5686 C CA . TYR A 1 732 ? 21.953 -27.399 12.738 1.00 70.75 732 TYR A CA 1
ATOM 5687 C C . TYR A 1 732 ? 20.898 -26.292 12.856 1.00 70.75 732 TYR A C 1
ATOM 5689 O O . TYR A 1 732 ? 21.260 -25.122 12.832 1.00 70.75 732 TYR A O 1
ATOM 5697 N N . GLN A 1 733 ? 19.617 -26.631 13.051 1.00 77.81 733 GLN A N 1
ATOM 5698 C CA . GLN A 1 733 ? 18.558 -25.637 13.239 1.00 77.81 733 GLN A CA 1
ATOM 5699 C C . GLN A 1 733 ? 18.799 -24.765 14.481 1.00 77.81 733 GLN A C 1
ATOM 5701 O O . GLN A 1 733 ? 18.466 -23.586 14.475 1.00 77.81 733 GLN A O 1
ATOM 5706 N N . LEU A 1 734 ? 19.437 -25.314 15.524 1.00 80.88 734 LEU A N 1
ATOM 5707 C CA . LEU A 1 734 ? 19.812 -24.568 16.731 1.00 80.88 734 LEU A CA 1
ATOM 5708 C C . LEU A 1 734 ? 21.035 -23.661 16.527 1.00 80.88 734 LEU A C 1
ATOM 5710 O O . LEU A 1 734 ? 21.315 -22.835 17.390 1.00 80.88 734 LEU A O 1
ATOM 5714 N N . ARG A 1 735 ? 21.761 -23.802 15.408 1.00 79.31 735 ARG A N 1
ATOM 5715 C CA . ARG A 1 735 ? 22.860 -22.895 15.042 1.00 79.31 735 ARG A CA 1
ATOM 5716 C C . ARG A 1 735 ? 22.346 -21.568 14.484 1.00 79.31 735 ARG A C 1
ATOM 5718 O O . ARG A 1 735 ? 23.092 -20.599 14.474 1.00 79.31 735 ARG A O 1
ATOM 5725 N N . ASN A 1 736 ? 21.090 -21.515 14.039 1.00 85.00 736 ASN A N 1
ATOM 5726 C CA . ASN A 1 736 ? 20.464 -20.272 13.615 1.00 85.00 736 ASN A CA 1
ATOM 5727 C C . ASN A 1 736 ? 20.122 -19.415 14.849 1.00 85.00 736 ASN A C 1
ATOM 5729 O O . ASN A 1 736 ? 19.350 -19.830 15.719 1.00 85.00 736 ASN A O 1
ATOM 5733 N N . MET A 1 737 ? 20.679 -18.203 14.917 1.00 84.19 737 MET A N 1
ATOM 5734 C CA . MET A 1 737 ? 20.537 -17.327 16.085 1.00 84.19 737 MET A CA 1
ATOM 5735 C C . MET A 1 737 ? 19.103 -16.841 16.316 1.00 84.19 737 MET A C 1
ATOM 5737 O O . MET A 1 737 ? 18.703 -16.665 17.468 1.00 84.19 737 MET A O 1
ATOM 5741 N N . ALA A 1 738 ? 18.307 -16.677 15.256 1.00 86.56 738 ALA A N 1
ATOM 5742 C CA . ALA A 1 738 ? 16.898 -16.316 15.380 1.00 86.56 738 ALA A CA 1
ATOM 5743 C C . ALA A 1 738 ? 16.096 -17.438 16.049 1.00 86.56 738 ALA A C 1
ATOM 5745 O O . ALA A 1 738 ? 15.353 -17.182 17.000 1.00 86.56 738 ALA A O 1
ATOM 5746 N N . VAL A 1 739 ? 16.308 -18.689 15.619 1.00 89.19 739 VAL A N 1
ATOM 5747 C CA . VAL A 1 739 ? 15.711 -19.876 16.257 1.00 89.19 739 VAL A CA 1
ATOM 5748 C C . VAL A 1 739 ? 16.139 -19.954 17.720 1.00 89.19 739 VAL A C 1
ATOM 5750 O O . VAL A 1 739 ? 15.294 -20.075 18.608 1.00 89.19 739 VAL A O 1
ATOM 5753 N N . LEU A 1 740 ? 17.442 -19.836 17.993 1.00 87.81 740 LEU A N 1
ATOM 5754 C CA . LEU A 1 740 ? 17.975 -19.916 19.350 1.00 87.81 740 LEU A CA 1
ATOM 5755 C C . LEU A 1 740 ? 17.392 -18.826 20.261 1.00 87.81 740 LEU A C 1
ATOM 5757 O O . LEU A 1 740 ? 17.034 -19.111 21.404 1.00 87.81 740 LEU A O 1
ATOM 5761 N N . ARG A 1 741 ? 17.247 -17.592 19.763 1.00 89.50 741 ARG A N 1
ATOM 5762 C CA . ARG A 1 741 ? 16.649 -16.484 20.517 1.00 89.50 741 ARG A CA 1
ATOM 5763 C C . ARG A 1 741 ? 15.170 -16.727 20.809 1.00 89.50 741 ARG A C 1
ATOM 5765 O O . ARG A 1 741 ? 14.765 -16.543 21.956 1.00 89.50 741 ARG A O 1
ATOM 5772 N N . CYS A 1 742 ? 14.396 -17.182 19.822 1.00 91.19 742 CYS A N 1
ATOM 5773 C CA . CYS A 1 742 ? 12.981 -17.517 20.008 1.00 91.19 742 CYS A CA 1
ATOM 5774 C C . CYS A 1 742 ? 12.801 -18.610 21.068 1.00 91.19 742 CYS A C 1
ATOM 5776 O O . CYS A 1 742 ? 12.037 -18.442 22.019 1.00 91.19 742 CYS A O 1
ATOM 5778 N N . LEU A 1 743 ? 13.564 -19.701 20.955 1.00 91.69 743 LEU A N 1
ATOM 5779 C CA . LEU A 1 743 ? 13.517 -20.807 21.910 1.00 91.69 743 LEU A CA 1
ATOM 5780 C C . LEU A 1 743 ? 13.990 -20.380 23.300 1.00 91.69 743 LEU A C 1
ATOM 5782 O O . LEU A 1 743 ? 13.395 -20.784 24.295 1.00 91.69 743 LEU A O 1
ATOM 5786 N N . SER A 1 744 ? 15.028 -19.545 23.388 1.00 89.69 744 SER A N 1
ATOM 5787 C CA . SER A 1 744 ? 15.522 -19.015 24.661 1.00 89.69 744 SER A CA 1
ATOM 5788 C C . SER A 1 744 ? 14.464 -18.176 25.378 1.00 89.69 744 SER A C 1
ATOM 5790 O O . SER A 1 744 ? 14.289 -18.342 26.584 1.00 89.69 744 SER A O 1
ATOM 5792 N N . LEU A 1 745 ? 13.715 -17.346 24.642 1.00 90.00 745 LEU A N 1
ATOM 5793 C CA . LEU A 1 745 ? 12.598 -16.571 25.184 1.00 90.00 745 LEU A CA 1
ATOM 5794 C C . LEU A 1 745 ? 11.473 -17.486 25.673 1.00 90.00 745 LEU A C 1
ATOM 5796 O O . LEU A 1 745 ? 11.163 -17.471 26.858 1.00 90.00 745 LEU A O 1
ATOM 5800 N N . ILE A 1 746 ? 10.920 -18.338 24.805 1.00 92.62 746 ILE A N 1
ATOM 5801 C CA . ILE A 1 746 ? 9.768 -19.191 25.146 1.00 92.62 746 ILE A CA 1
ATOM 5802 C C . ILE A 1 746 ? 10.115 -20.161 26.282 1.00 92.62 746 ILE A C 1
ATOM 5804 O O . ILE A 1 746 ? 9.443 -20.196 27.317 1.00 92.62 746 ILE A O 1
ATOM 5808 N N . CYS A 1 747 ? 11.207 -20.918 26.130 1.00 93.88 747 CYS A N 1
ATOM 5809 C CA . CYS A 1 747 ? 11.628 -21.884 27.141 1.00 93.88 747 CYS A CA 1
ATOM 5810 C C . CYS A 1 747 ? 12.036 -21.163 28.430 1.00 93.88 747 CYS A C 1
ATOM 5812 O O . CYS A 1 747 ? 11.704 -21.624 29.520 1.00 93.88 747 CYS A O 1
ATOM 5814 N N . GLY A 1 748 ? 12.741 -20.032 28.324 1.00 89.75 748 GLY A N 1
ATOM 5815 C CA . GLY A 1 748 ? 13.148 -19.215 29.466 1.00 89.75 748 GLY A CA 1
ATOM 5816 C C . GLY A 1 748 ? 11.954 -18.730 30.282 1.00 89.75 748 GLY A C 1
ATOM 5817 O O . GLY A 1 748 ? 11.938 -18.923 31.496 1.00 89.75 748 GLY A O 1
ATOM 5818 N N . THR A 1 749 ? 10.921 -18.200 29.625 1.00 90.00 749 THR A N 1
ATOM 5819 C CA . THR A 1 749 ? 9.688 -17.744 30.277 1.00 90.00 749 THR A CA 1
ATOM 5820 C C . THR A 1 749 ? 8.965 -18.891 30.995 1.00 90.00 749 THR A C 1
ATOM 5822 O O . THR A 1 749 ? 8.615 -18.749 32.168 1.00 90.00 749 THR A O 1
ATOM 5825 N N . ILE A 1 750 ? 8.811 -20.057 30.356 1.00 92.50 750 ILE A N 1
ATOM 5826 C CA . ILE A 1 750 ? 8.223 -21.260 30.985 1.00 92.50 750 ILE A CA 1
ATOM 5827 C C . ILE A 1 750 ? 9.068 -21.752 32.174 1.00 92.50 750 ILE A C 1
ATOM 5829 O O . ILE A 1 750 ? 8.547 -22.138 33.227 1.00 92.50 750 ILE A O 1
ATOM 5833 N N . GLY A 1 751 ? 10.393 -21.701 32.040 1.00 89.56 751 GLY A N 1
ATOM 5834 C CA . GLY A 1 751 ? 11.340 -22.053 33.093 1.00 89.56 751 GLY A CA 1
ATOM 5835 C C . GLY A 1 751 ? 11.246 -21.146 34.318 1.00 89.56 751 GLY A C 1
ATOM 5836 O O . GLY A 1 751 ? 11.210 -21.644 35.444 1.00 89.56 751 GLY A O 1
ATOM 5837 N N . MET A 1 752 ? 11.166 -19.833 34.103 1.00 85.62 752 MET A N 1
ATOM 5838 C CA . MET A 1 752 ? 11.166 -18.821 35.163 1.00 85.62 752 MET A CA 1
ATOM 5839 C C . MET A 1 752 ? 9.864 -18.781 35.962 1.00 85.62 752 MET A C 1
ATOM 5841 O O . MET A 1 752 ? 9.903 -18.566 37.171 1.00 85.62 752 MET A O 1
ATOM 5845 N N . LEU A 1 753 ? 8.711 -19.002 35.324 1.00 87.31 753 LEU A N 1
ATOM 5846 C CA . LEU A 1 753 ? 7.435 -18.865 36.020 1.00 87.31 753 LEU A CA 1
ATOM 5847 C C . LEU A 1 753 ? 7.162 -20.008 37.009 1.00 87.31 753 LEU A C 1
ATOM 5849 O O . LEU A 1 753 ? 7.203 -21.182 36.623 1.00 87.31 753 LEU A O 1
ATOM 5853 N N . PRO A 1 754 ? 6.791 -19.708 38.266 1.00 84.12 754 PRO A N 1
ATOM 5854 C CA . PRO A 1 754 ? 6.317 -20.726 39.194 1.00 84.12 754 PRO A CA 1
ATOM 5855 C C . PRO A 1 754 ? 5.014 -21.362 38.694 1.00 84.12 754 PRO A C 1
ATOM 5857 O O . PRO A 1 754 ? 4.048 -20.653 38.402 1.00 84.12 754 PRO A O 1
ATOM 5860 N N . LEU A 1 755 ? 4.983 -22.696 38.643 1.00 89.44 755 LEU A N 1
ATOM 5861 C CA . LEU A 1 755 ? 3.779 -23.487 38.387 1.00 89.44 755 LEU A CA 1
ATOM 5862 C C . LEU A 1 755 ? 3.276 -24.031 39.725 1.00 89.44 755 LEU A C 1
ATOM 5864 O O . LEU A 1 755 ? 3.911 -24.895 40.330 1.00 89.44 755 LEU A O 1
ATOM 5868 N N . ASN A 1 756 ? 2.168 -23.479 40.214 1.00 88.06 756 ASN A N 1
ATOM 5869 C CA . ASN A 1 756 ? 1.573 -23.870 41.488 1.00 88.06 756 ASN A CA 1
ATOM 5870 C C . ASN A 1 756 ? 0.356 -24.769 41.249 1.00 88.06 756 ASN A C 1
ATOM 5872 O O . ASN A 1 756 ? -0.285 -24.682 40.210 1.00 88.06 756 ASN A O 1
ATOM 5876 N N . VAL A 1 757 ? 0.009 -25.591 42.237 1.00 88.94 757 VAL A N 1
ATOM 5877 C CA . VAL A 1 757 ? -1.285 -26.278 42.294 1.00 88.94 757 VAL A CA 1
ATOM 5878 C C . VAL A 1 757 ? -2.158 -25.457 43.233 1.00 88.94 757 VAL A C 1
ATOM 5880 O O . VAL A 1 757 ? -1.745 -25.178 44.360 1.00 88.94 757 VAL A O 1
ATOM 5883 N N . ILE A 1 758 ? -3.305 -25.002 42.747 1.00 87.44 758 ILE A N 1
ATOM 5884 C CA . ILE A 1 758 ? -4.241 -24.147 43.477 1.00 87.44 758 ILE A CA 1
ATOM 5885 C C . ILE A 1 758 ? -5.463 -24.980 43.843 1.00 87.44 758 ILE A C 1
ATOM 5887 O O . ILE A 1 758 ? -5.959 -25.738 43.015 1.00 87.44 758 ILE A O 1
ATOM 5891 N N . GLU A 1 759 ? -5.946 -24.828 45.070 1.00 85.94 759 GLU A N 1
ATOM 5892 C CA . GLU A 1 759 ? -7.209 -25.406 45.516 1.00 85.94 759 GLU A CA 1
ATOM 5893 C C . GLU A 1 759 ? -8.377 -24.460 45.185 1.00 85.94 759 GLU A C 1
ATOM 5895 O O . GLU A 1 759 ? -8.419 -23.303 45.622 1.00 85.94 759 GLU A O 1
ATOM 5900 N N . SER A 1 760 ? -9.315 -24.957 44.384 1.00 69.25 760 SER A N 1
ATOM 5901 C CA . SER A 1 760 ? -10.555 -24.311 43.965 1.00 69.25 760 SER A CA 1
ATOM 5902 C C . SER A 1 760 ? -11.635 -24.549 45.025 1.00 69.25 760 SER A C 1
ATOM 5904 O O . SER A 1 760 ? -12.360 -25.536 44.993 1.00 69.25 760 SER A O 1
ATOM 5906 N N . GLY A 1 761 ? -11.730 -23.637 45.995 1.00 63.31 761 GLY A N 1
ATOM 5907 C CA . GLY A 1 761 ? -12.777 -23.598 47.023 1.00 63.31 761 GLY A CA 1
ATOM 5908 C C . GLY A 1 761 ? -13.105 -22.156 47.428 1.00 63.31 761 GLY A C 1
ATOM 5909 O O . GLY A 1 761 ? -12.612 -21.212 46.809 1.00 63.31 761 GLY A O 1
ATOM 5910 N N . GLY A 1 762 ? -13.902 -21.959 48.488 1.00 55.38 762 GLY A N 1
ATOM 5911 C CA . GLY A 1 762 ? -14.353 -20.627 48.943 1.00 55.38 762 GLY A CA 1
ATOM 5912 C C . GLY A 1 762 ? -13.234 -19.611 49.244 1.00 55.38 762 GLY A C 1
ATOM 5913 O O . GLY A 1 762 ? -13.484 -18.408 49.248 1.00 55.38 762 GLY A O 1
ATOM 5914 N N . LYS A 1 763 ? -11.988 -20.070 49.439 1.00 58.91 763 LYS A N 1
ATOM 5915 C CA . LYS A 1 763 ? -10.767 -19.248 49.412 1.00 58.91 763 LYS A CA 1
ATOM 5916 C C . LYS A 1 763 ? -9.718 -19.940 48.536 1.00 58.91 763 LYS A C 1
ATOM 5918 O O . LYS A 1 763 ? -9.304 -21.049 48.855 1.00 58.91 763 LYS A O 1
ATOM 5923 N N . LYS A 1 764 ? -9.267 -19.282 47.460 1.00 70.81 764 LYS A N 1
ATOM 5924 C CA . LYS A 1 764 ? -8.182 -19.783 46.595 1.00 70.81 764 LYS A CA 1
ATOM 5925 C C . LYS A 1 764 ? -6.873 -19.819 47.384 1.00 70.81 764 LYS A C 1
ATOM 5927 O O . LYS A 1 764 ? -6.421 -18.775 47.849 1.00 70.81 764 LYS A O 1
ATOM 5932 N N . ARG A 1 765 ? -6.266 -20.997 47.536 1.00 81.81 765 ARG A N 1
ATOM 5933 C CA . ARG A 1 765 ? -4.995 -21.189 48.259 1.00 81.81 765 ARG A CA 1
ATOM 5934 C C . ARG A 1 765 ? -4.049 -22.083 47.466 1.00 81.81 765 ARG A C 1
ATOM 5936 O O . ARG A 1 765 ? -4.488 -22.923 46.684 1.00 81.81 765 ARG A O 1
ATOM 5943 N N . ILE A 1 766 ? -2.745 -21.894 47.655 1.00 83.19 766 ILE A N 1
ATOM 5944 C CA . ILE A 1 766 ? -1.727 -22.773 47.071 1.00 83.19 766 ILE A CA 1
ATOM 5945 C C . ILE A 1 766 ? -1.699 -24.076 47.878 1.00 83.19 766 ILE A C 1
ATOM 5947 O O . ILE A 1 766 ? -1.453 -24.050 49.081 1.00 83.19 766 ILE A O 1
ATOM 5951 N N . ALA A 1 767 ? -1.919 -25.210 47.214 1.00 84.81 767 ALA A N 1
ATOM 5952 C CA . ALA A 1 767 ? -1.937 -26.535 47.829 1.00 84.81 767 ALA A CA 1
ATOM 5953 C C . ALA A 1 767 ? -0.505 -27.071 48.014 1.00 84.81 767 ALA A C 1
ATOM 5955 O O . ALA A 1 767 ? -0.032 -27.909 47.243 1.00 84.81 767 ALA A O 1
ATOM 5956 N N . THR A 1 768 ? 0.208 -26.563 49.021 1.00 83.19 768 THR A N 1
ATOM 5957 C CA . THR A 1 768 ? 1.612 -26.919 49.304 1.00 83.19 768 THR A CA 1
ATOM 5958 C C . THR A 1 768 ? 1.808 -28.392 49.669 1.00 83.19 768 THR A C 1
ATOM 5960 O O . THR A 1 768 ? 2.863 -28.955 49.378 1.00 83.19 768 THR A O 1
ATOM 5963 N N . GLU A 1 769 ? 0.788 -29.028 50.247 1.00 83.44 769 GLU A N 1
ATOM 5964 C CA . GLU A 1 769 ? 0.806 -30.441 50.648 1.00 83.44 769 GLU A CA 1
ATOM 5965 C C . GLU A 1 769 ? 0.567 -31.417 49.483 1.00 83.44 769 GLU A C 1
ATOM 5967 O O . GLU A 1 769 ? 0.834 -32.615 49.608 1.00 83.44 769 GLU A O 1
ATOM 5972 N N . HIS A 1 770 ? 0.093 -30.935 48.327 1.00 88.12 770 HIS A N 1
ATOM 5973 C CA . HIS A 1 770 ? -0.189 -31.800 47.184 1.00 88.12 770 HIS A CA 1
ATOM 5974 C C . HIS A 1 770 ? 1.123 -32.334 46.563 1.00 88.12 770 HIS A C 1
ATOM 5976 O O . HIS A 1 770 ? 2.004 -31.534 46.231 1.00 88.12 770 HIS A O 1
ATOM 5982 N N . PRO A 1 771 ? 1.275 -33.651 46.295 1.00 86.44 771 PRO A N 1
ATOM 5983 C CA . PRO A 1 771 ? 2.523 -34.224 45.768 1.00 86.44 771 PRO A CA 1
ATOM 5984 C C . PRO A 1 771 ? 3.038 -33.546 44.489 1.00 86.44 771 PRO A C 1
ATOM 5986 O O . PRO A 1 771 ? 4.229 -33.259 44.362 1.00 86.44 771 PRO A O 1
ATOM 5989 N N . ALA A 1 772 ? 2.132 -33.205 43.565 1.00 87.00 772 ALA A N 1
ATOM 5990 C CA . ALA A 1 772 ? 2.480 -32.499 42.330 1.00 87.00 772 ALA A CA 1
ATOM 5991 C C . ALA A 1 772 ? 3.081 -31.098 42.571 1.00 87.00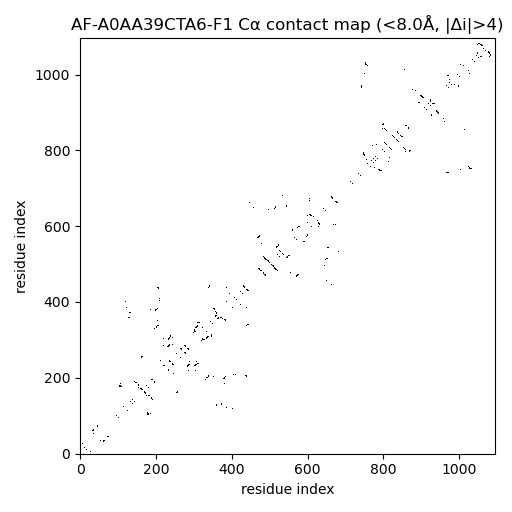 772 ALA A C 1
ATOM 5993 O O . ALA A 1 772 ? 3.933 -30.666 41.798 1.00 87.00 772 ALA A O 1
ATOM 5994 N N . HIS A 1 773 ? 2.715 -30.402 43.658 1.00 87.56 773 HIS A N 1
ATOM 5995 C CA . HIS A 1 773 ? 3.285 -29.091 43.985 1.00 87.56 773 HIS A CA 1
ATOM 5996 C C . HIS A 1 773 ? 4.797 -29.182 44.214 1.00 87.56 773 HIS A C 1
ATOM 5998 O O . HIS A 1 773 ? 5.569 -28.393 43.664 1.00 87.56 773 HIS A O 1
ATOM 6004 N N . ARG A 1 774 ? 5.238 -30.198 44.966 1.00 87.12 774 ARG A N 1
ATOM 6005 C CA . ARG A 1 774 ? 6.660 -30.444 45.229 1.00 87.12 774 ARG A CA 1
ATOM 6006 C C . ARG A 1 774 ? 7.432 -30.728 43.940 1.00 87.12 774 ARG A C 1
ATOM 6008 O O . ARG A 1 774 ? 8.515 -30.174 43.758 1.00 87.12 774 ARG A O 1
ATOM 6015 N N . LEU A 1 775 ? 6.879 -31.549 43.045 1.00 89.81 775 LEU A N 1
ATOM 6016 C CA . LEU A 1 775 ? 7.537 -31.910 41.783 1.00 89.81 775 LEU A CA 1
ATOM 6017 C C . LEU A 1 775 ? 7.697 -30.710 40.846 1.00 89.81 775 LEU A C 1
ATOM 6019 O O . LEU A 1 775 ? 8.742 -30.553 40.223 1.00 89.81 775 LEU A O 1
ATOM 6023 N N . LEU A 1 776 ? 6.682 -29.850 40.763 1.00 88.56 776 LEU A N 1
ATOM 6024 C CA . LEU A 1 776 ? 6.649 -28.753 39.794 1.00 88.56 776 LEU A CA 1
ATOM 6025 C C . LEU A 1 776 ? 7.337 -27.476 40.290 1.00 88.56 776 LEU A C 1
ATOM 6027 O O . LEU A 1 776 ? 7.846 -26.713 39.469 1.00 88.56 776 LEU A O 1
ATOM 6031 N N . LYS A 1 777 ? 7.358 -27.230 41.609 1.00 85.38 777 LYS A N 1
ATOM 6032 C CA . LYS A 1 777 ? 7.898 -25.993 42.199 1.00 85.38 777 LYS A CA 1
ATOM 6033 C C . LYS A 1 777 ? 9.213 -26.170 42.947 1.00 85.38 777 LYS A C 1
ATOM 6035 O O . LYS A 1 777 ? 9.996 -25.229 42.987 1.00 85.38 777 LYS A O 1
ATOM 6040 N N . VAL A 1 778 ? 9.449 -27.328 43.562 1.00 85.69 778 VAL A N 1
ATOM 6041 C CA . VAL A 1 778 ? 10.590 -27.517 44.473 1.00 85.69 778 VAL A CA 1
ATOM 6042 C C . VAL A 1 778 ? 11.667 -28.371 43.823 1.00 85.69 778 VAL A C 1
ATOM 6044 O O . VAL A 1 778 ? 12.796 -27.918 43.658 1.00 85.69 778 VAL A O 1
ATOM 6047 N N . LYS A 1 779 ? 11.337 -29.613 43.458 1.00 89.38 779 LYS A N 1
ATOM 6048 C CA . LYS A 1 779 ? 12.321 -30.572 42.951 1.00 89.38 779 LYS A CA 1
ATOM 6049 C C . LYS A 1 779 ? 11.653 -31.659 42.090 1.00 89.38 779 LYS A C 1
ATOM 6051 O O . LYS A 1 779 ? 11.070 -32.581 42.661 1.00 89.38 779 LYS A O 1
ATOM 6056 N N . PRO A 1 780 ? 11.747 -31.588 40.748 1.00 93.12 780 PRO A N 1
ATOM 6057 C CA . PRO A 1 780 ? 11.136 -32.574 39.849 1.00 93.12 780 PRO A CA 1
ATOM 6058 C C . PRO A 1 780 ? 11.850 -33.926 39.891 1.00 93.12 780 PRO A C 1
ATOM 6060 O O . PRO A 1 780 ? 11.210 -34.976 39.858 1.00 93.12 780 PRO A O 1
ATOM 6063 N N . ASN A 1 781 ? 13.177 -33.919 39.989 1.00 94.62 781 ASN A N 1
ATOM 6064 C CA . ASN A 1 781 ? 14.012 -35.112 40.057 1.00 94.62 781 ASN A CA 1
ATOM 6065 C C . ASN A 1 781 ? 15.311 -34.816 40.835 1.00 94.62 781 ASN A C 1
ATOM 6067 O O . ASN A 1 781 ? 15.532 -33.678 41.257 1.00 94.62 781 ASN A O 1
ATOM 6071 N N . PRO A 1 782 ? 16.159 -35.824 41.108 1.00 90.31 782 PRO A N 1
ATOM 6072 C CA . PRO A 1 782 ? 17.353 -35.628 41.927 1.00 90.31 782 PRO A CA 1
ATOM 6073 C C . PRO A 1 782 ? 18.374 -34.614 41.386 1.00 90.31 782 PRO A C 1
ATOM 6075 O O . PRO A 1 782 ? 19.073 -34.026 42.213 1.00 90.31 782 PRO A O 1
ATOM 6078 N N . TRP A 1 783 ? 18.446 -34.402 40.063 1.00 91.50 783 TRP A N 1
ATOM 6079 C CA . TRP A 1 783 ? 19.538 -33.671 39.396 1.00 91.50 783 TRP A CA 1
ATOM 6080 C C . TRP A 1 783 ? 19.131 -32.364 38.699 1.00 91.50 783 TRP A C 1
ATOM 6082 O O . TRP A 1 783 ? 20.018 -31.621 38.297 1.00 91.50 783 TRP A O 1
ATOM 6092 N N . GLN A 1 784 ? 17.838 -32.069 38.542 1.00 93.38 784 GLN A N 1
ATOM 6093 C CA . GLN A 1 784 ? 17.357 -30.832 37.917 1.00 93.38 784 GLN A CA 1
ATOM 6094 C C . GLN A 1 784 ? 16.605 -29.960 38.907 1.00 93.38 784 GLN A C 1
ATOM 6096 O O . GLN A 1 784 ? 15.777 -30.427 39.695 1.00 93.38 784 GLN A O 1
ATOM 6101 N N . THR A 1 785 ? 16.822 -28.659 38.785 1.00 92.94 785 THR A N 1
ATOM 6102 C CA . THR A 1 785 ? 15.905 -27.649 39.300 1.00 92.94 785 THR A CA 1
ATOM 6103 C C . THR A 1 785 ? 14.596 -27.646 38.491 1.00 92.94 785 THR A C 1
ATOM 6105 O O . THR A 1 785 ? 14.564 -28.064 37.327 1.00 92.94 785 THR A O 1
ATOM 6108 N N . PRO A 1 786 ? 13.491 -27.130 39.057 1.00 90.56 786 PRO A N 1
ATOM 6109 C CA . PRO A 1 786 ? 12.237 -26.947 38.324 1.00 90.56 786 PRO A CA 1
ATOM 6110 C C . PRO A 1 786 ? 12.386 -26.128 37.036 1.00 90.56 786 PRO A C 1
ATOM 6112 O O . PRO A 1 786 ? 11.735 -26.423 36.034 1.00 90.56 786 PRO A O 1
ATOM 6115 N N . LEU A 1 787 ? 13.250 -25.107 37.047 1.00 91.81 787 LEU A N 1
ATOM 6116 C CA . LEU A 1 787 ? 13.531 -24.276 35.878 1.00 91.81 787 LEU A CA 1
ATOM 6117 C C . LEU A 1 787 ? 14.183 -25.094 34.761 1.00 91.81 787 LEU A C 1
ATOM 6119 O O . LEU A 1 787 ? 13.733 -25.023 33.619 1.00 91.81 787 LEU A O 1
ATOM 6123 N N . GLU A 1 788 ? 15.214 -25.879 35.080 1.00 93.81 788 GLU A N 1
ATOM 6124 C CA . GLU A 1 788 ? 15.930 -26.715 34.107 1.00 93.81 788 GLU A CA 1
ATOM 6125 C C . GLU A 1 788 ? 15.023 -27.788 33.509 1.00 93.81 788 GLU A C 1
ATOM 6127 O O . GLU A 1 788 ? 15.002 -27.956 32.291 1.00 93.81 788 GLU A O 1
ATOM 6132 N N . PHE A 1 789 ? 14.225 -28.457 34.346 1.00 95.50 789 PHE A N 1
ATOM 6133 C CA . PHE A 1 789 ? 13.263 -29.461 33.894 1.00 95.50 789 PHE A CA 1
ATOM 6134 C C . PHE A 1 789 ? 12.245 -28.861 32.918 1.00 95.50 789 PHE A C 1
ATOM 6136 O O . PHE A 1 789 ? 12.084 -29.358 31.803 1.00 95.50 789 PHE A O 1
ATOM 6143 N N . LYS A 1 790 ? 11.595 -27.752 33.297 1.00 94.94 790 LYS A N 1
ATOM 6144 C CA . LYS A 1 790 ? 10.596 -27.086 32.448 1.00 94.94 790 LYS A CA 1
ATOM 6145 C C . LYS A 1 790 ? 11.204 -26.567 31.144 1.00 94.94 790 LYS A C 1
ATOM 6147 O O . LYS A 1 790 ? 10.610 -26.756 30.086 1.00 94.94 790 LYS A O 1
ATOM 6152 N N . ARG A 1 791 ? 12.408 -25.979 31.194 1.00 94.25 791 ARG A N 1
ATOM 6153 C CA . ARG A 1 791 ? 13.140 -25.541 29.992 1.00 94.25 791 ARG A CA 1
ATOM 6154 C C . ARG A 1 791 ? 13.466 -26.703 29.066 1.00 94.25 791 ARG A C 1
ATOM 6156 O O . ARG A 1 791 ? 13.283 -26.565 27.862 1.00 94.25 791 ARG A O 1
ATOM 6163 N N . GLN A 1 792 ? 13.948 -27.822 29.604 1.00 94.50 792 GLN A N 1
ATOM 6164 C CA . GLN A 1 792 ? 14.292 -28.994 28.800 1.00 94.50 792 GLN A CA 1
ATOM 6165 C C . GLN A 1 792 ? 13.054 -29.591 28.129 1.00 94.50 792 GLN A C 1
ATOM 6167 O O . GLN A 1 792 ? 13.094 -29.888 26.939 1.00 94.50 792 GLN A O 1
ATOM 6172 N N . MET A 1 793 ? 11.966 -29.749 28.882 1.00 95.62 793 MET A N 1
ATOM 6173 C CA . MET A 1 793 ? 10.707 -30.287 28.370 1.00 95.62 793 MET A CA 1
ATOM 6174 C C . MET A 1 793 ? 10.117 -29.386 27.282 1.00 95.62 793 MET A C 1
ATOM 6176 O O . MET A 1 793 ? 9.766 -29.874 26.212 1.00 95.62 793 MET A O 1
ATOM 6180 N N . GLU A 1 794 ? 10.075 -28.068 27.501 1.00 95.00 794 GLU A N 1
ATOM 6181 C CA . GLU A 1 794 ? 9.575 -27.136 26.485 1.00 95.00 794 GLU A CA 1
ATOM 6182 C C . GLU A 1 794 ? 10.476 -27.118 25.243 1.00 95.00 794 GLU A C 1
ATOM 6184 O O . GLU A 1 794 ? 9.979 -27.141 24.121 1.00 95.00 794 GLU A O 1
ATOM 6189 N N . LEU A 1 795 ? 11.801 -27.179 25.414 1.00 92.75 795 LEU A N 1
ATOM 6190 C CA . LEU A 1 795 ? 12.729 -27.285 24.289 1.00 92.75 795 LEU A CA 1
ATOM 6191 C C . LEU A 1 795 ? 12.509 -28.576 23.488 1.00 92.75 795 LEU A C 1
ATOM 6193 O O . LEU A 1 795 ? 12.517 -28.538 22.259 1.00 92.75 795 LEU A O 1
ATOM 6197 N N . ALA A 1 796 ? 12.307 -29.712 24.160 1.00 92.00 796 ALA A N 1
ATOM 6198 C CA . ALA A 1 796 ? 12.021 -30.983 23.501 1.00 92.00 796 ALA A CA 1
ATOM 6199 C C . ALA A 1 796 ? 10.729 -30.900 22.673 1.00 92.00 796 ALA A C 1
ATOM 6201 O O . ALA A 1 796 ? 10.741 -31.267 21.497 1.00 92.00 796 ALA A O 1
ATOM 6202 N N . ARG A 1 797 ? 9.674 -30.296 23.238 1.00 93.06 797 ARG A N 1
ATOM 6203 C CA . ARG A 1 797 ? 8.390 -30.058 22.564 1.00 93.06 797 ARG A CA 1
ATOM 6204 C C . ARG A 1 797 ? 8.559 -29.197 21.313 1.00 93.06 797 ARG A C 1
ATOM 6206 O O . ARG A 1 797 ? 8.124 -29.581 20.237 1.00 93.06 797 ARG A O 1
ATOM 6213 N N . GLN A 1 798 ? 9.279 -28.081 21.407 1.00 90.75 798 GLN A N 1
ATOM 6214 C CA . GLN A 1 798 ? 9.503 -27.182 20.266 1.00 90.75 798 GLN A CA 1
ATOM 6215 C C . GLN A 1 798 ? 10.351 -27.827 19.153 1.00 90.75 798 GLN A C 1
ATOM 6217 O O . GLN A 1 798 ? 10.159 -27.554 17.966 1.00 90.75 798 GLN A O 1
ATOM 6222 N N . ARG A 1 799 ? 11.296 -28.705 19.517 1.00 88.31 799 ARG A N 1
ATOM 6223 C CA . ARG A 1 799 ? 12.152 -29.422 18.557 1.00 88.31 799 ARG A CA 1
ATOM 6224 C C . ARG A 1 799 ? 11.434 -30.582 17.881 1.00 88.31 799 ARG A C 1
ATOM 6226 O O . ARG A 1 799 ? 11.571 -30.768 16.672 1.00 88.31 799 ARG A O 1
ATOM 6233 N N . HIS A 1 800 ? 10.701 -31.378 18.646 1.00 89.44 800 HIS A N 1
ATOM 6234 C CA . HIS A 1 800 ? 10.198 -32.674 18.195 1.00 89.44 800 HIS A CA 1
ATOM 6235 C C . HIS A 1 800 ? 8.678 -32.721 18.028 1.00 89.44 800 HIS A C 1
ATOM 6237 O O . HIS A 1 800 ? 8.191 -33.679 17.444 1.00 89.44 800 HIS A O 1
ATOM 6243 N N . GLY A 1 801 ? 7.956 -31.682 18.453 1.00 90.31 801 GLY A N 1
ATOM 6244 C CA . GLY A 1 801 ? 6.494 -31.631 18.543 1.00 90.31 801 GLY A CA 1
ATOM 6245 C C . GLY A 1 801 ? 6.006 -32.084 19.920 1.00 90.31 801 GLY A C 1
ATOM 6246 O O . GLY A 1 801 ? 5.137 -31.458 20.516 1.00 90.31 801 GLY A O 1
ATOM 6247 N N . ASP A 1 802 ? 6.615 -33.133 20.464 1.00 93.69 802 ASP A N 1
ATOM 6248 C CA . ASP A 1 802 ? 6.199 -33.754 21.717 1.00 93.69 802 ASP A CA 1
ATOM 6249 C C . ASP A 1 802 ? 7.314 -33.744 22.761 1.00 93.69 802 ASP A C 1
ATOM 6251 O O . ASP A 1 802 ? 8.494 -33.876 22.431 1.00 93.69 802 ASP A O 1
ATOM 6255 N N . ALA A 1 803 ? 6.927 -33.634 24.032 1.00 95.75 803 ALA A N 1
ATOM 6256 C CA . ALA A 1 803 ? 7.812 -33.836 25.172 1.00 95.75 803 ALA A CA 1
ATOM 6257 C C . ALA A 1 803 ? 7.227 -34.862 26.142 1.00 95.75 803 ALA A C 1
ATOM 6259 O O . ALA A 1 803 ? 6.041 -34.823 26.474 1.00 95.75 803 ALA A O 1
ATOM 6260 N N . TYR A 1 804 ? 8.085 -35.751 26.636 1.00 96.19 804 TYR A N 1
ATOM 6261 C CA . TYR A 1 804 ? 7.693 -36.868 27.489 1.00 96.19 804 TYR A CA 1
ATOM 6262 C C . TYR A 1 804 ? 8.527 -36.882 28.764 1.00 96.19 804 TYR A C 1
ATOM 6264 O O . TYR A 1 804 ? 9.748 -36.750 28.717 1.00 96.19 804 TYR A O 1
ATOM 6272 N N . ALA A 1 805 ? 7.879 -37.085 29.905 1.00 96.50 805 ALA A N 1
ATOM 6273 C CA . ALA A 1 805 ? 8.551 -37.388 31.158 1.00 96.50 805 ALA A CA 1
ATOM 6274 C C . ALA A 1 805 ? 7.896 -38.601 31.813 1.00 96.50 805 ALA A C 1
ATOM 6276 O O . ALA A 1 805 ? 6.678 -38.656 31.960 1.00 96.50 805 ALA A O 1
ATOM 6277 N N . ARG A 1 806 ? 8.707 -39.566 32.243 1.00 94.88 806 ARG A N 1
ATOM 6278 C CA . ARG A 1 806 ? 8.233 -40.695 33.035 1.00 94.88 806 ARG A CA 1
ATOM 6279 C C . ARG A 1 806 ? 7.906 -40.229 34.448 1.00 94.88 806 ARG A C 1
ATOM 6281 O O . ARG A 1 806 ? 8.746 -39.620 35.114 1.00 94.88 806 ARG A O 1
ATOM 6288 N N . ILE A 1 807 ? 6.714 -40.574 34.909 1.00 95.62 807 ILE A N 1
ATOM 6289 C CA . ILE A 1 807 ? 6.263 -40.376 36.279 1.00 95.62 807 ILE A CA 1
ATOM 6290 C C . ILE A 1 807 ? 6.677 -41.611 37.078 1.00 95.62 807 ILE A C 1
ATOM 6292 O O . ILE A 1 807 ? 6.296 -42.738 36.763 1.00 95.62 807 ILE A O 1
ATOM 6296 N N . VAL A 1 808 ? 7.497 -41.408 38.105 1.00 92.56 808 VAL A N 1
ATOM 6297 C CA . VAL A 1 808 ? 7.871 -42.475 39.037 1.00 92.56 808 VAL A CA 1
ATOM 6298 C C . VAL A 1 808 ? 6.926 -42.420 40.224 1.00 92.56 808 VAL A C 1
ATOM 6300 O O . VAL A 1 808 ? 6.854 -41.404 40.918 1.00 92.56 808 VAL A O 1
ATOM 6303 N N . TRP A 1 809 ? 6.224 -43.522 40.458 1.00 90.38 809 TRP A N 1
ATOM 6304 C CA . TRP A 1 809 ? 5.250 -43.668 41.530 1.00 90.38 809 TRP A CA 1
ATOM 6305 C C . TRP A 1 809 ? 5.847 -44.432 42.714 1.00 90.38 809 TRP A C 1
ATOM 6307 O O . TRP A 1 809 ? 6.594 -45.391 42.536 1.00 90.38 809 TRP A O 1
ATOM 6317 N N . SER A 1 810 ? 5.499 -44.019 43.931 1.00 88.50 810 SER A N 1
ATOM 6318 C CA . SER A 1 810 ? 5.790 -44.753 45.165 1.00 88.50 810 SER A CA 1
ATOM 6319 C C . SER A 1 810 ? 4.607 -44.623 46.120 1.00 88.50 810 SER A C 1
ATOM 6321 O O . SER A 1 810 ? 4.110 -43.518 46.335 1.00 88.50 810 SER A O 1
ATOM 6323 N N . ALA A 1 811 ? 4.112 -45.750 46.642 1.00 84.88 811 ALA A N 1
ATOM 6324 C CA . ALA A 1 811 ? 2.928 -45.816 47.510 1.00 84.88 811 ALA A CA 1
ATOM 6325 C C . ALA A 1 811 ? 1.714 -45.009 46.980 1.00 84.88 811 ALA A C 1
ATOM 6327 O O . ALA A 1 811 ? 1.044 -44.300 47.730 1.00 84.88 811 ALA A O 1
ATOM 6328 N N . GLY A 1 812 ? 1.460 -45.069 45.665 1.00 80.81 812 GLY A N 1
ATOM 6329 C CA . GLY A 1 812 ? 0.348 -44.358 45.017 1.00 80.81 812 GLY A CA 1
ATOM 6330 C C . GLY A 1 812 ? 0.530 -42.840 44.873 1.00 80.81 812 GLY A C 1
ATOM 6331 O O . GLY A 1 812 ? -0.423 -42.148 44.527 1.00 80.81 812 GLY A O 1
ATOM 6332 N N . ARG A 1 813 ? 1.732 -42.300 45.125 1.00 85.94 813 ARG A N 1
ATOM 6333 C CA . ARG A 1 813 ? 2.058 -40.872 44.972 1.00 85.94 813 ARG A CA 1
ATOM 6334 C C . ARG A 1 813 ? 3.189 -40.672 43.955 1.00 85.94 813 ARG A C 1
ATOM 6336 O O . ARG A 1 813 ? 4.135 -41.465 43.952 1.00 85.94 813 ARG A O 1
ATOM 6343 N N . PRO A 1 814 ? 3.145 -39.625 43.114 1.00 90.56 814 PRO A N 1
ATOM 6344 C CA . PRO A 1 814 ? 4.233 -39.336 42.191 1.00 90.56 814 PRO A CA 1
ATOM 6345 C C . PRO A 1 814 ? 5.408 -38.720 42.966 1.00 90.56 814 PRO A C 1
ATOM 6347 O O . PRO A 1 814 ? 5.225 -37.774 43.736 1.00 90.56 814 PRO A O 1
ATOM 6350 N N . ILE A 1 815 ? 6.615 -39.263 42.780 1.00 91.38 815 ILE A N 1
ATOM 6351 C CA . ILE A 1 815 ? 7.827 -38.844 43.509 1.00 91.38 815 ILE A CA 1
ATOM 6352 C C . ILE A 1 815 ? 8.902 -38.220 42.619 1.00 91.38 815 ILE A C 1
ATOM 6354 O O . ILE A 1 815 ? 9.674 -37.400 43.114 1.00 91.38 815 ILE A O 1
ATOM 6358 N N . HIS A 1 816 ? 8.944 -38.561 41.326 1.00 93.12 816 HIS A N 1
ATOM 6359 C CA . HIS A 1 816 ? 9.887 -37.984 40.366 1.00 93.12 816 HIS A CA 1
ATOM 6360 C C . HIS A 1 816 ? 9.290 -37.858 38.964 1.00 93.12 816 HIS A C 1
ATOM 6362 O O . HIS A 1 816 ? 8.496 -38.697 38.540 1.00 93.12 816 HIS A O 1
ATOM 6368 N N . LEU A 1 817 ? 9.751 -36.839 38.236 1.00 95.62 817 LEU A N 1
ATOM 6369 C CA . LEU A 1 817 ? 9.534 -36.649 36.804 1.00 95.62 817 LEU A CA 1
ATOM 6370 C C . LEU A 1 817 ? 10.874 -36.781 36.074 1.00 95.62 817 LEU A C 1
ATOM 6372 O O . LEU A 1 817 ? 11.765 -35.943 36.231 1.00 95.62 817 LEU A O 1
ATOM 6376 N N . ILE A 1 818 ? 11.026 -37.844 35.288 1.00 94.00 818 ILE A N 1
ATOM 6377 C CA . ILE A 1 818 ? 12.257 -38.141 34.546 1.00 94.00 818 ILE A CA 1
ATOM 6378 C C . ILE A 1 818 ? 12.025 -37.822 33.066 1.00 94.00 818 ILE A C 1
ATOM 6380 O O . ILE A 1 818 ? 11.275 -38.558 32.426 1.00 94.00 818 ILE A O 1
ATOM 6384 N N . PRO A 1 819 ? 12.649 -36.772 32.499 1.00 94.69 819 PRO A N 1
ATOM 6385 C CA . PRO A 1 819 ? 12.548 -36.490 31.070 1.00 94.69 819 PRO A CA 1
ATOM 6386 C C . PRO A 1 819 ? 12.992 -37.692 30.235 1.00 94.69 819 PRO A C 1
ATOM 6388 O O . PRO A 1 819 ? 14.039 -38.290 30.497 1.00 94.69 819 PRO A O 1
ATOM 6391 N N . LEU A 1 820 ? 12.201 -38.031 29.225 1.00 93.56 820 LEU A N 1
ATOM 6392 C CA . LEU A 1 820 ? 12.528 -39.037 28.225 1.00 93.56 820 LEU A CA 1
ATOM 6393 C C . LEU A 1 820 ? 12.957 -38.338 26.935 1.00 93.56 820 LEU A C 1
ATOM 6395 O O . LEU A 1 820 ? 12.428 -37.287 26.569 1.00 93.56 820 LEU A O 1
ATOM 6399 N N . ASP A 1 821 ? 13.914 -38.939 26.235 1.00 89.75 821 ASP A N 1
ATOM 6400 C CA . ASP A 1 821 ? 14.336 -38.445 24.928 1.00 89.75 821 ASP A CA 1
ATOM 6401 C C . ASP A 1 821 ? 13.205 -38.653 23.916 1.00 89.75 821 ASP A C 1
ATOM 6403 O O . ASP A 1 821 ? 12.803 -39.784 23.645 1.00 89.75 821 ASP A O 1
ATOM 6407 N N . SER A 1 822 ? 12.645 -37.563 23.396 1.00 91.06 822 SER A N 1
ATOM 6408 C CA . SER A 1 822 ? 11.382 -37.606 22.650 1.00 91.06 822 SER A CA 1
ATOM 6409 C C . SER A 1 822 ? 11.453 -38.408 21.343 1.00 91.06 822 SER A C 1
ATOM 6411 O O . SER A 1 822 ? 10.532 -39.179 21.095 1.00 91.06 822 SER A O 1
ATOM 6413 N N . PRO A 1 823 ? 12.542 -38.350 20.546 1.00 89.19 823 PRO A N 1
ATOM 6414 C CA . PRO A 1 823 ? 12.724 -39.229 19.387 1.00 89.19 823 PRO A CA 1
ATOM 6415 C C . PRO A 1 823 ? 12.787 -40.728 19.719 1.00 89.19 823 PRO A C 1
ATOM 6417 O O . PRO A 1 823 ? 12.614 -41.551 18.824 1.00 89.19 823 PRO A O 1
ATOM 6420 N N . ALA A 1 824 ? 13.059 -41.091 20.976 1.00 90.38 824 ALA A N 1
ATOM 6421 C CA . ALA A 1 824 ? 13.113 -42.478 21.430 1.00 90.38 824 ALA A CA 1
ATOM 6422 C C . ALA A 1 824 ? 11.767 -42.987 21.978 1.00 90.38 824 ALA A C 1
ATOM 6424 O O . ALA A 1 824 ? 11.693 -44.137 22.408 1.00 90.38 824 ALA A O 1
ATOM 6425 N N . VAL A 1 825 ? 10.716 -42.159 21.981 1.00 93.12 825 VAL A N 1
ATOM 6426 C CA . VAL A 1 825 ? 9.363 -42.521 22.426 1.00 93.12 825 VAL A CA 1
ATOM 6427 C C . VAL A 1 825 ? 8.425 -42.583 21.222 1.00 93.12 825 VAL A C 1
ATOM 6429 O O . VAL A 1 825 ? 8.372 -41.652 20.423 1.00 93.12 825 VAL A O 1
ATOM 6432 N N . ARG A 1 826 ? 7.643 -43.658 21.115 1.00 92.56 826 ARG A N 1
ATOM 6433 C CA . ARG A 1 826 ? 6.487 -43.754 20.214 1.00 92.56 826 ARG A CA 1
ATOM 6434 C C . ARG A 1 826 ? 5.210 -43.765 21.041 1.00 92.56 826 ARG A C 1
ATOM 6436 O O . ARG A 1 826 ? 5.067 -44.608 21.923 1.00 92.56 826 ARG A O 1
ATOM 6443 N N . ALA A 1 827 ? 4.329 -42.805 20.783 1.00 92.19 827 ALA A N 1
ATOM 6444 C CA . ALA A 1 827 ? 3.014 -42.714 21.402 1.00 92.19 827 ALA A CA 1
ATOM 6445 C C . ALA A 1 827 ? 1.971 -43.285 20.440 1.00 92.19 827 ALA A C 1
ATOM 6447 O O . ALA A 1 827 ? 1.914 -42.875 19.283 1.00 92.19 827 ALA A O 1
ATOM 6448 N N . GLU A 1 828 ? 1.167 -44.224 20.919 1.00 93.06 828 GLU A N 1
ATOM 6449 C CA . GLU A 1 828 ? 0.142 -44.918 20.144 1.00 93.06 828 GLU A CA 1
ATOM 6450 C C . GLU A 1 828 ? -1.150 -44.963 20.965 1.00 93.06 828 GLU A C 1
ATOM 6452 O O . GLU A 1 828 ? -1.119 -44.971 22.200 1.00 93.06 828 GLU A O 1
ATOM 6457 N N . LEU A 1 829 ? -2.289 -44.979 20.280 1.00 92.31 829 LEU A N 1
ATOM 6458 C CA . LEU A 1 829 ? -3.582 -45.208 20.909 1.00 92.31 829 LEU A CA 1
ATOM 6459 C C . LEU A 1 829 ? -3.871 -46.710 20.870 1.00 92.31 829 LEU A C 1
ATOM 6461 O O . LEU A 1 829 ? -3.887 -47.297 19.790 1.00 92.31 829 LEU A O 1
ATOM 6465 N N . GLY A 1 830 ? -4.038 -47.329 22.036 1.00 87.75 830 GLY A N 1
ATOM 6466 C CA . GLY A 1 830 ? -4.408 -48.736 22.147 1.00 87.75 830 GLY A CA 1
ATOM 6467 C C . GLY A 1 830 ? -5.870 -48.985 21.775 1.00 87.75 830 GLY A C 1
ATOM 6468 O O . GLY A 1 830 ? -6.683 -48.060 21.736 1.00 87.75 830 GLY A O 1
ATOM 6469 N N . ASP A 1 831 ? -6.217 -50.254 21.560 1.00 88.00 831 ASP A N 1
ATOM 6470 C CA . ASP A 1 831 ? -7.579 -50.686 21.200 1.00 88.00 831 ASP A CA 1
ATOM 6471 C C . ASP A 1 831 ? -8.628 -50.364 22.285 1.00 88.00 831 ASP A C 1
ATOM 6473 O O . ASP A 1 831 ? -9.824 -50.285 22.008 1.00 88.00 831 ASP A O 1
ATOM 6477 N N . ASP A 1 832 ? -8.189 -50.151 23.528 1.00 89.06 832 ASP A N 1
ATOM 6478 C CA . ASP A 1 832 ? -9.012 -49.737 24.669 1.00 89.06 832 ASP A CA 1
ATOM 6479 C C . ASP A 1 832 ? -9.166 -48.209 24.791 1.00 89.06 832 ASP A C 1
ATOM 6481 O O . ASP A 1 832 ? -9.658 -47.715 25.809 1.00 89.06 832 ASP A O 1
ATOM 6485 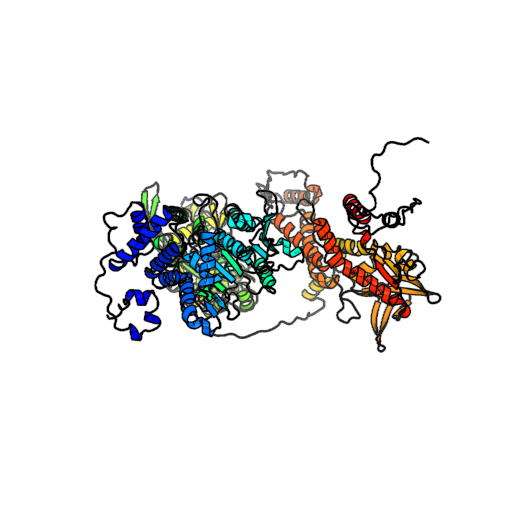N N . TRP A 1 833 ? -8.747 -47.460 23.765 1.00 87.06 833 TRP A N 1
ATOM 6486 C CA . TRP A 1 833 ? -8.721 -45.996 23.730 1.00 87.06 833 TRP A CA 1
ATOM 6487 C C . TRP A 1 833 ? -7.816 -45.365 24.798 1.00 87.06 833 TRP A C 1
ATOM 6489 O O . TRP A 1 833 ? -7.979 -44.189 25.137 1.00 87.06 833 TRP A O 1
ATOM 6499 N N . ARG A 1 834 ? -6.837 -46.117 25.320 1.00 90.62 834 ARG A N 1
ATOM 6500 C CA . ARG A 1 834 ? -5.813 -45.601 26.238 1.00 90.62 834 ARG A CA 1
ATOM 6501 C C . ARG A 1 834 ? -4.481 -45.404 25.534 1.00 90.62 834 ARG A C 1
ATOM 6503 O O . ARG A 1 834 ? -4.109 -46.137 24.622 1.00 90.62 834 ARG A O 1
ATOM 6510 N N . MET A 1 835 ? -3.732 -44.402 25.982 1.00 93.12 835 MET A N 1
ATOM 6511 C CA . MET A 1 835 ? -2.408 -44.115 25.434 1.00 93.12 835 MET A CA 1
ATOM 6512 C C . MET A 1 835 ? -1.385 -45.164 25.880 1.00 93.12 835 MET A C 1
ATOM 6514 O O . MET A 1 835 ? -1.251 -45.455 27.074 1.00 93.12 835 MET A O 1
ATOM 6518 N N . ILE A 1 836 ? -0.609 -45.666 24.923 1.00 93.94 836 ILE A N 1
ATOM 6519 C CA . ILE A 1 836 ? 0.528 -46.559 25.141 1.00 93.94 836 ILE A CA 1
ATOM 6520 C C . ILE A 1 836 ? 1.791 -45.852 24.648 1.00 93.94 836 ILE A C 1
ATOM 6522 O O . ILE A 1 836 ? 1.830 -45.316 23.541 1.00 93.94 836 ILE A O 1
ATOM 6526 N N . TYR A 1 837 ? 2.840 -45.855 25.470 1.00 94.81 837 TYR A N 1
ATOM 6527 C CA . TYR A 1 837 ? 4.112 -45.215 25.145 1.00 94.81 837 TYR A CA 1
ATOM 6528 C C . TYR A 1 837 ? 5.231 -46.252 25.088 1.00 94.81 837 TYR A C 1
ATOM 6530 O O . TYR A 1 837 ? 5.617 -46.824 26.106 1.00 94.81 837 TYR A O 1
ATOM 6538 N N . ARG A 1 838 ? 5.796 -46.480 23.903 1.00 93.88 838 ARG A N 1
ATOM 6539 C CA . ARG A 1 838 ? 6.949 -47.367 23.702 1.00 93.88 838 ARG A CA 1
ATOM 6540 C C . ARG A 1 838 ? 8.226 -46.541 23.730 1.00 93.88 838 ARG A C 1
ATOM 6542 O O . ARG A 1 838 ? 8.488 -45.766 22.814 1.00 93.88 838 ARG A O 1
ATOM 6549 N N . PHE A 1 839 ? 9.013 -46.678 24.790 1.00 92.56 839 PHE A N 1
ATOM 6550 C CA . PHE A 1 839 ? 10.282 -45.976 24.960 1.00 92.56 839 PHE A CA 1
ATOM 6551 C C . PHE A 1 839 ? 11.463 -46.912 24.711 1.00 92.56 839 PHE A C 1
ATOM 6553 O O . PHE A 1 839 ? 11.670 -47.873 25.449 1.00 92.56 839 PHE A O 1
ATOM 6560 N N . ASN A 1 840 ? 12.287 -46.602 23.714 1.00 90.56 840 ASN A N 1
ATOM 6561 C CA . ASN A 1 840 ? 13.505 -47.352 23.440 1.00 90.56 840 ASN A CA 1
ATOM 6562 C C . ASN A 1 840 ? 14.654 -46.863 24.340 1.00 90.56 840 ASN A C 1
ATOM 6564 O O . ASN A 1 840 ? 15.309 -45.850 24.078 1.00 90.56 840 ASN A O 1
ATOM 6568 N N . SER A 1 841 ? 14.893 -47.580 25.438 1.00 83.44 841 SER A N 1
ATOM 6569 C CA . SER A 1 841 ? 15.960 -47.265 26.382 1.00 83.44 841 SER A CA 1
ATOM 6570 C C . SER A 1 841 ? 17.306 -47.804 25.902 1.00 83.44 841 SER A C 1
ATOM 6572 O O . SER A 1 841 ? 17.473 -49.012 25.740 1.00 83.44 841 SER A O 1
ATOM 6574 N N . LYS A 1 842 ? 18.328 -46.937 25.856 1.00 78.75 842 LYS A N 1
ATOM 6575 C CA . LYS A 1 842 ? 19.720 -47.315 25.529 1.00 78.75 842 LYS A CA 1
ATOM 6576 C C . LYS A 1 842 ? 20.287 -48.472 26.370 1.00 78.75 842 LYS A C 1
ATOM 6578 O O . LYS A 1 842 ? 21.247 -49.098 25.945 1.00 78.75 842 LYS A O 1
ATOM 6583 N N . LYS A 1 843 ? 19.749 -48.726 27.573 1.00 76.25 843 LYS A N 1
ATOM 6584 C CA . LYS A 1 843 ? 20.239 -49.771 28.495 1.00 76.25 843 LYS A CA 1
ATOM 6585 C C . LYS A 1 843 ? 19.310 -50.979 28.650 1.00 76.25 843 LYS A C 1
ATOM 6587 O O . LYS A 1 843 ? 19.774 -52.008 29.123 1.00 76.25 843 LYS A O 1
ATOM 6592 N N . ARG A 1 844 ? 18.011 -50.848 28.360 1.00 74.06 844 ARG A N 1
ATOM 6593 C CA . ARG A 1 844 ? 16.989 -51.868 28.687 1.00 74.06 844 ARG A CA 1
ATOM 6594 C C . ARG A 1 844 ? 16.143 -52.320 27.490 1.00 74.06 844 ARG A C 1
ATOM 6596 O O . ARG A 1 844 ? 15.251 -53.134 27.685 1.00 74.06 844 ARG A O 1
ATOM 6603 N N . GLY A 1 845 ? 16.423 -51.821 26.284 1.00 81.50 845 GLY A N 1
ATOM 6604 C CA . GLY A 1 845 ? 15.604 -52.093 25.101 1.00 81.50 845 GLY A CA 1
ATOM 6605 C C . GLY A 1 845 ? 14.270 -51.344 25.136 1.00 81.50 845 GLY A C 1
ATOM 6606 O O . GLY A 1 845 ? 14.140 -50.326 25.824 1.00 81.50 845 GLY A O 1
ATOM 6607 N N . GLU A 1 846 ? 13.285 -51.831 24.381 1.00 89.50 846 GLU A N 1
ATOM 6608 C CA . GLU A 1 846 ? 11.938 -51.255 24.360 1.00 89.50 846 GLU A CA 1
ATOM 6609 C C . GLU A 1 846 ? 11.226 -51.480 25.702 1.00 89.50 846 GLU A C 1
ATOM 6611 O O . GLU A 1 846 ? 11.063 -52.604 26.170 1.00 89.50 846 GLU A O 1
ATOM 6616 N N . VAL A 1 847 ? 10.800 -50.384 26.326 1.00 91.19 847 VAL A N 1
ATOM 6617 C CA . VAL A 1 847 ? 9.996 -50.364 27.546 1.00 91.19 847 VAL A CA 1
ATOM 6618 C C . VAL A 1 847 ? 8.627 -49.804 27.191 1.00 91.19 847 VAL A C 1
ATOM 6620 O O . VAL A 1 847 ? 8.527 -48.675 26.714 1.00 91.19 847 VAL A O 1
ATOM 6623 N N . VAL A 1 848 ? 7.576 -50.573 27.456 1.00 92.56 848 VAL A N 1
ATOM 6624 C CA . VAL A 1 848 ? 6.191 -50.123 27.284 1.00 92.56 848 VAL A CA 1
ATOM 6625 C C . VAL A 1 848 ? 5.723 -49.464 28.580 1.00 92.56 848 VAL A C 1
ATOM 6627 O O . VAL A 1 848 ? 5.814 -50.065 29.649 1.00 92.56 848 VAL A O 1
ATOM 6630 N N . LEU A 1 849 ? 5.256 -48.222 28.484 1.00 93.44 849 LEU A N 1
ATOM 6631 C CA . LEU A 1 849 ? 4.735 -47.414 29.583 1.00 93.44 849 LEU A CA 1
ATOM 6632 C C . LEU A 1 849 ? 3.251 -47.126 29.347 1.00 93.44 849 LEU A C 1
ATOM 6634 O O . LEU A 1 849 ? 2.832 -46.857 28.216 1.00 93.44 849 LEU A O 1
ATOM 6638 N N . LYS A 1 850 ? 2.465 -47.164 30.421 1.00 92.44 850 LYS A N 1
ATOM 6639 C CA . LYS A 1 850 ? 1.026 -46.866 30.383 1.00 92.44 850 LYS A CA 1
ATOM 6640 C C . LYS A 1 850 ? 0.757 -45.363 30.421 1.00 92.44 850 LYS A C 1
ATOM 6642 O O . LYS A 1 850 ? 1.625 -44.572 30.794 1.00 92.44 850 LYS A O 1
ATOM 6647 N N . GLN A 1 851 ? -0.480 -44.975 30.109 1.00 91.88 851 GLN A N 1
ATOM 6648 C CA . GLN A 1 851 ? -0.940 -43.586 30.167 1.00 91.88 851 GLN A CA 1
ATOM 6649 C C . GLN A 1 851 ? -0.670 -42.909 31.521 1.00 91.88 851 GLN A C 1
ATOM 6651 O O . GLN A 1 851 ? -0.288 -41.742 31.550 1.00 91.88 851 GLN A O 1
ATOM 6656 N N . GLU A 1 852 ? -0.818 -43.631 32.637 1.00 90.38 852 GLU A N 1
ATOM 6657 C CA . GLU A 1 852 ? -0.609 -43.078 33.988 1.00 90.38 852 GLU A CA 1
ATOM 6658 C C . GLU A 1 852 ? 0.879 -42.880 34.349 1.00 90.38 852 GLU A C 1
ATOM 6660 O O . GLU A 1 852 ? 1.221 -42.224 35.335 1.00 90.38 852 GLU A O 1
ATOM 6665 N N . GLU A 1 853 ? 1.790 -43.463 33.569 1.00 92.81 853 GLU A N 1
ATOM 6666 C CA . GLU A 1 853 ? 3.230 -43.448 33.832 1.00 92.81 853 GLU A CA 1
ATOM 6667 C C . GLU A 1 853 ? 3.969 -42.354 33.054 1.00 92.81 853 GLU A C 1
ATOM 6669 O O . GLU A 1 853 ? 5.181 -42.194 33.229 1.00 92.81 853 GLU A O 1
ATOM 6674 N N . VAL A 1 854 ? 3.278 -41.598 32.195 1.00 95.69 854 VAL A N 1
ATOM 6675 C CA . VAL A 1 854 ? 3.902 -40.621 31.297 1.00 95.69 854 VAL A CA 1
ATOM 6676 C C . VAL A 1 854 ? 3.177 -39.281 31.345 1.00 95.69 854 VAL A C 1
ATOM 6678 O O . VAL A 1 854 ? 2.013 -39.147 30.982 1.00 95.69 854 VAL A O 1
ATOM 6681 N N . LEU A 1 855 ? 3.922 -38.240 31.708 1.00 95.69 855 LEU A N 1
ATOM 6682 C CA . LEU A 1 855 ? 3.550 -36.861 31.432 1.00 95.69 855 LEU A CA 1
ATOM 6683 C C . LEU A 1 855 ? 3.919 -36.545 29.979 1.00 95.69 855 LEU A C 1
ATOM 6685 O O . LEU A 1 855 ? 5.096 -36.404 29.646 1.00 95.69 855 LEU A O 1
ATOM 6689 N N . HIS A 1 856 ? 2.906 -36.425 29.124 1.00 95.25 856 HIS A N 1
ATOM 6690 C CA . HIS A 1 856 ? 3.056 -36.097 27.703 1.00 95.25 856 HIS A CA 1
ATOM 6691 C C . HIS A 1 856 ? 2.546 -34.685 27.408 1.00 95.25 856 HIS A C 1
ATOM 6693 O O . HIS A 1 856 ? 1.353 -34.407 27.534 1.00 95.25 856 HIS A O 1
ATOM 6699 N N . ILE A 1 857 ? 3.433 -33.788 26.997 1.00 94.94 857 ILE A N 1
ATOM 6700 C CA . ILE A 1 857 ? 3.081 -32.424 26.597 1.00 94.94 857 ILE A CA 1
ATOM 6701 C C . ILE A 1 857 ? 3.123 -32.366 25.070 1.00 94.94 857 ILE A C 1
ATOM 6703 O O . ILE A 1 857 ? 4.172 -32.614 24.473 1.00 94.94 857 ILE A O 1
ATOM 6707 N N . ARG A 1 858 ? 1.973 -32.073 24.461 1.00 89.88 858 ARG A N 1
ATOM 6708 C CA . ARG A 1 858 ? 1.768 -32.067 23.005 1.00 89.88 858 ARG A CA 1
ATOM 6709 C C . ARG A 1 858 ? 1.884 -30.658 22.440 1.00 89.88 858 ARG A C 1
ATOM 6711 O O . ARG A 1 858 ? 1.699 -29.686 23.163 1.00 89.88 858 ARG A O 1
ATOM 6718 N N . ASP A 1 859 ? 2.200 -30.524 21.167 1.00 89.38 859 ASP A N 1
ATOM 6719 C CA . ASP A 1 859 ? 1.976 -29.299 20.395 1.00 89.38 859 ASP A CA 1
ATOM 6720 C C . ASP A 1 859 ? 0.753 -29.494 19.485 1.00 89.38 859 ASP A C 1
ATOM 6722 O O . ASP A 1 859 ? -0.055 -30.400 19.699 1.00 89.38 859 ASP A O 1
ATOM 6726 N N . ILE A 1 860 ? 0.598 -28.636 18.479 1.00 86.44 860 ILE A N 1
ATOM 6727 C CA . ILE A 1 860 ? -0.412 -28.791 17.430 1.00 86.44 860 ILE A CA 1
ATOM 6728 C C . ILE A 1 860 ? -0.321 -30.205 16.841 1.00 86.44 860 ILE A C 1
ATOM 6730 O O . ILE A 1 860 ? 0.726 -30.623 16.349 1.00 86.44 860 ILE A O 1
ATOM 6734 N N . SER A 1 861 ? -1.434 -30.929 16.881 1.00 88.06 861 SER A N 1
ATOM 6735 C CA . SER A 1 861 ? -1.551 -32.323 16.459 1.00 88.06 861 SER A CA 1
ATOM 6736 C C . SER A 1 861 ? -2.707 -32.463 15.469 1.00 88.06 861 SER A C 1
ATOM 6738 O O . SER A 1 861 ? -3.712 -31.762 15.584 1.00 88.06 861 SER A O 1
ATOM 6740 N N . VAL A 1 862 ? -2.544 -33.345 14.481 1.00 85.94 862 VAL A N 1
ATOM 6741 C CA . VAL A 1 862 ? -3.557 -33.621 13.443 1.00 85.94 862 VAL A CA 1
ATOM 6742 C C . VAL A 1 862 ? -4.387 -34.857 13.795 1.00 85.94 862 VAL A C 1
ATOM 6744 O O . VAL A 1 862 ? -5.569 -34.918 13.475 1.00 85.94 862 VAL A O 1
ATOM 6747 N N . ASP A 1 863 ? -3.775 -35.829 14.469 1.00 86.56 863 ASP A N 1
ATOM 6748 C CA . ASP A 1 863 ? -4.375 -37.107 14.871 1.00 86.56 863 ASP A CA 1
ATOM 6749 C C . ASP A 1 863 ? -4.841 -37.112 16.341 1.00 86.56 863 ASP A C 1
ATOM 6751 O O . ASP A 1 863 ? -5.510 -38.041 16.784 1.00 86.56 863 ASP A O 1
ATOM 6755 N N . GLY A 1 864 ? -4.475 -36.087 17.115 1.00 83.62 864 GLY A N 1
ATOM 6756 C CA . GLY A 1 864 ? -4.703 -36.015 18.554 1.00 83.62 864 GLY A CA 1
ATOM 6757 C C . GLY A 1 864 ? -3.765 -36.899 19.386 1.00 83.62 864 GLY A C 1
ATOM 6758 O O . GLY A 1 864 ? -3.861 -36.861 20.611 1.00 83.62 864 GLY A O 1
ATOM 6759 N N . VAL A 1 865 ? -2.845 -37.651 18.776 1.00 88.69 865 VAL A N 1
ATOM 6760 C CA . VAL A 1 865 ? -1.938 -38.613 19.434 1.00 88.69 865 VAL A CA 1
ATOM 6761 C C . VAL A 1 865 ? -0.495 -38.110 19.388 1.00 88.69 865 VAL A C 1
ATOM 6763 O O . VAL A 1 865 ? 0.159 -38.067 20.430 1.00 88.69 865 VAL A O 1
ATOM 6766 N N . THR A 1 866 ? -0.015 -37.673 18.221 1.00 88.50 866 THR A N 1
ATOM 6767 C CA . THR A 1 866 ? 1.347 -37.162 17.996 1.00 88.50 866 THR A CA 1
ATOM 6768 C C . THR A 1 866 ? 1.330 -35.743 17.435 1.00 88.50 866 THR A C 1
ATOM 6770 O O . THR A 1 866 ? 0.392 -35.328 16.753 1.00 88.50 866 THR A O 1
ATOM 6773 N N . SER A 1 867 ? 2.355 -34.953 17.745 1.00 90.25 867 SER A N 1
ATOM 6774 C CA . SER A 1 867 ? 2.366 -33.526 17.415 1.00 90.25 867 SER A CA 1
ATOM 6775 C C . SER A 1 867 ? 3.258 -33.206 16.215 1.00 90.25 867 SER A C 1
ATOM 6777 O O . SER A 1 867 ? 4.274 -33.854 15.956 1.00 90.25 867 SER A O 1
ATOM 6779 N N . LEU A 1 868 ? 2.917 -32.139 15.492 1.00 88.12 868 LEU A N 1
ATOM 6780 C CA . LEU A 1 868 ? 3.748 -31.585 14.431 1.00 88.12 868 LEU A CA 1
ATOM 6781 C C . LEU A 1 868 ? 4.929 -30.815 15.034 1.00 88.12 868 LEU A C 1
ATOM 6783 O O . LEU A 1 868 ? 4.765 -29.921 15.862 1.00 88.12 868 LEU A O 1
ATOM 6787 N N . SER A 1 869 ? 6.143 -31.109 14.569 1.00 87.12 869 SER A N 1
ATOM 6788 C CA . SER A 1 869 ? 7.327 -30.325 14.933 1.00 87.12 869 SER A CA 1
ATOM 6789 C C . SER A 1 869 ? 7.356 -29.015 14.145 1.00 87.12 869 SER A C 1
ATOM 6791 O O . SER A 1 869 ? 7.596 -29.025 12.933 1.00 87.12 869 SER A O 1
ATOM 6793 N N . ARG A 1 870 ? 7.202 -27.878 14.839 1.00 84.81 870 ARG A N 1
ATOM 6794 C CA . ARG A 1 870 ? 7.368 -26.535 14.248 1.00 84.81 870 ARG A CA 1
ATOM 6795 C C . ARG A 1 870 ? 8.716 -26.415 13.533 1.00 84.81 870 ARG A C 1
ATOM 6797 O O . ARG A 1 870 ? 8.789 -25.957 12.397 1.00 84.81 870 ARG A O 1
ATOM 6804 N N . MET A 1 871 ? 9.775 -26.930 14.155 1.00 85.06 871 MET A N 1
ATOM 6805 C CA . MET A 1 871 ? 11.131 -26.917 13.606 1.00 85.06 871 MET A CA 1
ATOM 6806 C C . MET A 1 871 ? 11.268 -27.699 12.293 1.00 85.06 871 MET A C 1
ATOM 6808 O O . MET A 1 871 ? 11.960 -27.236 11.391 1.00 85.06 871 MET A O 1
ATOM 6812 N N . LYS A 1 872 ? 10.598 -28.854 12.160 1.00 83.88 872 LYS A N 1
ATOM 6813 C CA . LYS A 1 872 ? 10.565 -29.607 10.894 1.00 83.88 872 LYS A CA 1
ATOM 6814 C C . LYS A 1 872 ? 9.748 -28.885 9.821 1.00 83.88 872 LYS A C 1
ATOM 6816 O O . LYS A 1 872 ? 10.144 -28.898 8.661 1.00 83.88 872 LYS A O 1
ATOM 6821 N N . LEU A 1 873 ? 8.641 -28.238 10.193 1.00 83.94 873 LEU A N 1
ATOM 6822 C CA . LEU A 1 873 ? 7.807 -27.483 9.249 1.00 83.94 873 LEU A CA 1
ATOM 6823 C C . LEU A 1 873 ? 8.555 -26.284 8.643 1.00 83.94 873 LEU A C 1
ATOM 6825 O O . LEU A 1 873 ? 8.418 -26.010 7.453 1.00 83.94 873 LEU A O 1
ATOM 6829 N N . ALA A 1 874 ? 9.388 -25.606 9.436 1.00 83.94 874 ALA A N 1
ATOM 6830 C CA . ALA A 1 874 ? 10.163 -24.443 8.998 1.00 83.94 874 ALA A CA 1
ATOM 6831 C C . ALA A 1 874 ? 11.568 -24.772 8.469 1.00 83.94 874 ALA A C 1
ATOM 6833 O O . ALA A 1 874 ? 12.374 -23.866 8.254 1.00 83.94 874 ALA A O 1
ATOM 6834 N N . ASP A 1 875 ? 11.880 -26.050 8.245 1.00 83.19 875 ASP A N 1
ATOM 6835 C CA . ASP A 1 875 ? 13.240 -26.484 7.929 1.00 83.19 875 ASP A CA 1
ATOM 6836 C C . ASP A 1 875 ? 13.822 -25.783 6.692 1.00 83.19 875 ASP A C 1
ATOM 6838 O O . ASP A 1 875 ? 14.974 -25.352 6.703 1.00 83.19 875 ASP A O 1
ATOM 6842 N N . ARG A 1 876 ? 12.999 -25.576 5.654 1.00 81.06 876 ARG A N 1
ATOM 6843 C CA . ARG A 1 876 ? 13.409 -24.869 4.429 1.00 81.06 876 ARG A CA 1
ATOM 6844 C C . ARG A 1 876 ? 13.778 -23.406 4.681 1.00 81.06 876 ARG A C 1
ATOM 6846 O O . ARG A 1 876 ? 14.795 -22.953 4.168 1.00 81.06 876 ARG A O 1
ATOM 6853 N N . ALA A 1 877 ? 12.996 -22.690 5.491 1.00 82.12 877 ALA A N 1
ATOM 6854 C CA . ALA A 1 877 ? 13.271 -21.293 5.830 1.00 82.12 877 ALA A CA 1
ATOM 6855 C C . ALA A 1 877 ? 14.543 -21.168 6.686 1.00 82.12 877 ALA A C 1
ATOM 6857 O O . ALA A 1 877 ? 15.398 -20.324 6.430 1.00 82.12 877 ALA A O 1
ATOM 6858 N N . ILE A 1 878 ? 14.720 -22.074 7.655 1.00 84.06 878 ILE A N 1
ATOM 6859 C CA . ILE A 1 878 ? 15.915 -22.110 8.509 1.00 84.06 878 ILE A CA 1
ATOM 6860 C C . ILE A 1 878 ? 17.172 -22.423 7.682 1.00 84.06 878 ILE A C 1
ATOM 6862 O O . ILE A 1 878 ? 18.213 -21.799 7.898 1.00 84.06 878 ILE A O 1
ATOM 6866 N N . ARG A 1 879 ? 17.087 -23.361 6.728 1.00 82.69 879 ARG A N 1
ATOM 6867 C CA . ARG A 1 879 ? 18.186 -23.675 5.798 1.00 82.69 879 ARG A CA 1
ATOM 6868 C C . ARG A 1 879 ? 18.553 -22.475 4.933 1.00 82.69 879 ARG A C 1
ATOM 6870 O O . ARG A 1 879 ? 19.725 -22.126 4.884 1.00 82.69 879 ARG A O 1
ATOM 6877 N N . LEU A 1 880 ? 17.564 -21.808 4.338 1.00 80.12 880 LEU A N 1
ATOM 6878 C CA . LEU A 1 880 ? 17.791 -20.625 3.508 1.00 80.12 880 LEU A CA 1
ATOM 6879 C C . LEU A 1 880 ? 18.520 -19.514 4.280 1.00 80.12 880 LEU A C 1
ATOM 6881 O O . LEU A 1 880 ? 19.496 -18.956 3.781 1.00 80.12 880 LEU A O 1
ATOM 6885 N N . ALA A 1 881 ? 18.100 -19.243 5.518 1.00 80.00 881 ALA A N 1
ATOM 6886 C CA . ALA A 1 881 ? 18.760 -18.266 6.380 1.00 80.00 881 ALA A CA 1
ATOM 6887 C C . ALA A 1 881 ? 20.218 -18.653 6.697 1.00 80.00 881 ALA A C 1
ATOM 6889 O O . ALA A 1 881 ? 21.110 -17.810 6.630 1.00 80.00 881 ALA A O 1
ATOM 6890 N N . LEU A 1 882 ? 20.482 -19.931 6.996 1.00 79.88 882 LEU A N 1
ATOM 6891 C CA . LEU A 1 882 ? 21.839 -20.428 7.258 1.00 79.88 882 LEU A CA 1
ATOM 6892 C C . LEU A 1 882 ? 22.734 -20.380 6.016 1.00 79.88 882 LEU A C 1
ATOM 6894 O O . LEU A 1 882 ? 23.921 -20.081 6.127 1.00 79.88 882 LEU A O 1
ATOM 6898 N N . ASP A 1 883 ? 22.192 -20.673 4.838 1.00 76.75 883 ASP A N 1
ATOM 6899 C CA . ASP A 1 883 ? 22.956 -20.636 3.593 1.00 76.75 883 ASP A CA 1
ATOM 6900 C C . ASP A 1 883 ? 23.281 -19.198 3.175 1.00 76.75 883 ASP A C 1
ATOM 6902 O O . ASP A 1 883 ? 24.396 -18.938 2.715 1.00 76.75 883 ASP A O 1
ATOM 6906 N N . ALA A 1 884 ? 22.375 -18.250 3.434 1.00 72.88 884 ALA A N 1
ATOM 6907 C CA . ALA A 1 884 ? 22.644 -16.822 3.288 1.00 72.88 884 ALA A CA 1
ATOM 6908 C C . ALA A 1 884 ? 23.740 -16.344 4.258 1.00 72.88 884 ALA A C 1
ATOM 6910 O O . ALA A 1 884 ? 24.676 -15.661 3.838 1.00 72.88 884 ALA A O 1
ATOM 6911 N N . GLU A 1 885 ? 23.687 -16.753 5.532 1.00 73.12 885 GLU A N 1
ATOM 6912 C CA . GLU A 1 885 ? 24.743 -16.445 6.506 1.00 73.12 885 GLU A CA 1
ATOM 6913 C C . GLU A 1 885 ? 26.086 -17.064 6.113 1.00 73.12 885 GLU A C 1
ATOM 6915 O O . GLU A 1 885 ? 27.112 -16.405 6.234 1.00 73.12 885 GLU A O 1
ATOM 6920 N N . ARG A 1 886 ? 26.107 -18.288 5.575 1.00 74.19 886 ARG A N 1
ATOM 6921 C CA . ARG A 1 886 ? 27.333 -18.915 5.053 1.00 74.19 886 ARG A CA 1
ATOM 6922 C C . ARG A 1 886 ? 27.872 -18.203 3.823 1.00 74.19 886 ARG A C 1
ATOM 6924 O O . ARG A 1 886 ? 29.085 -18.094 3.684 1.00 74.19 886 ARG A O 1
ATOM 6931 N N . ALA A 1 887 ? 27.008 -17.743 2.922 1.00 66.56 887 ALA A N 1
ATOM 6932 C CA . ALA A 1 887 ? 27.428 -16.958 1.767 1.00 66.56 887 ALA A CA 1
ATOM 6933 C C . ALA A 1 887 ? 28.076 -15.640 2.214 1.00 66.56 887 ALA A C 1
ATOM 6935 O O . ALA A 1 887 ? 29.173 -15.327 1.758 1.00 66.56 887 ALA A O 1
ATOM 6936 N N . ALA A 1 888 ? 27.465 -14.946 3.177 1.00 67.06 888 ALA A N 1
ATOM 6937 C CA . ALA A 1 888 ? 28.042 -13.755 3.793 1.00 67.06 888 ALA A CA 1
ATOM 6938 C C . ALA A 1 888 ? 29.345 -14.066 4.557 1.00 67.06 888 ALA A C 1
ATOM 6940 O O . ALA A 1 888 ? 30.334 -13.363 4.393 1.00 67.06 888 ALA A O 1
ATOM 6941 N N . SER A 1 889 ? 29.394 -15.150 5.338 1.00 65.81 889 SER A N 1
ATOM 6942 C CA . SER A 1 889 ? 30.599 -15.566 6.075 1.00 65.81 889 SER A CA 1
ATOM 6943 C C . SER A 1 889 ? 31.747 -15.871 5.126 1.00 65.81 889 SER A C 1
ATOM 6945 O O . SER A 1 889 ? 32.845 -15.387 5.344 1.00 65.81 889 SER A O 1
ATOM 6947 N N . ARG A 1 890 ? 31.497 -16.581 4.016 1.00 63.25 890 ARG A N 1
ATOM 6948 C CA . ARG A 1 890 ? 32.514 -16.831 2.981 1.00 63.25 890 ARG A CA 1
ATOM 6949 C C . ARG A 1 890 ? 33.059 -15.534 2.399 1.00 63.25 890 ARG A C 1
ATOM 6951 O O . ARG A 1 890 ? 34.261 -15.433 2.182 1.00 63.25 890 ARG A O 1
ATOM 6958 N N . ILE A 1 891 ? 32.196 -14.546 2.185 1.00 61.56 891 ILE A N 1
ATOM 6959 C CA . ILE A 1 891 ? 32.593 -13.214 1.733 1.00 61.56 891 ILE A CA 1
ATOM 6960 C C . ILE A 1 891 ? 33.516 -12.528 2.763 1.00 61.56 891 ILE A C 1
ATOM 6962 O O . ILE A 1 891 ? 34.558 -11.993 2.387 1.00 61.56 891 ILE A O 1
ATOM 6966 N N . PHE A 1 892 ? 33.175 -12.581 4.055 1.00 58.16 892 PHE A N 1
ATOM 6967 C CA . PHE A 1 892 ? 33.975 -11.973 5.126 1.00 58.16 892 PHE A CA 1
ATOM 6968 C C . PHE A 1 892 ? 35.276 -12.738 5.439 1.00 58.16 892 PHE A C 1
ATOM 6970 O O . PHE A 1 892 ? 36.302 -12.114 5.701 1.00 58.16 892 PHE A O 1
ATOM 6977 N N . GLU A 1 893 ? 35.256 -14.072 5.403 1.00 51.69 893 GLU A N 1
ATOM 6978 C CA . GLU A 1 893 ? 36.392 -14.954 5.712 1.00 51.69 893 GLU A CA 1
ATOM 6979 C C . GLU A 1 893 ? 37.453 -14.925 4.616 1.00 51.69 893 GLU A C 1
ATOM 6981 O O . GLU A 1 893 ? 38.639 -14.782 4.904 1.00 51.69 893 GLU A O 1
ATOM 6986 N N . THR A 1 894 ? 37.035 -15.027 3.353 1.00 49.75 894 THR A N 1
ATOM 6987 C CA . THR A 1 894 ? 37.970 -14.998 2.218 1.00 49.75 894 THR A CA 1
ATOM 6988 C C . THR A 1 894 ? 38.478 -13.588 1.917 1.00 49.75 894 THR A C 1
ATOM 6990 O O . THR A 1 894 ? 39.375 -13.431 1.094 1.00 49.75 894 THR A O 1
ATOM 6993 N N . GLY A 1 895 ? 37.909 -12.555 2.557 1.00 45.19 895 GLY A N 1
ATOM 6994 C CA . GLY A 1 895 ? 38.237 -11.148 2.313 1.00 45.19 895 GLY A CA 1
ATOM 6995 C C . GLY A 1 895 ? 37.921 -10.675 0.891 1.00 45.19 895 GLY A C 1
ATOM 6996 O O . GLY A 1 895 ? 38.258 -9.550 0.530 1.00 45.19 895 GLY A O 1
ATOM 6997 N N . ASN A 1 896 ? 37.278 -11.513 0.074 1.00 45.22 896 ASN A N 1
ATOM 6998 C CA . ASN A 1 896 ? 37.134 -11.294 -1.353 1.00 45.22 896 ASN A CA 1
ATOM 6999 C C . ASN A 1 896 ? 35.672 -11.001 -1.716 1.00 45.22 896 ASN A C 1
ATOM 7001 O O . ASN A 1 896 ? 35.012 -11.765 -2.415 1.00 45.22 896 ASN A O 1
ATOM 7005 N N . MET A 1 897 ? 35.189 -9.820 -1.320 1.00 46.94 897 MET A N 1
ATOM 7006 C CA . MET A 1 897 ? 34.232 -9.080 -2.157 1.00 46.94 897 MET A CA 1
ATOM 7007 C C . MET A 1 897 ? 35.002 -8.431 -3.308 1.00 46.94 897 MET A C 1
ATOM 7009 O O . MET A 1 897 ? 35.057 -7.213 -3.343 1.00 46.94 897 MET A O 1
ATOM 7013 N N . ALA A 1 898 ? 35.702 -9.211 -4.148 1.00 46.69 898 ALA A N 1
ATOM 7014 C CA . ALA A 1 898 ? 36.610 -8.709 -5.192 1.00 46.69 898 ALA A CA 1
ATOM 7015 C C . ALA A 1 898 ? 37.246 -7.357 -4.788 1.00 46.69 898 ALA A C 1
ATOM 7017 O O . ALA A 1 898 ? 36.857 -6.312 -5.296 1.00 46.69 898 ALA A O 1
ATOM 7018 N N . GLY A 1 899 ? 38.119 -7.349 -3.770 1.00 44.09 899 GLY A N 1
ATOM 7019 C CA . GLY A 1 899 ? 38.497 -6.131 -3.021 1.00 44.09 899 GLY A CA 1
ATOM 7020 C C . GLY A 1 899 ? 39.189 -5.027 -3.836 1.00 44.09 899 GLY A C 1
ATOM 7021 O O . GLY A 1 899 ? 39.503 -3.958 -3.313 1.00 44.09 899 GLY A O 1
ATOM 7022 N N . GLY A 1 900 ? 39.409 -5.277 -5.119 1.00 58.44 900 GLY A N 1
ATOM 7023 C CA . GLY A 1 900 ? 39.969 -4.372 -6.093 1.00 58.44 900 GLY A CA 1
ATOM 7024 C C . GLY A 1 900 ? 40.788 -5.124 -7.131 1.00 58.44 900 GLY A C 1
ATOM 7025 O O . GLY A 1 900 ? 40.959 -6.340 -7.046 1.00 58.44 900 GLY A O 1
ATOM 7026 N N . ALA A 1 901 ? 41.315 -4.395 -8.107 1.00 61.47 901 ALA A N 1
ATOM 7027 C CA . ALA A 1 901 ? 42.348 -4.890 -9.008 1.00 61.47 901 ALA A CA 1
ATOM 7028 C C . ALA A 1 901 ? 43.677 -4.199 -8.683 1.00 61.47 901 ALA A C 1
ATOM 7030 O O . ALA A 1 901 ? 43.698 -2.987 -8.461 1.00 61.47 901 ALA A O 1
ATOM 7031 N N . ILE A 1 902 ? 44.775 -4.959 -8.660 1.00 69.31 902 ILE A N 1
ATOM 7032 C CA . ILE A 1 902 ? 46.128 -4.396 -8.633 1.00 69.31 902 ILE A CA 1
ATOM 7033 C C . ILE A 1 902 ? 46.590 -4.264 -10.078 1.00 69.31 902 ILE A C 1
ATOM 7035 O O . ILE A 1 902 ? 46.754 -5.255 -10.787 1.00 69.31 902 ILE A O 1
ATOM 7039 N N . GLU A 1 903 ? 46.746 -3.026 -10.515 1.00 71.94 903 GLU A N 1
ATOM 7040 C CA . GLU A 1 903 ? 47.166 -2.664 -11.858 1.00 71.94 903 GLU A CA 1
ATOM 7041 C C . GLU A 1 903 ? 48.665 -2.374 -11.855 1.00 71.94 903 GLU A C 1
ATOM 7043 O O . GLU A 1 903 ? 49.119 -1.497 -11.124 1.00 71.94 903 GLU A O 1
ATOM 7048 N N . VAL A 1 904 ? 49.435 -3.102 -12.662 1.00 75.25 904 VAL A N 1
ATOM 7049 C CA . VAL A 1 904 ? 50.868 -2.860 -12.872 1.00 75.25 904 VAL A CA 1
ATOM 7050 C C . VAL A 1 904 ? 51.110 -2.282 -14.267 1.00 75.25 904 VAL A C 1
ATOM 7052 O O . VAL A 1 904 ? 50.457 -2.711 -15.219 1.00 75.25 904 VAL A O 1
ATOM 7055 N N . PRO A 1 905 ? 52.042 -1.326 -14.419 1.00 63.84 905 PRO A N 1
ATOM 7056 C CA . PRO A 1 905 ? 52.283 -0.659 -15.698 1.00 63.84 905 PRO A CA 1
ATOM 7057 C C . PRO A 1 905 ? 53.006 -1.534 -16.739 1.00 63.84 905 PRO A C 1
ATOM 7059 O O . PRO A 1 905 ? 52.854 -1.284 -17.931 1.00 63.84 905 PRO A O 1
ATOM 7062 N N . ASN A 1 906 ? 53.766 -2.555 -16.319 1.00 71.62 906 ASN A N 1
ATOM 7063 C CA . ASN A 1 906 ? 54.538 -3.443 -17.199 1.00 71.62 906 ASN A CA 1
ATOM 7064 C C . ASN A 1 906 ? 54.236 -4.929 -16.923 1.00 71.62 906 ASN A C 1
ATOM 7066 O O . ASN A 1 906 ? 53.683 -5.279 -15.880 1.00 71.62 906 ASN A O 1
ATOM 7070 N N . ALA A 1 907 ? 54.612 -5.815 -17.854 1.00 69.19 907 ALA A N 1
ATOM 7071 C CA . ALA A 1 907 ? 54.455 -7.260 -17.686 1.00 69.19 907 ALA A CA 1
ATOM 7072 C C . ALA A 1 907 ? 55.328 -7.782 -16.528 1.00 69.19 907 ALA A C 1
ATOM 7074 O O . ALA A 1 907 ? 56.552 -7.664 -16.565 1.00 69.19 907 ALA A O 1
ATOM 7075 N N . LEU A 1 908 ? 54.691 -8.376 -15.515 1.00 70.38 908 LEU A N 1
ATOM 7076 C CA . LEU A 1 908 ? 55.369 -8.989 -14.371 1.00 70.38 908 LEU A CA 1
ATOM 7077 C C . LEU A 1 908 ? 56.108 -10.264 -14.793 1.00 70.38 908 LEU A C 1
ATOM 7079 O O . LEU A 1 908 ? 55.570 -11.095 -15.524 1.00 70.38 908 LEU A O 1
ATOM 7083 N N . SER A 1 909 ? 57.318 -10.461 -14.267 1.00 75.56 909 SER A N 1
ATOM 7084 C CA . SER A 1 909 ? 57.993 -11.761 -14.355 1.00 75.56 909 SER A CA 1
ATOM 7085 C C . SER A 1 909 ? 57.269 -12.814 -13.502 1.00 75.56 909 SER A C 1
ATOM 7087 O O . SER A 1 909 ? 56.706 -12.486 -12.458 1.00 75.56 909 SER A O 1
ATOM 7089 N N . GLU A 1 910 ? 57.334 -14.090 -13.893 1.00 71.69 910 GLU A N 1
ATOM 7090 C CA . GLU A 1 910 ? 56.763 -15.231 -13.143 1.00 71.69 910 GLU A CA 1
ATOM 7091 C C . GLU A 1 910 ? 57.175 -15.233 -11.655 1.00 71.69 910 GLU A C 1
ATOM 7093 O O . GLU A 1 910 ? 56.363 -15.473 -10.762 1.00 71.69 910 GLU A O 1
ATOM 7098 N N . ILE A 1 911 ? 58.427 -14.861 -11.364 1.00 72.94 911 ILE A N 1
ATOM 7099 C CA . ILE A 1 911 ? 58.971 -14.791 -9.998 1.00 72.94 911 ILE A CA 1
ATOM 7100 C C . ILE A 1 911 ? 58.377 -13.607 -9.208 1.00 72.94 911 ILE A C 1
ATOM 7102 O O . ILE A 1 911 ? 58.192 -13.697 -7.992 1.00 72.94 911 ILE A O 1
ATOM 7106 N N . ALA A 1 912 ? 58.089 -12.482 -9.868 1.00 67.88 912 ALA A N 1
ATOM 7107 C CA . ALA A 1 912 ? 57.446 -11.324 -9.245 1.00 67.88 912 ALA A CA 1
ATOM 7108 C C . ALA A 1 912 ? 55.944 -11.568 -9.018 1.00 67.88 912 ALA A C 1
ATOM 7110 O O . ALA A 1 912 ? 55.438 -11.292 -7.931 1.00 67.88 912 ALA A O 1
ATOM 7111 N N . TYR A 1 913 ? 55.256 -12.183 -9.986 1.00 75.50 913 TYR A N 1
ATOM 7112 C CA . TYR A 1 913 ? 53.856 -12.591 -9.850 1.00 75.50 913 TYR A CA 1
ATOM 7113 C C . TYR A 1 913 ? 53.665 -13.597 -8.705 1.00 75.50 913 TYR A C 1
ATOM 7115 O O . TYR A 1 913 ? 52.780 -13.415 -7.869 1.00 75.50 913 TYR A O 1
ATOM 7123 N N . GLY A 1 914 ? 54.540 -14.607 -8.606 1.00 75.19 914 GLY A N 1
ATOM 7124 C CA . GLY A 1 914 ? 54.512 -15.594 -7.524 1.00 75.19 914 GLY A CA 1
ATOM 7125 C C . GLY A 1 914 ? 54.721 -14.985 -6.133 1.00 75.19 914 GLY A C 1
ATOM 7126 O O . GLY A 1 914 ? 53.993 -15.327 -5.202 1.00 75.19 914 GLY A O 1
ATOM 7127 N N . ARG A 1 915 ? 55.654 -14.032 -5.985 1.00 74.25 915 ARG A N 1
ATOM 7128 C CA . ARG A 1 915 ? 55.872 -13.309 -4.716 1.00 74.25 915 ARG A CA 1
ATOM 7129 C C . ARG A 1 915 ? 54.696 -12.407 -4.347 1.00 74.25 915 ARG A C 1
ATOM 7131 O O . ARG A 1 915 ? 54.248 -12.443 -3.204 1.00 74.25 915 ARG A O 1
ATOM 7138 N N . MET A 1 916 ? 54.169 -11.645 -5.307 1.00 71.50 916 MET A N 1
ATOM 7139 C CA . MET A 1 916 ? 53.047 -10.729 -5.077 1.00 71.50 916 MET A CA 1
ATOM 7140 C C . MET A 1 916 ? 51.771 -11.492 -4.703 1.00 71.50 916 MET A C 1
ATOM 7142 O O . MET A 1 916 ? 51.097 -11.143 -3.736 1.00 71.50 916 MET A O 1
ATOM 7146 N N . ARG A 1 917 ? 51.479 -12.591 -5.410 1.00 73.50 917 ARG A N 1
ATOM 7147 C CA . ARG A 1 917 ? 50.376 -13.500 -5.076 1.00 73.50 917 ARG A CA 1
ATOM 7148 C C . ARG A 1 917 ? 50.572 -14.156 -3.706 1.00 73.50 917 ARG A C 1
ATOM 7150 O O . ARG A 1 917 ? 49.634 -14.193 -2.917 1.00 73.50 917 ARG A O 1
ATOM 7157 N N . GLY A 1 918 ? 51.788 -14.615 -3.409 1.00 73.06 918 GLY A N 1
ATOM 7158 C CA . GLY A 1 918 ? 52.133 -15.218 -2.121 1.00 73.06 918 GLY A CA 1
ATOM 7159 C C . GLY A 1 918 ? 51.925 -14.264 -0.942 1.00 73.06 918 GLY A C 1
ATOM 7160 O O . GLY A 1 918 ? 51.317 -14.661 0.048 1.00 73.06 918 GLY A O 1
ATOM 7161 N N . SER A 1 919 ? 52.339 -12.998 -1.063 1.00 70.25 919 SER A N 1
ATOM 7162 C CA . SER A 1 919 ? 52.121 -11.963 -0.036 1.00 70.25 919 SER A CA 1
ATOM 7163 C C . SER A 1 919 ? 50.635 -11.601 0.113 1.00 70.25 919 SER A C 1
ATOM 7165 O O . SER A 1 919 ? 50.138 -11.506 1.235 1.00 70.25 919 SER A O 1
ATOM 7167 N N . LEU A 1 920 ? 49.875 -11.507 -0.986 1.00 70.50 920 LEU A N 1
ATOM 7168 C CA . LEU A 1 920 ? 48.418 -11.303 -0.942 1.00 70.50 920 LEU A CA 1
ATOM 7169 C C . LEU A 1 920 ? 47.683 -12.419 -0.189 1.00 70.50 920 LEU A C 1
ATOM 7171 O O . LEU A 1 920 ? 46.820 -12.131 0.639 1.00 70.50 920 LEU A O 1
ATOM 7175 N N . GLU A 1 921 ? 48.029 -13.679 -0.460 1.00 66.38 921 GLU A N 1
ATOM 7176 C CA . GLU A 1 921 ? 47.373 -14.845 0.142 1.00 66.38 921 GLU A CA 1
ATOM 7177 C C . GLU A 1 921 ? 47.784 -15.071 1.611 1.00 66.38 921 GLU A C 1
ATOM 7179 O O . GLU A 1 921 ? 46.968 -15.555 2.394 1.00 66.38 921 GLU A O 1
ATOM 7184 N N . THR A 1 922 ? 49.008 -14.702 2.018 1.00 63.88 922 THR A N 1
ATOM 7185 C CA . THR A 1 922 ? 49.505 -14.953 3.391 1.00 63.88 922 THR A CA 1
ATOM 7186 C C . THR A 1 922 ? 49.492 -13.738 4.322 1.00 63.88 922 THR A C 1
ATOM 7188 O O . THR A 1 922 ? 49.194 -13.895 5.507 1.00 63.88 922 THR A O 1
ATOM 7191 N N . GLU A 1 923 ? 49.786 -12.526 3.843 1.00 61.91 923 GLU A N 1
ATOM 7192 C CA . GLU A 1 923 ? 49.942 -11.339 4.700 1.00 61.91 923 GLU A CA 1
ATOM 7193 C C . GLU A 1 923 ? 48.712 -10.425 4.719 1.00 61.91 923 GLU A C 1
ATOM 7195 O O . GLU A 1 923 ? 48.484 -9.751 5.736 1.00 61.91 923 GLU A O 1
ATOM 7200 N N . TYR A 1 924 ? 47.924 -10.438 3.634 1.00 60.75 924 TYR A N 1
ATOM 7201 C CA . TYR A 1 924 ? 46.806 -9.517 3.386 1.00 60.75 924 TYR A CA 1
ATOM 7202 C C . TYR A 1 924 ? 45.419 -10.183 3.285 1.00 60.75 924 TYR A C 1
ATOM 7204 O O . TYR A 1 924 ? 44.426 -9.490 3.063 1.00 60.75 924 TYR A O 1
ATOM 7212 N N . ALA A 1 925 ? 45.320 -11.500 3.497 1.00 59.06 925 ALA A N 1
ATOM 7213 C CA . ALA A 1 925 ? 44.052 -12.231 3.506 1.00 59.06 925 ALA A CA 1
ATOM 7214 C C . ALA A 1 925 ? 43.363 -12.222 4.890 1.00 59.06 925 ALA A C 1
ATOM 7216 O O . ALA A 1 925 ? 44.001 -12.381 5.933 1.00 59.06 925 ALA A O 1
ATOM 7217 N N . GLY A 1 926 ? 42.031 -12.087 4.891 1.00 54.00 926 GLY A N 1
ATOM 7218 C CA . GLY A 1 926 ? 41.176 -12.177 6.082 1.00 54.00 926 GLY A CA 1
ATOM 7219 C C . GLY A 1 926 ? 40.962 -10.861 6.851 1.00 54.00 926 GLY A C 1
ATOM 7220 O O . GLY A 1 926 ? 41.666 -9.868 6.676 1.00 54.00 926 GLY A O 1
ATOM 7221 N N . ALA A 1 927 ? 39.970 -10.854 7.750 1.00 53.88 927 ALA A N 1
ATOM 7222 C CA . ALA A 1 927 ? 39.526 -9.650 8.468 1.00 53.88 927 ALA A CA 1
ATOM 7223 C C . ALA A 1 927 ? 40.612 -8.996 9.353 1.00 53.88 927 ALA A C 1
ATOM 7225 O O . ALA A 1 927 ? 40.603 -7.783 9.551 1.00 53.88 927 ALA A O 1
ATOM 7226 N N . ALA A 1 928 ? 41.577 -9.777 9.851 1.00 50.62 928 ALA A N 1
ATOM 7227 C CA . ALA A 1 928 ? 42.680 -9.280 10.680 1.00 50.62 928 ALA A CA 1
ATOM 7228 C C . ALA A 1 928 ? 43.725 -8.464 9.891 1.00 50.62 928 ALA A C 1
ATOM 7230 O O . ALA A 1 928 ? 44.508 -7.726 10.488 1.00 50.62 928 ALA A O 1
ATOM 7231 N N . ALA A 1 929 ? 43.734 -8.572 8.558 1.00 55.25 929 ALA A N 1
ATOM 7232 C CA . ALA A 1 929 ? 44.647 -7.838 7.688 1.00 55.25 929 ALA A CA 1
ATOM 7233 C C . ALA A 1 929 ? 44.057 -6.520 7.149 1.00 55.25 929 ALA A C 1
ATOM 7235 O O . ALA A 1 929 ? 44.766 -5.761 6.494 1.00 55.25 929 ALA A O 1
ATOM 7236 N N . ALA A 1 930 ? 42.800 -6.193 7.482 1.00 51.59 930 ALA A N 1
ATOM 7237 C CA . ALA A 1 930 ? 42.063 -5.034 6.961 1.00 51.59 930 ALA A CA 1
ATOM 7238 C C . ALA A 1 930 ? 42.665 -3.651 7.303 1.00 51.59 930 ALA A C 1
ATOM 7240 O O . ALA A 1 930 ? 42.177 -2.634 6.813 1.00 51.59 930 ALA A O 1
ATOM 7241 N N . GLN A 1 931 ? 43.690 -3.592 8.159 1.00 49.97 931 GLN A N 1
ATOM 7242 C CA . GLN A 1 931 ? 44.414 -2.369 8.543 1.00 49.97 931 GLN A CA 1
ATOM 7243 C C . GLN A 1 931 ? 45.923 -2.450 8.255 1.00 49.97 931 GLN A C 1
ATOM 7245 O O . GLN A 1 931 ? 46.677 -1.552 8.631 1.00 49.97 931 GLN A O 1
ATOM 7250 N N . LYS A 1 932 ? 46.391 -3.526 7.609 1.00 57.44 932 LYS A N 1
ATOM 7251 C CA . LYS A 1 932 ? 47.785 -3.624 7.180 1.00 57.44 932 LYS A CA 1
ATOM 7252 C C . LYS A 1 932 ? 47.975 -2.834 5.893 1.00 57.44 932 LYS A C 1
ATOM 7254 O O . LYS A 1 932 ? 47.216 -2.980 4.939 1.00 57.44 932 LYS A O 1
ATOM 7259 N N . TRP A 1 933 ? 49.018 -2.015 5.867 1.00 56.84 933 TRP A N 1
ATOM 7260 C CA . TRP A 1 933 ? 49.397 -1.262 4.680 1.00 56.84 933 TRP A CA 1
ATOM 7261 C C . TRP A 1 933 ? 49.967 -2.220 3.636 1.00 56.84 933 TRP A C 1
ATOM 7263 O O . TRP A 1 933 ? 50.906 -2.962 3.930 1.00 56.84 933 TRP A O 1
ATOM 7273 N N . MET A 1 934 ? 49.379 -2.227 2.438 1.00 67.06 934 MET A N 1
ATOM 7274 C CA . MET A 1 934 ? 49.853 -3.032 1.314 1.00 67.06 934 MET A CA 1
ATOM 7275 C C . MET A 1 934 ? 51.071 -2.362 0.682 1.00 67.06 934 MET A C 1
ATOM 7277 O O . MET A 1 934 ? 50.974 -1.229 0.209 1.00 67.06 934 MET A O 1
ATOM 7281 N N . LEU A 1 935 ? 52.217 -3.045 0.698 1.00 61.22 935 LEU A N 1
ATOM 7282 C CA . LEU A 1 935 ? 53.423 -2.576 0.021 1.00 61.22 935 LEU A CA 1
ATOM 7283 C C . LEU A 1 935 ? 53.313 -2.926 -1.470 1.00 61.22 935 LEU A C 1
ATOM 7285 O O . LEU A 1 935 ? 53.205 -4.096 -1.825 1.00 61.22 935 LEU A O 1
ATOM 7289 N N . LEU A 1 936 ? 53.295 -1.910 -2.334 1.00 68.25 936 LEU A N 1
ATOM 7290 C CA . LEU A 1 936 ? 53.137 -2.066 -3.782 1.00 68.25 936 LEU A CA 1
ATOM 7291 C C . LEU A 1 936 ? 54.459 -1.734 -4.490 1.00 68.25 936 LEU A C 1
ATOM 7293 O O . LEU A 1 936 ? 54.955 -0.612 -4.389 1.00 68.25 936 LEU A O 1
ATOM 7297 N N . GLU A 1 937 ? 55.031 -2.713 -5.193 1.00 63.62 937 GLU A N 1
ATOM 7298 C CA . GLU A 1 937 ? 56.288 -2.586 -5.947 1.00 63.62 937 GLU A CA 1
ATOM 7299 C C . GLU A 1 937 ? 56.033 -2.235 -7.431 1.00 63.62 937 GLU A C 1
ATOM 7301 O O . GLU A 1 937 ? 54.908 -2.323 -7.922 1.00 63.62 937 GLU A O 1
ATOM 7306 N N . GLU A 1 938 ? 57.070 -1.792 -8.155 1.00 65.62 938 GLU A N 1
ATOM 7307 C CA . GLU A 1 938 ? 57.055 -1.549 -9.617 1.00 65.62 938 GLU A CA 1
ATOM 7308 C C . GLU A 1 938 ? 55.949 -0.609 -10.153 1.00 65.62 938 GLU A C 1
ATOM 7310 O O . GLU A 1 938 ? 55.528 -0.694 -11.307 1.00 65.62 938 GLU A O 1
ATOM 7315 N N . GLY A 1 939 ? 55.483 0.338 -9.333 1.00 65.06 939 GLY A N 1
ATOM 7316 C CA . GLY A 1 939 ? 54.459 1.309 -9.738 1.00 65.06 939 GLY A CA 1
ATOM 7317 C C . GLY A 1 939 ? 53.036 0.743 -9.770 1.00 65.06 939 GLY A C 1
ATOM 7318 O O . GLY A 1 939 ? 52.159 1.357 -10.383 1.00 65.06 939 GLY A O 1
ATOM 7319 N N . ALA A 1 940 ? 52.806 -0.402 -9.117 1.00 70.38 940 ALA A N 1
ATOM 7320 C CA . ALA A 1 940 ? 51.492 -1.016 -8.995 1.00 70.38 940 ALA A CA 1
ATOM 7321 C C . ALA A 1 940 ? 50.484 -0.108 -8.261 1.00 70.38 940 ALA A C 1
ATOM 7323 O O . ALA A 1 940 ? 50.819 0.553 -7.276 1.00 70.38 940 ALA A O 1
ATOM 7324 N N . LYS A 1 941 ? 49.226 -0.097 -8.715 1.00 71.31 941 LYS A N 1
ATOM 7325 C CA . LYS A 1 941 ? 48.118 0.674 -8.131 1.00 71.31 941 LYS A CA 1
ATOM 7326 C C . LYS A 1 941 ? 46.970 -0.244 -7.730 1.00 71.31 941 LYS A C 1
ATOM 7328 O O . LYS A 1 941 ? 46.496 -1.028 -8.544 1.00 71.31 941 LYS A O 1
ATOM 7333 N N . ALA A 1 942 ? 46.492 -0.123 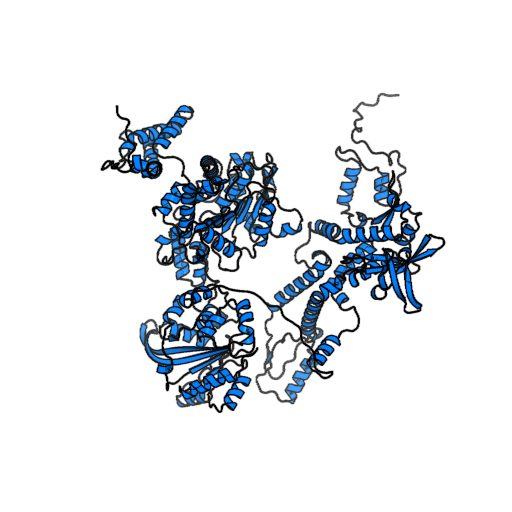-6.495 1.00 64.44 942 ALA A N 1
ATOM 7334 C CA . ALA A 1 942 ? 45.324 -0.859 -6.018 1.00 64.44 942 ALA A CA 1
ATOM 7335 C C . ALA A 1 942 ? 44.036 -0.046 -6.243 1.00 64.44 942 ALA A C 1
ATOM 7337 O O . ALA A 1 942 ? 43.848 1.010 -5.639 1.00 64.44 942 ALA A O 1
ATOM 7338 N N . ASN A 1 943 ? 43.137 -0.554 -7.087 1.00 61.72 943 ASN A N 1
ATOM 7339 C CA . ASN A 1 943 ? 41.855 0.071 -7.416 1.00 61.72 943 ASN A CA 1
ATOM 7340 C C . ASN A 1 943 ? 40.708 -0.685 -6.743 1.00 61.72 943 ASN A C 1
ATOM 7342 O O . ASN A 1 943 ? 40.389 -1.794 -7.162 1.00 61.72 943 ASN A O 1
ATOM 7346 N N . LYS A 1 944 ? 40.064 -0.094 -5.732 1.00 58.22 944 LYS A N 1
ATOM 7347 C CA . LYS A 1 944 ? 38.921 -0.699 -5.028 1.00 58.22 944 LYS A CA 1
ATOM 7348 C C . LYS A 1 944 ? 37.634 -0.579 -5.858 1.00 58.22 944 LYS A C 1
ATOM 7350 O O . LYS A 1 944 ? 37.320 0.507 -6.341 1.00 58.22 944 LYS A O 1
ATOM 7355 N N . PHE A 1 945 ? 36.858 -1.657 -5.989 1.00 55.19 945 PHE A N 1
ATOM 7356 C CA . PHE A 1 945 ? 35.510 -1.590 -6.573 1.00 55.19 945 PHE A CA 1
ATOM 7357 C C . PHE A 1 945 ? 34.514 -1.006 -5.546 1.00 55.19 945 PHE A C 1
ATOM 7359 O O . PHE A 1 945 ? 34.573 -1.340 -4.364 1.00 55.19 945 PHE A O 1
ATOM 7366 N N . GLY A 1 946 ? 33.634 -0.083 -5.959 1.00 52.62 946 GLY A N 1
ATOM 7367 C CA . GLY A 1 946 ? 32.671 0.580 -5.061 1.00 52.62 946 GLY A CA 1
ATOM 7368 C C . GLY A 1 946 ? 31.467 -0.309 -4.710 1.00 52.62 946 GLY A C 1
ATOM 7369 O O . GLY A 1 946 ? 30.886 -0.908 -5.609 1.00 52.62 946 GLY A O 1
ATOM 7370 N N . SER A 1 947 ? 31.078 -0.383 -3.426 1.00 54.50 947 SER A N 1
ATOM 7371 C CA . SER A 1 947 ? 30.133 -1.396 -2.901 1.00 54.50 947 SER A CA 1
ATOM 7372 C C . SER A 1 947 ? 28.968 -0.868 -2.041 1.00 54.50 947 SER A C 1
ATOM 7374 O O . SER A 1 947 ? 28.442 -1.605 -1.217 1.00 54.50 947 SER A O 1
ATOM 7376 N N . THR A 1 948 ? 28.497 0.373 -2.193 1.00 45.50 948 THR A N 1
ATOM 7377 C CA . THR A 1 948 ? 27.503 0.921 -1.239 1.00 45.50 948 THR A CA 1
ATOM 7378 C C . THR A 1 948 ? 26.063 0.399 -1.400 1.00 45.50 948 THR A C 1
ATOM 7380 O O . THR A 1 948 ? 25.329 0.364 -0.417 1.00 45.50 948 THR A O 1
ATOM 7383 N N . ALA A 1 949 ? 25.633 -0.042 -2.591 1.00 48.22 949 ALA A N 1
ATOM 7384 C CA . ALA A 1 949 ? 24.239 -0.463 -2.831 1.00 48.22 949 ALA A CA 1
ATOM 7385 C C . ALA A 1 949 ? 23.942 -1.939 -2.479 1.00 48.22 949 ALA A C 1
ATOM 7387 O O . ALA A 1 949 ? 22.838 -2.266 -2.049 1.00 48.22 949 ALA A O 1
ATOM 7388 N N . GLN A 1 950 ? 24.922 -2.841 -2.618 1.00 52.69 950 GLN A N 1
ATOM 7389 C CA . GLN A 1 950 ? 24.748 -4.265 -2.283 1.00 52.69 950 GLN A CA 1
ATOM 7390 C C . GLN A 1 950 ? 24.667 -4.504 -0.769 1.00 52.69 950 GLN A C 1
ATOM 7392 O O . GLN A 1 950 ? 23.942 -5.391 -0.319 1.00 52.69 950 GLN A O 1
ATOM 7397 N N . GLU A 1 951 ? 25.368 -3.695 0.027 1.00 51.12 951 GLU A N 1
ATOM 7398 C CA . GLU A 1 951 ? 25.419 -3.836 1.486 1.00 51.12 951 GLU A CA 1
ATOM 7399 C C . GLU A 1 951 ? 24.047 -3.582 2.135 1.00 51.12 951 GLU A C 1
ATOM 7401 O O . GLU A 1 951 ? 23.620 -4.362 2.988 1.00 51.12 951 GLU A O 1
ATOM 7406 N N . ALA A 1 952 ? 23.303 -2.573 1.664 1.00 52.66 952 ALA A N 1
ATOM 7407 C CA . ALA A 1 952 ? 21.944 -2.288 2.134 1.00 52.66 952 ALA A CA 1
ATOM 7408 C C . ALA A 1 952 ? 20.959 -3.428 1.797 1.00 52.66 952 ALA A C 1
ATOM 7410 O O . ALA A 1 952 ? 20.191 -3.858 2.660 1.00 52.66 952 ALA A O 1
ATOM 7411 N N . GLN A 1 953 ? 21.048 -3.992 0.585 1.00 60.91 953 GLN A N 1
ATOM 7412 C CA . GLN A 1 953 ? 20.197 -5.105 0.147 1.00 60.91 953 GLN A CA 1
ATOM 7413 C C . GLN A 1 953 ? 20.465 -6.399 0.937 1.00 60.91 953 GLN A C 1
ATOM 7415 O O . GLN A 1 953 ? 19.542 -7.167 1.224 1.00 60.91 953 GLN A O 1
ATOM 7420 N N . HIS A 1 954 ? 21.720 -6.664 1.317 1.00 65.94 954 HIS A N 1
ATOM 7421 C CA . HIS A 1 954 ? 22.068 -7.826 2.140 1.00 65.94 954 HIS A CA 1
ATOM 7422 C C . HIS A 1 954 ? 21.542 -7.708 3.575 1.00 65.94 954 HIS A C 1
ATOM 7424 O O . HIS A 1 954 ? 21.088 -8.709 4.136 1.00 65.94 954 HIS A O 1
ATOM 7430 N N . VAL A 1 955 ? 21.557 -6.503 4.155 1.00 66.88 955 VAL A N 1
ATOM 7431 C CA . VAL A 1 955 ? 20.974 -6.238 5.481 1.00 66.88 955 VAL A CA 1
ATOM 7432 C C . VAL A 1 955 ? 19.458 -6.425 5.451 1.00 66.88 955 VAL A C 1
ATOM 7434 O O . VAL A 1 955 ? 18.911 -7.108 6.319 1.00 66.88 955 VAL A O 1
ATOM 7437 N N . GLU A 1 956 ? 18.782 -5.902 4.427 1.00 70.50 956 GLU A N 1
ATOM 7438 C CA . GLU A 1 956 ? 17.334 -6.057 4.274 1.00 70.50 956 GLU A CA 1
ATOM 7439 C C . GLU A 1 956 ? 16.929 -7.529 4.107 1.00 70.50 956 GLU A C 1
ATOM 7441 O O . GLU A 1 956 ? 16.064 -8.026 4.834 1.00 70.50 956 GLU A O 1
ATOM 7446 N N . ASN A 1 957 ? 17.628 -8.269 3.238 1.00 71.88 957 ASN A N 1
ATOM 7447 C CA . ASN A 1 957 ? 17.399 -9.702 3.056 1.00 71.88 957 ASN A CA 1
ATOM 7448 C C . ASN A 1 957 ? 17.622 -10.482 4.359 1.00 71.88 957 ASN A C 1
ATOM 7450 O O . ASN A 1 957 ? 16.844 -11.381 4.680 1.00 71.88 957 ASN A O 1
ATOM 7454 N N . ARG A 1 958 ? 18.648 -10.135 5.146 1.00 73.88 958 ARG A N 1
ATOM 7455 C CA . ARG A 1 958 ? 18.906 -10.780 6.440 1.00 73.88 958 ARG A CA 1
ATOM 7456 C C . ARG A 1 958 ? 17.784 -10.511 7.443 1.00 73.88 958 ARG A C 1
ATOM 7458 O O . ARG A 1 958 ? 17.339 -11.445 8.111 1.00 73.88 958 ARG A O 1
ATOM 7465 N N . ASN A 1 959 ? 17.302 -9.273 7.523 1.00 78.69 959 ASN A N 1
ATOM 7466 C CA . ASN A 1 959 ? 16.204 -8.899 8.415 1.00 78.69 959 ASN A CA 1
ATOM 7467 C C . ASN A 1 959 ? 14.912 -9.648 8.054 1.00 78.69 959 ASN A C 1
ATOM 7469 O O . ASN A 1 959 ? 14.281 -10.239 8.933 1.00 78.69 959 ASN A O 1
ATOM 7473 N N . ALA A 1 960 ? 14.586 -9.730 6.761 1.00 81.06 960 ALA A N 1
ATOM 7474 C CA . ALA A 1 960 ? 13.438 -10.490 6.274 1.00 81.06 960 ALA A CA 1
ATOM 7475 C C . ALA A 1 960 ? 13.529 -11.991 6.620 1.00 81.06 960 ALA A C 1
ATOM 7477 O O . ALA A 1 960 ? 12.539 -12.589 7.043 1.00 81.06 960 ALA A O 1
ATOM 7478 N N . GLN A 1 961 ? 14.718 -12.599 6.513 1.00 82.25 961 GLN A N 1
ATOM 7479 C CA . GLN A 1 961 ? 14.920 -14.008 6.885 1.00 82.25 961 GLN A CA 1
ATOM 7480 C C . GLN A 1 961 ? 14.732 -14.254 8.388 1.00 82.25 961 GLN A C 1
ATOM 7482 O O . GLN A 1 961 ? 14.122 -15.252 8.778 1.00 82.25 961 GLN A O 1
ATOM 7487 N N . VAL A 1 962 ? 15.214 -13.352 9.251 1.00 82.62 962 VAL A N 1
ATOM 7488 C CA . VAL A 1 962 ? 14.993 -13.489 10.700 1.00 82.62 962 VAL A CA 1
ATOM 7489 C C . VAL A 1 962 ? 13.508 -13.353 11.049 1.00 82.62 962 VAL A C 1
ATOM 7491 O O . VAL A 1 962 ? 13.004 -14.098 11.892 1.00 82.62 962 VAL A O 1
ATOM 7494 N N . GLU A 1 963 ? 12.792 -12.447 10.385 1.00 84.31 963 GLU A N 1
ATOM 7495 C CA . GLU A 1 963 ? 11.349 -12.263 10.572 1.00 84.31 963 GLU A CA 1
ATOM 7496 C C . GLU A 1 963 ? 10.530 -13.494 10.183 1.00 84.31 963 GLU A C 1
ATOM 7498 O O . GLU A 1 963 ? 9.595 -13.857 10.902 1.00 84.31 963 GLU A O 1
ATOM 7503 N N . GLU A 1 964 ? 10.893 -14.167 9.091 1.00 84.75 964 GLU A N 1
ATOM 7504 C CA . GLU A 1 964 ? 10.213 -15.389 8.656 1.00 84.75 964 GLU A CA 1
ATOM 7505 C C . GLU A 1 964 ? 10.405 -16.533 9.666 1.00 84.75 964 GLU A C 1
ATOM 7507 O O . GLU A 1 964 ? 9.447 -17.216 10.031 1.00 84.75 964 GLU A O 1
ATOM 7512 N N . VAL A 1 965 ? 11.617 -16.689 10.213 1.00 85.50 965 VAL A N 1
ATOM 7513 C CA . VAL A 1 965 ? 11.893 -17.668 11.282 1.00 85.50 965 VAL A CA 1
ATOM 7514 C C . VAL A 1 965 ? 11.113 -17.338 12.560 1.00 85.50 965 VAL A C 1
ATOM 7516 O O . VAL A 1 965 ? 10.574 -18.233 13.214 1.00 85.50 965 VAL A O 1
ATOM 7519 N N . ALA A 1 966 ? 11.030 -16.060 12.926 1.00 87.69 966 ALA A N 1
ATOM 7520 C CA . ALA A 1 966 ? 10.333 -15.604 14.124 1.00 87.69 966 ALA A CA 1
ATOM 7521 C C . ALA A 1 966 ? 8.817 -15.814 14.070 1.00 87.69 966 ALA A C 1
ATOM 7523 O O . ALA A 1 966 ? 8.196 -16.132 15.090 1.00 87.69 966 ALA A O 1
ATOM 7524 N N . ARG A 1 967 ? 8.231 -15.670 12.875 1.00 86.88 967 ARG A N 1
ATOM 7525 C CA . ARG A 1 967 ? 6.795 -15.836 12.624 1.00 86.88 967 ARG A CA 1
ATOM 7526 C C . ARG A 1 967 ? 6.285 -17.202 13.083 1.00 86.88 967 ARG A C 1
ATOM 7528 O O . ARG A 1 967 ? 5.218 -17.277 13.680 1.00 86.88 967 ARG A O 1
ATOM 7535 N N . LEU A 1 968 ? 7.073 -18.257 12.878 1.00 84.81 968 LEU A N 1
ATOM 7536 C CA . LEU A 1 968 ? 6.750 -19.625 13.299 1.00 84.81 968 LEU A CA 1
ATOM 7537 C C . LEU A 1 968 ? 6.555 -19.764 14.819 1.00 84.81 968 LEU A C 1
ATOM 7539 O O . LEU A 1 968 ? 5.688 -20.505 15.285 1.00 84.81 968 LEU A O 1
ATOM 7543 N N . TYR A 1 969 ? 7.393 -19.076 15.591 1.00 88.12 969 TYR A N 1
ATOM 7544 C CA . TYR A 1 969 ? 7.376 -19.126 17.052 1.00 88.12 969 TYR A CA 1
ATOM 7545 C C . TYR A 1 969 ? 6.471 -18.050 17.664 1.00 88.12 969 TYR A C 1
ATOM 7547 O O . TYR A 1 969 ? 6.346 -17.994 18.882 1.00 88.12 969 TYR A O 1
ATOM 7555 N N . GLY A 1 970 ? 5.863 -17.186 16.843 1.00 87.31 970 GLY A N 1
ATOM 7556 C CA . GLY A 1 970 ? 5.032 -16.075 17.305 1.00 87.31 970 GLY A CA 1
ATOM 7557 C C . GLY A 1 970 ? 5.809 -14.983 18.047 1.00 87.31 970 GLY A C 1
ATOM 7558 O O . GLY A 1 970 ? 5.203 -14.190 18.757 1.00 87.31 970 GLY A O 1
ATOM 7559 N N . VAL A 1 971 ? 7.140 -14.922 17.913 1.00 88.19 971 VAL A N 1
ATOM 7560 C CA . VAL A 1 971 ? 7.971 -13.963 18.657 1.00 88.19 971 VAL A CA 1
ATOM 7561 C C . VAL A 1 971 ? 8.042 -12.624 17.905 1.00 88.19 971 VAL A C 1
ATOM 7563 O O . VAL A 1 971 ? 8.513 -12.590 16.769 1.00 88.19 971 VAL A O 1
ATOM 7566 N N . PRO A 1 972 ? 7.628 -11.494 18.512 1.00 81.75 972 PRO A N 1
ATOM 7567 C CA . PRO A 1 972 ? 7.704 -10.182 17.871 1.00 81.75 972 PRO A CA 1
ATOM 7568 C C . PRO A 1 972 ? 9.144 -9.710 17.614 1.00 81.75 972 PRO A C 1
ATOM 7570 O O . PRO A 1 972 ? 10.022 -9.884 18.462 1.00 81.75 972 PRO A O 1
ATOM 7573 N N . ARG A 1 973 ? 9.359 -8.999 16.495 1.00 78.81 973 ARG A N 1
ATOM 7574 C CA . ARG A 1 973 ? 10.662 -8.423 16.088 1.00 78.81 973 ARG A CA 1
ATOM 7575 C C . ARG A 1 973 ? 11.426 -7.706 17.209 1.00 78.81 973 ARG A C 1
ATOM 7577 O O . ARG A 1 973 ? 12.625 -7.948 17.331 1.00 78.81 973 ARG A O 1
ATOM 7584 N N . PRO A 1 974 ? 10.796 -6.870 18.060 1.00 75.06 974 PRO A N 1
ATOM 7585 C CA . PRO A 1 974 ? 11.548 -6.139 19.082 1.00 75.06 974 PRO A CA 1
ATOM 7586 C C . PRO A 1 974 ? 12.155 -7.050 20.157 1.00 75.06 974 PRO A C 1
ATOM 7588 O O . PRO A 1 974 ? 13.223 -6.746 20.677 1.00 75.06 974 PRO A O 1
ATOM 7591 N N . LEU A 1 975 ? 11.556 -8.215 20.438 1.00 77.19 975 LEU A N 1
ATOM 7592 C CA . LEU A 1 975 ? 12.132 -9.194 21.375 1.00 77.19 975 LEU A CA 1
ATOM 7593 C C . LEU A 1 975 ? 13.351 -9.939 20.792 1.00 77.19 975 LEU A C 1
ATOM 7595 O O . LEU A 1 975 ? 14.118 -10.568 21.536 1.00 77.19 975 LEU A O 1
ATOM 7599 N N . LEU A 1 976 ? 13.551 -9.828 19.475 1.00 79.06 976 LEU A N 1
ATOM 7600 C CA . LEU A 1 976 ? 14.716 -10.321 18.735 1.00 79.06 976 LEU A CA 1
ATOM 7601 C C . LEU A 1 976 ? 15.806 -9.260 18.548 1.00 79.06 976 LEU A C 1
ATOM 7603 O O . LEU A 1 976 ? 16.844 -9.586 17.986 1.00 79.06 976 LEU A O 1
ATOM 7607 N N . PHE A 1 977 ? 15.590 -8.027 19.026 1.00 72.06 977 PHE A N 1
ATOM 7608 C CA . PHE A 1 977 ? 16.525 -6.900 18.914 1.00 72.06 977 PHE A CA 1
ATOM 7609 C C . PHE A 1 977 ? 16.837 -6.443 17.471 1.00 72.06 977 PHE A C 1
ATOM 7611 O O . PHE A 1 977 ? 17.959 -6.050 17.177 1.00 72.06 977 PHE A O 1
ATOM 7618 N N . LEU A 1 978 ? 15.841 -6.458 16.575 1.00 65.62 978 LEU A N 1
ATOM 7619 C CA . LEU A 1 978 ? 15.975 -6.065 15.156 1.00 65.62 978 LEU A CA 1
ATOM 7620 C C . LEU A 1 978 ? 15.270 -4.740 14.794 1.00 65.62 978 LEU A C 1
ATOM 7622 O O . LEU A 1 978 ? 14.529 -4.677 13.811 1.00 65.62 978 LEU A O 1
ATOM 7626 N N . SER A 1 979 ? 15.411 -3.688 15.603 1.00 55.31 979 SER A N 1
ATOM 7627 C CA . SER A 1 979 ? 14.710 -2.409 15.374 1.00 55.31 979 SER A CA 1
ATOM 7628 C C . SER A 1 979 ? 15.647 -1.201 15.406 1.00 55.31 979 SER A C 1
ATOM 7630 O O . SER A 1 979 ? 16.320 -0.996 16.416 1.00 55.31 979 SER A O 1
ATOM 7632 N N . ASP A 1 980 ? 15.582 -0.372 14.357 1.00 52.94 980 ASP A N 1
ATOM 7633 C CA . ASP A 1 980 ? 16.452 0.795 14.113 1.00 52.94 980 ASP A CA 1
ATOM 7634 C C . ASP A 1 980 ? 15.928 2.134 14.677 1.00 52.94 980 ASP A C 1
ATOM 7636 O O . ASP A 1 980 ? 16.539 3.181 14.475 1.00 52.94 980 ASP A O 1
ATOM 7640 N N . THR A 1 981 ? 14.802 2.147 15.397 1.00 43.47 981 THR A N 1
ATOM 7641 C CA . THR A 1 981 ? 14.195 3.386 15.923 1.00 43.47 981 THR A CA 1
ATOM 7642 C C . THR A 1 981 ? 14.224 3.470 17.443 1.00 43.47 981 THR A C 1
ATOM 7644 O O . THR A 1 981 ? 13.940 2.494 18.139 1.00 43.47 981 THR A O 1
ATOM 7647 N N . SER A 1 982 ? 14.510 4.675 17.941 1.00 38.75 982 SER A N 1
ATOM 7648 C CA . SER A 1 982 ? 14.576 5.073 19.348 1.00 38.75 982 SER A CA 1
ATOM 7649 C C . SER A 1 982 ? 13.357 4.611 20.148 1.00 38.75 982 SER A C 1
ATOM 7651 O O . SER A 1 982 ? 12.208 4.919 19.835 1.00 38.75 982 SER A O 1
ATOM 7653 N N . TRP A 1 983 ? 13.646 3.850 21.193 1.00 51.78 983 TRP A N 1
ATOM 7654 C CA . TRP A 1 983 ? 12.707 3.095 22.005 1.00 51.78 983 TRP A CA 1
ATOM 7655 C C . TRP A 1 983 ? 11.975 3.980 23.026 1.00 51.78 983 TRP A C 1
ATOM 7657 O O . TRP A 1 983 ? 12.610 4.716 23.778 1.00 51.78 983 TRP A O 1
ATOM 7667 N N . GLY A 1 984 ? 10.645 3.853 23.117 1.00 45.69 984 GLY A N 1
ATOM 7668 C CA . GLY A 1 984 ? 9.857 4.423 24.218 1.00 45.69 984 GLY A CA 1
ATOM 7669 C C . GLY A 1 984 ? 8.339 4.324 24.017 1.00 45.69 984 GLY A C 1
ATOM 7670 O O . GLY A 1 984 ? 7.820 4.734 22.987 1.00 45.69 984 GLY A O 1
ATOM 7671 N N . THR A 1 985 ? 7.624 3.802 25.021 1.00 44.88 985 THR A N 1
ATOM 7672 C CA . THR A 1 985 ? 6.150 3.632 25.176 1.00 44.88 985 THR A CA 1
ATOM 7673 C C . THR A 1 985 ? 5.436 2.465 24.464 1.00 44.88 985 THR A C 1
ATOM 7675 O O . THR A 1 985 ? 4.452 1.970 25.001 1.00 44.88 985 THR A O 1
ATOM 7678 N N . GLY A 1 986 ? 5.923 1.932 23.335 1.00 53.69 986 GLY A N 1
ATOM 7679 C CA . GLY A 1 986 ? 5.257 0.812 22.623 1.00 53.69 986 GLY A CA 1
ATOM 7680 C C . GLY A 1 986 ? 5.616 -0.616 23.085 1.00 53.69 986 GLY A C 1
ATOM 7681 O O . GLY A 1 986 ? 5.003 -1.588 22.645 1.00 53.69 986 GLY A O 1
ATOM 7682 N N . ILE A 1 987 ? 6.623 -0.764 23.950 1.00 55.94 987 ILE A N 1
ATOM 7683 C CA . ILE A 1 987 ? 7.241 -2.061 24.296 1.00 55.94 987 ILE A CA 1
ATOM 7684 C C . ILE A 1 987 ? 6.349 -2.882 25.225 1.00 55.94 987 ILE A C 1
ATOM 7686 O O . ILE A 1 987 ? 6.254 -4.095 25.063 1.00 55.94 987 ILE A O 1
ATOM 7690 N N . GLU A 1 988 ? 5.671 -2.231 26.171 1.00 60.41 988 GLU A N 1
ATOM 7691 C CA . GLU A 1 988 ? 4.788 -2.909 27.124 1.00 60.41 988 GLU A CA 1
ATOM 7692 C C . GLU A 1 988 ? 3.627 -3.593 26.405 1.00 60.41 988 GLU A C 1
ATOM 7694 O O . GLU A 1 988 ? 3.345 -4.757 26.673 1.00 60.41 988 GLU A O 1
ATOM 7699 N N . GLN A 1 989 ? 3.020 -2.929 25.414 1.00 65.06 989 GLN A N 1
ATOM 7700 C CA . GLN A 1 989 ? 1.963 -3.537 24.602 1.00 65.06 989 GLN A CA 1
ATOM 7701 C C . GLN A 1 989 ? 2.466 -4.725 23.778 1.00 65.06 989 GLN A C 1
ATOM 7703 O O . GLN A 1 989 ? 1.772 -5.731 23.669 1.00 65.06 989 GLN A O 1
ATOM 7708 N N . LEU A 1 990 ? 3.686 -4.657 23.243 1.00 63.69 990 LEU A N 1
ATOM 7709 C CA . LEU A 1 990 ? 4.283 -5.773 22.506 1.00 63.69 990 LEU A CA 1
ATOM 7710 C C . LEU A 1 990 ? 4.671 -6.944 23.422 1.00 63.69 990 LEU A C 1
ATOM 7712 O O . LEU A 1 990 ? 4.507 -8.100 23.035 1.00 63.69 990 LEU A O 1
ATOM 7716 N N . GLY A 1 991 ? 5.132 -6.661 24.644 1.00 68.69 991 GLY A N 1
ATOM 7717 C CA . GLY A 1 991 ? 5.331 -7.665 25.691 1.00 68.69 991 GLY A CA 1
ATOM 7718 C C . GLY A 1 991 ? 4.013 -8.327 26.101 1.00 68.69 991 GLY A C 1
ATOM 7719 O O . GLY A 1 991 ? 3.950 -9.550 26.221 1.00 68.69 991 GLY A O 1
ATOM 7720 N N . ILE A 1 992 ? 2.937 -7.541 26.213 1.00 74.44 992 ILE A N 1
ATOM 7721 C CA . ILE A 1 992 ? 1.575 -8.038 26.438 1.00 74.44 992 ILE A CA 1
ATOM 7722 C C . ILE A 1 992 ? 1.119 -8.916 25.270 1.00 74.44 992 ILE A C 1
ATOM 7724 O O . ILE A 1 992 ? 0.587 -9.994 25.516 1.00 74.44 992 ILE A O 1
ATOM 7728 N N . PHE A 1 993 ? 1.359 -8.524 24.016 1.00 74.75 993 PHE A N 1
ATOM 7729 C CA . PHE A 1 993 ? 0.997 -9.339 22.854 1.00 74.75 993 PHE A CA 1
ATOM 7730 C C . PHE A 1 993 ? 1.754 -10.662 22.805 1.00 74.75 993 PHE A C 1
ATOM 7732 O O . PHE A 1 993 ? 1.135 -11.692 22.555 1.00 74.75 993 PHE A O 1
ATOM 7739 N N . PHE A 1 994 ? 3.050 -10.669 23.117 1.00 83.56 994 PHE A N 1
ATOM 7740 C CA . PHE A 1 994 ? 3.806 -11.915 23.250 1.00 83.56 994 PHE A CA 1
ATOM 7741 C C . PHE A 1 994 ? 3.234 -12.808 24.363 1.00 83.56 994 PHE A C 1
ATOM 7743 O O . PHE A 1 994 ? 3.070 -14.015 24.182 1.00 83.56 994 PHE A O 1
ATOM 7750 N N . LEU A 1 995 ? 2.856 -12.231 25.507 1.00 82.56 995 LEU A N 1
ATOM 7751 C CA . LEU A 1 995 ? 2.238 -13.000 26.586 1.00 82.56 995 LEU A CA 1
ATOM 7752 C C . LEU A 1 995 ? 0.855 -13.544 26.206 1.00 82.56 995 LEU A C 1
ATOM 7754 O O . LEU A 1 995 ? 0.575 -14.708 26.474 1.00 82.56 995 LEU A O 1
ATOM 7758 N N . GLN A 1 996 ? 0.006 -12.727 25.582 1.00 81.25 996 GLN A N 1
ATOM 7759 C CA . GLN A 1 996 ? -1.382 -13.067 25.258 1.00 81.25 996 GLN A CA 1
ATOM 7760 C C . GLN A 1 996 ? -1.505 -14.025 24.074 1.00 81.25 996 GLN A C 1
ATOM 7762 O O . GLN A 1 996 ? -2.271 -14.980 24.153 1.00 81.25 996 GLN A O 1
ATOM 7767 N N . TYR A 1 997 ? -0.771 -13.773 22.990 1.00 81.69 997 TYR A N 1
ATOM 7768 C CA . TYR A 1 997 ? -0.932 -14.498 21.728 1.00 81.69 997 TYR A CA 1
ATOM 7769 C C . TYR A 1 997 ? 0.097 -15.611 21.519 1.00 81.69 997 TYR A C 1
ATOM 7771 O O . TYR A 1 997 ? -0.086 -16.427 20.623 1.00 81.69 997 TYR A O 1
ATOM 7779 N N . THR A 1 998 ? 1.157 -15.670 22.331 1.00 89.19 998 THR A N 1
ATOM 7780 C CA . THR A 1 998 ? 2.177 -16.727 22.235 1.00 89.19 998 THR A CA 1
ATOM 7781 C C . THR A 1 998 ? 2.269 -17.523 23.529 1.00 89.19 998 THR A C 1
ATOM 7783 O O . THR A 1 998 ? 2.001 -18.721 23.554 1.00 89.19 998 THR A O 1
ATOM 7786 N N . MET A 1 999 ? 2.603 -16.873 24.647 1.00 91.12 999 MET A N 1
ATOM 7787 C CA . MET A 1 999 ? 2.904 -17.604 25.882 1.00 91.12 999 MET A CA 1
ATOM 7788 C C . MET A 1 999 ? 1.675 -18.196 26.571 1.00 91.12 999 MET A C 1
ATOM 7790 O O . MET A 1 999 ? 1.798 -19.234 27.218 1.00 91.12 999 MET A O 1
ATOM 7794 N N . LEU A 1 1000 ? 0.498 -17.581 26.434 1.00 89.00 1000 LEU A N 1
ATOM 7795 C CA . LEU A 1 1000 ? -0.729 -18.071 27.063 1.00 89.00 1000 LEU A CA 1
ATOM 7796 C C . LEU A 1 1000 ? -1.120 -19.472 26.572 1.00 89.00 1000 LEU A C 1
ATOM 7798 O O . LEU A 1 1000 ? -1.579 -20.287 27.375 1.00 89.00 1000 LEU A O 1
ATOM 7802 N N . GLU A 1 1001 ? -0.889 -19.767 25.290 1.00 89.75 1001 GLU A N 1
ATOM 7803 C CA . GLU A 1 1001 ? -1.057 -21.108 24.718 1.00 89.75 1001 GLU A CA 1
ATOM 7804 C C . GLU A 1 1001 ? -0.141 -22.107 25.437 1.00 89.75 1001 GLU A C 1
ATOM 7806 O O . GLU A 1 1001 ? -0.604 -23.131 25.943 1.00 89.75 1001 GLU A O 1
ATOM 7811 N N . HIS A 1 1002 ? 1.145 -21.771 25.571 1.00 92.44 1002 HIS A N 1
ATOM 7812 C CA . HIS A 1 1002 ? 2.129 -22.616 26.248 1.00 92.44 1002 HIS A CA 1
ATOM 7813 C C . HIS A 1 1002 ? 1.796 -22.833 27.729 1.00 92.44 1002 HIS A C 1
ATOM 7815 O O . HIS A 1 1002 ? 1.878 -23.962 28.213 1.00 92.44 1002 HIS A O 1
ATOM 7821 N N . PHE A 1 1003 ? 1.376 -21.783 28.444 1.00 92.25 1003 PHE A N 1
ATOM 7822 C CA . PHE A 1 1003 ? 0.961 -21.890 29.845 1.00 92.25 1003 PHE A CA 1
ATOM 7823 C C . PHE A 1 1003 ? -0.232 -22.825 29.996 1.00 92.25 1003 PHE A C 1
ATOM 7825 O O . PHE A 1 1003 ? -0.176 -23.763 30.786 1.00 92.25 1003 PHE A O 1
ATOM 7832 N N . THR A 1 1004 ? -1.278 -22.604 29.203 1.00 92.50 1004 THR A N 1
ATOM 7833 C CA . THR A 1 1004 ? -2.515 -23.389 29.272 1.00 92.50 1004 THR A CA 1
ATOM 7834 C C . THR A 1 1004 ? -2.254 -24.858 28.945 1.00 92.50 1004 THR A C 1
ATOM 7836 O O . THR A 1 1004 ? -2.751 -25.744 29.635 1.00 92.50 1004 THR A O 1
ATOM 7839 N N . ASN A 1 1005 ? -1.419 -25.127 27.942 1.00 93.38 1005 ASN A N 1
ATOM 7840 C CA . ASN A 1 1005 ? -1.056 -26.481 27.541 1.00 93.38 1005 ASN A CA 1
ATOM 7841 C C . ASN A 1 1005 ? -0.310 -27.235 28.655 1.00 93.38 1005 ASN A C 1
ATOM 7843 O O . ASN A 1 1005 ? -0.683 -28.349 29.020 1.00 93.38 1005 ASN A O 1
ATOM 7847 N N . TRP A 1 1006 ? 0.685 -26.601 29.277 1.00 94.94 1006 TRP A N 1
ATOM 7848 C CA . TRP A 1 1006 ? 1.383 -27.164 30.436 1.00 94.94 1006 TRP A CA 1
ATOM 7849 C C . TRP A 1 1006 ? 0.446 -27.405 31.625 1.00 94.94 1006 TRP A C 1
ATOM 7851 O O . TRP A 1 1006 ? 0.496 -28.472 32.235 1.00 94.94 1006 TRP A O 1
ATOM 7861 N N . GLU A 1 1007 ? -0.411 -26.435 31.952 1.00 93.94 1007 GLU A N 1
ATOM 7862 C CA . GLU A 1 1007 ? -1.384 -26.544 33.046 1.00 93.94 1007 GLU A CA 1
ATOM 7863 C C . GLU A 1 1007 ? -2.323 -27.740 32.840 1.00 93.94 1007 GLU A C 1
ATOM 7865 O O . GLU A 1 1007 ? -2.510 -28.547 33.753 1.00 93.94 1007 GLU A O 1
ATOM 7870 N N . GLN A 1 1008 ? -2.852 -27.904 31.626 1.00 93.38 1008 GLN A N 1
ATOM 7871 C CA . GLN A 1 1008 ? -3.754 -29.001 31.277 1.00 93.38 1008 GLN A CA 1
ATOM 7872 C C . GLN A 1 1008 ? -3.035 -30.352 31.186 1.00 93.38 1008 GLN A C 1
ATOM 7874 O O . GLN A 1 1008 ? -3.565 -31.357 31.658 1.00 93.38 1008 GLN A O 1
ATOM 7879 N N . ALA A 1 1009 ? -1.817 -30.405 30.640 1.00 93.62 1009 ALA A N 1
ATOM 7880 C CA . ALA A 1 1009 ? -1.033 -31.639 30.578 1.00 93.62 1009 ALA A CA 1
ATOM 7881 C C . ALA A 1 1009 ? -0.675 -32.155 31.980 1.00 93.62 1009 ALA A C 1
ATOM 7883 O O . ALA A 1 1009 ? -0.753 -33.360 32.247 1.00 93.62 1009 ALA A O 1
ATOM 7884 N N . VAL A 1 1010 ? -0.333 -31.240 32.891 1.00 93.62 1010 VAL A N 1
ATOM 7885 C CA . VAL A 1 1010 ? -0.099 -31.545 34.304 1.00 93.62 1010 VAL A CA 1
ATOM 7886 C C . VAL A 1 1010 ? -1.386 -31.992 34.987 1.00 93.62 1010 VAL A C 1
ATOM 7888 O O . VAL A 1 1010 ? -1.354 -33.001 35.687 1.00 93.62 1010 VAL A O 1
ATOM 7891 N N . ALA A 1 1011 ? -2.506 -31.295 34.770 1.00 92.38 1011 ALA A N 1
ATOM 7892 C CA . ALA A 1 1011 ? -3.795 -31.681 35.343 1.00 92.38 1011 ALA A CA 1
ATOM 7893 C C . ALA A 1 1011 ? -4.168 -33.110 34.926 1.00 92.38 1011 ALA A C 1
ATOM 7895 O O . ALA A 1 1011 ? -4.428 -33.949 35.778 1.00 92.38 1011 ALA A O 1
ATOM 7896 N N . ARG A 1 1012 ? -4.055 -33.417 33.628 1.00 91.69 1012 ARG A N 1
ATOM 7897 C CA . ARG A 1 1012 ? -4.357 -34.737 33.060 1.00 91.69 1012 ARG A CA 1
ATOM 7898 C C . ARG A 1 1012 ? -3.496 -35.868 33.632 1.00 91.69 1012 ARG A C 1
ATOM 7900 O O . ARG A 1 1012 ? -3.966 -36.995 33.705 1.00 91.69 1012 ARG A O 1
ATOM 7907 N N . SER A 1 1013 ? -2.231 -35.596 33.961 1.00 91.62 1013 SER A N 1
ATOM 7908 C CA . SER A 1 1013 ? -1.251 -36.658 34.254 1.00 91.62 1013 SER A CA 1
ATOM 7909 C C . SER A 1 1013 ? -0.884 -36.777 35.739 1.00 91.62 1013 SER A C 1
ATOM 7911 O O . SER A 1 1013 ? -0.409 -37.826 36.160 1.00 91.62 1013 SER A O 1
ATOM 7913 N N . LEU A 1 1014 ? -1.055 -35.714 36.536 1.00 90.62 1014 LEU A N 1
ATOM 7914 C CA . LEU A 1 1014 ? -0.640 -35.671 37.948 1.00 90.62 1014 LEU A CA 1
ATOM 7915 C C . LEU A 1 1014 ? -1.783 -35.419 38.938 1.00 90.62 1014 LEU A C 1
ATOM 7917 O O . LEU A 1 1014 ? -1.558 -35.585 40.140 1.00 90.62 1014 LEU A O 1
ATOM 7921 N N . ILE A 1 1015 ? -2.969 -35.013 38.474 1.00 89.69 1015 ILE A N 1
ATOM 7922 C CA . ILE A 1 1015 ? -4.145 -34.819 39.328 1.00 89.69 1015 ILE A CA 1
ATOM 7923 C C . ILE A 1 1015 ? -5.121 -35.981 39.085 1.00 89.69 1015 ILE A C 1
ATOM 7925 O O . ILE A 1 1015 ? -5.501 -36.216 37.938 1.00 89.69 1015 ILE A O 1
ATOM 7929 N N . PRO A 1 1016 ? -5.522 -36.731 40.128 1.00 86.31 1016 PRO A N 1
ATOM 7930 C CA . PRO A 1 1016 ? -6.539 -37.770 39.996 1.00 86.31 1016 PRO A CA 1
ATOM 7931 C C . PRO A 1 1016 ? -7.876 -37.197 39.520 1.00 86.31 1016 PRO A C 1
ATOM 7933 O O . PRO A 1 1016 ? -8.261 -36.104 39.921 1.00 86.31 1016 PRO A O 1
ATOM 7936 N N . GLU A 1 1017 ? -8.629 -37.969 38.739 1.00 84.06 1017 GLU A N 1
ATOM 7937 C CA . GLU A 1 1017 ? -9.878 -37.512 38.113 1.00 84.06 1017 GLU A CA 1
ATOM 7938 C C . GLU A 1 1017 ? -10.913 -36.984 39.122 1.00 84.06 1017 GLU A C 1
ATOM 7940 O O . GLU A 1 1017 ? -11.488 -35.918 38.923 1.00 84.06 1017 GLU A O 1
ATOM 7945 N N . ARG A 1 1018 ? -11.053 -37.657 40.274 1.00 84.44 1018 ARG A N 1
ATOM 7946 C CA . ARG A 1 1018 ? -11.928 -37.236 41.388 1.00 84.44 1018 ARG A CA 1
ATOM 7947 C C . ARG A 1 1018 ? -11.582 -35.865 41.987 1.00 84.44 1018 ARG A C 1
ATOM 7949 O O . ARG A 1 1018 ? -12.401 -35.277 42.681 1.00 84.44 1018 ARG A O 1
ATOM 7956 N N . ASP A 1 1019 ? -10.351 -35.408 41.778 1.00 85.00 1019 ASP A N 1
ATOM 7957 C CA . ASP A 1 1019 ? -9.768 -34.229 42.410 1.00 85.00 1019 ASP A CA 1
ATOM 7958 C C . ASP A 1 1019 ? -9.597 -33.064 41.403 1.00 85.00 1019 ASP A C 1
ATOM 7960 O O . ASP A 1 1019 ? -9.170 -31.976 41.795 1.00 85.00 1019 ASP A O 1
ATOM 7964 N N . LEU A 1 1020 ? -9.962 -33.252 40.123 1.00 83.19 1020 LEU A N 1
ATOM 7965 C CA . LEU A 1 1020 ? -9.812 -32.251 39.050 1.00 83.19 1020 LEU A CA 1
ATOM 7966 C C . LEU A 1 1020 ? -10.672 -30.995 39.248 1.00 83.19 1020 LEU A C 1
ATOM 7968 O O . LEU A 1 1020 ? -10.255 -29.903 38.864 1.00 83.19 1020 LEU A O 1
ATOM 7972 N N . GLU A 1 1021 ? -11.849 -31.122 39.865 1.00 83.12 1021 GLU A N 1
ATOM 7973 C CA . GLU A 1 1021 ? -12.692 -29.965 40.203 1.00 83.12 1021 GLU A CA 1
ATOM 7974 C C . GLU A 1 1021 ? -12.112 -29.156 41.373 1.00 83.12 1021 GLU A C 1
ATOM 7976 O O . GLU A 1 1021 ? -12.334 -27.947 41.480 1.00 83.12 1021 GLU A O 1
ATOM 7981 N N . ARG A 1 1022 ? -11.330 -29.816 42.238 1.00 85.69 1022 ARG A N 1
ATOM 7982 C CA . ARG A 1 1022 ? -10.763 -29.233 43.455 1.00 85.69 1022 ARG A CA 1
ATOM 7983 C C . ARG A 1 1022 ? -9.373 -28.649 43.246 1.00 85.69 1022 ARG A C 1
ATOM 7985 O O . ARG A 1 1022 ? -9.076 -27.629 43.855 1.00 85.69 1022 ARG A O 1
ATOM 7992 N N . PHE A 1 1023 ? -8.511 -29.252 42.429 1.00 87.94 1023 PHE A N 1
ATOM 7993 C CA . PHE A 1 1023 ? -7.133 -28.789 42.249 1.00 87.94 1023 PHE A CA 1
ATOM 7994 C C . PHE A 1 1023 ? -6.829 -28.420 40.802 1.00 87.94 1023 PHE A C 1
ATOM 7996 O O . PHE A 1 1023 ? -6.991 -29.220 39.886 1.00 87.94 1023 PHE A O 1
ATOM 8003 N N . GLN A 1 1024 ? -6.283 -27.221 40.612 1.00 89.00 1024 GLN A N 1
ATOM 8004 C CA . GLN A 1 1024 ? -5.908 -26.704 39.304 1.00 89.00 1024 GLN A CA 1
ATOM 8005 C C . GLN A 1 1024 ? -4.431 -26.284 39.278 1.00 89.00 1024 GLN A C 1
ATOM 8007 O O . GLN A 1 1024 ? -4.025 -25.399 40.039 1.00 89.00 1024 GLN A O 1
ATOM 8012 N N . PRO A 1 1025 ? -3.603 -26.859 38.391 1.00 90.69 1025 PRO A N 1
ATOM 8013 C CA . PRO A 1 1025 ? -2.279 -26.326 38.095 1.00 90.69 1025 PRO A CA 1
ATOM 8014 C C . PRO A 1 1025 ? -2.401 -24.960 37.412 1.00 90.69 1025 PRO A C 1
ATOM 8016 O O . PRO A 1 1025 ? -3.157 -24.811 36.453 1.00 90.69 1025 PRO A O 1
ATOM 8019 N N . LYS A 1 1026 ? -1.661 -23.957 37.889 1.00 89.06 1026 LYS A N 1
ATOM 8020 C CA . LYS A 1 1026 ? -1.662 -22.609 37.316 1.00 89.06 1026 LYS A CA 1
ATOM 8021 C C . LYS A 1 1026 ? -0.291 -21.944 37.385 1.00 89.06 1026 LYS A C 1
ATOM 8023 O O . LYS A 1 1026 ? 0.354 -21.930 38.441 1.00 89.06 1026 LYS A O 1
ATOM 8028 N N . PHE A 1 1027 ? 0.140 -21.349 36.278 1.00 88.81 1027 PHE A N 1
ATOM 8029 C CA . PHE A 1 1027 ? 1.300 -20.468 36.260 1.00 88.81 1027 PHE A CA 1
ATOM 8030 C C . PHE A 1 1027 ? 0.984 -19.126 36.915 1.00 88.81 1027 PHE A C 1
ATOM 8032 O O . PHE A 1 1027 ? -0.056 -18.511 36.669 1.00 88.81 1027 PHE A O 1
ATOM 8039 N N . ASN A 1 1028 ? 1.929 -18.615 37.704 1.00 80.44 1028 ASN A N 1
ATOM 8040 C CA . ASN A 1 1028 ? 1.844 -17.254 38.221 1.00 80.44 1028 ASN A CA 1
ATOM 8041 C C . ASN A 1 1028 ? 2.362 -16.234 37.189 1.00 80.44 1028 ASN A C 1
ATOM 8043 O O . ASN A 1 1028 ? 3.467 -15.710 37.313 1.00 80.44 1028 ASN A O 1
ATOM 8047 N N . VAL A 1 1029 ? 1.548 -15.936 36.172 1.00 74.38 1029 VAL A N 1
ATOM 8048 C CA . VAL A 1 1029 ? 1.899 -15.005 35.076 1.00 74.38 1029 VAL A CA 1
ATOM 8049 C C . VAL A 1 1029 ? 2.113 -13.566 35.571 1.00 74.38 1029 VAL A C 1
ATOM 8051 O O . VAL A 1 1029 ? 2.829 -12.790 34.940 1.00 74.38 1029 VAL A O 1
ATOM 8054 N N . ARG A 1 1030 ? 1.565 -13.205 36.742 1.00 62.53 1030 ARG A N 1
ATOM 8055 C CA . ARG A 1 1030 ? 1.699 -11.857 37.322 1.00 62.53 1030 ARG A CA 1
ATOM 8056 C C . ARG A 1 1030 ? 3.153 -11.474 37.610 1.00 62.53 1030 ARG A C 1
ATOM 8058 O O . ARG A 1 1030 ? 3.470 -10.292 37.585 1.00 62.53 1030 ARG A O 1
ATOM 8065 N N . ALA A 1 1031 ? 4.039 -12.453 37.808 1.00 59.12 1031 ALA A N 1
ATOM 8066 C CA . ALA A 1 1031 ? 5.468 -12.211 38.003 1.00 59.12 1031 ALA A CA 1
ATOM 8067 C C . ALA A 1 1031 ? 6.152 -11.560 36.780 1.00 59.12 1031 ALA A C 1
ATOM 8069 O O . ALA A 1 1031 ? 7.101 -10.804 36.959 1.00 59.12 1031 ALA A O 1
ATOM 8070 N N . LEU A 1 1032 ? 5.657 -11.809 35.558 1.00 62.56 1032 LEU A N 1
ATOM 8071 C CA . LEU A 1 1032 ? 6.148 -11.175 34.321 1.00 62.56 1032 LEU A CA 1
ATOM 8072 C C . LEU A 1 1032 ? 5.529 -9.796 34.067 1.00 62.56 1032 LEU A C 1
ATOM 8074 O O . LEU A 1 1032 ? 6.108 -8.995 33.345 1.00 62.56 1032 LEU A O 1
ATOM 8078 N N . MET A 1 1033 ? 4.360 -9.531 34.655 1.00 59.16 1033 MET A N 1
ATOM 8079 C CA . MET A 1 1033 ? 3.578 -8.299 34.484 1.00 59.16 1033 MET A CA 1
ATOM 8080 C C . MET A 1 1033 ? 3.880 -7.253 35.568 1.00 59.16 1033 MET A C 1
ATOM 8082 O O . MET A 1 1033 ? 3.088 -6.334 35.775 1.00 59.16 1033 MET A O 1
ATOM 8086 N N . ARG A 1 1034 ? 4.996 -7.390 36.299 1.00 54.66 1034 ARG A N 1
ATOM 8087 C CA . ARG A 1 1034 ? 5.439 -6.366 37.253 1.00 54.66 1034 ARG A CA 1
ATOM 8088 C C . ARG A 1 1034 ? 5.786 -5.095 36.465 1.00 54.66 1034 ARG A C 1
ATOM 8090 O O . ARG A 1 1034 ? 6.838 -5.030 35.839 1.00 54.66 1034 ARG A O 1
ATOM 8097 N N . GLY A 1 1035 ? 4.876 -4.118 36.486 1.00 56.00 1035 GLY A N 1
ATOM 8098 C CA . GLY A 1 1035 ? 5.083 -2.780 35.923 1.00 56.00 1035 GLY A CA 1
ATOM 8099 C C . GLY A 1 1035 ? 6.160 -2.003 36.679 1.00 56.00 1035 GLY A C 1
ATOM 8100 O O . GLY A 1 1035 ? 6.750 -2.513 37.640 1.00 56.00 1035 GLY A O 1
ATOM 8101 N N . THR A 1 1036 ? 6.417 -0.760 36.277 1.00 59.75 1036 THR A N 1
ATOM 8102 C CA . THR A 1 1036 ? 7.394 0.079 36.982 1.00 59.75 1036 THR A CA 1
ATOM 8103 C C . THR A 1 1036 ? 6.972 0.295 38.442 1.00 59.75 1036 THR A C 1
ATOM 8105 O O . THR A 1 1036 ? 5.794 0.182 38.786 1.00 59.75 1036 THR A O 1
ATOM 8108 N N . LEU A 1 1037 ? 7.917 0.633 39.330 1.00 59.34 1037 LEU A N 1
ATOM 8109 C CA . LEU A 1 1037 ? 7.596 0.955 40.733 1.00 59.34 1037 LEU A CA 1
ATOM 8110 C C . LEU A 1 1037 ? 6.519 2.049 40.845 1.00 59.34 1037 LEU A C 1
ATOM 8112 O O . LEU A 1 1037 ? 5.746 2.055 41.799 1.00 59.34 1037 LEU A O 1
ATOM 8116 N N . LYS A 1 1038 ? 6.441 2.941 39.851 1.00 66.25 1038 LYS A N 1
ATOM 8117 C CA . LYS A 1 1038 ? 5.430 3.993 39.766 1.00 66.25 1038 LYS A CA 1
ATOM 8118 C C . LYS A 1 1038 ? 4.035 3.433 39.467 1.00 66.25 1038 LYS A C 1
ATOM 8120 O O . LYS A 1 1038 ? 3.101 3.768 40.188 1.00 66.25 1038 LYS A O 1
ATOM 8125 N N . ASP A 1 1039 ? 3.902 2.548 38.481 1.00 66.00 1039 ASP A N 1
ATOM 8126 C CA . ASP A 1 1039 ? 2.607 1.940 38.127 1.00 66.00 1039 ASP A CA 1
ATOM 8127 C C . ASP A 1 1039 ? 2.102 1.024 39.245 1.00 66.00 1039 ASP A C 1
ATOM 8129 O O . ASP A 1 1039 ? 0.913 0.993 39.558 1.00 66.00 1039 ASP A O 1
ATOM 8133 N N . GLN A 1 1040 ? 3.023 0.314 39.905 1.00 66.38 1040 GLN A N 1
ATOM 8134 C CA . GLN A 1 1040 ? 2.710 -0.471 41.097 1.00 66.38 1040 GLN A CA 1
ATOM 8135 C C . GLN A 1 1040 ? 2.231 0.428 42.242 1.00 66.38 1040 GLN A C 1
ATOM 8137 O O . GLN A 1 1040 ? 1.231 0.112 42.885 1.00 66.38 1040 GLN A O 1
ATOM 8142 N N . ALA A 1 1041 ? 2.887 1.570 42.473 1.00 68.62 1041 ALA A N 1
ATOM 8143 C CA . ALA A 1 1041 ? 2.460 2.529 43.487 1.00 68.62 1041 ALA A CA 1
ATOM 8144 C C . ALA A 1 1041 ? 1.069 3.109 43.184 1.00 68.62 1041 ALA A C 1
ATOM 8146 O O . ALA A 1 1041 ? 0.256 3.222 44.097 1.00 68.62 1041 ALA A O 1
ATOM 8147 N N . GLU A 1 1042 ? 0.759 3.430 41.924 1.00 74.19 1042 GLU A N 1
ATOM 8148 C CA . GLU A 1 1042 ? -0.575 3.892 41.517 1.00 74.19 1042 GLU A CA 1
ATOM 8149 C C . GLU A 1 1042 ? -1.643 2.801 41.682 1.00 74.19 1042 GLU A C 1
ATOM 8151 O O . GLU A 1 1042 ? -2.714 3.076 42.229 1.00 74.19 1042 GLU A O 1
ATOM 8156 N N . PHE A 1 1043 ? -1.341 1.553 41.302 1.00 76.00 1043 PHE A N 1
ATOM 8157 C CA . PHE A 1 1043 ? -2.236 0.413 41.507 1.00 76.00 1043 PHE A CA 1
ATOM 8158 C C . PHE A 1 1043 ? -2.519 0.168 42.992 1.00 76.00 1043 PHE A C 1
ATOM 8160 O O . PHE A 1 1043 ? -3.681 0.079 43.384 1.00 76.00 1043 PHE A O 1
ATOM 8167 N N . PHE A 1 1044 ? -1.488 0.104 43.840 1.00 77.56 1044 PHE A N 1
ATOM 8168 C CA . PHE A 1 1044 ? -1.668 -0.115 45.278 1.00 77.56 1044 PHE A CA 1
ATOM 8169 C C . PHE A 1 1044 ? -2.352 1.070 45.963 1.00 77.56 1044 PHE A C 1
ATOM 8171 O O . PHE A 1 1044 ? -3.188 0.874 46.845 1.00 77.56 1044 PHE A O 1
ATOM 8178 N N . LYS A 1 1045 ? -2.082 2.299 45.511 1.00 76.50 1045 LYS A N 1
ATOM 8179 C CA . LYS A 1 1045 ? -2.788 3.504 45.961 1.00 76.50 1045 LYS A CA 1
ATOM 8180 C C . LYS A 1 1045 ? -4.284 3.440 45.629 1.00 76.50 1045 LYS A C 1
ATOM 8182 O O . LYS A 1 1045 ? -5.106 3.796 46.472 1.00 76.50 1045 LYS A O 1
ATOM 8187 N N . ALA A 1 1046 ? -4.651 2.961 44.440 1.00 76.12 1046 ALA A N 1
ATOM 8188 C CA . ALA A 1 1046 ? -6.047 2.726 44.073 1.00 76.12 1046 ALA A CA 1
ATOM 8189 C C . ALA A 1 1046 ? -6.666 1.556 44.861 1.00 76.12 1046 ALA A C 1
ATOM 8191 O O . ALA A 1 1046 ? -7.799 1.666 45.328 1.00 76.12 1046 ALA A O 1
ATOM 8192 N N . ALA A 1 1047 ? -5.913 0.471 45.070 1.00 77.62 1047 ALA A N 1
ATOM 8193 C CA . ALA A 1 1047 ? -6.361 -0.718 45.796 1.00 77.62 1047 ALA A CA 1
ATOM 8194 C C . ALA A 1 1047 ? -6.685 -0.441 47.275 1.00 77.62 1047 ALA A C 1
ATOM 8196 O O . ALA A 1 1047 ? -7.645 -1.006 47.804 1.00 77.62 1047 ALA A O 1
ATOM 8197 N N . LEU A 1 1048 ? -5.946 0.484 47.901 1.00 80.94 1048 LEU A N 1
ATOM 8198 C CA . LEU A 1 1048 ? -6.189 0.994 49.258 1.00 80.94 1048 LEU A CA 1
ATOM 8199 C C . LEU A 1 1048 ? -7.271 2.089 49.337 1.00 80.94 1048 LEU A C 1
ATOM 8201 O O . LEU A 1 1048 ? -7.581 2.547 50.433 1.00 80.94 1048 LEU A O 1
ATOM 8205 N N . GLY A 1 1049 ? -7.868 2.512 48.213 1.00 72.88 1049 GLY A N 1
ATOM 8206 C CA . GLY A 1 1049 ? -9.017 3.430 48.209 1.00 72.88 1049 GLY A CA 1
ATOM 8207 C C . GLY A 1 1049 ? -8.697 4.931 48.115 1.00 72.88 1049 GLY A C 1
ATOM 8208 O O . GLY A 1 1049 ? -9.442 5.764 48.632 1.00 72.88 1049 GLY A O 1
ATOM 8209 N N . SER A 1 1050 ? -7.611 5.322 47.442 1.00 62.16 1050 SER A N 1
ATOM 8210 C CA . SER A 1 1050 ? -7.312 6.737 47.156 1.00 62.16 1050 SER A CA 1
ATOM 8211 C C . SER A 1 1050 ? -8.338 7.383 46.213 1.00 62.16 1050 SER A C 1
ATOM 8213 O O . SER A 1 1050 ? -8.629 6.836 45.156 1.00 62.16 1050 SER A O 1
ATOM 8215 N N . GLY A 1 1051 ? -8.783 8.611 46.513 1.00 57.28 1051 GLY A N 1
ATOM 8216 C CA . GLY A 1 1051 ? -9.579 9.431 45.583 1.00 57.28 1051 GLY A CA 1
ATOM 8217 C C . GLY A 1 1051 ? -11.086 9.142 45.569 1.00 57.28 1051 GLY A C 1
ATOM 8218 O O . GLY A 1 1051 ? -11.756 9.477 44.599 1.00 57.28 1051 GLY A O 1
ATOM 8219 N N . GLY A 1 1052 ? -11.629 8.533 46.630 1.00 59.59 1052 GLY A N 1
ATOM 8220 C CA . GLY A 1 1052 ? -13.073 8.298 46.783 1.00 59.59 1052 GLY A CA 1
ATOM 8221 C C . GLY A 1 1052 ? -13.579 6.959 46.231 1.00 59.59 1052 GLY A C 1
ATOM 8222 O O . GLY A 1 1052 ? -14.758 6.644 46.381 1.00 59.59 1052 GLY A O 1
ATOM 8223 N N . THR A 1 1053 ? -12.710 6.137 45.639 1.00 62.19 1053 THR A N 1
ATOM 8224 C CA . THR A 1 1053 ? -13.010 4.742 45.283 1.00 62.19 1053 THR A CA 1
ATOM 8225 C C . THR A 1 1053 ? -12.952 3.830 46.505 1.00 62.19 1053 THR A C 1
ATOM 8227 O O . THR A 1 1053 ? -12.058 3.959 47.338 1.00 62.19 1053 THR A O 1
ATOM 8230 N N . LYS A 1 1054 ? -13.894 2.883 46.613 1.00 71.75 1054 LYS A N 1
ATOM 8231 C CA . LYS A 1 1054 ? -13.879 1.878 47.687 1.00 71.75 1054 LYS A CA 1
ATOM 8232 C C . LYS A 1 1054 ? -12.610 1.015 47.581 1.00 71.75 1054 LYS A C 1
ATOM 8234 O O . LYS A 1 1054 ? -12.314 0.559 46.473 1.00 71.75 1054 LYS A O 1
ATOM 8239 N N . PRO A 1 1055 ? -11.888 0.771 48.688 1.00 79.50 1055 PRO A N 1
ATOM 8240 C CA . PRO A 1 1055 ? -10.752 -0.146 48.688 1.00 79.50 1055 PRO A CA 1
ATOM 8241 C C . PRO A 1 1055 ? -11.209 -1.565 48.336 1.00 79.50 1055 PRO A C 1
ATOM 8243 O O . PRO A 1 1055 ? -12.335 -1.966 48.647 1.00 79.50 1055 PRO A O 1
ATOM 8246 N N . PHE A 1 1056 ? -10.318 -2.333 47.720 1.00 79.69 1056 PHE A N 1
ATOM 8247 C CA . PHE A 1 1056 ? -10.545 -3.748 47.410 1.00 79.69 1056 PHE A CA 1
ATOM 8248 C C . PHE A 1 1056 ? -9.380 -4.656 47.828 1.00 79.69 1056 PHE A C 1
ATOM 8250 O O . PHE A 1 1056 ? -9.464 -5.861 47.604 1.00 79.69 1056 PHE A O 1
ATOM 8257 N N . HIS A 1 1057 ? -8.334 -4.100 48.453 1.00 79.06 1057 HIS A N 1
ATOM 8258 C CA . HIS A 1 1057 ? -7.279 -4.852 49.134 1.00 79.06 1057 HIS A CA 1
ATOM 8259 C C . HIS A 1 1057 ? -6.984 -4.285 50.525 1.00 79.06 1057 HIS A C 1
ATOM 8261 O O . HIS A 1 1057 ? -7.040 -3.070 50.728 1.00 79.06 1057 HIS A O 1
ATOM 8267 N N . THR A 1 1058 ? -6.643 -5.166 51.468 1.00 84.69 1058 THR A N 1
ATOM 8268 C CA . THR A 1 1058 ? -6.149 -4.785 52.802 1.00 84.69 1058 THR A CA 1
ATOM 8269 C C . THR A 1 1058 ? -4.647 -4.488 52.765 1.00 84.69 1058 THR A C 1
ATOM 8271 O O . THR A 1 1058 ? -3.943 -4.823 51.807 1.00 84.69 1058 THR A O 1
ATOM 8274 N N . GLN A 1 1059 ? -4.123 -3.849 53.812 1.00 79.62 1059 GLN A N 1
ATOM 8275 C CA . GLN A 1 1059 ? -2.699 -3.521 53.879 1.00 79.62 1059 GLN A CA 1
ATOM 8276 C C . GLN A 1 1059 ? -1.831 -4.786 53.901 1.00 79.62 1059 GLN A C 1
ATOM 8278 O O . GLN A 1 1059 ? -0.830 -4.843 53.188 1.00 79.62 1059 GLN A O 1
ATOM 8283 N N . ASN A 1 1060 ? -2.223 -5.813 54.657 1.00 80.44 1060 ASN A N 1
ATOM 8284 C CA . ASN A 1 1060 ? -1.484 -7.074 54.709 1.00 80.44 1060 ASN A CA 1
ATOM 8285 C C . ASN A 1 1060 ? -1.598 -7.892 53.418 1.00 80.44 1060 ASN A C 1
ATOM 8287 O O . ASN A 1 1060 ? -0.611 -8.499 53.018 1.00 80.44 1060 ASN A O 1
ATOM 8291 N N . GLU A 1 1061 ? -2.718 -7.818 52.693 1.00 76.38 1061 GLU A N 1
ATOM 8292 C CA . GLU A 1 1061 ? -2.812 -8.411 51.350 1.00 76.38 1061 GLU A CA 1
ATOM 8293 C C . GLU A 1 1061 ? -1.827 -7.764 50.362 1.00 76.38 1061 GLU A C 1
ATOM 8295 O O . GLU A 1 1061 ? -1.233 -8.452 49.537 1.00 76.38 1061 GLU A O 1
ATOM 8300 N N . ILE A 1 1062 ? -1.602 -6.447 50.452 1.00 76.75 1062 ILE A N 1
ATOM 8301 C CA . ILE A 1 1062 ? -0.599 -5.753 49.623 1.00 76.75 1062 ILE A CA 1
ATOM 8302 C C . ILE A 1 1062 ? 0.831 -6.084 50.061 1.00 76.75 1062 ILE A C 1
ATOM 8304 O O . ILE A 1 1062 ? 1.721 -6.190 49.218 1.00 76.75 1062 ILE A O 1
ATOM 8308 N N . ARG A 1 1063 ? 1.071 -6.258 51.364 1.00 76.00 1063 ARG A N 1
ATOM 8309 C CA . ARG A 1 1063 ? 2.387 -6.656 51.884 1.00 76.00 1063 ARG A CA 1
ATOM 8310 C C . ARG A 1 1063 ? 2.751 -8.072 51.457 1.00 76.00 1063 ARG A C 1
ATOM 8312 O O . ARG A 1 1063 ? 3.863 -8.263 50.980 1.00 76.00 1063 ARG A O 1
ATOM 8319 N N . ASP A 1 1064 ? 1.801 -9.000 51.511 1.00 73.19 1064 ASP A N 1
ATOM 8320 C CA . ASP A 1 1064 ? 1.956 -10.354 50.972 1.00 73.19 1064 ASP A CA 1
ATOM 8321 C C . ASP A 1 1064 ? 2.248 -10.324 49.458 1.00 73.19 1064 ASP A C 1
ATOM 8323 O O . ASP A 1 1064 ? 3.176 -10.974 48.984 1.00 73.19 1064 ASP A O 1
ATOM 8327 N N . LEU A 1 1065 ? 1.561 -9.463 48.690 1.00 66.19 1065 LEU A N 1
ATOM 8328 C CA . LEU A 1 1065 ? 1.836 -9.266 47.254 1.00 66.19 1065 LEU A CA 1
ATOM 8329 C C . LEU A 1 1065 ? 3.261 -8.765 46.945 1.00 66.19 1065 LEU A C 1
ATOM 8331 O O . LEU A 1 1065 ? 3.755 -8.980 45.831 1.00 66.19 1065 LEU A O 1
ATOM 8335 N N . LEU A 1 1066 ? 3.898 -8.083 47.897 1.00 62.97 1066 LEU A N 1
ATOM 8336 C CA . LEU A 1 1066 ? 5.259 -7.549 47.798 1.00 62.97 1066 LEU A CA 1
ATOM 8337 C C . LEU A 1 1066 ? 6.302 -8.423 48.511 1.00 62.97 1066 LEU A C 1
ATOM 8339 O O . LEU A 1 1066 ? 7.460 -8.014 48.599 1.00 62.97 1066 LEU A O 1
ATOM 8343 N N . ASP A 1 1067 ? 5.910 -9.607 48.992 1.00 59.72 1067 ASP A N 1
ATOM 8344 C CA . ASP A 1 1067 ? 6.745 -10.505 49.796 1.00 59.72 1067 ASP A CA 1
ATOM 8345 C C . ASP A 1 1067 ? 7.302 -9.823 51.073 1.00 59.72 1067 ASP A C 1
ATOM 8347 O O . ASP A 1 1067 ? 8.390 -10.146 51.559 1.00 59.72 1067 ASP A O 1
ATOM 8351 N N . TYR A 1 1068 ? 6.568 -8.852 51.629 1.00 70.00 1068 TYR A N 1
ATOM 8352 C CA . TYR A 1 1068 ? 6.888 -8.212 52.904 1.00 70.00 1068 TYR A CA 1
ATOM 8353 C C . TYR A 1 1068 ? 6.244 -8.954 54.080 1.00 70.00 1068 TYR A C 1
ATOM 8355 O O . TYR A 1 1068 ? 5.121 -9.439 53.954 1.00 70.00 1068 TYR A O 1
ATOM 8363 N N . PRO A 1 1069 ? 6.900 -8.987 55.258 1.00 64.69 1069 PRO A N 1
ATOM 8364 C CA . PRO A 1 1069 ? 6.298 -9.559 56.458 1.00 64.69 1069 PRO A CA 1
ATOM 8365 C C . PRO A 1 1069 ? 5.000 -8.827 56.808 1.00 64.69 1069 PRO A C 1
ATOM 8367 O O . PRO A 1 1069 ? 4.913 -7.605 56.623 1.00 64.69 1069 PRO A O 1
ATOM 8370 N N . GLU A 1 1070 ? 4.009 -9.562 57.313 1.00 79.75 1070 GLU A N 1
ATOM 8371 C CA . GLU A 1 1070 ? 2.735 -8.999 57.769 1.00 79.75 1070 GLU A CA 1
ATOM 8372 C C . GLU A 1 1070 ? 2.963 -7.863 58.779 1.00 79.75 1070 GLU A C 1
ATOM 8374 O O . GLU A 1 1070 ? 3.960 -7.823 59.502 1.00 79.75 1070 GLU A O 1
ATOM 8379 N N . SER A 1 1071 ? 2.071 -6.877 58.766 1.00 77.19 1071 SER A N 1
ATOM 8380 C CA . SER A 1 1071 ? 2.086 -5.773 59.715 1.00 77.19 1071 SER A CA 1
ATOM 8381 C C . SER A 1 1071 ? 1.160 -6.075 60.886 1.00 77.19 1071 SER A C 1
ATOM 8383 O O . SER A 1 1071 ? -0.015 -6.384 60.687 1.00 77.19 1071 SER A O 1
ATOM 8385 N N . ASP A 1 1072 ? 1.679 -5.877 62.097 1.00 82.38 1072 ASP A N 1
ATOM 8386 C CA . ASP A 1 1072 ? 0.941 -6.050 63.354 1.00 82.38 1072 ASP A CA 1
ATOM 8387 C C . ASP A 1 1072 ? 0.059 -4.837 63.718 1.00 82.38 1072 ASP A C 1
ATOM 8389 O O . ASP A 1 1072 ? -0.472 -4.757 64.827 1.00 82.38 1072 ASP A O 1
ATOM 8393 N N . GLN A 1 1073 ? -0.078 -3.842 62.830 1.00 75.25 1073 GLN A N 1
ATOM 8394 C CA . GLN A 1 1073 ? -0.853 -2.639 63.141 1.00 75.25 1073 GLN A CA 1
ATOM 8395 C C . GLN A 1 1073 ? -2.367 -2.928 63.214 1.00 75.25 1073 GLN A C 1
ATOM 8397 O O . GLN A 1 1073 ? -2.903 -3.623 62.343 1.00 75.25 1073 GLN A O 1
ATOM 8402 N N . PRO A 1 1074 ? -3.092 -2.356 64.201 1.00 64.00 1074 PRO A N 1
ATOM 8403 C CA . PRO A 1 1074 ? -4.547 -2.479 64.282 1.00 64.00 1074 PRO A CA 1
ATOM 8404 C C . PRO A 1 1074 ? -5.205 -1.929 63.008 1.00 64.00 1074 PRO A C 1
ATOM 8406 O O . PRO A 1 1074 ? -4.996 -0.770 62.657 1.00 64.00 1074 PRO A O 1
ATOM 8409 N N . GLY A 1 1075 ? -5.985 -2.758 62.310 1.00 68.25 1075 GLY A N 1
ATOM 8410 C CA . GLY A 1 1075 ? -6.641 -2.396 61.047 1.00 68.25 1075 GLY A CA 1
ATOM 8411 C C . GLY A 1 1075 ? -5.887 -2.782 59.766 1.00 68.25 1075 GLY A C 1
ATOM 8412 O O . GLY A 1 1075 ? -6.426 -2.599 58.678 1.00 68.25 1075 GLY A O 1
ATOM 8413 N N . ALA A 1 1076 ? -4.686 -3.374 59.849 1.00 72.94 1076 ALA A N 1
ATOM 8414 C CA . ALA A 1 1076 ? -3.920 -3.802 58.666 1.00 72.94 1076 ALA A CA 1
ATOM 8415 C C . ALA A 1 1076 ? -4.603 -4.926 57.849 1.00 72.94 1076 ALA A C 1
ATOM 8417 O O . ALA A 1 1076 ? -4.312 -5.105 56.663 1.00 72.94 1076 ALA A O 1
ATOM 8418 N N . ASN A 1 1077 ? -5.539 -5.651 58.472 1.00 80.06 1077 ASN A N 1
ATOM 8419 C CA . ASN A 1 1077 ? -6.383 -6.674 57.847 1.00 80.06 1077 ASN A CA 1
ATOM 8420 C C . ASN A 1 1077 ? -7.789 -6.166 57.469 1.00 80.06 1077 ASN A C 1
ATOM 8422 O O . ASN A 1 1077 ? -8.599 -6.956 56.989 1.00 80.06 1077 ASN A O 1
ATOM 8426 N N . ASP A 1 1078 ? -8.080 -4.875 57.656 1.00 76.19 1078 ASP A N 1
ATOM 8427 C CA . ASP A 1 1078 ? -9.394 -4.289 57.393 1.00 76.19 1078 ASP A CA 1
ATOM 8428 C C . ASP A 1 1078 ? -9.376 -3.404 56.132 1.00 76.19 1078 ASP A C 1
ATOM 8430 O O . ASP A 1 1078 ? -8.375 -2.771 55.789 1.00 76.19 1078 ASP A O 1
ATOM 8434 N N . LEU A 1 1079 ? -10.502 -3.347 55.412 1.00 76.19 1079 LEU A N 1
ATOM 8435 C CA . LEU A 1 1079 ? -10.676 -2.456 54.259 1.00 76.19 1079 LEU A CA 1
ATOM 8436 C C . LEU A 1 1079 ? -10.945 -1.022 54.746 1.00 76.19 1079 LEU A C 1
ATOM 8438 O O . LEU A 1 1079 ? -11.994 -0.736 55.324 1.00 76.19 1079 LEU A O 1
ATOM 8442 N N . ILE A 1 1080 ? -10.009 -0.108 54.484 1.00 66.06 1080 ILE A N 1
ATOM 8443 C CA . ILE A 1 1080 ? -10.063 1.285 54.958 1.00 66.06 1080 ILE A CA 1
ATOM 8444 C C . ILE A 1 1080 ? -11.173 2.062 54.232 1.00 66.06 1080 ILE A C 1
ATOM 8446 O O . ILE A 1 1080 ? -11.045 2.389 53.058 1.00 66.06 1080 ILE A O 1
ATOM 8450 N N . ASN A 1 1081 ? -12.268 2.407 54.913 1.00 57.84 1081 ASN A N 1
ATOM 8451 C CA . ASN A 1 1081 ? -13.377 3.141 54.294 1.00 57.84 1081 ASN A CA 1
ATOM 8452 C C . ASN A 1 1081 ? -13.038 4.645 54.123 1.00 57.84 1081 ASN A C 1
ATOM 8454 O O . ASN A 1 1081 ? -12.928 5.358 55.126 1.00 57.84 1081 ASN A O 1
ATOM 8458 N N . PRO A 1 1082 ? -12.913 5.178 52.887 1.00 53.44 1082 PRO A N 1
ATOM 8459 C CA . PRO A 1 1082 ? -12.510 6.570 52.668 1.00 53.44 1082 PRO A CA 1
ATOM 8460 C C . PRO A 1 1082 ? -13.599 7.590 53.046 1.00 53.44 1082 PRO A C 1
ATOM 8462 O O . PRO A 1 1082 ? -13.304 8.775 53.171 1.00 53.44 1082 PRO A O 1
ATOM 8465 N N . MET A 1 1083 ? -14.851 7.161 53.265 1.00 47.19 1083 MET A N 1
ATOM 8466 C CA . MET A 1 1083 ? -15.957 8.063 53.627 1.00 47.19 1083 MET A CA 1
ATOM 8467 C C . MET A 1 1083 ? -16.059 8.401 55.124 1.00 47.19 1083 MET A C 1
ATOM 8469 O O . MET A 1 1083 ? -16.904 9.211 55.498 1.00 47.19 1083 MET A O 1
ATOM 8473 N N . THR A 1 1084 ? -15.207 7.837 55.983 1.00 45.12 1084 THR A N 1
ATOM 8474 C CA . THR A 1 1084 ? -15.258 8.071 57.441 1.00 45.12 1084 THR A CA 1
ATOM 8475 C C . THR A 1 1084 ? -14.202 9.034 57.988 1.00 45.12 1084 THR A C 1
ATOM 8477 O O . THR A 1 1084 ? -14.180 9.271 59.191 1.00 45.12 1084 THR A O 1
ATOM 8480 N N . GLN A 1 1085 ? -13.393 9.690 57.148 1.00 44.31 1085 GLN A N 1
ATOM 8481 C CA . GLN A 1 1085 ? -12.597 10.847 57.588 1.00 44.31 1085 GLN A CA 1
ATOM 8482 C C . GLN A 1 1085 ? -13.394 12.155 57.462 1.00 44.31 1085 GLN A C 1
ATOM 8484 O O . GLN A 1 1085 ? -13.048 13.068 56.718 1.00 44.31 1085 GLN A O 1
ATOM 8489 N N . LYS A 1 1086 ? -14.486 12.253 58.223 1.00 42.78 1086 LYS A N 1
ATOM 8490 C CA . LYS A 1 1086 ? -15.016 13.543 58.675 1.00 42.78 1086 LYS A CA 1
ATOM 8491 C C . LYS A 1 1086 ? -15.022 13.541 60.200 1.00 42.78 1086 LYS A C 1
ATOM 8493 O O . LYS A 1 1086 ? -15.888 12.949 60.829 1.00 42.78 1086 LYS A O 1
ATOM 8498 N N . GLY A 1 1087 ? -14.026 14.212 60.762 1.00 37.12 1087 GLY A N 1
ATOM 8499 C CA . GLY A 1 1087 ? -13.896 14.563 62.174 1.00 37.12 1087 GLY A CA 1
ATOM 8500 C C . GLY A 1 1087 ? -12.470 15.078 62.383 1.00 37.12 1087 GLY A C 1
ATOM 8501 O O . GLY A 1 1087 ? -11.533 14.367 62.050 1.00 37.12 1087 GLY A O 1
ATOM 8502 N N . LYS A 1 1088 ? -12.217 16.299 62.851 1.00 32.94 1088 LYS A N 1
ATOM 8503 C CA . LYS A 1 1088 ? -12.955 17.078 63.848 1.00 32.94 1088 LYS A CA 1
ATOM 8504 C C . LYS A 1 1088 ? -12.977 18.567 63.494 1.00 32.94 1088 LYS A C 1
ATOM 8506 O O . LYS A 1 1088 ? -12.038 19.084 62.902 1.00 32.94 1088 LYS A O 1
ATOM 8511 N N . SER A 1 1089 ? -14.076 19.201 63.879 1.00 39.50 1089 SER A N 1
ATOM 8512 C CA . SER A 1 1089 ? -14.251 20.642 64.016 1.00 39.50 1089 SER A CA 1
ATOM 8513 C C . SER A 1 1089 ? -13.181 21.254 64.920 1.00 39.50 1089 SER A C 1
ATOM 8515 O O . SER A 1 1089 ? -12.830 20.670 65.947 1.00 39.50 1089 SER A O 1
ATOM 8517 N N . ASP A 1 1090 ? -12.723 22.445 64.542 1.00 41.53 1090 ASP A N 1
ATOM 8518 C CA . ASP A 1 1090 ? -11.990 23.369 65.401 1.00 41.53 1090 ASP A CA 1
ATOM 8519 C C . ASP A 1 1090 ? -12.889 23.800 66.574 1.00 41.53 1090 ASP A C 1
ATOM 8521 O O . ASP A 1 1090 ? -13.680 24.733 66.455 1.00 41.53 1090 ASP A O 1
ATOM 8525 N N . GLU A 1 1091 ? -12.785 23.118 67.712 1.00 38.88 1091 GLU A N 1
ATOM 8526 C CA . GLU A 1 1091 ? -13.188 23.668 69.009 1.00 38.88 1091 GLU A CA 1
ATOM 8527 C C . GLU A 1 1091 ? -11.966 23.689 69.938 1.00 38.88 1091 GLU A C 1
ATOM 8529 O O . GLU A 1 1091 ? -11.239 22.690 70.017 1.00 38.88 1091 GLU A O 1
ATOM 8534 N N . PRO A 1 1092 ? -11.695 24.815 70.626 1.00 42.78 1092 PRO A N 1
ATOM 8535 C CA . PRO A 1 1092 ? -10.573 24.914 71.544 1.00 42.78 1092 PRO A CA 1
ATOM 8536 C C . PRO A 1 1092 ? -10.837 24.089 72.813 1.00 42.78 1092 PRO A C 1
ATOM 8538 O O . PRO A 1 1092 ? -11.992 23.881 73.192 1.00 42.78 1092 PRO A O 1
ATOM 8541 N N . PRO A 1 1093 ? -9.781 23.612 73.493 1.00 39.81 1093 PRO A N 1
ATOM 8542 C CA . PRO A 1 1093 ? -9.928 22.692 74.610 1.00 39.81 1093 PRO A CA 1
ATOM 8543 C C . PRO A 1 1093 ? -10.590 23.390 75.803 1.00 39.81 1093 PRO A C 1
ATOM 8545 O O . PRO A 1 1093 ? -10.056 24.359 76.343 1.00 39.81 1093 PRO A O 1
ATOM 8548 N N . ALA A 1 1094 ? -11.739 22.868 76.235 1.00 37.38 1094 ALA A N 1
ATOM 8549 C CA . ALA A 1 1094 ? -12.303 23.169 77.543 1.00 37.38 1094 ALA A CA 1
ATOM 8550 C C . ALA A 1 1094 ? -11.613 22.299 78.605 1.00 37.38 1094 ALA A C 1
ATOM 8552 O O . ALA A 1 1094 ? -11.442 21.094 78.430 1.00 37.38 1094 ALA A O 1
ATOM 8553 N N . ALA A 1 1095 ? -11.184 22.953 79.680 1.00 39.16 1095 ALA A N 1
ATOM 8554 C CA . ALA A 1 1095 ? -10.420 22.388 80.780 1.00 39.16 1095 ALA A CA 1
ATOM 8555 C C . ALA A 1 1095 ? -11.224 21.395 81.638 1.00 39.16 1095 ALA A C 1
ATOM 8557 O O . ALA A 1 1095 ? -12.322 21.735 82.080 1.00 39.16 1095 ALA A O 1
ATOM 8558 N N . ALA A 1 1096 ? -10.629 20.229 81.912 1.00 35.16 1096 ALA A N 1
ATOM 8559 C CA . ALA A 1 1096 ? -10.514 19.551 83.214 1.00 35.16 1096 ALA A CA 1
ATOM 8560 C C . ALA A 1 1096 ? -9.836 18.187 83.019 1.00 35.16 1096 ALA A C 1
ATOM 8562 O O . ALA A 1 1096 ? -10.360 17.386 82.210 1.00 35.16 1096 ALA A O 1
#

Organism: NCBI:txid1002370

Mean predicted aligned error: 22.7 Å

Nearest PDB structures (foldseek):
  8fql-assembly1_A  TM=7.769E-01  e=4.636E-26  Escherichia phage HK97
  6z6d-assembly1_A  TM=5.067E-01  e=1.079E-32  Byrnievirus HK97
  8cez-assembly1_A  TM=7.853E-01  e=2.260E-24  Hendrixvirus
  6tba-assembly1_1A  TM=6.620E-01  e=5.577E-16  Rhodobacter capsulatus SB 1003
  6toa-assembly1_B  TM=6.671E-01  e=2.882E-15  Rhodobacter capsulatus DE442

Sequence (1096 aa):
MANPRTPAAKAAVSGAAAKNPQRHRNRKTPKGPKAIGAPYKGMTKEQVAVWKEQVENMPWLHAGHRLLLRQVCILAARMATDPEMGVSAMQALGSLLSKLGATPVDETKYPLAVVEGRIVAGPHVRNACRRHLKDLEDAHERGLYFDREAADKKIAFFEDVLRLSEGQFEGKPFKLHPSQAFKIGSLFGWKQADGTRRFRRAYIEEGKGNGKSPMAGGIALIGLCADQEAGAQVYAVASHKDQAGILFRDAVKMVKASPALKKRLEFSGGEGKEYNIAHHKSQSYFRPASRDVGKTGSGYRPHFVLADEVHEMADGKIIEMMENGFKFRRSPLLFMITNSGSDRNSVAWAEHEHAVKVAAGHTEAVNDPTFIGEPIDDRTFSFVCGLDEDDDPLEDPRCWVKANPMLGITITQEYLQGRVDLAKQIPSKLNEILRLNFCMWTDADQAWLGRETLEPALQSFDTSQHHGKRLHLGLDLSQNRDITALGAVVETGAKEVLVEVEGKKTLVSKPTFDAWVEAWTPGDTVKARELRDKLPYSTWIAKGHLHAPQGQTISYRHVAQTVAEYDRDFEIAQVAYDRYAFRQFEEEVKELGLSVSFVEHPQGGLKKGKPTEAAVKAAAAAGKPAPEGLWMPGSLRLFEEALLQGRVRLLGNPVLVSAIMSAVIESDKWENRWLSKARFNEEDIKSLDRIWNPPPAAPQGARAEAGQFTGMDDPALLEFIRAQSGQGGGGYQLRNMAVLRCLSLICGTIGMLPLNVIESGGKKRIATEHPAHRLLKVKPNPWQTPLEFKRQMELARQRHGDAYARIVWSAGRPIHLIPLDSPAVRAELGDDWRMIYRFNSKKRGEVVLKQEEVLHIRDISVDGVTSLSRMKLADRAIRLALDAERAASRIFETGNMAGGAIEVPNALSEIAYGRMRGSLETEYAGAAAAQKWMLLEEGAKANKFGSTAQEAQHVENRNAQVEEVARLYGVPRPLLFLSDTSWGTGIEQLGIFFLQYTMLEHFTNWEQAVARSLIPERDLERFQPKFNVRALMRGTLKDQAEFFKAALGSGGTKPFHTQNEIRDLLDYPESDQPGANDLINPMTQKGKSDEPPAAA